Protein AF-A0A1Q9DA00-F1 (afdb_monomer)

Organism: Symbiodinium microadriaticum (NCBI:txid2951)

Foldseek 3Di:
DWAWEWEAEPVGDIDIDIDDQQQFVLVVQVVRCVVRVAFDFFKAFPVRDTDDRRDGNVRSVPHHPTYIYTFFDAWDKDWAAQADLFIKIWIQGNQQAIQIAFFVQLVSDCPVCRVVSHQWDDWDYENRKIWTQHPQQFIQIAHHQQLFSDPPVCRVVRGQWDDWDYYHSKIWTQHPQQFIQIAHHQQQVRDCPVCRVVRGQFDDWDGARFKIWTQHPQQFIQIAHHQQLVRDPPVCRVVRGQFDDWDHANRKIWTQHPQQFIQIAHHQQQPRDPPVCRVVRGQWDDWDGANRKIWTQHPQQAIQIAHHLQQVRDPPVCRVVRGQWDDWDGANRKIWTQHPQQFIQIAHDQLQVRDDPVCRVVRGQWDDWDGANRKIWTQHPQQFIQIAHHVQLPRDDPVCRVVRGQFDDWDHGNRKIWTQHPQQAIQIAHHQQQDRDPPVCRVVRGQFDDWDGHNFKIWTQHPNRQIQIHHHCSHRVPSVVRPPPPVVVVVVVVVVPPDQDFDWDWDWDWDWDWDFDWDFDFDWDWDWDWDKDKDKDKDKDKDWDDDDDDDDDDDDDDDTDIDIDIDMDMDIDIDTDTDTDGDGDGDTDTDTDTDIDIDIDGDRDDDDDDDDDDDPDDDDDDPDPDPDDDDDDDDDDDDDDDDDDDDPPDDPVRVVDDPPDDDDDDQDDKDKDWEDDDDDWTKIWIQGSQQAIQIATDPQLFSDCVVCRVVRGQWDDWDHANRKIWTQHPQQAIQIAHHQQLVRDCPVCRVVRGQWDDWDHANFKIWTQHPQQAIQIAHHVQLPNDPPVCRVVRGQWDDWDHANRKIWTQHPQQAIQIAHHQQQPRDCPVCRVVSGQWDDWDGANRKIWTQHPQQAIQIAHHVQLPSDPPVCRVVRGQWDDWDHANRKIWTQHPQQAIQIAHHQQQDSDPPVCRVVSGQFDDWDGYNFKIWTQHPQQFIQIAHNVVGVRDCPVPRVVRGND

Radius of gyration: 38.15 Å; Cα contacts (8 Å, |Δi|>4): 2409; chains: 1; bounding box: 108×108×105 Å

pLDDT: mean 74.37, std 23.79, range [21.95, 97.62]

Solvent-accessible surface area (backbone atoms only — not comparable to full-atom values): 51800 Å² total; per-residue (Å²): 108,74,34,42,36,38,38,31,35,93,88,72,53,71,48,80,44,81,43,50,40,78,40,39,36,44,57,57,50,54,52,48,27,62,71,68,72,51,54,62,42,33,49,19,44,82,85,67,50,72,62,61,44,84,34,27,31,54,79,68,66,66,53,67,74,40,56,31,38,46,45,67,46,76,68,44,75,45,42,13,34,47,86,36,77,64,26,14,38,40,37,38,40,22,49,14,43,66,52,53,30,26,34,53,78,30,26,7,54,46,77,95,49,50,91,69,44,52,47,39,73,47,74,44,43,12,48,20,10,35,40,33,34,27,74,81,15,34,63,52,52,36,34,27,54,72,19,27,12,52,46,80,93,49,49,88,69,41,56,40,47,69,47,74,44,52,30,41,26,8,32,40,30,32,29,74,82,14,38,68,52,50,35,33,26,50,70,25,26,8,52,47,76,94,49,49,92,70,39,59,38,38,74,46,72,45,62,20,51,19,8,33,39,31,33,26,78,81,14,34,66,52,48,33,34,31,50,65,22,26,10,50,46,75,94,49,49,90,70,44,53,40,42,75,46,73,47,52,18,47,22,7,33,40,32,34,29,78,80,15,34,65,51,51,32,30,27,49,68,20,25,7,51,44,76,94,48,50,90,69,42,52,41,41,76,46,74,47,46,17,44,19,6,33,42,31,36,26,78,80,17,34,64,51,53,31,29,27,51,78,16,26,10,51,45,74,94,51,50,90,70,43,49,45,41,76,46,73,48,47,17,45,19,6,32,40,33,35,26,78,80,14,38,70,53,52,32,33,30,50,71,20,26,9,49,46,78,95,48,50,92,70,46,55,42,43,74,45,73,47,46,16,46,21,6,33,40,33,31,27,76,81,13,39,66,51,49,32,31,29,48,65,24,25,8,52,45,79,93,49,48,86,71,38,60,36,33,76,45,74,47,48,18,34,22,7,34,41,31,37,29,79,81,14,36,66,53,51,34,31,28,49,60,18,24,10,52,48,79,92,51,49,92,70,44,55,43,43,75,47,71,43,55,17,11,12,23,38,37,35,34,29,78,68,69,34,45,51,49,37,28,24,62,62,48,30,75,52,41,72,83,46,50,71,61,65,71,50,51,53,53,56,55,57,69,75,65,74,75,88,76,87,65,82,55,80,56,81,60,83,70,88,81,90,78,90,83,89,85,89,87,90,85,86,79,82,77,78,76,80,68,78,64,74,61,76,65,76,66,83,62,76,71,70,87,81,86,84,86,83,84,87,80,93,82,91,88,93,84,89,78,81,67,78,70,71,74,76,64,77,65,75,67,77,71,83,76,84,75,84,80,87,86,89,85,90,85,90,82,87,82,88,77,84,72,83,62,83,58,78,56,85,69,89,82,88,82,82,80,88,75,86,72,85,80,85,78,88,90,88,86,90,86,87,86,88,86,83,91,86,84,86,91,81,85,92,76,93,76,95,78,86,88,83,90,81,64,96,85,62,52,66,78,78,66,68,71,58,97,84,73,84,85,81,86,84,73,54,80,69,49,76,47,59,43,61,89,85,81,96,67,73,23,36,39,34,40,42,66,82,27,33,67,51,48,42,51,47,59,72,42,29,11,50,46,74,92,48,49,90,70,44,59,46,48,73,48,76,44,51,11,54,22,11,33,41,33,32,29,75,83,15,37,70,52,50,36,33,27,49,63,22,27,11,53,48,76,94,48,50,89,70,45,57,39,46,74,46,73,42,47,16,40,23,7,32,40,32,33,30,75,81,15,35,64,54,51,36,30,28,48,64,24,27,11,51,48,76,95,48,50,89,68,43,50,46,41,75,48,71,44,52,18,48,28,7,34,41,32,36,27,78,81,16,36,66,52,55,34,28,29,48,68,23,26,13,47,47,78,94,48,50,88,67,43,49,45,42,76,47,75,42,49,19,49,20,8,33,42,32,34,26,79,81,14,36,64,51,52,32,29,28,49,63,22,26,9,51,46,76,95,49,49,91,69,44,51,46,41,76,48,70,45,45,14,39,23,6,33,42,33,36,26,78,81,15,37,65,53,54,33,31,26,48,71,16,26,9,49,46,77,93,50,50,89,68,43,49,47,40,75,47,74,49,58,38,71,24,6,33,40,33,36,25,78,82,21,37,62,50,49,32,30,27,57,94,52,59,9,56,47,78,95,51,49,91,75,42,56,75,106

Structure (mmCIF, N/CA/C/O backbone):
data_AF-A0A1Q9DA00-F1
#
_entry.id   AF-A0A1Q9DA00-F1
#
loop_
_atom_site.group_PDB
_atom_site.id
_atom_site.type_symbol
_atom_site.label_atom_id
_atom_site.label_alt_id
_atom_site.label_comp_id
_atom_site.label_asym_id
_atom_site.label_entity_id
_atom_site.label_seq_id
_atom_site.pdbx_PDB_ins_code
_atom_site.Cartn_x
_atom_site.Cartn_y
_atom_site.Cartn_z
_atom_site.occupancy
_atom_site.B_iso_or_equiv
_atom_site.auth_seq_id
_atom_site.auth_comp_id
_atom_site.auth_asym_id
_atom_site.auth_atom_id
_atom_site.pdbx_PDB_model_num
ATOM 1 N N . MET A 1 1 ? -43.938 14.930 37.915 1.00 67.94 1 MET A N 1
ATOM 2 C CA . MET A 1 1 ? -44.088 13.582 38.518 1.00 67.94 1 MET A CA 1
ATOM 3 C C . MET A 1 1 ? -42.746 12.897 38.372 1.00 67.94 1 MET A C 1
ATOM 5 O O . MET A 1 1 ? -42.238 12.894 37.257 1.00 67.94 1 MET A O 1
ATOM 9 N N . SER A 1 2 ? -42.157 12.401 39.458 1.00 76.62 2 SER A N 1
ATOM 10 C CA . SER A 1 2 ? -40.902 11.649 39.406 1.00 76.62 2 SER A CA 1
ATOM 11 C C . SER A 1 2 ? -41.167 10.149 39.266 1.00 76.62 2 SER A C 1
ATOM 13 O O . SER A 1 2 ? -42.196 9.637 39.710 1.00 76.62 2 SER A O 1
ATOM 15 N N . VAL A 1 3 ? -40.255 9.464 38.584 1.00 84.00 3 VAL A N 1
ATOM 16 C CA . VAL A 1 3 ? -40.270 8.024 38.324 1.00 84.00 3 VAL A CA 1
ATOM 17 C C . VAL A 1 3 ? -39.007 7.430 38.945 1.00 84.00 3 VAL A C 1
ATOM 19 O O . VAL A 1 3 ? -37.915 7.961 38.734 1.00 84.00 3 VAL A O 1
ATOM 22 N N . PHE A 1 4 ? -39.146 6.342 39.706 1.00 85.50 4 PHE A N 1
ATOM 23 C CA . PHE A 1 4 ? -38.010 5.587 40.241 1.00 85.50 4 PHE A CA 1
ATOM 24 C C . PHE A 1 4 ? -37.686 4.418 39.320 1.00 85.50 4 PHE A C 1
ATOM 26 O O . PHE A 1 4 ? -38.553 3.585 39.068 1.00 85.50 4 PHE A O 1
ATOM 33 N N . VAL A 1 5 ? -36.453 4.346 38.829 1.00 88.50 5 VAL A N 1
ATOM 34 C CA . VAL A 1 5 ? -36.008 3.292 37.908 1.00 88.50 5 VAL A CA 1
ATOM 35 C C . VAL A 1 5 ? -34.747 2.639 38.463 1.00 88.50 5 VAL A C 1
ATOM 37 O O . VAL A 1 5 ? -33.830 3.340 38.900 1.00 88.50 5 VAL A O 1
ATOM 40 N N . ASP A 1 6 ? -34.694 1.310 38.429 1.00 87.62 6 ASP A N 1
ATOM 41 C CA . ASP A 1 6 ? -33.527 0.537 38.855 1.00 87.62 6 ASP A CA 1
ATOM 42 C C . ASP A 1 6 ? -32.660 0.191 37.645 1.00 87.62 6 ASP A C 1
ATOM 44 O O . ASP A 1 6 ? -33.112 -0.460 36.705 1.00 87.62 6 ASP A O 1
ATOM 48 N N . VAL A 1 7 ? -31.395 0.615 37.651 1.00 87.06 7 VAL A N 1
ATOM 49 C CA . VAL A 1 7 ? -30.445 0.338 36.566 1.00 87.06 7 VAL A CA 1
ATOM 50 C C . VAL A 1 7 ? -29.395 -0.664 37.032 1.00 87.06 7 VAL A C 1
ATOM 52 O O . VAL A 1 7 ? -28.675 -0.414 37.996 1.00 87.06 7 VAL A O 1
ATOM 55 N N . HIS A 1 8 ? -29.280 -1.782 36.320 1.00 88.31 8 HIS A N 1
ATOM 56 C CA . HIS A 1 8 ? -28.369 -2.886 36.616 1.00 88.31 8 HIS 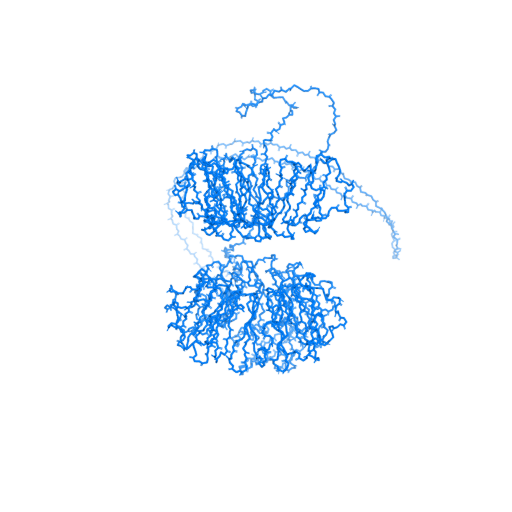A CA 1
ATOM 57 C C . HIS A 1 8 ? -27.268 -3.018 35.563 1.00 88.31 8 HIS A C 1
ATOM 59 O O . HIS A 1 8 ? -27.491 -2.829 34.369 1.00 88.31 8 HIS A O 1
ATOM 65 N N . LEU A 1 9 ? -26.080 -3.418 36.001 1.00 79.94 9 LEU A N 1
ATOM 66 C CA . LEU A 1 9 ? -25.003 -3.907 35.147 1.00 79.94 9 LEU A CA 1
ATOM 67 C C . LEU A 1 9 ? -25.032 -5.432 35.099 1.00 79.94 9 LEU A C 1
ATOM 69 O O . LEU A 1 9 ? -25.368 -6.088 36.083 1.00 79.94 9 LEU A O 1
ATOM 73 N N . LEU A 1 10 ? -24.548 -6.004 33.996 1.00 73.94 10 LEU A N 1
ATOM 74 C CA . LEU A 1 10 ? -24.328 -7.453 33.885 1.00 73.94 10 LEU A CA 1
ATOM 75 C C . LEU A 1 10 ? -23.331 -7.992 34.928 1.00 73.94 10 LEU A C 1
ATOM 77 O O . LEU A 1 10 ? -23.341 -9.177 35.240 1.00 73.94 10 LEU A O 1
ATOM 81 N N . SER A 1 11 ? -22.500 -7.121 35.508 1.00 73.88 11 SER A N 1
ATOM 82 C CA . SER A 1 11 ? -21.606 -7.448 36.625 1.00 73.88 11 SER A CA 1
ATOM 83 C C . SER A 1 11 ? -22.319 -7.604 37.977 1.00 73.88 11 SER A C 1
ATOM 85 O O . SER A 1 11 ? -21.667 -7.930 38.966 1.00 73.88 11 SER A O 1
ATOM 87 N N . GLY A 1 12 ? -23.630 -7.345 38.046 1.00 74.62 12 GLY A N 1
ATOM 88 C CA . GLY A 1 12 ? -24.444 -7.443 39.263 1.00 74.62 12 GLY A CA 1
ATOM 89 C C . GLY A 1 12 ? -24.517 -6.163 40.104 1.00 74.62 12 GLY A C 1
ATOM 90 O O . GLY A 1 12 ? -25.258 -6.125 41.081 1.00 74.62 12 GLY A O 1
ATOM 91 N N . LYS A 1 13 ? -23.791 -5.100 39.736 1.00 83.94 13 LYS A N 1
ATOM 92 C CA . LYS A 1 13 ? -23.931 -3.769 40.357 1.00 83.94 13 LYS A CA 1
ATOM 93 C C . LYS A 1 13 ? -25.241 -3.104 39.919 1.00 83.94 13 LYS A C 1
ATOM 95 O O . LYS A 1 13 ? -25.601 -3.205 38.749 1.00 83.94 13 LYS A O 1
ATOM 100 N N . SER A 1 14 ? -25.908 -2.380 40.815 1.00 86.94 14 SER A N 1
ATOM 101 C CA . SER A 1 14 ? -27.148 -1.659 40.508 1.00 86.94 14 SER A CA 1
ATOM 102 C C . SER A 1 14 ? -27.228 -0.298 41.195 1.00 86.94 14 SER A C 1
ATOM 104 O O . SER A 1 14 ? -26.572 -0.066 42.211 1.00 86.94 14 SER A O 1
ATOM 106 N N . ALA A 1 15 ? -28.025 0.603 40.624 1.00 88.81 15 ALA A N 1
ATOM 107 C CA . ALA A 1 15 ? -28.311 1.922 41.172 1.00 88.81 15 ALA A CA 1
ATOM 108 C C . ALA A 1 15 ? -29.782 2.285 40.932 1.00 88.81 15 ALA A C 1
ATOM 110 O O . ALA A 1 15 ? -30.274 2.168 39.810 1.00 88.81 15 ALA A O 1
ATOM 111 N N . SER A 1 16 ? -30.455 2.755 41.980 1.00 87.62 16 SER A N 1
ATOM 112 C CA . SER A 1 16 ? -31.826 3.267 41.914 1.00 87.62 16 SER A CA 1
ATOM 113 C C . SER A 1 16 ? -31.796 4.773 41.673 1.00 87.62 16 SER A C 1
ATOM 115 O O . SER A 1 16 ? -31.135 5.510 42.411 1.00 87.62 16 SER A O 1
ATOM 117 N N . LEU A 1 17 ? -32.489 5.244 40.637 1.00 88.19 17 LEU A N 1
ATOM 118 C CA . LEU A 1 17 ? -32.444 6.640 40.200 1.00 88.19 17 LEU A CA 1
ATOM 119 C C . LEU A 1 17 ? -33.851 7.234 40.161 1.00 88.19 17 LEU A C 1
ATOM 121 O O . LEU A 1 17 ? -34.757 6.666 39.557 1.00 88.19 17 LEU A O 1
ATOM 125 N N . GLU A 1 18 ? -34.016 8.404 40.774 1.00 87.25 18 GLU A N 1
ATOM 126 C CA . GLU A 1 18 ? -35.239 9.206 40.681 1.00 87.25 18 GLU A CA 1
ATOM 127 C C . GLU A 1 18 ? -35.101 10.238 39.562 1.00 87.25 18 GLU A C 1
ATOM 129 O O . GLU A 1 18 ? -34.208 11.088 39.625 1.00 87.25 18 GLU A O 1
ATOM 134 N N . VAL A 1 19 ? -35.968 10.191 38.550 1.00 84.56 19 VAL A N 1
ATOM 135 C CA . VAL A 1 19 ? -35.917 11.094 37.388 1.00 84.56 19 VAL A CA 1
ATOM 136 C C . VAL A 1 19 ? -37.301 11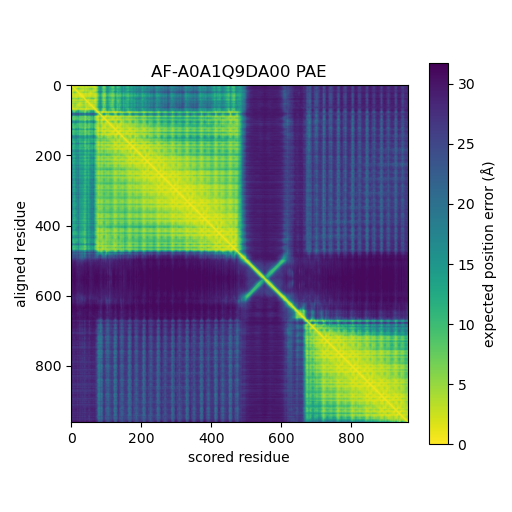.676 37.097 1.00 84.56 19 VAL A C 1
ATOM 138 O O . VAL A 1 19 ? -38.313 11.004 37.275 1.00 84.56 19 VAL A O 1
ATOM 141 N N . GLU A 1 20 ? -37.366 12.938 36.673 1.00 85.75 20 GLU A N 1
ATOM 142 C CA . GLU A 1 20 ? -38.628 13.571 36.276 1.00 85.75 20 GLU A CA 1
ATOM 143 C C . GLU A 1 20 ? -39.178 12.958 34.978 1.00 85.75 20 GLU A C 1
ATOM 145 O O . GLU A 1 20 ? -38.426 12.591 34.076 1.00 85.75 20 GLU A O 1
ATOM 150 N N . ALA A 1 21 ? -40.501 12.818 34.885 1.00 80.12 21 ALA A N 1
ATOM 151 C CA . ALA A 1 21 ? -41.166 12.125 33.778 1.00 80.12 21 ALA A CA 1
ATOM 152 C C . ALA A 1 21 ? -40.979 12.800 32.399 1.00 80.12 21 ALA A C 1
ATOM 154 O O . ALA A 1 21 ? -41.107 12.143 31.361 1.00 80.12 21 ALA A O 1
ATOM 155 N N . ASP A 1 22 ? -40.693 14.098 32.380 1.00 83.31 22 ASP A N 1
ATOM 156 C CA . ASP A 1 22 ? -40.413 14.928 31.205 1.00 83.31 22 ASP A CA 1
ATOM 157 C C . ASP A 1 22 ? -38.915 15.053 30.893 1.00 83.31 22 ASP A C 1
ATOM 159 O O . ASP A 1 22 ? -38.548 15.568 29.837 1.00 83.31 22 ASP A O 1
ATOM 163 N N . ALA A 1 23 ? -38.037 14.534 31.755 1.00 84.44 23 ALA A N 1
ATOM 164 C CA . ALA A 1 23 ? -36.610 14.522 31.479 1.00 84.44 23 ALA A CA 1
ATOM 165 C C . ALA A 1 23 ? -36.286 13.603 30.282 1.00 84.44 23 ALA A C 1
ATOM 167 O O . ALA A 1 23 ? -36.939 12.570 30.088 1.00 84.44 23 ALA A O 1
ATOM 168 N N . PRO A 1 24 ? -35.251 13.926 29.488 1.00 85.06 24 PRO A N 1
ATOM 169 C CA . PRO A 1 24 ? -34.773 13.034 28.442 1.00 85.06 24 PRO A CA 1
ATOM 170 C C . PRO A 1 24 ? -34.149 11.775 29.054 1.00 85.06 24 PRO A C 1
ATOM 172 O O . PRO A 1 24 ? -33.455 11.838 30.075 1.00 85.06 24 PRO A O 1
ATOM 175 N N . VAL A 1 25 ? -34.330 10.632 28.390 1.00 83.31 25 VAL A N 1
ATOM 176 C CA . VAL A 1 25 ? -33.690 9.353 28.744 1.00 83.31 25 VAL A CA 1
ATOM 177 C C . VAL A 1 25 ? -32.166 9.499 28.830 1.00 83.31 25 VAL A C 1
ATOM 179 O O . VAL A 1 25 ? -31.531 8.857 29.666 1.00 83.31 25 VAL A O 1
ATOM 182 N N . GLU A 1 26 ? -31.570 10.388 28.032 1.00 80.50 26 GLU A N 1
ATOM 183 C CA . GLU A 1 26 ? -30.140 10.708 28.090 1.00 80.50 26 GLU A CA 1
ATOM 184 C C . GLU A 1 26 ? -29.690 11.197 29.483 1.00 80.50 26 GLU A C 1
ATOM 186 O O . GLU A 1 26 ? -28.612 10.838 29.954 1.00 80.50 26 GLU A O 1
ATOM 191 N N . SER A 1 27 ? -30.536 11.949 30.198 1.00 82.19 27 SER A N 1
ATOM 192 C CA . SER A 1 27 ? -30.250 12.402 31.569 1.00 82.19 27 SER A CA 1
ATOM 193 C C . SER A 1 27 ? -30.254 11.236 32.565 1.00 82.19 27 SER A C 1
ATOM 195 O O . SER A 1 27 ? -29.352 11.126 33.400 1.00 82.19 27 SER A O 1
ATOM 197 N N . LEU A 1 28 ? -31.213 10.307 32.435 1.00 84.00 28 LEU A N 1
ATOM 198 C CA . LEU A 1 28 ? -31.243 9.060 33.214 1.00 84.00 28 LEU A CA 1
ATOM 199 C C . LEU A 1 28 ? -29.984 8.219 32.953 1.00 84.00 28 LEU A C 1
ATOM 201 O O . LEU A 1 28 ? -29.372 7.721 33.898 1.00 84.00 28 LEU A O 1
ATOM 205 N N . LYS A 1 29 ? -29.566 8.109 31.687 1.00 82.06 29 LYS A N 1
ATOM 206 C CA . LYS A 1 29 ? -28.353 7.392 31.267 1.00 82.06 29 LYS A CA 1
ATOM 207 C C . LYS A 1 29 ? -27.093 7.987 31.897 1.00 82.06 29 LYS A C 1
ATOM 209 O O . LYS A 1 29 ? -26.338 7.259 32.540 1.00 82.06 29 LYS A O 1
ATOM 214 N N . ASN A 1 30 ? -26.917 9.305 31.801 1.00 80.38 30 ASN A N 1
ATOM 215 C CA . ASN A 1 30 ? -25.773 10.005 32.390 1.00 80.38 30 ASN A CA 1
ATOM 216 C C . ASN A 1 30 ? -25.720 9.815 33.912 1.00 80.38 30 ASN A C 1
ATOM 218 O O . ASN A 1 30 ? -24.673 9.469 34.455 1.00 80.38 30 ASN A O 1
ATOM 222 N N . ARG A 1 31 ? -26.864 9.937 34.601 1.00 82.38 31 ARG A N 1
ATOM 223 C CA . ARG A 1 31 ? -26.949 9.699 36.053 1.00 82.38 31 ARG A CA 1
ATOM 224 C C . ARG A 1 31 ? -26.636 8.252 36.428 1.00 82.38 31 ARG A C 1
ATOM 226 O O . ARG A 1 31 ? -25.946 8.033 37.421 1.00 82.38 31 ARG A O 1
ATOM 233 N N . ALA A 1 32 ? -27.082 7.278 35.634 1.00 82.06 32 ALA A N 1
ATOM 234 C CA . ALA A 1 32 ? -26.757 5.870 35.847 1.00 82.06 32 ALA A CA 1
ATOM 235 C C . ALA A 1 32 ? -25.262 5.589 35.690 1.00 82.06 32 ALA A C 1
ATOM 237 O O . ALA A 1 32 ? -24.669 4.930 36.542 1.00 82.06 32 ALA A O 1
ATOM 238 N N . GLN A 1 33 ? -24.639 6.132 34.644 1.00 81.12 33 GLN A N 1
ATOM 239 C CA . GLN A 1 33 ? -23.203 5.988 34.407 1.00 81.12 33 GLN A CA 1
ATOM 240 C C . GLN A 1 33 ? -22.368 6.613 35.531 1.00 81.12 33 GLN A C 1
ATOM 242 O O . GLN A 1 33 ? -21.404 5.999 35.989 1.00 81.12 33 GLN A O 1
ATOM 247 N N . SER A 1 34 ? -22.759 7.795 36.019 1.00 79.12 34 SER A N 1
ATOM 248 C CA . SER A 1 34 ? -22.105 8.435 37.164 1.00 79.12 34 SER A CA 1
ATOM 249 C C . SER A 1 34 ? -22.291 7.633 38.455 1.00 79.12 34 SER A C 1
ATOM 251 O O . SER A 1 34 ? -21.319 7.410 39.173 1.00 79.12 34 SER A O 1
ATOM 253 N N . ALA A 1 35 ? -23.508 7.157 38.739 1.00 77.88 35 ALA A N 1
ATOM 254 C CA . ALA A 1 35 ? -23.811 6.402 39.957 1.00 77.88 35 ALA A CA 1
ATOM 255 C C . ALA A 1 35 ? -23.103 5.039 40.006 1.00 77.88 35 ALA A C 1
ATOM 257 O O . ALA A 1 35 ? -22.681 4.588 41.070 1.00 77.88 35 ALA A O 1
ATOM 258 N N . LEU A 1 36 ? -22.951 4.387 38.853 1.00 77.50 36 LEU A N 1
ATOM 259 C CA . LEU A 1 36 ? -22.309 3.078 38.739 1.00 77.50 36 LEU A CA 1
ATOM 260 C C . LEU A 1 36 ? -20.791 3.170 38.498 1.00 77.50 36 LEU A C 1
ATOM 262 O O . LEU A 1 36 ? -20.110 2.141 38.540 1.00 77.50 36 LEU A O 1
ATOM 266 N N . VAL A 1 37 ? -20.268 4.388 38.293 1.00 70.94 37 VAL A N 1
ATOM 267 C CA . VAL A 1 37 ? -18.872 4.695 37.939 1.00 70.94 37 VAL A CA 1
ATOM 268 C C . VAL A 1 37 ? -18.438 3.895 36.709 1.00 70.94 37 VAL A C 1
ATOM 270 O O . VAL A 1 37 ? -17.517 3.077 36.755 1.00 70.94 37 VAL A O 1
ATOM 273 N N . THR A 1 38 ? -19.157 4.088 35.602 1.00 67.12 38 THR A N 1
ATOM 274 C CA . THR A 1 38 ? -18.926 3.346 34.357 1.00 67.12 38 THR A CA 1
ATOM 275 C C . THR A 1 38 ? -18.827 4.230 33.120 1.00 67.12 38 THR A C 1
ATOM 277 O O . THR A 1 38 ? -19.410 5.310 33.075 1.00 67.12 38 THR A O 1
ATOM 280 N N . GLY A 1 39 ? -18.142 3.730 32.084 1.00 66.88 39 GLY A N 1
ATOM 281 C CA . GLY A 1 39 ? -18.062 4.367 30.765 1.00 66.88 39 GLY A CA 1
ATOM 282 C C . GLY A 1 39 ? -19.402 4.418 30.013 1.00 66.88 39 GLY A C 1
ATOM 283 O O . GLY A 1 39 ? -20.449 4.028 30.538 1.00 66.88 39 GLY A O 1
ATOM 284 N N . ARG A 1 40 ? -19.376 4.919 28.768 1.00 69.62 40 ARG A N 1
ATOM 285 C CA . ARG A 1 40 ? -20.566 5.028 27.899 1.00 69.62 40 ARG A CA 1
ATOM 286 C C . ARG A 1 40 ? -21.205 3.662 27.645 1.00 69.62 40 ARG A C 1
ATOM 288 O O . ARG A 1 40 ? -20.522 2.709 27.284 1.00 69.62 40 ARG A O 1
ATOM 295 N N . GLY A 1 41 ? -22.523 3.587 27.803 1.00 70.12 41 GLY A N 1
ATOM 296 C CA . GLY A 1 41 ? -23.308 2.370 27.606 1.00 70.12 41 GLY A CA 1
ATOM 297 C C . GLY A 1 41 ? -24.730 2.682 27.155 1.00 70.12 41 GLY A C 1
ATOM 298 O O . GLY A 1 41 ? -25.140 3.841 27.126 1.00 70.12 41 GLY A O 1
ATOM 299 N N . ARG A 1 42 ? -25.485 1.647 26.789 1.00 78.94 42 ARG A N 1
ATOM 300 C CA . ARG A 1 42 ? -26.887 1.751 26.360 1.00 78.94 42 ARG A CA 1
ATOM 301 C C . ARG A 1 42 ? -27.807 1.288 27.475 1.00 78.94 42 ARG A C 1
ATOM 303 O O . ARG A 1 42 ? -27.539 0.262 28.093 1.00 78.94 42 ARG A O 1
ATOM 310 N N . LEU A 1 43 ? -28.902 2.006 27.704 1.00 81.94 43 LEU A N 1
ATOM 311 C CA . LEU A 1 43 ? -29.969 1.518 28.573 1.00 81.94 43 LEU A CA 1
ATOM 312 C C . LEU A 1 43 ? -30.897 0.608 27.772 1.00 81.94 43 LEU A C 1
ATOM 314 O O . LEU A 1 43 ? -31.407 1.006 26.725 1.00 81.94 43 LEU A O 1
ATOM 318 N N . LEU A 1 44 ? -31.129 -0.596 28.283 1.00 83.69 44 LEU A N 1
ATOM 319 C CA . LEU A 1 44 ? -32.094 -1.541 27.741 1.00 83.69 44 LEU A CA 1
ATOM 320 C C . LEU A 1 44 ? -33.206 -1.801 28.743 1.00 83.69 44 LEU A C 1
ATOM 322 O O . LEU A 1 44 ? -32.956 -1.917 29.943 1.00 83.69 44 LEU A O 1
ATOM 326 N N . LYS A 1 45 ? -34.426 -1.961 28.238 1.00 83.81 45 LYS A N 1
ATOM 327 C CA . LYS A 1 45 ? -35.529 -2.529 29.018 1.00 83.81 45 LYS A CA 1
ATOM 328 C C . LYS A 1 45 ? -35.291 -4.015 29.285 1.00 83.81 45 LYS A C 1
ATOM 330 O O . LYS A 1 45 ? -34.508 -4.666 28.595 1.00 83.81 45 LYS A O 1
ATOM 335 N N . SER A 1 46 ? -36.058 -4.581 30.211 1.00 77.00 46 SER A N 1
ATOM 336 C CA . SER A 1 46 ? -36.126 -6.031 30.449 1.00 77.00 46 SER A CA 1
ATOM 337 C C . SER A 1 46 ? -36.490 -6.854 29.201 1.00 77.00 46 SER A C 1
ATOM 339 O O . SER A 1 46 ? -36.151 -8.030 29.124 1.00 77.00 46 SER A O 1
ATOM 341 N N . SER A 1 47 ? -37.130 -6.240 28.199 1.00 75.75 47 SER A N 1
ATOM 342 C CA . SER A 1 47 ? -37.413 -6.844 26.890 1.00 75.75 47 SER A CA 1
ATOM 343 C C . SER A 1 47 ? -36.204 -6.915 25.946 1.00 75.75 47 SER A C 1
ATOM 345 O O . SER A 1 47 ? -36.309 -7.528 24.886 1.00 75.75 47 SER A O 1
ATOM 347 N N . GLY A 1 48 ? -35.084 -6.266 26.282 1.00 69.31 48 GLY A N 1
ATOM 348 C CA . GLY A 1 48 ? -33.937 -6.085 25.388 1.00 69.31 48 GLY A CA 1
ATOM 349 C C . GLY A 1 48 ? -34.084 -4.924 24.395 1.00 69.31 48 GLY A C 1
ATOM 350 O O . GLY A 1 48 ? -33.231 -4.749 23.530 1.00 69.31 48 GLY A O 1
ATOM 351 N N . GLU A 1 49 ? -35.142 -4.111 24.500 1.00 78.56 49 GLU A N 1
ATOM 352 C CA . GLU A 1 49 ? -35.306 -2.890 23.698 1.00 78.56 49 GLU A CA 1
ATOM 353 C C . GLU A 1 49 ? -34.326 -1.802 24.176 1.00 78.56 49 GLU A C 1
ATOM 355 O O . GLU A 1 49 ? -34.337 -1.442 25.355 1.00 78.56 49 GLU A O 1
ATOM 360 N N . VAL A 1 50 ? -33.500 -1.263 23.269 1.00 78.44 50 VAL A N 1
ATOM 361 C CA . VAL A 1 50 ? -32.606 -0.124 23.549 1.00 78.44 50 VAL A CA 1
ATOM 362 C C . VAL A 1 50 ? -33.427 1.161 23.638 1.00 78.44 50 VAL A C 1
ATOM 364 O O . VAL A 1 50 ? -34.194 1.480 22.729 1.00 78.44 50 VAL A O 1
ATOM 367 N N . LEU A 1 51 ? -33.251 1.915 24.720 1.00 79.62 51 LEU A N 1
ATOM 368 C CA . LEU A 1 51 ? -33.919 3.196 24.907 1.00 79.62 51 LEU A CA 1
ATOM 369 C C . LEU A 1 51 ? -33.250 4.300 24.080 1.00 79.62 51 LEU A C 1
ATOM 371 O O . LEU A 1 51 ? -32.036 4.484 24.131 1.00 79.62 51 LEU A O 1
ATOM 375 N N . ASP A 1 52 ? -34.064 5.066 23.358 1.00 75.44 52 ASP A N 1
ATOM 376 C CA . ASP A 1 52 ? -33.627 6.247 22.614 1.00 75.44 52 ASP A CA 1
ATOM 377 C C . ASP A 1 52 ? -33.418 7.430 23.570 1.00 75.44 52 ASP A C 1
ATOM 379 O O . ASP A 1 52 ? -34.364 7.875 24.222 1.00 75.44 52 ASP A O 1
ATOM 383 N N . GLY A 1 53 ? -32.185 7.941 23.644 1.00 72.25 53 GLY A N 1
ATOM 384 C CA . GLY A 1 53 ? -31.803 9.045 24.528 1.00 72.25 53 GLY A CA 1
ATOM 385 C C . GLY A 1 53 ? -32.556 10.353 24.261 1.00 72.25 53 GLY A C 1
ATOM 386 O O . GLY A 1 53 ? -32.712 11.155 25.182 1.00 72.25 53 GLY A O 1
ATOM 387 N N . ALA A 1 54 ? -33.060 10.550 23.034 1.00 72.69 54 ALA A N 1
ATOM 388 C CA . ALA A 1 54 ? -33.814 11.745 22.655 1.00 72.69 54 ALA A CA 1
ATOM 389 C C . ALA A 1 54 ? -35.263 11.743 23.171 1.00 72.69 54 ALA A C 1
ATOM 391 O O . ALA A 1 54 ? -35.878 12.805 23.249 1.00 72.69 54 ALA A O 1
ATOM 392 N N . LYS A 1 55 ? -35.811 10.572 23.522 1.00 82.44 55 LYS A N 1
ATOM 393 C CA . LYS A 1 55 ? -37.166 10.464 24.076 1.00 82.44 55 LYS A CA 1
ATOM 394 C C . LYS A 1 55 ? -37.185 10.903 25.533 1.00 82.44 55 LYS A C 1
ATOM 396 O O . LYS A 1 55 ? -36.229 10.684 26.277 1.00 82.44 55 LYS A O 1
ATOM 401 N N . THR A 1 56 ? -38.308 11.459 25.964 1.00 85.88 56 THR A N 1
ATOM 402 C CA . THR A 1 56 ? -38.579 11.663 27.393 1.00 85.88 56 THR A CA 1
ATOM 403 C C . THR A 1 56 ? -38.866 10.332 28.095 1.00 85.88 56 THR A C 1
ATOM 405 O O . THR A 1 56 ? -39.259 9.352 27.455 1.00 85.88 56 THR A O 1
ATOM 408 N N . ILE A 1 57 ? -38.718 10.281 29.424 1.00 84.56 57 ILE A N 1
ATOM 409 C CA . ILE A 1 57 ? -39.081 9.103 30.241 1.00 84.56 57 ILE A CA 1
ATOM 410 C C . ILE A 1 57 ? -40.526 8.648 29.947 1.00 84.56 57 ILE A C 1
ATOM 412 O O . ILE A 1 57 ? -40.793 7.450 29.812 1.00 84.56 57 ILE A O 1
ATOM 416 N N . THR A 1 58 ? -41.442 9.604 29.754 1.00 83.44 58 THR A N 1
ATOM 417 C CA . THR A 1 58 ? -42.847 9.336 29.404 1.00 83.44 58 THR A CA 1
ATOM 418 C C . THR A 1 58 ? -43.003 8.736 28.002 1.00 83.44 58 THR A C 1
ATOM 420 O O . THR A 1 58 ? -43.707 7.739 27.833 1.00 83.44 58 THR A O 1
ATOM 423 N N . GLU A 1 59 ? -42.330 9.286 26.988 1.00 83.94 59 GLU A N 1
ATOM 424 C CA . GLU A 1 59 ? -42.363 8.761 25.609 1.00 83.94 59 GLU A CA 1
ATOM 425 C C . GLU A 1 59 ? -41.705 7.381 25.487 1.00 83.94 59 GLU A C 1
ATOM 427 O O . GLU A 1 59 ? -42.135 6.542 24.689 1.00 83.94 59 GLU A O 1
ATOM 432 N N . ALA A 1 60 ? -40.684 7.125 26.308 1.00 80.50 60 ALA A N 1
ATOM 433 C CA . ALA A 1 60 ? -40.048 5.820 26.451 1.00 80.50 60 ALA A CA 1
ATOM 434 C C . ALA A 1 60 ? -40.937 4.790 27.177 1.00 80.50 60 ALA A C 1
ATOM 436 O O . ALA A 1 60 ? -40.637 3.589 27.133 1.00 80.50 60 ALA A O 1
ATOM 437 N N . LYS A 1 61 ? -42.054 5.242 27.771 1.00 85.50 61 LYS A N 1
ATOM 438 C CA . LYS A 1 61 ? -43.018 4.454 28.555 1.00 85.50 61 LYS A CA 1
ATOM 439 C C . LYS A 1 61 ? -42.381 3.766 29.763 1.00 85.50 61 LYS A C 1
ATOM 441 O O . LYS A 1 61 ? -42.688 2.607 30.029 1.00 85.50 61 LYS A O 1
ATOM 446 N N . LEU A 1 62 ? -41.477 4.463 30.447 1.00 83.44 62 LEU A N 1
ATOM 447 C CA . LEU A 1 62 ? -40.877 3.970 31.683 1.00 83.44 62 LEU A CA 1
ATOM 448 C C . LEU A 1 62 ? -41.807 4.247 32.866 1.00 83.44 62 LEU A C 1
ATOM 450 O O . LEU A 1 62 ? -42.318 5.359 33.020 1.00 83.44 62 LEU A O 1
ATOM 454 N N . LEU A 1 63 ? -42.022 3.231 33.693 1.00 85.25 63 LEU A N 1
ATOM 455 C CA . LEU A 1 63 ? -42.840 3.287 34.899 1.00 85.25 63 LEU A CA 1
ATOM 456 C C . LEU A 1 63 ? -41.973 3.148 36.152 1.00 85.25 63 LEU A C 1
ATOM 458 O O . LEU A 1 63 ? -40.843 2.664 36.119 1.00 85.25 63 LEU A O 1
ATOM 462 N N . SER A 1 64 ? -42.514 3.594 37.286 1.00 83.06 64 SER A N 1
ATOM 463 C CA . SER A 1 64 ? -41.802 3.499 38.558 1.00 83.06 64 SER A CA 1
ATOM 464 C C . SER A 1 64 ? -41.691 2.032 38.972 1.00 83.06 64 SER A C 1
ATOM 466 O O . SER A 1 64 ? -42.709 1.349 39.074 1.00 83.06 64 SER A O 1
ATOM 468 N N . GLY A 1 65 ? -40.472 1.570 39.242 1.00 80.31 65 GLY A N 1
ATOM 469 C CA . GLY A 1 65 ? -40.145 0.169 39.511 1.00 80.31 65 GLY A CA 1
ATOM 470 C C . GLY A 1 65 ? -39.665 -0.614 38.284 1.00 80.31 65 GLY A C 1
ATOM 471 O O . GLY A 1 65 ? -39.398 -1.808 38.408 1.00 80.31 65 GLY A O 1
ATOM 472 N N . ASP A 1 66 ? -39.542 0.026 37.116 1.00 86.19 66 ASP A N 1
ATOM 473 C CA . ASP A 1 66 ? -38.928 -0.612 35.952 1.00 86.19 66 ASP A CA 1
ATOM 474 C C . ASP A 1 66 ? -37.448 -0.918 36.207 1.00 86.19 66 ASP A C 1
ATOM 476 O O . ASP A 1 66 ? -36.705 -0.120 36.785 1.00 86.19 66 ASP A O 1
ATOM 480 N N . VAL A 1 67 ? -37.023 -2.081 35.713 1.00 85.25 67 VAL A N 1
ATOM 481 C CA . VAL A 1 67 ? -35.640 -2.552 35.783 1.00 85.25 67 VAL A CA 1
ATOM 482 C C . VAL A 1 67 ? -35.004 -2.420 34.404 1.00 85.25 67 VAL A C 1
ATOM 484 O O . VAL A 1 67 ? -35.443 -3.049 33.435 1.00 85.25 67 VAL A O 1
ATOM 487 N N . LEU A 1 68 ? -33.956 -1.607 34.320 1.00 88.88 68 LEU A N 1
ATOM 488 C CA . LEU A 1 68 ? -33.158 -1.389 33.121 1.00 88.88 68 LEU A CA 1
ATOM 489 C C . LEU A 1 68 ? -31.797 -2.064 33.246 1.00 88.88 68 LEU A C 1
ATOM 491 O O . LEU A 1 68 ? -31.212 -2.135 34.323 1.00 88.88 68 LEU A O 1
ATOM 495 N N . THR A 1 69 ? -31.257 -2.513 32.120 1.00 84.75 69 THR A N 1
ATOM 496 C CA . THR A 1 69 ? -29.874 -2.989 32.029 1.00 84.75 69 THR A CA 1
ATOM 497 C C . THR A 1 69 ? -29.027 -1.935 31.331 1.00 84.75 69 THR A C 1
ATOM 499 O O . THR A 1 69 ? -29.325 -1.556 30.202 1.00 84.75 69 THR A O 1
ATOM 502 N N . LEU A 1 70 ? -27.962 -1.465 31.977 1.00 81.25 70 LEU A N 1
ATOM 503 C CA . LEU A 1 70 ? -26.928 -0.660 31.336 1.00 81.25 70 LEU A CA 1
ATOM 504 C C . LEU A 1 70 ? -25.918 -1.607 30.678 1.00 81.25 70 LEU A C 1
ATOM 506 O O . LEU A 1 70 ? -25.089 -2.225 31.345 1.00 81.25 70 LEU A O 1
ATOM 510 N N . HIS A 1 71 ? -26.001 -1.746 29.360 1.00 75.88 71 HIS A N 1
ATOM 511 C CA . HIS A 1 71 ? -25.088 -2.578 28.584 1.00 75.88 71 HIS A CA 1
ATOM 512 C C . HIS A 1 71 ? -23.910 -1.754 28.076 1.00 75.88 71 HIS A C 1
ATOM 514 O O . HIS A 1 71 ? -24.093 -0.749 27.388 1.00 75.88 71 HIS A O 1
ATOM 520 N N . GLN A 1 72 ? -22.695 -2.186 28.401 1.00 70.56 72 GLN A N 1
ATOM 521 C CA . GLN A 1 72 ? -21.464 -1.586 27.896 1.00 70.56 72 GLN A CA 1
ATOM 522 C C . GLN A 1 72 ? -20.938 -2.438 26.750 1.00 70.56 72 GLN A C 1
ATOM 524 O O . GLN A 1 72 ? -20.393 -3.518 26.973 1.00 70.56 72 GLN A O 1
ATOM 529 N N . ASN A 1 73 ? -21.096 -1.944 25.524 1.00 66.88 73 ASN A N 1
ATOM 530 C CA . ASN A 1 73 ? -20.342 -2.492 24.406 1.00 66.88 73 ASN A CA 1
ATOM 531 C C . ASN A 1 73 ? -18.892 -2.015 24.501 1.00 66.88 73 ASN A C 1
ATOM 533 O O . ASN A 1 73 ? -18.633 -0.870 24.878 1.00 66.88 73 ASN A O 1
ATOM 537 N N . GLN A 1 74 ? -17.951 -2.881 24.129 1.00 67.06 74 GLN A N 1
ATOM 538 C CA . GLN A 1 74 ? -16.572 -2.452 23.929 1.00 67.06 74 GLN A CA 1
ATOM 539 C C . GLN A 1 74 ? -16.517 -1.403 22.817 1.00 67.06 74 GLN A C 1
ATOM 541 O O . GLN A 1 74 ? -17.212 -1.524 21.805 1.00 67.06 74 GLN A O 1
ATOM 546 N N . VAL A 1 75 ? -15.688 -0.377 23.020 1.00 73.06 75 VAL A N 1
ATOM 547 C CA . VAL A 1 75 ? -15.403 0.614 21.983 1.00 73.06 75 VAL A CA 1
ATOM 548 C C . VAL A 1 75 ? -14.740 -0.114 20.815 1.00 73.06 75 VAL A C 1
ATOM 550 O O . VAL A 1 75 ? -13.748 -0.812 21.010 1.00 73.06 75 VAL A O 1
ATOM 553 N N . GLN A 1 76 ? -15.284 0.021 19.607 1.00 77.00 76 GLN A N 1
ATOM 554 C CA . GLN A 1 76 ? -14.654 -0.533 18.407 1.00 77.00 76 GLN A CA 1
ATOM 555 C C . GLN A 1 76 ? -13.972 0.590 17.641 1.00 77.00 76 GLN A C 1
ATOM 557 O O . GLN A 1 76 ? -14.609 1.585 17.309 1.00 77.00 76 GLN A O 1
ATOM 562 N N . LEU A 1 77 ? -12.695 0.416 17.316 1.00 81.19 77 LEU A N 1
ATOM 563 C CA . LEU A 1 77 ? -11.964 1.326 16.441 1.00 81.19 77 LEU A CA 1
ATOM 564 C C . LEU A 1 77 ? -11.769 0.696 15.067 1.00 81.19 77 LEU A C 1
ATOM 566 O O . LEU A 1 77 ? -11.359 -0.461 14.943 1.00 81.19 77 LEU A O 1
ATOM 570 N N . LYS A 1 78 ? -12.023 1.482 14.025 1.00 85.25 78 LYS A N 1
ATOM 571 C CA . LYS A 1 78 ? -11.695 1.147 12.639 1.00 85.25 78 LYS A CA 1
ATOM 572 C C . LYS A 1 78 ? -10.867 2.263 12.030 1.00 85.25 78 LYS A C 1
ATOM 574 O O . LYS A 1 78 ? -11.081 3.431 12.333 1.00 85.25 78 LYS A O 1
ATOM 579 N N . ALA A 1 79 ? -9.937 1.886 11.166 1.00 81.25 79 ALA A N 1
ATOM 580 C CA . ALA A 1 79 ? -9.091 2.813 10.437 1.00 81.25 79 ALA A CA 1
ATOM 581 C C . ALA A 1 79 ? -9.187 2.544 8.937 1.00 81.25 79 ALA A C 1
ATOM 583 O O . ALA A 1 79 ? -9.359 1.392 8.527 1.00 81.25 79 ALA A O 1
ATOM 584 N N . THR A 1 80 ? -9.050 3.591 8.128 1.00 77.44 80 THR A N 1
ATOM 585 C CA . THR A 1 80 ? -8.892 3.435 6.679 1.00 77.44 80 THR A CA 1
ATOM 586 C C . THR A 1 80 ? -7.537 2.799 6.346 1.00 77.44 80 THR A C 1
ATOM 588 O O . THR A 1 80 ? -6.598 2.823 7.142 1.00 77.44 80 THR A O 1
ATOM 591 N N . TRP A 1 81 ? -7.475 2.164 5.174 1.00 69.69 81 TRP A N 1
ATOM 592 C CA . TRP A 1 81 ? -6.465 1.179 4.758 1.00 69.69 81 TRP A CA 1
ATOM 593 C C . TRP A 1 81 ? -5.024 1.347 5.287 1.00 69.69 81 TRP A C 1
ATOM 595 O O . TRP A 1 81 ? -4.363 2.366 5.099 1.00 69.69 81 TRP A O 1
ATOM 605 N N . GLN A 1 82 ? -4.506 0.244 5.839 1.00 54.28 82 GLN A N 1
ATOM 606 C CA . GLN A 1 82 ? -3.226 0.111 6.549 1.00 54.28 82 GLN A CA 1
ATOM 607 C C . GLN A 1 82 ? -1.954 0.339 5.711 1.00 54.28 82 GLN A C 1
ATOM 609 O O . GLN A 1 82 ? -0.868 0.404 6.270 1.00 54.28 82 GLN A O 1
ATOM 614 N N . ASN A 1 83 ? -2.043 0.463 4.384 1.00 56.25 83 ASN A N 1
ATOM 615 C CA . ASN A 1 83 ? -0.867 0.718 3.537 1.00 56.25 83 ASN A CA 1
ATOM 616 C C . ASN A 1 83 ? -0.788 2.155 3.004 1.00 56.25 83 ASN A C 1
ATOM 618 O O . ASN A 1 83 ? 0.199 2.502 2.349 1.00 56.25 83 ASN A O 1
ATOM 622 N N . SER A 1 84 ? -1.785 3.000 3.279 1.00 59.41 84 SER A N 1
ATOM 623 C CA . SER A 1 84 ? -1.741 4.425 2.940 1.00 59.41 84 SER A CA 1
ATOM 624 C C . SER A 1 84 ? -1.067 5.229 4.055 1.00 59.41 84 SER A C 1
ATOM 626 O O . SER A 1 84 ? -1.253 4.928 5.231 1.00 59.41 84 SER A O 1
ATOM 628 N N . ARG A 1 85 ? -0.308 6.273 3.690 1.00 49.66 85 ARG A N 1
ATOM 629 C CA . ARG A 1 85 ? 0.185 7.282 4.650 1.00 49.66 85 ARG A CA 1
ATOM 630 C C . ARG A 1 85 ? -0.960 8.136 5.214 1.00 49.66 85 ARG A C 1
ATOM 632 O O . ARG A 1 85 ? -0.855 8.648 6.320 1.00 49.66 85 ARG A O 1
ATOM 639 N N . TYR A 1 86 ? -2.066 8.244 4.475 1.00 60.78 86 TYR A N 1
ATOM 640 C CA . TYR A 1 86 ? -3.258 8.983 4.883 1.00 60.78 86 TYR A CA 1
ATOM 641 C C . TYR A 1 86 ? -4.279 8.052 5.531 1.00 60.78 86 TYR A C 1
ATOM 643 O O . TYR A 1 86 ? -4.684 7.049 4.937 1.00 60.78 86 TYR A O 1
ATOM 651 N N . CYS A 1 87 ? -4.714 8.420 6.731 1.00 69.94 87 CYS A N 1
ATOM 652 C CA . CYS A 1 87 ? -5.645 7.658 7.544 1.00 69.94 87 CYS A CA 1
ATOM 653 C C . CYS A 1 87 ? -6.749 8.538 8.137 1.00 69.94 87 CYS A C 1
ATOM 655 O O . CYS A 1 87 ? -6.547 9.708 8.467 1.00 69.94 87 CYS A O 1
ATOM 657 N N . ALA A 1 88 ? -7.915 7.927 8.304 1.00 78.19 88 ALA A N 1
ATOM 658 C CA . ALA A 1 88 ? -8.962 8.377 9.200 1.00 78.19 88 ALA A CA 1
ATOM 659 C C . ALA A 1 88 ? -9.319 7.240 10.156 1.00 78.19 88 ALA A C 1
ATOM 661 O O . ALA A 1 88 ? -9.151 6.059 9.828 1.00 78.19 88 ALA A O 1
ATOM 662 N N . PHE A 1 89 ? -9.826 7.607 11.324 1.00 83.19 89 PHE A N 1
ATOM 663 C CA . PHE A 1 89 ? -10.330 6.683 12.326 1.00 83.19 89 PHE A CA 1
ATOM 664 C C . PHE A 1 89 ? -11.821 6.908 12.547 1.00 83.19 89 PHE A C 1
ATOM 666 O O . PHE A 1 89 ? -12.319 8.028 12.443 1.00 83.19 89 PHE A O 1
ATOM 673 N N . ALA A 1 90 ? -12.514 5.828 12.890 1.00 84.56 90 ALA A N 1
ATOM 674 C CA . ALA A 1 90 ? -13.883 5.841 13.367 1.00 84.56 90 ALA A CA 1
ATOM 675 C C . ALA A 1 90 ? -13.974 4.993 14.641 1.00 84.56 90 ALA A C 1
ATOM 677 O O . ALA A 1 90 ? -13.620 3.810 14.635 1.00 84.56 90 ALA A O 1
ATOM 678 N N . ALA A 1 91 ? -14.450 5.600 15.725 1.00 81.44 91 ALA A N 1
ATOM 679 C CA . ALA A 1 91 ? -14.756 4.939 16.984 1.00 81.44 91 ALA A CA 1
ATOM 680 C C . ALA A 1 91 ? -16.261 4.722 17.109 1.00 81.44 91 ALA A C 1
ATOM 682 O O . ALA A 1 91 ? -17.020 5.687 17.143 1.00 81.44 91 ALA A O 1
ATOM 683 N N . LEU A 1 92 ? -16.680 3.466 17.233 1.00 81.69 92 LEU A N 1
ATOM 684 C CA . LEU A 1 92 ? -17.992 3.103 17.746 1.00 81.69 92 LEU A CA 1
ATOM 685 C C . LEU A 1 92 ? -17.918 3.060 19.268 1.00 81.69 92 LEU A C 1
ATOM 687 O O . LEU A 1 92 ? -17.256 2.189 19.831 1.00 81.69 92 LEU A O 1
ATOM 691 N N . LEU A 1 93 ? -18.597 3.987 19.930 1.00 76.81 93 LEU A N 1
ATOM 692 C CA . LEU A 1 93 ? -18.624 4.072 21.383 1.00 76.81 93 LEU A CA 1
ATOM 693 C C . LEU A 1 93 ? -19.628 3.071 21.977 1.00 76.81 93 LEU A C 1
ATOM 695 O O . LEU A 1 93 ? -20.537 2.583 21.299 1.00 76.81 93 LEU A O 1
ATOM 699 N N . GLY A 1 94 ? -19.482 2.765 23.270 1.00 67.88 94 GLY A N 1
ATOM 700 C CA . GLY A 1 94 ? -20.307 1.764 23.960 1.00 67.88 94 GLY A CA 1
ATOM 701 C C . GLY A 1 94 ? -21.812 2.073 23.971 1.00 67.88 94 GLY A C 1
ATOM 702 O O . GLY A 1 94 ? -22.633 1.162 24.071 1.00 67.88 94 GLY A O 1
ATOM 703 N N . ASP A 1 95 ? -22.190 3.340 23.785 1.00 68.19 95 ASP A N 1
ATOM 704 C CA . ASP A 1 95 ? -23.574 3.802 23.635 1.00 68.19 95 ASP A CA 1
ATOM 705 C C . ASP A 1 95 ? -24.119 3.694 22.195 1.00 68.19 95 ASP A C 1
ATOM 707 O O . ASP A 1 95 ? -25.304 3.914 21.966 1.00 68.19 95 ASP A O 1
ATOM 711 N N . GLY A 1 96 ? -23.291 3.298 21.223 1.00 72.56 96 GLY A N 1
ATOM 712 C CA . GLY A 1 96 ? -23.664 3.201 19.810 1.00 72.56 96 GLY A CA 1
ATOM 713 C C . GLY A 1 96 ? -23.550 4.479 18.997 1.00 72.56 96 GLY A C 1
ATOM 714 O O . GLY A 1 96 ? -23.974 4.475 17.840 1.00 72.56 96 GLY A O 1
ATOM 715 N N . SER A 1 97 ? -22.999 5.544 19.579 1.00 77.44 97 SER A N 1
ATOM 716 C CA . SER A 1 97 ? -22.587 6.731 18.833 1.00 77.44 97 SER A CA 1
ATOM 717 C C . SER A 1 97 ? -21.254 6.498 18.121 1.00 77.44 97 SER A C 1
ATOM 719 O O . SER A 1 97 ? -20.455 5.649 18.527 1.00 77.44 97 SER A O 1
ATOM 721 N N . VAL A 1 98 ? -21.022 7.249 17.044 1.00 82.56 98 VAL A N 1
ATOM 722 C CA . VAL A 1 98 ? -19.780 7.191 16.270 1.00 82.56 98 VAL A CA 1
ATOM 723 C C . VAL A 1 98 ? -19.077 8.534 16.308 1.00 82.56 98 VAL A C 1
ATOM 725 O O . VAL A 1 98 ? -19.711 9.575 16.132 1.00 82.56 98 VAL A O 1
ATOM 728 N N . VAL A 1 99 ? -17.766 8.497 16.524 1.00 79.88 99 VAL A N 1
ATOM 729 C CA . VAL A 1 99 ? -16.881 9.659 16.401 1.00 79.88 99 VAL A CA 1
ATOM 730 C C . VAL A 1 99 ? -15.820 9.341 15.361 1.00 79.88 99 VAL A C 1
ATOM 732 O O . VAL A 1 99 ? -15.236 8.258 15.398 1.00 79.88 99 VAL A O 1
ATOM 735 N N . THR A 1 100 ? -15.570 10.265 14.438 1.00 82.38 100 THR A N 1
ATOM 736 C CA . THR A 1 100 ? -14.521 10.129 13.423 1.00 82.38 100 THR A CA 1
ATOM 737 C C . THR A 1 100 ? -13.532 11.274 13.506 1.00 82.38 100 THR A C 1
ATOM 739 O O . THR A 1 100 ? -13.883 12.367 13.939 1.00 82.38 100 THR A O 1
ATOM 742 N N . TRP A 1 101 ? -12.291 11.011 13.110 1.00 79.38 101 TRP A N 1
ATOM 743 C CA . TRP A 1 101 ? -11.241 12.024 13.017 1.00 79.38 101 TRP A CA 1
ATOM 744 C C . TRP A 1 101 ? -10.161 11.600 12.015 1.00 79.38 101 TRP A C 1
ATOM 746 O O . TRP A 1 101 ? -10.135 10.461 11.539 1.00 79.38 101 TRP A O 1
ATOM 756 N N . GLY A 1 102 ? -9.256 12.523 11.693 1.00 74.69 102 GLY A N 1
ATOM 757 C CA . GLY A 1 102 ? -8.198 12.351 10.695 1.00 74.69 102 GLY A CA 1
ATOM 758 C C . GLY A 1 102 ? -8.488 13.127 9.410 1.00 74.69 102 GLY A C 1
ATOM 759 O O . GLY A 1 102 ? -9.299 14.055 9.403 1.00 74.69 102 GLY A O 1
ATOM 760 N N . LYS A 1 103 ? -7.840 12.764 8.297 1.00 73.12 103 LYS A N 1
ATOM 761 C CA . LYS A 1 103 ? -7.936 13.536 7.044 1.00 73.12 103 LYS A CA 1
ATOM 762 C C . LYS A 1 103 ? -9.381 13.578 6.523 1.00 73.12 103 LYS A C 1
ATOM 764 O O . LYS A 1 103 ? -9.955 12.544 6.175 1.00 73.12 103 LYS A O 1
ATOM 769 N N . ALA A 1 104 ? -9.948 14.781 6.395 1.00 67.88 104 ALA A N 1
ATOM 770 C CA . ALA A 1 104 ? -11.347 14.988 5.993 1.00 67.88 104 ALA A CA 1
ATOM 771 C C . ALA A 1 104 ? -11.705 14.278 4.670 1.00 67.88 104 ALA A C 1
ATOM 773 O O . ALA A 1 104 ? -12.712 13.577 4.583 1.00 67.88 104 ALA A O 1
ATOM 774 N N . GLY A 1 105 ? -10.820 14.351 3.666 1.00 66.69 105 GLY A N 1
ATOM 775 C CA . GLY A 1 105 ? -11.000 13.682 2.368 1.00 66.69 105 GLY A CA 1
ATOM 776 C C . GLY A 1 105 ? -10.972 12.144 2.404 1.00 66.69 105 GLY A C 1
ATOM 777 O O . GLY A 1 105 ? -11.327 11.512 1.412 1.00 66.69 105 GLY A O 1
ATOM 778 N N . TYR A 1 106 ? -10.580 11.546 3.534 1.00 70.50 106 TYR A N 1
ATOM 779 C CA . TYR A 1 106 ? -10.512 10.100 3.772 1.00 70.50 106 TYR A CA 1
ATOM 780 C C . TYR A 1 106 ? -11.536 9.643 4.822 1.00 70.50 106 TYR A C 1
ATOM 782 O O . TYR A 1 106 ? -11.328 8.629 5.476 1.00 70.50 106 TYR A O 1
ATOM 790 N N . ALA A 1 107 ? -12.656 10.365 4.954 1.00 74.31 107 ALA A N 1
ATOM 791 C CA . ALA A 1 107 ? -13.746 10.068 5.891 1.00 74.31 107 ALA A CA 1
ATOM 792 C C . ALA A 1 107 ? -13.472 10.417 7.365 1.00 74.31 107 ALA A C 1
ATOM 794 O O . ALA A 1 107 ? -14.173 9.921 8.248 1.00 74.31 107 ALA A O 1
ATOM 795 N N . GLY A 1 108 ? -12.491 11.290 7.627 1.00 73.69 108 GLY A N 1
ATOM 796 C CA . GLY A 1 108 ? -12.277 11.864 8.960 1.00 73.69 108 GLY A CA 1
ATOM 797 C C . GLY A 1 108 ? -13.417 12.781 9.415 1.00 73.69 108 GLY A C 1
ATOM 798 O O . GLY A 1 108 ? -13.679 12.867 10.609 1.00 73.69 108 GLY A O 1
ATOM 799 N N . ASP A 1 109 ? -14.136 13.402 8.475 1.00 78.56 109 ASP A N 1
ATOM 800 C CA . ASP A 1 109 ? -15.302 14.249 8.747 1.00 78.56 109 ASP A CA 1
ATOM 801 C C . ASP A 1 109 ? -16.615 13.477 8.510 1.00 78.56 109 ASP A C 1
ATOM 803 O O . ASP A 1 109 ? -16.939 13.103 7.377 1.00 78.56 109 ASP A O 1
ATOM 807 N N . SER A 1 110 ? -17.371 13.239 9.588 1.00 80.56 110 SER A N 1
ATOM 808 C CA . SER A 1 110 ? -18.708 12.629 9.575 1.00 80.56 110 SER A CA 1
ATOM 809 C C . SER A 1 110 ? -19.843 13.636 9.792 1.00 80.56 110 SER A C 1
ATOM 811 O O . SER A 1 110 ? -21.000 13.219 9.879 1.00 80.56 110 SER A O 1
ATOM 813 N N . SER A 1 111 ? -19.564 14.944 9.866 1.00 79.94 111 SER A N 1
ATOM 814 C CA . SER A 1 111 ? -20.545 15.981 10.236 1.00 79.94 111 SER A CA 1
ATOM 815 C C . SER A 1 111 ? -21.833 15.918 9.406 1.00 79.94 111 SER A C 1
ATOM 817 O O . SER A 1 111 ? -22.932 15.986 9.954 1.00 79.94 111 SER A O 1
ATOM 819 N N . ALA A 1 112 ? -21.711 15.669 8.099 1.00 79.44 112 ALA A N 1
ATOM 820 C CA . ALA A 1 112 ? -22.836 15.553 7.170 1.00 79.44 112 ALA A CA 1
ATOM 821 C C . ALA A 1 112 ? -23.787 14.372 7.456 1.00 79.44 112 ALA A C 1
ATOM 823 O O . ALA A 1 112 ? -24.935 14.386 7.010 1.00 79.44 112 ALA A O 1
ATOM 824 N N . VAL A 1 113 ? -23.320 13.337 8.161 1.00 82.88 113 VAL A N 1
ATOM 825 C CA . VAL A 1 113 ? -24.095 12.124 8.476 1.00 82.88 113 VAL A CA 1
ATOM 826 C C . VAL A 1 113 ? -24.257 11.892 9.981 1.00 82.88 113 VAL A C 1
ATOM 828 O O . VAL A 1 113 ? -24.882 10.912 10.381 1.00 82.88 113 VAL A O 1
ATOM 831 N N . GLN A 1 114 ? -23.741 12.790 10.826 1.00 81.38 114 GLN A N 1
ATOM 832 C CA . GLN A 1 114 ? -23.648 12.588 12.273 1.00 81.38 114 GLN A CA 1
ATOM 833 C C . GLN A 1 114 ? -25.011 12.334 12.933 1.00 81.38 114 GLN A C 1
ATOM 835 O O . GLN A 1 114 ? -25.126 11.483 13.812 1.00 81.38 114 GLN A O 1
ATOM 840 N N . GLU A 1 115 ? -26.069 13.009 12.476 1.00 79.50 115 GLU A N 1
ATOM 841 C CA . GLU A 1 115 ? -27.426 12.806 13.001 1.00 79.50 115 GLU A CA 1
ATOM 842 C C . GLU A 1 115 ? -28.003 11.414 12.692 1.00 79.50 115 GLU A C 1
ATOM 844 O O . GLU A 1 115 ? -28.896 10.952 13.408 1.00 79.50 115 GLU A O 1
ATOM 849 N N . GLN A 1 116 ? -27.485 10.746 11.654 1.00 83.06 116 GLN A N 1
ATOM 850 C CA . GLN A 1 116 ? -27.894 9.407 11.220 1.00 83.06 116 GLN A CA 1
ATOM 851 C C . GLN A 1 116 ? -27.097 8.298 11.928 1.00 83.06 116 GLN A C 1
ATOM 853 O O . GLN A 1 116 ? -27.573 7.170 12.021 1.00 83.06 116 GLN A O 1
ATOM 858 N N . LEU A 1 117 ? -25.906 8.598 12.461 1.00 82.75 117 LEU A N 1
ATOM 859 C CA . LEU A 1 117 ? -25.017 7.642 13.138 1.00 82.75 117 LEU A CA 1
ATOM 860 C C . LEU A 1 117 ? -25.447 7.368 14.590 1.00 82.75 117 LEU A C 1
ATOM 862 O O . LEU A 1 117 ? -24.681 7.538 15.541 1.00 82.75 117 LEU A O 1
ATOM 866 N N . LYS A 1 118 ? -26.696 6.928 14.760 1.00 78.62 118 LYS A N 1
ATOM 867 C CA . LYS A 1 118 ? -27.290 6.558 16.050 1.00 78.62 118 LYS A CA 1
ATOM 868 C C . LYS A 1 118 ? -27.521 5.052 16.104 1.00 78.62 118 LYS A C 1
ATOM 870 O O . LYS A 1 118 ? -27.931 4.445 15.120 1.00 78.62 118 LYS A O 1
ATOM 875 N N . ASN A 1 119 ? -27.301 4.446 17.271 1.00 79.69 119 ASN A N 1
ATOM 876 C CA . ASN A 1 119 ? -27.469 3.003 17.484 1.00 79.69 119 ASN A CA 1
ATOM 877 C C . ASN A 1 119 ? -26.653 2.133 16.509 1.00 79.69 119 ASN A C 1
ATOM 879 O O . ASN A 1 119 ? -27.104 1.055 16.115 1.00 79.69 119 ASN A O 1
ATOM 883 N N . VAL A 1 120 ? -25.451 2.576 16.134 1.00 84.81 120 VAL A N 1
ATOM 884 C CA . VAL A 1 120 ? -24.547 1.827 15.251 1.00 84.81 120 VAL A CA 1
ATOM 885 C C . VAL A 1 120 ? -24.124 0.519 15.928 1.00 84.81 120 VAL A C 1
ATOM 887 O O . VAL A 1 120 ? -23.885 0.475 17.135 1.00 84.81 120 VAL A O 1
ATOM 890 N N . GLN A 1 121 ? -24.074 -0.573 15.171 1.00 83.56 121 GLN A N 1
ATOM 891 C CA . GLN A 1 121 ? -23.690 -1.907 15.650 1.00 83.56 121 GLN A CA 1
ATOM 892 C C . GLN A 1 121 ? -22.316 -2.331 15.134 1.00 83.56 121 GLN A C 1
ATOM 894 O O . GLN A 1 121 ? -21.573 -3.005 15.841 1.00 83.56 121 GLN A O 1
ATOM 899 N N . GLN A 1 122 ? -21.977 -1.925 13.910 1.00 86.31 122 GLN A N 1
ATOM 900 C CA . GLN A 1 122 ? -20.730 -2.285 13.247 1.00 86.31 122 GLN A CA 1
ATOM 901 C C . GLN A 1 122 ? -20.268 -1.139 12.350 1.00 86.31 122 GLN A C 1
ATOM 903 O O . GLN A 1 122 ? -21.085 -0.498 11.692 1.00 86.31 122 GLN A O 1
ATOM 908 N N . ILE A 1 123 ? -18.954 -0.930 12.280 1.00 88.69 123 ILE A N 1
ATOM 909 C CA . ILE A 1 123 ? -18.310 -0.049 11.302 1.00 88.69 123 ILE A CA 1
ATOM 910 C C . ILE A 1 123 ? -17.353 -0.881 10.451 1.00 88.69 123 ILE A C 1
ATOM 912 O O . ILE A 1 123 ? -16.635 -1.744 10.963 1.00 88.69 123 ILE A O 1
ATOM 916 N N . GLN A 1 124 ? -17.331 -0.612 9.150 1.00 89.44 124 GLN A N 1
ATOM 917 C CA . GLN A 1 124 ? -16.360 -1.157 8.207 1.00 89.44 124 GLN A CA 1
ATOM 918 C C . GLN A 1 124 ? -15.695 -0.035 7.422 1.00 89.44 124 GLN A C 1
ATOM 920 O O . GLN A 1 124 ? -16.306 1.005 7.183 1.00 89.44 124 GLN A O 1
ATOM 925 N N . ALA A 1 125 ? -14.437 -0.247 7.044 1.00 87.62 125 ALA A N 1
ATOM 926 C CA . ALA A 1 125 ? -13.594 0.764 6.419 1.00 87.62 125 ALA A CA 1
ATOM 927 C C . ALA A 1 125 ? -13.048 0.264 5.080 1.00 87.62 125 ALA A C 1
ATOM 929 O O . ALA A 1 125 ? -12.548 -0.856 4.990 1.00 87.62 125 ALA A O 1
ATOM 930 N N . SER A 1 126 ? -13.111 1.114 4.059 1.00 86.56 126 SER A N 1
ATOM 931 C CA . SER A 1 126 ? -12.372 0.949 2.808 1.00 86.56 126 SER A CA 1
ATOM 932 C C . SER A 1 126 ? -11.076 1.778 2.851 1.00 86.56 126 SER A C 1
ATOM 934 O O . SER A 1 126 ? -10.641 2.246 3.908 1.00 86.56 126 SER A O 1
ATOM 936 N N . SER A 1 127 ? -10.417 1.984 1.711 1.00 79.62 127 SER A N 1
ATOM 937 C CA . SER A 1 127 ? -9.217 2.823 1.625 1.00 79.62 127 SER A CA 1
ATOM 938 C C . SER A 1 127 ? -9.454 4.303 1.910 1.00 79.62 127 SER A C 1
ATOM 940 O O . SER A 1 127 ? -8.496 4.998 2.237 1.00 79.62 127 SER A O 1
ATOM 942 N N . GLY A 1 128 ? -10.697 4.784 1.838 1.00 78.00 128 GLY A N 1
ATOM 943 C CA . GLY A 1 128 ? -11.009 6.195 2.083 1.00 78.00 128 GLY A CA 1
ATOM 944 C C . GLY A 1 128 ? -12.472 6.489 2.412 1.00 78.00 128 GLY A C 1
ATOM 945 O O . GLY A 1 128 ? -12.922 7.618 2.212 1.00 78.00 128 GLY A O 1
ATOM 946 N N . ALA A 1 129 ? -13.231 5.485 2.848 1.00 87.94 129 ALA A N 1
ATOM 947 C CA . ALA A 1 129 ? -14.624 5.627 3.252 1.00 87.94 129 ALA A CA 1
ATOM 948 C C . ALA A 1 129 ? -14.971 4.674 4.400 1.00 87.94 129 ALA A C 1
ATOM 950 O O . ALA A 1 129 ? -14.310 3.650 4.592 1.00 87.94 129 ALA A O 1
ATOM 951 N N . PHE A 1 130 ? -16.047 4.989 5.115 1.00 90.44 130 PHE A N 1
ATOM 952 C CA . PHE A 1 130 ? -16.629 4.127 6.138 1.00 90.44 130 PHE A CA 1
ATOM 953 C C . PHE A 1 130 ? -18.084 3.788 5.810 1.00 90.44 130 PHE A C 1
ATOM 955 O O . PHE A 1 130 ? -18.797 4.563 5.168 1.00 90.44 130 PHE A O 1
ATOM 962 N N . ALA A 1 131 ? -18.517 2.628 6.298 1.00 91.12 131 ALA A N 1
ATOM 963 C CA . ALA A 1 131 ? -19.899 2.177 6.297 1.00 91.12 131 ALA A CA 1
ATOM 964 C C . ALA A 1 131 ? -20.283 1.715 7.709 1.00 91.12 131 ALA A C 1
ATOM 966 O O . ALA A 1 131 ? -19.634 0.832 8.273 1.00 91.12 131 ALA A O 1
ATOM 967 N N . ALA A 1 132 ? -21.329 2.310 8.274 1.00 90.50 132 ALA A N 1
ATOM 968 C CA . ALA A 1 132 ? -21.889 1.964 9.573 1.00 90.50 132 ALA A CA 1
ATOM 969 C C . ALA A 1 132 ? -23.207 1.206 9.394 1.00 90.50 132 ALA A C 1
ATOM 971 O O . ALA A 1 132 ? -24.105 1.695 8.713 1.00 90.50 132 ALA A O 1
ATOM 972 N N . VAL A 1 133 ? -23.329 0.037 10.023 1.00 89.44 133 VAL A N 1
ATOM 973 C CA . VAL A 1 133 ? -24.582 -0.730 10.103 1.00 89.44 133 VAL A CA 1
ATOM 974 C C . VAL A 1 133 ? -25.313 -0.314 11.376 1.00 89.44 133 VAL A C 1
ATOM 976 O O . VAL A 1 133 ? -24.761 -0.435 12.473 1.00 89.44 133 VAL A O 1
ATOM 979 N N . LEU A 1 134 ? -26.536 0.193 11.240 1.00 87.50 134 LEU A N 1
ATOM 980 C CA . LEU A 1 134 ? -27.378 0.649 12.345 1.00 87.50 134 LEU A CA 1
ATOM 981 C C . LEU A 1 134 ? -28.141 -0.519 12.993 1.00 87.50 134 LEU A C 1
ATOM 983 O O . LEU A 1 134 ? -28.250 -1.611 12.436 1.00 87.50 134 LEU A O 1
ATOM 987 N N . GLY A 1 135 ? -28.697 -0.296 14.186 1.00 78.38 135 GLY A N 1
ATOM 988 C CA . GLY A 1 135 ? -29.460 -1.305 14.934 1.00 78.38 135 GLY A CA 1
ATOM 989 C C . GLY A 1 135 ? -30.735 -1.799 14.240 1.00 78.38 135 GLY A C 1
ATOM 990 O O . GLY A 1 135 ? -31.176 -2.913 14.511 1.00 78.38 135 GLY A O 1
ATOM 991 N N . ASP A 1 136 ? -31.295 -1.008 13.325 1.00 79.12 136 ASP A N 1
ATOM 992 C CA . ASP A 1 136 ? -32.417 -1.399 12.460 1.00 79.12 136 ASP A CA 1
ATOM 993 C C . ASP A 1 136 ? -31.966 -2.167 11.199 1.00 79.12 136 ASP A C 1
ATOM 995 O O . ASP A 1 136 ? -32.793 -2.590 10.392 1.00 79.12 136 ASP A O 1
ATOM 999 N N . GLY A 1 137 ? -30.655 -2.370 11.032 1.00 80.75 137 GLY A N 1
ATOM 1000 C CA . GLY A 1 137 ? -30.044 -3.030 9.884 1.00 80.75 137 GLY A CA 1
ATOM 1001 C C . GLY A 1 137 ? -29.885 -2.140 8.649 1.00 80.75 137 GLY A C 1
ATOM 1002 O O . GLY A 1 137 ? -29.539 -2.663 7.592 1.00 80.75 137 GLY A O 1
ATOM 1003 N N . SER A 1 138 ? -30.153 -0.835 8.729 1.00 87.19 138 SER A N 1
ATOM 1004 C CA . SER A 1 138 ? -29.817 0.107 7.655 1.00 87.19 138 SER A CA 1
ATOM 1005 C C . SER A 1 138 ? -28.323 0.452 7.650 1.00 87.19 138 SER A C 1
ATOM 1007 O O . SER A 1 138 ? -27.623 0.234 8.641 1.00 87.19 138 SER A O 1
ATOM 1009 N N . VAL A 1 139 ? -27.808 0.963 6.528 1.00 91.06 139 VAL A N 1
ATOM 1010 C CA . VAL A 1 139 ? -26.393 1.347 6.390 1.00 91.06 139 VAL A CA 1
ATOM 1011 C C . VAL A 1 139 ? -26.267 2.841 6.125 1.00 91.06 139 VAL A C 1
ATOM 1013 O O . VAL A 1 139 ? -26.946 3.381 5.255 1.00 91.06 139 VAL A O 1
ATOM 1016 N N . VAL A 1 140 ? -25.345 3.495 6.826 1.00 90.06 140 VAL A N 1
ATOM 1017 C CA . VAL A 1 140 ? -24.937 4.883 6.577 1.00 90.06 140 VAL A CA 1
ATOM 1018 C C . VAL A 1 140 ? -23.481 4.887 6.126 1.00 90.06 140 VAL A C 1
ATOM 1020 O O . VAL A 1 140 ? -22.630 4.276 6.767 1.00 90.06 140 VAL A O 1
ATOM 1023 N N . THR A 1 141 ? -23.174 5.575 5.027 1.00 91.38 141 THR A N 1
ATOM 1024 C CA . THR A 1 141 ? -21.811 5.655 4.474 1.00 91.38 141 THR A CA 1
ATOM 1025 C C . THR A 1 141 ? -21.336 7.095 4.368 1.00 91.38 141 THR A C 1
ATOM 1027 O O . THR A 1 141 ? -22.129 7.973 4.027 1.00 91.38 141 THR A O 1
ATOM 1030 N N . TRP A 1 142 ? -20.043 7.330 4.573 1.00 89.69 142 TRP A N 1
ATOM 1031 C CA . TRP A 1 142 ? -19.418 8.640 4.373 1.00 89.69 142 TRP A CA 1
ATOM 1032 C C . TRP A 1 142 ? -17.953 8.501 3.952 1.00 89.69 142 TRP A C 1
ATOM 1034 O O . TRP A 1 142 ? -17.374 7.412 3.992 1.00 89.69 142 TRP A O 1
ATOM 1044 N N . GLY A 1 143 ? -17.357 9.609 3.511 1.00 83.56 143 GLY A N 1
ATOM 1045 C CA . GLY A 1 143 ? -16.001 9.650 2.971 1.00 83.56 143 GLY A CA 1
ATOM 1046 C C . GLY A 1 143 ? -15.952 9.821 1.462 1.00 83.56 143 GLY A C 1
ATOM 1047 O O . GLY A 1 143 ? -16.895 10.306 0.833 1.00 83.56 143 GLY A O 1
ATOM 1048 N N . LYS A 1 144 ? -14.834 9.413 0.859 1.00 80.19 144 LYS A N 1
ATOM 1049 C CA . LYS A 1 144 ? -14.577 9.622 -0.566 1.00 80.19 144 LYS A CA 1
ATOM 1050 C C . LYS A 1 144 ? -15.586 8.871 -1.433 1.00 80.19 144 LYS A C 1
ATOM 1052 O O . LYS A 1 144 ? -15.665 7.641 -1.393 1.00 80.19 144 LYS A O 1
ATOM 1057 N N . ALA A 1 145 ? -16.291 9.611 -2.290 1.00 74.31 145 ALA A N 1
ATOM 1058 C CA . ALA A 1 145 ? -17.293 9.087 -3.220 1.00 74.31 145 ALA A CA 1
ATOM 1059 C C . ALA A 1 145 ? -16.788 7.869 -4.013 1.00 74.31 145 ALA A C 1
ATOM 1061 O O . ALA A 1 145 ? -17.403 6.804 -3.997 1.00 74.31 145 ALA A O 1
ATOM 1062 N N . GLY A 1 146 ? -15.613 8.011 -4.638 1.00 71.75 146 GLY A N 1
ATOM 1063 C CA . GLY A 1 146 ? -14.989 6.970 -5.453 1.00 71.75 146 GLY A CA 1
ATOM 1064 C C . GLY A 1 146 ? -14.528 5.733 -4.680 1.00 71.75 146 GLY A C 1
ATOM 1065 O O . GLY A 1 146 ? -14.208 4.742 -5.318 1.00 71.75 146 GLY A O 1
ATOM 1066 N N . CYS A 1 147 ? -14.511 5.759 -3.343 1.00 75.50 147 CYS A N 1
ATOM 1067 C CA . CYS A 1 147 ? -14.165 4.605 -2.506 1.00 75.50 147 CYS A CA 1
ATOM 1068 C C . CYS A 1 147 ? -15.341 4.090 -1.674 1.00 75.50 147 CYS A C 1
ATOM 1070 O O . CYS A 1 147 ? -15.132 3.420 -0.665 1.00 75.50 147 CYS A O 1
ATOM 1072 N N . GLY A 1 148 ? -16.570 4.384 -2.117 1.00 74.56 148 GLY A N 1
ATOM 1073 C CA . GLY A 1 148 ? -17.804 3.883 -1.512 1.00 74.56 148 GLY A CA 1
ATOM 1074 C C . GLY A 1 148 ? -18.405 4.789 -0.438 1.00 74.56 148 GLY A C 1
ATOM 1075 O O . GLY A 1 148 ? -19.346 4.375 0.233 1.00 74.56 148 GLY A O 1
ATOM 1076 N N . GLY A 1 149 ? -17.920 6.030 -0.299 1.00 80.00 149 GLY A N 1
ATOM 1077 C CA . GLY A 1 149 ? -18.497 7.025 0.615 1.00 80.00 149 GLY A CA 1
ATOM 1078 C C . GLY A 1 149 ? -19.883 7.537 0.199 1.00 80.00 149 GLY A C 1
ATOM 1079 O O . GLY A 1 149 ? -20.548 8.226 0.971 1.00 80.00 149 GLY A O 1
ATOM 1080 N N . HIS A 1 150 ? -20.347 7.196 -1.008 1.00 82.44 150 HIS A N 1
ATOM 1081 C CA . HIS A 1 150 ? -21.706 7.464 -1.471 1.00 82.44 150 HIS A CA 1
ATOM 1082 C C . HIS A 1 150 ? -22.414 6.164 -1.858 1.00 82.44 150 HIS A C 1
ATOM 1084 O O . HIS A 1 150 ? -22.031 5.501 -2.819 1.00 82.44 150 HIS A O 1
ATOM 1090 N N . SER A 1 151 ? -23.493 5.853 -1.143 1.00 80.38 151 SER A N 1
ATOM 1091 C CA . SER A 1 151 ? -24.351 4.679 -1.353 1.00 80.38 151 SER A CA 1
ATOM 1092 C C . SER A 1 151 ? -25.749 5.036 -1.879 1.00 80.38 151 SER A C 1
ATOM 1094 O O . SER A 1 151 ? -26.597 4.160 -2.005 1.00 80.38 151 SER A O 1
ATOM 1096 N N . ARG A 1 152 ? -26.000 6.300 -2.271 1.00 78.62 152 ARG A N 1
ATOM 1097 C CA . ARG A 1 152 ? -27.326 6.789 -2.719 1.00 78.62 152 ARG A CA 1
ATOM 1098 C C . ARG A 1 152 ? -27.999 5.907 -3.780 1.00 78.62 152 ARG A C 1
ATOM 1100 O O . ARG A 1 152 ? -29.213 5.777 -3.757 1.00 78.62 152 ARG A O 1
ATOM 1107 N N . GLY A 1 153 ? -27.228 5.303 -4.688 1.00 77.06 153 GLY A N 1
ATOM 1108 C CA . GLY A 1 153 ? -27.761 4.425 -5.738 1.00 77.06 153 GLY A CA 1
ATOM 1109 C C . GLY A 1 153 ? -28.278 3.066 -5.247 1.00 77.06 153 GLY A C 1
ATOM 1110 O O . GLY A 1 153 ? -29.047 2.426 -5.954 1.00 77.06 153 GLY A O 1
ATOM 1111 N N . VAL A 1 154 ? -27.877 2.633 -4.049 1.00 81.75 154 VAL A N 1
ATOM 1112 C CA . VAL A 1 154 ? -28.258 1.341 -3.448 1.00 81.75 154 VAL A CA 1
ATOM 1113 C C . VAL A 1 154 ? -28.891 1.489 -2.059 1.00 81.75 154 VAL A C 1
ATOM 1115 O O . VAL A 1 154 ? -29.246 0.492 -1.440 1.00 81.75 154 VAL A O 1
ATOM 1118 N N . GLN A 1 155 ? -29.072 2.719 -1.568 1.00 84.19 155 GLN A N 1
ATOM 1119 C CA . GLN A 1 155 ? -29.535 3.009 -0.206 1.00 84.19 155 GLN A CA 1
ATOM 1120 C C . GLN A 1 155 ? -30.863 2.316 0.134 1.00 84.19 155 GLN A C 1
ATOM 1122 O O . GLN A 1 155 ? -31.029 1.807 1.239 1.00 84.19 155 GLN A O 1
ATOM 1127 N N . ASP A 1 156 ? -31.793 2.245 -0.822 1.00 83.44 156 ASP A N 1
ATOM 1128 C CA . ASP A 1 156 ? -33.092 1.595 -0.625 1.00 83.44 156 ASP A CA 1
ATOM 1129 C C . ASP A 1 156 ? -32.999 0.076 -0.432 1.00 83.44 156 ASP A C 1
ATOM 1131 O O . ASP A 1 156 ? -33.904 -0.511 0.169 1.00 83.44 156 ASP A O 1
ATOM 1135 N N . GLN A 1 157 ? -31.914 -0.534 -0.920 1.00 84.25 157 GLN A N 1
ATOM 1136 C CA . GLN A 1 157 ? -31.628 -1.967 -0.822 1.00 84.25 157 GLN A CA 1
ATOM 1137 C C . GLN A 1 157 ? -30.865 -2.313 0.462 1.00 84.25 157 GLN A C 1
ATOM 1139 O O . GLN A 1 157 ? -30.982 -3.428 0.956 1.00 84.25 157 GLN A O 1
ATOM 1144 N N . LEU A 1 158 ? -30.125 -1.364 1.046 1.00 85.69 158 LEU A N 1
ATOM 1145 C CA . LEU A 1 158 ? -29.344 -1.550 2.275 1.00 85.69 158 LEU A CA 1
ATOM 1146 C C . LEU A 1 158 ? -30.231 -1.495 3.534 1.00 85.69 158 LEU A C 1
ATOM 1148 O O . LEU A 1 158 ? -30.030 -0.659 4.415 1.00 85.69 158 LEU A O 1
ATOM 1152 N N . LYS A 1 159 ? -31.228 -2.385 3.612 1.00 84.94 159 LYS A N 1
ATOM 1153 C CA . LYS A 1 159 ? -32.142 -2.568 4.753 1.00 84.94 159 LYS A CA 1
ATOM 1154 C C . LYS A 1 159 ? -32.058 -4.006 5.255 1.00 84.94 159 LYS A C 1
ATOM 1156 O O . LYS A 1 159 ? -32.234 -4.925 4.468 1.00 84.94 159 LYS A O 1
ATOM 1161 N N . ASN A 1 160 ? -31.886 -4.213 6.559 1.00 86.62 160 ASN A N 1
ATOM 1162 C CA . ASN A 1 160 ? -31.629 -5.533 7.158 1.00 86.62 160 ASN A CA 1
ATOM 1163 C C . ASN A 1 160 ? -30.269 -6.138 6.764 1.00 86.62 160 ASN A C 1
ATOM 1165 O O . ASN A 1 160 ? -30.166 -7.339 6.515 1.00 86.62 160 ASN A O 1
ATOM 1169 N N . VAL A 1 161 ? -29.221 -5.318 6.712 1.00 88.50 161 VAL A N 1
ATOM 1170 C CA . VAL A 1 161 ? -27.842 -5.777 6.519 1.00 88.50 161 VAL A CA 1
ATOM 1171 C C . VAL A 1 161 ? -27.384 -6.602 7.722 1.00 88.50 161 VAL A C 1
ATOM 1173 O O . VAL A 1 161 ? -27.586 -6.211 8.874 1.00 88.50 161 VAL A O 1
ATOM 1176 N N . GLN A 1 162 ? -26.769 -7.750 7.448 1.00 86.56 162 GLN A N 1
ATOM 1177 C CA . GLN A 1 162 ? -26.171 -8.632 8.448 1.00 86.56 162 GLN A CA 1
ATOM 1178 C C . GLN A 1 162 ? -24.670 -8.379 8.592 1.00 86.56 162 GLN A C 1
ATOM 1180 O O . GLN A 1 162 ? -24.175 -8.250 9.708 1.00 86.56 162 GLN A O 1
ATOM 1185 N N . GLN A 1 163 ? -23.949 -8.296 7.473 1.00 86.44 163 GLN A N 1
ATOM 1186 C CA . GLN A 1 163 ? -22.504 -8.088 7.454 1.00 86.44 163 GLN A CA 1
ATOM 1187 C C . GLN A 1 163 ? -22.121 -7.191 6.282 1.00 86.44 163 GLN A C 1
ATOM 1189 O O . GLN A 1 163 ? -22.710 -7.269 5.211 1.00 86.44 163 GLN A O 1
ATOM 1194 N N . VAL A 1 164 ? -21.098 -6.363 6.473 1.00 90.44 164 VAL A N 1
ATOM 1195 C CA . VAL A 1 164 ? -20.442 -5.616 5.397 1.00 90.44 164 VAL A CA 1
ATOM 1196 C C . VAL A 1 164 ? -18.983 -6.046 5.339 1.00 90.44 164 VAL A C 1
ATOM 1198 O O . VAL A 1 164 ? -18.336 -6.159 6.381 1.00 90.44 164 VAL A O 1
ATOM 1201 N N . GLN A 1 165 ? -18.476 -6.262 4.131 1.00 89.06 165 GLN A N 1
ATOM 1202 C CA . GLN A 1 165 ? -17.065 -6.459 3.835 1.00 89.06 165 GLN A CA 1
ATOM 1203 C C . GLN A 1 165 ? -16.577 -5.316 2.942 1.00 89.06 165 GLN A C 1
ATOM 1205 O O . GLN A 1 165 ? -17.314 -4.824 2.086 1.00 89.06 165 GLN A O 1
ATOM 1210 N N . ALA A 1 166 ? -15.338 -4.880 3.148 1.00 86.44 166 ALA A N 1
ATOM 1211 C CA . ALA A 1 166 ? -14.737 -3.781 2.407 1.00 86.44 166 ALA A CA 1
ATOM 1212 C C . ALA A 1 166 ? -13.284 -4.102 2.061 1.00 86.44 166 ALA A C 1
ATOM 1214 O O . ALA A 1 166 ? -12.545 -4.625 2.898 1.00 86.44 166 ALA A O 1
ATOM 1215 N N . PHE A 1 167 ? -12.869 -3.761 0.843 1.00 81.00 167 PHE A N 1
ATOM 1216 C CA . PHE A 1 167 ? -11.461 -3.750 0.460 1.00 81.00 167 PHE A CA 1
ATOM 1217 C C . PHE A 1 167 ? -11.237 -2.783 -0.703 1.00 81.00 167 PHE A C 1
ATOM 1219 O O . PHE A 1 167 ? -12.114 -2.569 -1.543 1.00 81.00 167 PHE A O 1
ATOM 1226 N N . GLY A 1 168 ? -10.061 -2.151 -0.741 1.00 78.88 168 GLY A N 1
ATOM 1227 C CA . GLY A 1 168 ? -9.757 -1.139 -1.749 1.00 78.88 168 GLY A CA 1
ATOM 1228 C C . GLY A 1 168 ? -10.783 -0.002 -1.707 1.00 78.88 168 GLY A C 1
ATOM 1229 O O . GLY A 1 168 ? -10.969 0.613 -0.666 1.00 78.88 168 GLY A O 1
ATOM 1230 N N . CYS A 1 169 ? -11.459 0.261 -2.827 1.00 82.50 169 CYS A N 1
ATOM 1231 C CA . CYS A 1 169 ? -12.448 1.340 -2.977 1.00 82.50 169 CYS A CA 1
ATOM 1232 C C . CYS A 1 169 ? -13.894 0.824 -3.155 1.00 82.50 169 CYS A C 1
ATOM 1234 O O . CYS A 1 169 ? -14.712 1.504 -3.779 1.00 82.50 169 CYS A O 1
ATOM 1236 N N . ALA A 1 170 ? -14.214 -0.371 -2.645 1.00 88.44 170 ALA A N 1
ATOM 1237 C CA . ALA A 1 170 ? -15.537 -0.988 -2.774 1.00 88.44 170 ALA A CA 1
ATOM 1238 C C . ALA A 1 170 ? -16.010 -1.682 -1.485 1.00 88.44 170 ALA A C 1
ATOM 1240 O O . ALA A 1 170 ? -15.210 -2.051 -0.620 1.00 88.44 170 ALA A O 1
ATOM 1241 N N . PHE A 1 171 ? -17.328 -1.861 -1.393 1.00 91.38 171 PHE A N 1
ATOM 1242 C CA . PHE A 1 171 ? -18.024 -2.551 -0.312 1.00 91.38 171 PHE A CA 1
ATOM 1243 C C . PHE A 1 171 ? -18.992 -3.597 -0.871 1.00 91.38 171 PHE A C 1
ATOM 1245 O O . PHE A 1 171 ? -19.582 -3.406 -1.938 1.00 91.38 171 PHE A O 1
ATOM 1252 N N . ALA A 1 172 ? -19.201 -4.658 -0.096 1.00 92.50 172 ALA A N 1
ATOM 1253 C CA . ALA A 1 172 ? -20.213 -5.677 -0.329 1.00 92.50 172 ALA A CA 1
ATOM 1254 C C . ALA A 1 172 ? -20.936 -5.996 0.987 1.00 92.50 172 ALA A C 1
ATOM 1256 O O . ALA A 1 172 ? -20.296 -6.291 1.997 1.00 92.50 172 ALA A O 1
ATOM 1257 N N . ALA A 1 173 ? -22.262 -5.915 0.989 1.00 92.00 173 ALA A N 1
ATOM 1258 C CA . ALA A 1 173 ? -23.114 -6.214 2.131 1.00 92.00 173 ALA A CA 1
ATOM 1259 C C . ALA A 1 173 ? -23.862 -7.530 1.913 1.00 92.00 173 ALA A C 1
ATOM 1261 O O . ALA A 1 173 ? -24.465 -7.713 0.861 1.00 92.00 173 ALA A O 1
ATOM 1262 N N . ILE A 1 174 ? -23.847 -8.405 2.919 1.00 91.38 174 ILE A N 1
ATOM 1263 C CA . ILE A 1 174 ? -24.727 -9.571 3.022 1.00 91.38 174 ILE A CA 1
ATOM 1264 C C . ILE A 1 174 ? -25.974 -9.137 3.789 1.00 91.38 174 ILE A C 1
ATOM 1266 O O . ILE A 1 174 ? -25.888 -8.628 4.915 1.00 91.38 174 ILE A O 1
ATOM 1270 N N . MET A 1 175 ? -27.130 -9.327 3.175 1.00 90.81 175 MET A N 1
ATOM 1271 C CA . MET A 1 175 ? -28.442 -9.050 3.744 1.00 90.81 175 MET A CA 1
ATOM 1272 C C . MET A 1 175 ? -28.914 -10.243 4.589 1.00 90.81 175 MET A C 1
ATOM 1274 O O . MET A 1 175 ? -28.469 -11.368 4.386 1.00 90.81 175 MET A O 1
ATOM 1278 N N . ARG A 1 176 ? -29.847 -10.038 5.528 1.00 86.69 176 ARG A N 1
ATOM 1279 C CA . ARG A 1 176 ? -30.385 -11.130 6.375 1.00 86.69 176 ARG A CA 1
ATOM 1280 C C . ARG A 1 176 ? -31.094 -12.252 5.608 1.00 86.69 176 ARG A C 1
ATOM 1282 O O . ARG A 1 176 ? -31.303 -13.318 6.176 1.00 86.69 176 ARG A O 1
ATOM 1289 N N . ASP A 1 177 ? -31.509 -12.006 4.370 1.00 86.00 177 ASP A N 1
ATOM 1290 C CA . ASP A 1 177 ? -32.081 -13.018 3.474 1.00 86.00 177 ASP A CA 1
ATOM 1291 C C . ASP A 1 177 ? -31.014 -13.751 2.637 1.00 86.00 177 ASP A C 1
ATOM 1293 O O . ASP A 1 177 ? -31.357 -14.568 1.785 1.00 86.00 177 ASP A O 1
ATOM 1297 N N . GLY A 1 178 ? -29.730 -13.457 2.871 1.00 85.94 178 GLY A N 1
ATOM 1298 C CA . GLY A 1 178 ? -28.594 -14.026 2.155 1.00 85.94 178 GLY A CA 1
ATOM 1299 C C . GLY A 1 178 ? -28.291 -13.359 0.810 1.00 85.94 178 GLY A C 1
ATOM 1300 O O . GLY A 1 178 ? -27.353 -13.779 0.136 1.00 85.94 178 GLY A O 1
ATOM 1301 N N . SER A 1 179 ? -29.041 -12.336 0.388 1.00 90.31 179 SER A N 1
ATOM 1302 C CA . SER A 1 179 ? -28.701 -11.576 -0.823 1.00 90.31 179 SER A CA 1
ATOM 1303 C C . SER A 1 179 ? -27.476 -10.677 -0.611 1.00 90.31 179 SER A C 1
ATOM 1305 O O . SER A 1 179 ? -27.129 -10.327 0.520 1.00 90.31 179 SER A O 1
ATOM 1307 N N . VAL A 1 180 ? -26.801 -10.298 -1.703 1.00 93.06 180 VAL A N 1
ATOM 1308 C CA . VAL A 1 180 ? -25.615 -9.424 -1.664 1.00 93.06 180 VAL A CA 1
ATOM 1309 C C . VAL A 1 180 ? -25.882 -8.103 -2.376 1.00 93.06 180 VAL A C 1
ATOM 1311 O O . VAL A 1 180 ? -26.364 -8.089 -3.506 1.00 93.06 180 VAL A O 1
ATOM 1314 N N . VAL A 1 181 ? -25.519 -6.988 -1.740 1.00 91.94 181 VAL A N 1
ATOM 1315 C CA . VAL A 1 181 ? -25.588 -5.637 -2.321 1.00 91.94 181 VAL A CA 1
ATOM 1316 C C . VAL A 1 181 ? -24.195 -5.013 -2.315 1.00 91.94 181 VAL A C 1
ATOM 1318 O O . VAL A 1 181 ? -23.564 -4.914 -1.264 1.00 91.94 181 VAL A O 1
ATOM 1321 N N . THR A 1 182 ? -23.707 -4.558 -3.470 1.00 92.38 182 THR A N 1
ATOM 1322 C CA . THR A 1 182 ? -22.376 -3.940 -3.602 1.00 92.38 182 THR A CA 1
ATOM 1323 C C . THR A 1 182 ? -22.450 -2.469 -3.988 1.00 92.38 182 THR A C 1
ATOM 1325 O O . THR A 1 182 ? -23.389 -2.033 -4.653 1.00 92.38 182 THR A O 1
ATOM 1328 N N . TRP A 1 183 ? -21.440 -1.693 -3.591 1.00 91.88 183 TRP A N 1
ATOM 1329 C CA . TRP A 1 183 ? -21.267 -0.312 -4.049 1.00 91.88 183 TRP A CA 1
ATOM 1330 C C . TRP A 1 183 ? -19.804 0.142 -3.978 1.00 91.88 183 TRP A C 1
ATOM 1332 O O . TRP A 1 183 ? -18.936 -0.525 -3.412 1.00 91.88 183 TRP A O 1
ATOM 1342 N N . GLY A 1 184 ? -19.524 1.311 -4.556 1.00 85.19 184 GLY A N 1
ATOM 1343 C CA . GLY A 1 184 ? -18.182 1.881 -4.667 1.00 85.19 184 GLY A CA 1
ATOM 1344 C C . GLY A 1 184 ? -17.622 1.752 -6.080 1.00 85.19 184 GLY A C 1
ATOM 1345 O O . GLY A 1 184 ? -18.371 1.718 -7.056 1.00 85.19 184 GLY A O 1
ATOM 1346 N N . HIS A 1 185 ? -16.297 1.727 -6.211 1.00 82.31 185 HIS A N 1
ATOM 1347 C CA . HIS A 1 185 ? -15.658 1.705 -7.523 1.00 82.31 185 HIS A CA 1
ATOM 1348 C C . HIS A 1 185 ? -15.903 0.369 -8.239 1.00 82.31 185 HIS A C 1
ATOM 1350 O O . HIS A 1 185 ? -15.496 -0.684 -7.743 1.00 82.31 185 HIS A O 1
ATOM 1356 N N . ALA A 1 186 ? -16.492 0.403 -9.439 1.00 76.06 186 ALA A N 1
ATOM 1357 C CA . ALA A 1 186 ? -16.824 -0.801 -10.210 1.00 76.06 186 ALA A CA 1
ATOM 1358 C C . ALA A 1 186 ? -15.597 -1.700 -10.456 1.00 76.06 186 ALA A C 1
ATOM 1360 O O . ALA A 1 186 ? -15.651 -2.905 -10.240 1.00 76.06 186 ALA A O 1
ATOM 1361 N N . TYR A 1 187 ? -14.452 -1.096 -10.792 1.00 72.44 187 TYR A N 1
ATOM 1362 C CA . TYR A 1 187 ? -13.187 -1.813 -11.006 1.00 72.44 187 TYR A CA 1
ATOM 1363 C C . TYR A 1 187 ? -12.624 -2.506 -9.753 1.00 72.44 187 TYR A C 1
ATOM 1365 O O . TYR A 1 187 ? -11.750 -3.353 -9.870 1.00 72.44 187 TYR A O 1
ATOM 1373 N N . CYS A 1 188 ? -13.101 -2.143 -8.559 1.00 79.06 188 CYS A N 1
ATOM 1374 C CA . CYS A 1 188 ? -12.726 -2.801 -7.310 1.00 79.06 188 CYS A CA 1
ATOM 1375 C C . CYS A 1 188 ? -13.780 -3.822 -6.849 1.00 79.06 188 CYS A C 1
ATOM 1377 O O . CYS A 1 188 ? -13.727 -4.253 -5.705 1.00 79.06 188 CYS A O 1
ATOM 1379 N N . GLY A 1 189 ? -14.758 -4.166 -7.698 1.00 81.38 189 GLY A N 1
ATOM 1380 C CA . GLY A 1 189 ? -15.866 -5.057 -7.348 1.00 81.38 189 GLY A CA 1
ATOM 1381 C C . GLY A 1 189 ? -17.072 -4.356 -6.713 1.00 81.38 189 GLY A C 1
ATOM 1382 O O . GLY A 1 189 ? -17.918 -5.015 -6.118 1.00 81.38 189 GLY A O 1
ATOM 1383 N N . GLY A 1 190 ? -17.184 -3.030 -6.854 1.00 85.31 190 GLY A N 1
ATOM 1384 C CA . GLY A 1 190 ? -18.358 -2.270 -6.403 1.00 85.31 190 GLY A CA 1
ATOM 1385 C C . GLY A 1 190 ? -19.632 -2.512 -7.228 1.00 85.31 190 GLY A C 1
ATOM 1386 O O . GLY A 1 190 ? -20.693 -2.023 -6.850 1.00 85.31 190 GLY A O 1
ATOM 1387 N N . ASP A 1 191 ? -19.542 -3.255 -8.335 1.00 85.44 191 ASP A N 1
ATOM 1388 C CA . ASP A 1 191 ? -20.662 -3.620 -9.209 1.00 85.44 191 ASP A CA 1
ATOM 1389 C C . ASP A 1 191 ? -20.751 -5.148 -9.375 1.00 85.44 191 ASP A C 1
ATOM 1391 O O . ASP A 1 191 ? -19.920 -5.751 -10.056 1.00 85.44 191 ASP A O 1
ATOM 1395 N N . SER A 1 192 ? -21.760 -5.767 -8.752 1.00 88.19 192 SER A N 1
ATOM 1396 C CA . SER A 1 192 ? -22.054 -7.206 -8.826 1.00 88.19 192 SER A CA 1
ATOM 1397 C C . SER A 1 192 ? -23.170 -7.566 -9.811 1.00 88.19 192 SER A C 1
ATOM 1399 O O . SER A 1 192 ? -23.555 -8.732 -9.884 1.00 88.19 192 SER A O 1
ATOM 1401 N N . ARG A 1 193 ? -23.708 -6.614 -10.594 1.00 86.38 193 ARG A N 1
ATOM 1402 C CA . ARG A 1 193 ? -24.925 -6.839 -11.407 1.00 86.38 193 ARG A CA 1
ATOM 1403 C C . ARG A 1 193 ? -24.820 -8.028 -12.363 1.00 86.38 193 ARG A C 1
ATOM 1405 O O . ARG A 1 193 ? -25.813 -8.706 -12.590 1.00 86.38 193 ARG A O 1
ATOM 1412 N N . ALA A 1 194 ? -23.627 -8.296 -12.894 1.00 84.81 194 ALA A N 1
ATOM 1413 C CA . ALA A 1 194 ? -23.384 -9.414 -13.808 1.00 84.81 194 ALA A CA 1
ATOM 1414 C C . ALA A 1 194 ? -23.556 -10.800 -13.157 1.00 84.81 194 ALA A C 1
ATOM 1416 O O . ALA A 1 194 ? -23.813 -11.775 -13.858 1.00 84.81 194 ALA A O 1
ATOM 1417 N N . VAL A 1 195 ? -23.415 -10.889 -11.832 1.00 88.12 195 VAL A N 1
ATOM 1418 C CA . VAL A 1 195 ? -23.503 -12.141 -11.065 1.00 88.12 195 VAL A CA 1
ATOM 1419 C C . VAL A 1 195 ? -24.624 -12.113 -10.024 1.00 88.12 195 VAL A C 1
ATOM 1421 O O . VAL A 1 195 ? -24.724 -13.025 -9.210 1.00 88.12 195 VAL A O 1
ATOM 1424 N N . GLN A 1 196 ? -25.484 -11.090 -10.045 1.00 88.69 196 GLN A N 1
ATOM 1425 C CA . GLN A 1 196 ? -26.496 -10.863 -9.012 1.00 88.69 196 GLN A CA 1
ATOM 1426 C C . GLN A 1 196 ? -27.445 -12.057 -8.840 1.00 88.69 196 GLN A C 1
ATOM 1428 O O . GLN A 1 196 ? -27.745 -12.437 -7.713 1.00 88.69 196 GLN A O 1
ATOM 1433 N N . ASP A 1 197 ? -27.842 -12.697 -9.944 1.00 87.69 197 ASP A N 1
ATOM 1434 C CA . ASP A 1 197 ? -28.727 -13.872 -9.937 1.00 87.69 197 ASP A CA 1
ATOM 1435 C C . ASP A 1 197 ? -28.077 -15.119 -9.307 1.00 87.69 197 ASP A C 1
ATOM 1437 O O . ASP A 1 197 ? -28.770 -16.076 -8.968 1.00 87.69 197 ASP A O 1
ATOM 1441 N N . GLN A 1 198 ? -26.748 -15.122 -9.161 1.00 87.94 198 GLN A N 1
ATOM 1442 C CA . GLN A 1 198 ? -25.978 -16.208 -8.549 1.00 87.94 198 GLN A CA 1
ATOM 1443 C C . GLN A 1 198 ? -25.685 -15.947 -7.064 1.00 87.94 198 GLN A C 1
ATOM 1445 O O . GLN A 1 198 ? -25.363 -16.879 -6.338 1.00 87.94 198 GLN A O 1
ATOM 1450 N N . LEU A 1 199 ? -25.811 -14.702 -6.594 1.00 87.38 199 LEU A N 1
ATOM 1451 C CA . LEU A 1 199 ? -25.541 -14.293 -5.210 1.00 87.38 199 LEU A CA 1
ATOM 1452 C C . LEU A 1 199 ? -26.773 -14.474 -4.306 1.00 87.38 199 LEU A C 1
ATOM 1454 O O . LEU A 1 199 ? -27.171 -13.562 -3.578 1.00 87.38 199 LEU A O 1
ATOM 1458 N N . GLY A 1 200 ? -27.392 -15.653 -4.380 1.00 82.12 200 GLY A N 1
ATOM 1459 C CA . GLY A 1 200 ? -28.447 -16.077 -3.463 1.00 82.12 200 GLY A CA 1
ATOM 1460 C C . GLY A 1 200 ? -27.865 -16.920 -2.331 1.00 82.12 200 GLY A C 1
ATOM 1461 O O . GLY A 1 200 ? -27.098 -17.839 -2.598 1.00 82.12 200 GLY A O 1
ATOM 1462 N N . ASP A 1 201 ? -28.245 -16.627 -1.086 1.00 90.06 201 ASP A N 1
ATOM 1463 C CA . ASP A 1 201 ? -27.786 -17.352 0.112 1.00 90.06 201 ASP A CA 1
ATOM 1464 C C . ASP A 1 201 ? -26.266 -17.252 0.376 1.00 90.06 201 ASP A C 1
ATOM 1466 O O . ASP A 1 201 ? -25.597 -18.226 0.720 1.00 90.06 201 ASP A O 1
ATOM 1470 N N . ALA A 1 202 ? -25.690 -16.059 0.203 1.00 91.94 202 ALA A N 1
ATOM 1471 C CA . ALA A 1 202 ? -24.305 -15.785 0.567 1.00 91.94 202 ALA A CA 1
ATOM 1472 C C . ALA A 1 202 ? -24.118 -15.798 2.092 1.00 91.94 202 ALA A C 1
ATOM 1474 O O . ALA A 1 202 ? -24.806 -15.090 2.825 1.00 91.94 202 ALA A O 1
ATOM 1475 N N . GLN A 1 203 ? -23.135 -16.564 2.563 1.00 90.88 203 GLN A N 1
ATOM 1476 C CA . GLN A 1 203 ? -22.825 -16.731 3.987 1.00 90.88 203 GLN A CA 1
ATOM 1477 C C . GLN A 1 203 ? -21.562 -15.970 4.400 1.00 90.88 203 GLN A C 1
ATOM 1479 O O . GLN A 1 203 ? -21.465 -15.472 5.520 1.00 90.88 203 GLN A O 1
ATOM 1484 N N . GLN A 1 204 ? -20.577 -15.875 3.502 1.00 90.88 204 GLN A N 1
ATOM 1485 C CA . GLN A 1 204 ? -19.317 -15.171 3.746 1.00 90.88 204 GLN A CA 1
ATOM 1486 C C . GLN A 1 204 ? -18.839 -14.474 2.478 1.00 90.88 204 GLN A C 1
ATOM 1488 O O . GLN A 1 204 ? -19.026 -14.988 1.380 1.00 90.88 204 GLN A O 1
ATOM 1493 N N . ILE A 1 205 ? -18.171 -13.330 2.627 1.00 92.50 205 ILE A N 1
ATOM 1494 C CA . ILE A 1 205 ? -17.511 -12.619 1.528 1.00 92.50 205 ILE A CA 1
ATOM 1495 C C . ILE A 1 205 ? -16.052 -12.379 1.906 1.00 92.50 205 ILE A C 1
ATOM 1497 O O . ILE A 1 205 ? -15.762 -11.857 2.982 1.00 92.50 205 ILE A O 1
ATOM 1501 N N . GLN A 1 206 ? -15.147 -12.729 0.997 1.00 91.69 206 GLN A N 1
ATOM 1502 C CA . GLN A 1 206 ? -13.729 -12.385 1.052 1.00 91.69 206 GLN A CA 1
ATOM 1503 C C . GLN A 1 206 ? -13.377 -11.436 -0.091 1.00 91.69 206 GLN A C 1
ATOM 1505 O O . GLN A 1 206 ? -14.038 -11.428 -1.128 1.00 91.69 206 GLN A O 1
ATOM 1510 N N . ALA A 1 207 ? -12.351 -10.612 0.106 1.00 89.12 207 ALA A N 1
ATOM 1511 C CA . ALA A 1 207 ? -12.005 -9.537 -0.815 1.00 89.12 207 ALA A CA 1
ATOM 1512 C C . ALA A 1 207 ? -10.496 -9.489 -1.081 1.00 89.12 207 ALA A C 1
ATOM 1514 O O . ALA A 1 207 ? -9.706 -9.496 -0.139 1.00 89.12 207 ALA A O 1
ATOM 1515 N N . SER A 1 208 ? -10.112 -9.399 -2.354 1.00 87.88 208 SER A N 1
ATOM 1516 C CA . SER A 1 208 ? -8.762 -9.035 -2.799 1.00 87.88 208 SER A CA 1
ATOM 1517 C C . SER A 1 208 ? -8.698 -7.529 -3.096 1.00 87.88 208 SER A C 1
ATOM 1519 O O . SER A 1 208 ? -9.663 -6.798 -2.867 1.00 87.88 208 SER A O 1
ATOM 1521 N N . LEU A 1 209 ? -7.583 -7.024 -3.647 1.00 83.50 209 LEU A N 1
ATOM 1522 C CA . LEU A 1 209 ? -7.442 -5.593 -3.959 1.00 83.50 209 LEU A CA 1
ATOM 1523 C C . LEU A 1 209 ? -8.536 -5.039 -4.870 1.00 83.50 209 LEU A C 1
ATOM 1525 O O . LEU A 1 209 ? -8.881 -3.859 -4.746 1.00 83.50 209 LEU A O 1
ATOM 1529 N N . ARG A 1 210 ? -9.037 -5.857 -5.800 1.00 84.88 210 ARG A N 1
ATOM 1530 C CA . ARG A 1 210 ? -9.980 -5.413 -6.835 1.00 84.88 210 ARG A CA 1
ATOM 1531 C C . ARG A 1 210 ? -11.106 -6.404 -7.140 1.00 84.88 210 ARG A C 1
ATOM 1533 O O . ARG A 1 210 ? -11.836 -6.201 -8.109 1.00 84.88 210 ARG A O 1
ATOM 1540 N N . ALA A 1 211 ? -11.250 -7.457 -6.343 1.00 90.44 211 ALA A N 1
ATOM 1541 C CA . ALA A 1 211 ? -12.266 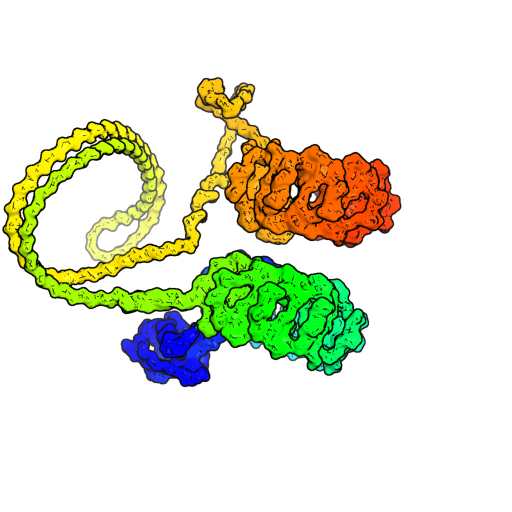-8.478 -6.547 1.00 90.44 211 ALA A CA 1
ATOM 1542 C C . ALA A 1 211 ? -12.829 -8.991 -5.222 1.00 90.44 211 ALA A C 1
ATOM 1544 O O . ALA A 1 211 ? -12.209 -8.853 -4.167 1.00 90.44 211 ALA A O 1
ATOM 1545 N N . PHE A 1 212 ? -13.995 -9.620 -5.300 1.00 94.12 212 PHE A N 1
ATOM 1546 C CA . PHE A 1 212 ? -14.654 -10.288 -4.186 1.00 94.12 212 PHE A CA 1
ATOM 1547 C C . PHE A 1 212 ? -14.992 -11.732 -4.555 1.00 94.12 212 PHE A C 1
ATOM 1549 O O . PHE A 1 212 ? -15.204 -12.056 -5.725 1.00 94.12 212 PHE A O 1
ATOM 1556 N N . ALA A 1 213 ? -15.070 -12.578 -3.531 1.00 94.31 213 ALA A N 1
ATOM 1557 C CA . ALA A 1 213 ? -15.521 -13.957 -3.608 1.00 94.31 213 ALA A CA 1
ATOM 1558 C C . ALA A 1 213 ? -16.521 -14.225 -2.476 1.00 94.31 213 ALA A C 1
ATOM 1560 O O . ALA A 1 213 ? -16.187 -14.059 -1.301 1.00 94.31 213 ALA A O 1
ATOM 1561 N N . ALA A 1 214 ? -17.742 -14.626 -2.824 1.00 94.31 214 ALA A N 1
ATOM 1562 C CA . ALA A 1 214 ? -18.778 -15.027 -1.881 1.00 94.31 214 ALA A CA 1
ATOM 1563 C C . ALA A 1 214 ? -18.841 -16.553 -1.768 1.00 94.31 214 ALA A C 1
ATOM 1565 O O . ALA A 1 214 ? -18.861 -17.232 -2.792 1.00 94.31 214 ALA A O 1
ATOM 1566 N N . ILE A 1 215 ? -18.903 -17.073 -0.542 1.00 93.88 215 ILE A N 1
ATOM 1567 C CA . ILE A 1 215 ? -19.219 -18.477 -0.243 1.00 93.88 215 ILE A CA 1
ATOM 1568 C C . ILE A 1 215 ? -20.723 -18.560 0.024 1.00 93.88 215 ILE A C 1
ATOM 1570 O O . ILE A 1 215 ? -21.228 -17.857 0.906 1.00 93.88 215 ILE A O 1
ATOM 1574 N N . LEU A 1 216 ? -21.430 -19.393 -0.736 1.00 92.94 216 LEU A N 1
ATOM 1575 C CA . LEU A 1 216 ? -22.873 -19.607 -0.602 1.00 92.94 216 LEU A CA 1
ATOM 1576 C C . LEU A 1 216 ? -23.187 -20.717 0.415 1.00 92.94 216 LEU A C 1
ATOM 1578 O O . LEU A 1 216 ? -22.309 -21.496 0.789 1.00 92.94 216 LEU A O 1
ATOM 1582 N N . GLY A 1 217 ? -24.444 -20.814 0.857 1.00 88.12 217 GLY A N 1
ATOM 1583 C CA . GLY A 1 217 ? -24.896 -21.808 1.842 1.00 88.12 217 GLY A CA 1
ATOM 1584 C C . GLY A 1 217 ? -24.727 -23.269 1.409 1.00 88.12 217 GLY A C 1
ATOM 1585 O O . GLY A 1 217 ? -24.613 -24.155 2.256 1.00 88.12 217 GLY A O 1
ATOM 1586 N N . ASP A 1 218 ? -24.628 -23.533 0.104 1.00 87.75 218 ASP A N 1
ATOM 1587 C CA . ASP A 1 218 ? -24.306 -24.855 -0.451 1.00 87.75 218 ASP A CA 1
ATOM 1588 C C . ASP A 1 218 ? -22.789 -25.135 -0.552 1.00 87.75 218 ASP A C 1
ATOM 1590 O O . ASP A 1 218 ? -22.372 -26.201 -1.018 1.00 87.75 218 ASP A O 1
ATOM 1594 N N . GLY A 1 219 ? -21.956 -24.183 -0.121 1.00 87.81 219 GLY A N 1
ATOM 1595 C CA . GLY A 1 219 ? -20.498 -24.238 -0.188 1.00 87.81 219 GLY A CA 1
ATOM 1596 C C . GLY A 1 219 ? -19.917 -23.960 -1.578 1.00 87.81 219 GLY A C 1
ATOM 1597 O O . GLY A 1 219 ? -18.729 -24.214 -1.789 1.00 87.81 219 GLY A O 1
ATOM 1598 N N . SER A 1 220 ? -20.713 -23.499 -2.545 1.00 91.94 220 SER A N 1
ATOM 1599 C CA . SER A 1 220 ? -20.199 -22.994 -3.822 1.00 91.94 220 SER A CA 1
ATOM 1600 C C . SER A 1 220 ? -19.662 -21.565 -3.694 1.00 91.94 220 SER A C 1
ATOM 1602 O O . SER A 1 220 ? -19.915 -20.877 -2.703 1.00 91.94 220 SER A O 1
ATOM 1604 N N . VAL A 1 221 ? -18.875 -21.124 -4.681 1.00 94.94 221 VAL A N 1
ATOM 1605 C CA . VAL A 1 221 ? -18.252 -19.792 -4.683 1.00 94.94 221 VAL A CA 1
ATOM 1606 C C . VAL A 1 221 ? -18.658 -18.998 -5.914 1.00 94.94 221 VAL A C 1
ATOM 1608 O O . VAL A 1 221 ? -18.615 -19.515 -7.029 1.00 94.94 221 VAL A O 1
ATOM 1611 N N . VAL A 1 222 ? -18.998 -17.728 -5.711 1.00 94.31 222 VAL A N 1
ATOM 1612 C CA . VAL A 1 222 ? -19.277 -16.760 -6.780 1.00 94.31 222 VAL A CA 1
ATOM 1613 C C . VAL A 1 222 ? -18.308 -15.593 -6.648 1.00 94.31 222 VAL A C 1
ATOM 1615 O O . VAL A 1 222 ? -18.176 -15.017 -5.569 1.00 94.31 222 VAL A O 1
ATOM 1618 N N . THR A 1 223 ? -17.633 -15.227 -7.737 1.00 94.56 223 THR A N 1
ATOM 1619 C CA . THR A 1 223 ? -16.654 -14.131 -7.756 1.00 94.56 223 THR A CA 1
ATOM 1620 C C . THR A 1 223 ? -17.080 -13.001 -8.680 1.00 94.56 223 THR A C 1
ATOM 1622 O O . THR A 1 223 ? -17.804 -13.217 -9.651 1.00 94.56 223 THR A O 1
ATOM 1625 N N . TRP A 1 224 ? -16.628 -11.784 -8.381 1.00 94.00 224 TRP A N 1
ATOM 1626 C CA . TRP A 1 224 ? -16.810 -10.620 -9.250 1.00 94.00 224 TRP A CA 1
ATOM 1627 C C . TRP A 1 224 ? -15.731 -9.558 -9.007 1.00 94.00 224 TRP A C 1
ATOM 1629 O O . TRP A 1 224 ? -14.986 -9.608 -8.027 1.00 94.00 224 TRP A O 1
ATOM 1639 N N . GLY A 1 225 ? -15.655 -8.574 -9.904 1.00 87.88 225 GLY A N 1
ATOM 1640 C CA . GLY A 1 225 ? -14.638 -7.520 -9.905 1.00 87.88 225 GLY A CA 1
ATOM 1641 C C . GLY A 1 225 ? -13.637 -7.693 -11.044 1.00 87.88 225 GLY A C 1
ATOM 1642 O O . GLY A 1 225 ? -13.978 -8.236 -12.094 1.00 87.88 225 GLY A O 1
ATOM 1643 N N . ASP A 1 226 ? -12.409 -7.203 -10.867 1.00 85.50 226 ASP A N 1
ATOM 1644 C CA . ASP A 1 226 ? -11.379 -7.338 -11.899 1.00 85.50 226 ASP A CA 1
ATOM 1645 C C . ASP A 1 226 ? -10.944 -8.807 -12.048 1.00 85.50 226 ASP A C 1
ATOM 1647 O O . ASP A 1 226 ? -10.487 -9.437 -11.091 1.00 85.50 226 ASP A O 1
ATOM 1651 N N . ALA A 1 227 ? -11.056 -9.341 -13.267 1.00 82.19 227 ALA A N 1
ATOM 1652 C CA . ALA A 1 227 ? -10.723 -10.727 -13.587 1.00 82.19 227 ALA A CA 1
ATOM 1653 C C . ALA A 1 227 ? -9.265 -11.096 -13.251 1.00 82.19 227 ALA A C 1
ATOM 1655 O O . ALA A 1 227 ? -9.015 -12.173 -12.712 1.00 82.19 227 ALA A O 1
ATOM 1656 N N . THR A 1 228 ? -8.309 -10.190 -13.484 1.00 79.69 228 THR A N 1
ATOM 1657 C CA . THR A 1 228 ? -6.885 -10.404 -13.168 1.00 79.69 228 THR A CA 1
ATOM 1658 C C . THR A 1 228 ? -6.625 -10.447 -11.662 1.00 79.69 228 THR A C 1
ATOM 1660 O O . THR A 1 228 ? -5.670 -11.071 -11.234 1.00 79.69 228 THR A O 1
ATOM 1663 N N . PHE A 1 229 ? -7.504 -9.873 -10.834 1.00 85.88 229 PHE A N 1
ATOM 1664 C CA . PHE A 1 229 ? -7.394 -9.896 -9.368 1.00 85.88 229 PHE A CA 1
ATOM 1665 C C . PHE A 1 229 ? -8.240 -11.000 -8.708 1.00 85.88 229 PHE A C 1
ATOM 1667 O O . PHE A 1 229 ? -8.506 -10.941 -7.502 1.00 85.88 229 PHE A O 1
ATOM 1674 N N . GLY A 1 230 ? -8.672 -11.995 -9.492 1.00 87.25 230 GLY A N 1
ATOM 1675 C CA . GLY A 1 230 ? -9.479 -13.124 -9.025 1.00 87.25 230 GLY A CA 1
ATOM 1676 C C . GLY A 1 230 ? -10.991 -12.912 -9.112 1.00 87.25 230 GLY A C 1
ATOM 1677 O O . GLY A 1 230 ? -11.741 -13.687 -8.524 1.00 87.25 230 GLY A O 1
ATOM 1678 N N . GLY A 1 231 ? -11.447 -11.885 -9.839 1.00 89.69 231 GLY A N 1
ATOM 1679 C CA . GLY A 1 231 ? -12.871 -11.638 -10.092 1.00 89.69 231 GLY A CA 1
ATOM 1680 C C . GLY A 1 231 ? -13.525 -12.659 -11.028 1.00 89.69 231 GLY A C 1
ATOM 1681 O O . GLY A 1 231 ? -14.749 -12.752 -11.049 1.00 89.69 231 GLY A O 1
ATOM 1682 N N . ASP A 1 232 ? -12.730 -13.449 -11.755 1.00 89.12 232 ASP A N 1
ATOM 1683 C CA . ASP A 1 232 ? -13.189 -14.543 -12.617 1.00 89.12 232 ASP A CA 1
ATOM 1684 C C . ASP A 1 232 ? -12.663 -15.898 -12.110 1.00 89.12 232 ASP A C 1
ATOM 1686 O O . ASP A 1 232 ? -11.472 -16.200 -12.214 1.00 89.12 232 ASP A O 1
ATOM 1690 N N . SER A 1 233 ? -13.561 -16.719 -11.557 1.00 91.38 233 SER A N 1
ATOM 1691 C CA . SER A 1 233 ? -13.299 -18.099 -11.124 1.00 91.38 233 SER A CA 1
ATOM 1692 C C . SER A 1 233 ? -13.764 -19.157 -12.133 1.00 91.38 233 SER A C 1
ATOM 1694 O O . SER A 1 233 ? -13.722 -20.353 -11.827 1.00 91.38 233 SER A O 1
ATOM 1696 N N . SER A 1 234 ? -14.209 -18.771 -13.336 1.00 89.44 234 SER A N 1
ATOM 1697 C CA . SER A 1 234 ? -14.868 -19.677 -14.293 1.00 89.44 234 SER A CA 1
ATOM 1698 C C . SER A 1 234 ? -14.034 -20.917 -14.645 1.00 89.44 234 SER A C 1
ATOM 1700 O O . SER A 1 234 ? -14.581 -22.019 -14.757 1.00 89.44 234 SER A O 1
ATOM 1702 N N . ALA A 1 235 ? -12.708 -20.769 -14.731 1.00 88.06 235 ALA A N 1
ATOM 1703 C CA . ALA A 1 235 ? -11.768 -21.857 -15.004 1.00 88.06 235 ALA A CA 1
ATOM 1704 C C . ALA A 1 235 ? -11.773 -22.959 -13.925 1.00 88.06 235 ALA A C 1
ATOM 1706 O O . ALA A 1 235 ? -11.580 -24.136 -14.238 1.00 88.06 235 ALA A O 1
ATOM 1707 N N . VAL A 1 236 ? -12.034 -22.597 -12.666 1.00 91.06 236 VAL A N 1
ATOM 1708 C CA . VAL A 1 236 ? -12.010 -23.509 -11.510 1.00 91.06 236 VAL A CA 1
ATOM 1709 C C . VAL A 1 236 ? -13.390 -23.732 -10.888 1.00 91.06 236 VAL A C 1
ATOM 1711 O O . VAL A 1 236 ? -13.519 -24.490 -9.930 1.00 91.06 236 VAL A O 1
ATOM 1714 N N . GLN A 1 237 ? -14.451 -23.159 -11.464 1.00 91.00 237 GLN A N 1
ATOM 1715 C CA . GLN A 1 237 ? -15.807 -23.160 -10.902 1.00 91.00 237 GLN A CA 1
ATOM 1716 C C . GLN A 1 237 ? -16.340 -24.558 -10.551 1.00 91.00 237 GLN A C 1
ATOM 1718 O O . GLN A 1 237 ? -17.069 -24.736 -9.580 1.00 91.00 237 GLN A O 1
ATOM 1723 N N . LYS A 1 238 ? -15.970 -25.586 -11.326 1.00 89.44 238 LYS A N 1
ATOM 1724 C CA . LYS A 1 238 ? -16.385 -26.975 -11.057 1.00 89.44 238 LYS A CA 1
ATOM 1725 C C . LYS A 1 238 ? -15.749 -27.563 -9.793 1.00 89.44 238 LYS A C 1
ATOM 1727 O O . LYS A 1 238 ? -16.320 -28.497 -9.236 1.00 89.44 238 LYS A O 1
ATOM 1732 N N . GLN A 1 239 ? -14.594 -27.041 -9.384 1.00 90.19 239 GLN A N 1
ATOM 1733 C CA . GLN A 1 239 ? -13.815 -27.487 -8.226 1.00 90.19 239 GLN A CA 1
ATOM 1734 C C . GLN A 1 239 ? -14.210 -26.739 -6.942 1.00 90.19 239 GLN A C 1
ATOM 1736 O O . GLN A 1 239 ? -14.042 -27.274 -5.854 1.00 90.19 239 GLN A O 1
ATOM 1741 N N . LEU A 1 240 ? -14.780 -25.535 -7.058 1.00 90.12 240 LEU A N 1
ATOM 1742 C CA . LEU A 1 240 ? -15.230 -24.710 -5.931 1.00 90.12 240 LEU A CA 1
ATOM 1743 C C . LEU A 1 240 ? -16.583 -25.192 -5.381 1.00 90.12 240 LEU A C 1
ATOM 1745 O O . LEU A 1 240 ? -17.605 -24.520 -5.518 1.00 90.12 240 LEU A O 1
ATOM 1749 N N . ARG A 1 241 ? -16.593 -26.392 -4.791 1.00 88.94 241 ARG A N 1
ATOM 1750 C CA . ARG A 1 241 ? -17.760 -26.996 -4.128 1.00 88.94 241 ARG A CA 1
ATOM 1751 C C . ARG A 1 241 ? -17.388 -27.446 -2.723 1.00 88.94 241 ARG A C 1
ATOM 1753 O O . ARG A 1 241 ? -16.355 -28.084 -2.544 1.00 88.94 241 ARG A O 1
ATOM 1760 N N . GLY A 1 242 ? -18.248 -27.163 -1.746 1.00 89.69 242 GLY A N 1
ATOM 1761 C CA . GLY A 1 242 ? -17.959 -27.464 -0.342 1.00 89.69 242 GLY A CA 1
ATOM 1762 C C . GLY A 1 242 ? -16.774 -26.657 0.193 1.00 89.69 242 GLY A C 1
ATOM 1763 O O . GLY A 1 242 ? -15.949 -27.195 0.927 1.00 89.69 242 GLY A O 1
ATOM 1764 N N . VAL A 1 243 ? -16.646 -25.399 -0.232 1.00 93.38 243 VAL A N 1
ATOM 1765 C CA . VAL A 1 243 ? -15.624 -24.466 0.247 1.00 93.38 243 VAL A CA 1
ATOM 1766 C C . VAL A 1 243 ? -15.969 -24.033 1.668 1.00 93.38 243 VAL A C 1
ATOM 1768 O O . VAL A 1 243 ? -17.064 -23.537 1.919 1.00 93.38 243 VAL A O 1
ATOM 1771 N N . ASN A 1 244 ? -15.015 -24.185 2.586 1.00 89.12 244 ASN A N 1
ATOM 1772 C CA . ASN A 1 244 ? -15.179 -23.786 3.985 1.00 89.12 244 ASN A CA 1
ATOM 1773 C C . ASN A 1 244 ? -14.555 -22.420 4.280 1.00 89.12 244 ASN A C 1
ATOM 1775 O O . ASN A 1 244 ? -15.043 -21.683 5.134 1.00 89.12 244 ASN A O 1
ATOM 1779 N N . GLN A 1 245 ? -13.448 -22.099 3.609 1.00 91.75 245 GLN A N 1
ATOM 1780 C CA . GLN A 1 245 ? -12.690 -20.878 3.850 1.00 91.75 245 GLN A CA 1
ATOM 1781 C C . GLN A 1 245 ? -12.017 -20.412 2.564 1.00 91.75 245 GLN A C 1
ATOM 1783 O O . GLN A 1 245 ? -11.527 -21.225 1.784 1.00 91.75 245 GLN A O 1
ATOM 1788 N N . ILE A 1 246 ? -11.944 -19.098 2.372 1.00 94.56 246 ILE A N 1
ATOM 1789 C CA . ILE A 1 246 ? -11.156 -18.468 1.313 1.00 94.56 246 ILE A CA 1
ATOM 1790 C C . ILE A 1 246 ? -10.122 -17.553 1.968 1.00 94.56 246 ILE A C 1
ATOM 1792 O O . ILE A 1 246 ? -10.437 -16.823 2.907 1.00 94.56 246 ILE A O 1
ATOM 1796 N N . GLN A 1 247 ? -8.893 -17.599 1.468 1.00 94.75 247 GLN A N 1
ATOM 1797 C CA . GLN A 1 247 ? -7.830 -16.646 1.771 1.00 94.75 247 GLN A CA 1
ATOM 1798 C C . GLN A 1 247 ? -7.445 -15.894 0.501 1.00 94.75 247 GLN A C 1
ATOM 1800 O O . GLN A 1 247 ? -7.493 -16.454 -0.593 1.00 94.75 247 GLN A O 1
ATOM 1805 N N . SER A 1 248 ? -7.064 -14.628 0.638 1.00 92.94 248 SER A N 1
ATOM 1806 C CA . SER A 1 248 ? -6.722 -13.760 -0.491 1.00 92.94 248 SER A CA 1
ATOM 1807 C C . SER A 1 248 ? -5.322 -13.178 -0.344 1.00 92.94 248 SER A C 1
ATOM 1809 O O . SER A 1 248 ? -4.979 -12.650 0.714 1.00 92.94 248 SER A O 1
ATOM 1811 N N . SER A 1 249 ? -4.552 -13.203 -1.427 1.00 92.62 249 SER A N 1
ATOM 1812 C CA . SER A 1 249 ? -3.390 -12.330 -1.599 1.00 92.62 249 SER A CA 1
ATOM 1813 C C . SER A 1 249 ? -3.848 -10.999 -2.213 1.00 92.62 249 SER A C 1
ATOM 1815 O O . SER A 1 249 ? -5.045 -10.700 -2.294 1.00 92.62 249 SER A O 1
ATOM 1817 N N . ARG A 1 250 ? -2.916 -10.162 -2.687 1.00 88.38 250 ARG A N 1
ATOM 1818 C CA . ARG A 1 250 ? -3.275 -8.891 -3.335 1.00 88.38 250 ARG A CA 1
ATOM 1819 C C . ARG A 1 250 ? -4.130 -9.082 -4.591 1.00 88.38 250 ARG A C 1
ATOM 1821 O O . ARG A 1 250 ? -4.969 -8.221 -4.850 1.00 88.38 250 ARG A O 1
ATOM 1828 N N . ALA A 1 251 ? -3.908 -10.149 -5.359 1.00 88.81 251 ALA A N 1
ATOM 1829 C CA . ALA A 1 251 ? -4.541 -10.365 -6.666 1.00 88.81 251 ALA A CA 1
ATOM 1830 C C . ALA A 1 251 ? -4.967 -11.822 -6.939 1.00 88.81 251 ALA A C 1
ATOM 1832 O O . ALA A 1 251 ? -5.305 -12.158 -8.072 1.00 88.81 251 ALA A O 1
ATOM 1833 N N . ALA A 1 252 ? -4.960 -12.686 -5.925 1.00 94.25 252 ALA A N 1
ATOM 1834 C CA . ALA A 1 252 ? -5.372 -14.077 -6.060 1.00 94.25 252 ALA A CA 1
ATOM 1835 C C . ALA A 1 252 ? -6.138 -14.566 -4.829 1.00 94.25 252 ALA A C 1
ATOM 1837 O O . ALA A 1 252 ? -6.072 -13.962 -3.755 1.00 94.25 252 ALA A O 1
ATOM 1838 N N . PHE A 1 253 ? -6.831 -15.690 -4.991 1.00 96.31 253 PHE A N 1
ATOM 1839 C CA . PHE A 1 253 ? -7.558 -16.379 -3.934 1.00 96.31 253 PHE A CA 1
ATOM 1840 C C . PHE A 1 253 ? -7.135 -17.847 -3.838 1.00 96.31 253 PHE A C 1
ATOM 1842 O O . PHE A 1 253 ? -6.783 -18.478 -4.836 1.00 96.31 253 PHE A O 1
ATOM 1849 N N . ALA A 1 254 ? -7.226 -18.387 -2.625 1.00 96.50 254 ALA A N 1
ATOM 1850 C CA . ALA A 1 254 ? -7.044 -19.793 -2.304 1.00 96.50 254 ALA A CA 1
ATOM 1851 C C . ALA A 1 254 ? -8.204 -20.268 -1.416 1.00 96.50 254 ALA A C 1
ATOM 1853 O O . ALA A 1 254 ? -8.396 -19.762 -0.309 1.00 96.50 254 ALA A O 1
ATOM 1854 N N . ALA A 1 255 ? -8.987 -21.226 -1.904 1.00 96.00 255 ALA A N 1
ATOM 1855 C CA . ALA A 1 255 ? -10.108 -21.831 -1.194 1.00 96.00 255 ALA A CA 1
ATOM 1856 C C . ALA A 1 255 ? -9.695 -23.161 -0.559 1.00 96.00 255 ALA A C 1
ATOM 1858 O O . ALA A 1 255 ? -9.154 -24.020 -1.251 1.00 96.00 255 ALA A O 1
ATOM 1859 N N . ILE A 1 256 ? -9.997 -23.344 0.727 1.00 94.88 256 ILE A N 1
ATOM 1860 C CA . ILE A 1 256 ? -9.886 -24.623 1.438 1.00 94.88 256 ILE A CA 1
ATOM 1861 C C . ILE A 1 256 ? -11.240 -25.334 1.344 1.00 94.88 256 ILE A C 1
ATOM 1863 O O . ILE A 1 256 ? -12.261 -24.813 1.813 1.00 94.88 256 ILE A O 1
ATOM 1867 N N . LEU A 1 257 ? -11.251 -26.515 0.730 1.00 93.94 257 LEU A N 1
ATOM 1868 C CA . LEU A 1 257 ? -12.433 -27.367 0.606 1.00 93.94 257 LEU A CA 1
ATOM 1869 C C . LEU A 1 257 ? -12.670 -28.178 1.889 1.00 93.94 257 LEU A C 1
ATOM 1871 O O . LEU A 1 257 ? -11.774 -28.353 2.714 1.00 93.94 257 LEU A O 1
ATOM 1875 N N . GLY A 1 258 ? -13.879 -28.717 2.052 1.00 88.88 258 GLY A N 1
ATOM 1876 C CA . GLY A 1 258 ? -14.264 -29.519 3.217 1.00 88.88 258 GLY A CA 1
ATOM 1877 C C . GLY A 1 258 ? -13.461 -30.808 3.422 1.00 88.88 258 GLY A C 1
ATOM 1878 O O . GLY A 1 258 ? -13.438 -31.336 4.530 1.00 88.88 258 GLY A O 1
ATOM 1879 N N . ASP A 1 259 ? -12.769 -31.291 2.389 1.00 88.81 259 ASP A N 1
ATOM 1880 C CA . ASP A 1 259 ? -11.837 -32.423 2.465 1.00 88.81 259 ASP A CA 1
ATOM 1881 C C . ASP A 1 259 ? -10.383 -32.005 2.780 1.00 88.81 259 ASP A C 1
ATOM 1883 O O . ASP A 1 259 ? -9.486 -32.850 2.846 1.00 88.81 259 ASP A O 1
ATOM 1887 N N . GLY A 1 260 ? -10.138 -30.706 2.981 1.00 90.38 260 GLY A N 1
ATOM 1888 C CA . GLY A 1 260 ? -8.819 -30.131 3.233 1.00 90.38 260 GLY A CA 1
ATOM 1889 C C . GLY A 1 260 ? -7.945 -29.983 1.985 1.00 90.38 260 GLY A C 1
ATOM 1890 O O . GLY A 1 260 ? -6.742 -29.754 2.122 1.00 90.38 260 GLY A O 1
ATOM 1891 N N . SER A 1 261 ? -8.486 -30.153 0.776 1.00 94.00 261 SER A N 1
ATOM 1892 C CA . SER A 1 261 ? -7.784 -29.779 -0.457 1.00 94.00 261 SER A CA 1
ATOM 1893 C C . SER A 1 261 ? -7.891 -28.277 -0.738 1.00 94.00 261 SER A C 1
ATOM 1895 O O . SER A 1 261 ? -8.749 -27.590 -0.177 1.00 94.00 261 SER A O 1
ATOM 1897 N N . VAL A 1 262 ? -6.995 -27.750 -1.580 1.00 96.38 262 VAL A N 1
ATOM 1898 C CA . VAL A 1 262 ? -6.952 -26.319 -1.922 1.00 96.38 262 VAL A CA 1
ATOM 1899 C C . VAL A 1 262 ? -7.156 -26.104 -3.416 1.00 96.38 262 VAL A C 1
ATOM 1901 O O . VAL A 1 262 ? -6.582 -26.816 -4.239 1.00 96.38 262 VAL A O 1
ATOM 1904 N N . VAL A 1 263 ? -7.960 -25.097 -3.754 1.00 95.81 263 VAL A N 1
ATOM 1905 C CA . VAL A 1 263 ? -8.185 -24.619 -5.125 1.00 95.81 263 VAL A CA 1
ATOM 1906 C C . VAL A 1 263 ? -7.821 -23.140 -5.189 1.00 95.81 263 VAL A C 1
ATOM 1908 O O . VAL A 1 263 ? -8.292 -22.358 -4.365 1.00 95.81 263 VAL A O 1
ATOM 1911 N N . THR A 1 264 ? -7.006 -22.739 -6.164 1.00 96.06 264 THR A N 1
ATOM 1912 C CA . THR A 1 264 ? -6.556 -21.346 -6.327 1.00 96.06 264 THR A CA 1
ATOM 1913 C C . THR A 1 264 ? -7.002 -20.754 -7.657 1.00 96.06 264 THR A C 1
ATOM 1915 O O . THR A 1 264 ? -7.210 -21.483 -8.628 1.00 96.06 264 THR A O 1
ATOM 1918 N N . TRP A 1 265 ? -7.165 -19.432 -7.702 1.00 96.19 265 TRP A N 1
ATOM 1919 C CA . TRP A 1 265 ? -7.424 -18.681 -8.934 1.00 96.19 265 TRP A CA 1
ATOM 1920 C C . TRP A 1 265 ? -7.005 -17.210 -8.794 1.00 96.19 265 TRP A C 1
ATOM 1922 O O . TRP A 1 265 ? -6.704 -16.733 -7.698 1.00 96.19 265 TRP A O 1
ATOM 1932 N N . GLY A 1 266 ? -6.998 -16.482 -9.912 1.00 91.44 266 GLY A N 1
ATOM 1933 C CA . GLY A 1 266 ? -6.520 -15.099 -10.013 1.00 91.44 266 GLY A CA 1
ATOM 1934 C C . GLY A 1 266 ? -5.141 -15.016 -10.662 1.00 91.44 266 GLY A C 1
ATOM 1935 O O . GLY A 1 266 ? -4.751 -15.914 -11.410 1.00 91.44 266 GLY A O 1
ATOM 1936 N N . ASP A 1 267 ? -4.405 -13.936 -10.401 1.00 88.50 267 ASP A N 1
ATOM 1937 C CA . ASP A 1 267 ? -3.101 -13.719 -11.032 1.00 88.50 267 ASP A CA 1
ATOM 1938 C C . ASP A 1 267 ? -2.067 -14.759 -10.568 1.00 88.50 267 ASP A C 1
ATOM 1940 O O . ASP A 1 267 ? -1.789 -14.905 -9.372 1.00 88.50 267 ASP A O 1
ATOM 1944 N N . ALA A 1 268 ? -1.457 -15.464 -11.523 1.00 85.75 268 ALA A N 1
ATOM 1945 C CA . ALA A 1 268 ? -0.459 -16.496 -11.252 1.00 85.75 268 ALA A CA 1
ATOM 1946 C C . ALA A 1 268 ? 0.764 -15.956 -10.485 1.00 85.75 268 ALA A C 1
ATOM 1948 O O . ALA A 1 268 ? 1.272 -16.624 -9.585 1.00 85.75 268 ALA A O 1
ATOM 1949 N N . THR A 1 269 ? 1.195 -14.720 -10.765 1.00 81.81 269 THR A N 1
ATOM 1950 C CA . THR A 1 269 ? 2.339 -14.082 -10.088 1.00 81.81 269 THR A CA 1
ATOM 1951 C C . THR A 1 269 ? 2.050 -13.739 -8.626 1.00 81.81 269 THR A C 1
ATOM 1953 O O . THR A 1 269 ? 2.983 -13.576 -7.841 1.00 81.81 269 THR A O 1
ATOM 1956 N N . PHE A 1 270 ? 0.771 -13.693 -8.240 1.00 87.56 270 PHE A N 1
ATOM 1957 C CA . PHE A 1 270 ? 0.320 -13.453 -6.868 1.00 87.56 270 PHE A CA 1
ATOM 1958 C C . PHE A 1 270 ? -0.225 -14.718 -6.180 1.00 87.56 270 PHE A C 1
ATOM 1960 O O . PHE A 1 270 ? -0.909 -14.613 -5.158 1.00 87.56 270 PHE A O 1
ATOM 1967 N N . GLY A 1 271 ? 0.078 -15.907 -6.719 1.00 90.25 271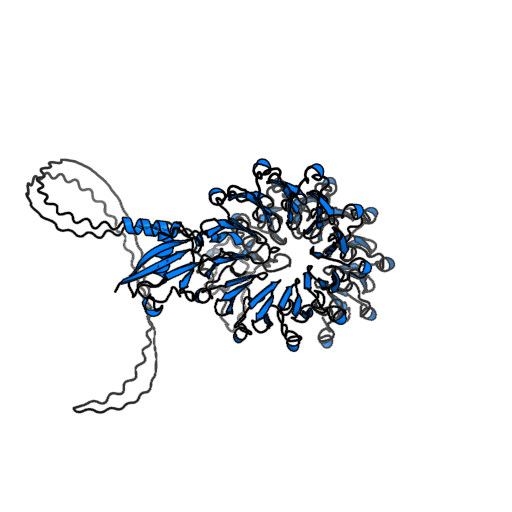 GLY A N 1
ATOM 1968 C CA . GLY A 1 271 ? -0.299 -17.199 -6.135 1.00 90.25 271 GLY A CA 1
ATOM 1969 C C . GLY A 1 271 ? -1.629 -17.776 -6.627 1.00 90.25 271 GLY A C 1
ATOM 1970 O O . GLY A 1 271 ? -2.146 -18.705 -6.009 1.00 90.25 271 GLY A O 1
ATOM 1971 N N . GLY A 1 272 ? -2.184 -17.247 -7.723 1.00 92.00 272 GLY A N 1
ATOM 1972 C CA . GLY A 1 272 ? -3.400 -17.774 -8.353 1.00 92.00 272 GLY A CA 1
ATOM 1973 C C . GLY A 1 272 ? -3.216 -19.142 -9.013 1.00 92.00 272 GLY A C 1
ATOM 1974 O O . GLY A 1 272 ? -4.189 -19.877 -9.164 1.00 92.00 272 GLY A O 1
ATOM 1975 N N . ASP A 1 273 ? -1.976 -19.519 -9.338 1.00 90.94 273 ASP A N 1
ATOM 1976 C CA . ASP A 1 273 ? -1.619 -20.840 -9.859 1.00 90.94 273 ASP A CA 1
ATOM 1977 C C . ASP A 1 273 ? -0.861 -21.653 -8.797 1.00 90.94 273 ASP A C 1
ATOM 1979 O O . ASP A 1 273 ? 0.232 -21.281 -8.367 1.00 90.94 273 ASP A O 1
ATOM 1983 N N . SER A 1 274 ? -1.460 -22.767 -8.373 1.00 92.56 274 SER A N 1
ATOM 1984 C CA . SER A 1 274 ? -0.886 -23.741 -7.435 1.00 92.56 274 SER A CA 1
ATOM 1985 C C . SER A 1 274 ? -0.624 -25.106 -8.080 1.00 92.56 274 SER A C 1
ATOM 1987 O O . SER A 1 274 ? -0.282 -26.065 -7.386 1.00 92.56 274 SER A O 1
ATOM 1989 N N . SER A 1 275 ? -0.728 -25.210 -9.412 1.00 91.12 275 SER A N 1
ATOM 1990 C CA . SER A 1 275 ? -0.612 -26.477 -10.149 1.00 91.12 275 SER A CA 1
ATOM 1991 C C . SER A 1 275 ? 0.680 -27.245 -9.845 1.00 91.12 275 SER A C 1
ATOM 1993 O O . SER A 1 275 ? 0.645 -28.467 -9.703 1.00 91.12 275 SER A O 1
ATOM 1995 N N . ALA A 1 276 ? 1.796 -26.536 -9.648 1.00 89.69 276 ALA A N 1
ATOM 1996 C CA . ALA A 1 276 ? 3.096 -27.117 -9.306 1.00 89.69 276 ALA A CA 1
ATOM 1997 C C . ALA A 1 276 ? 3.125 -27.846 -7.948 1.00 89.69 276 ALA A C 1
ATOM 1999 O O . ALA A 1 276 ? 3.940 -28.747 -7.751 1.00 89.69 276 ALA A O 1
ATOM 2000 N N . VAL A 1 277 ? 2.243 -27.478 -7.013 1.00 92.81 277 VAL A N 1
ATOM 2001 C CA . VAL A 1 277 ? 2.182 -28.048 -5.655 1.00 92.81 277 VAL A CA 1
ATOM 2002 C C . VAL A 1 277 ? 0.839 -28.718 -5.348 1.00 92.81 277 VAL A C 1
ATOM 2004 O O . VAL A 1 277 ? 0.617 -29.159 -4.221 1.00 92.81 277 VAL A O 1
ATOM 2007 N N . GLN A 1 278 ? -0.048 -28.854 -6.339 1.00 92.81 278 GLN A N 1
ATOM 2008 C CA . GLN A 1 278 ? -1.427 -29.321 -6.156 1.00 92.81 278 GLN A CA 1
ATOM 2009 C C . GLN A 1 278 ? -1.523 -30.687 -5.459 1.00 92.81 278 GLN A C 1
ATOM 2011 O O . GLN A 1 278 ? -2.420 -30.916 -4.649 1.00 92.81 278 GLN A O 1
ATOM 2016 N N . GLU A 1 279 ? -0.591 -31.606 -5.733 1.00 90.38 279 GLU A N 1
ATOM 2017 C CA . GLU A 1 279 ? -0.572 -32.928 -5.090 1.00 90.38 279 GLU A CA 1
ATOM 2018 C C . GLU A 1 279 ? -0.256 -32.864 -3.587 1.00 90.38 279 GLU A C 1
ATOM 2020 O O . GLU A 1 279 ? -0.682 -33.742 -2.832 1.00 90.38 279 GLU A O 1
ATOM 2025 N N . GLN A 1 280 ? 0.452 -31.818 -3.151 1.00 91.81 280 GLN A N 1
ATOM 2026 C CA . GLN A 1 280 ? 0.851 -31.590 -1.760 1.00 91.81 280 GLN A CA 1
ATOM 2027 C C . GLN A 1 280 ? -0.227 -30.845 -0.958 1.00 91.81 280 GLN A C 1
ATOM 2029 O O . GLN A 1 280 ? -0.270 -30.957 0.268 1.00 91.81 280 GLN A O 1
ATOM 2034 N N . LEU A 1 281 ? -1.129 -30.121 -1.630 1.00 92.69 281 LEU A N 1
ATOM 2035 C CA . LEU A 1 281 ? -2.215 -29.345 -1.023 1.00 92.69 281 LEU A CA 1
ATOM 2036 C C . LEU A 1 281 ? -3.396 -30.233 -0.599 1.00 92.69 281 LEU A C 1
ATOM 2038 O O . LEU A 1 281 ? -4.519 -30.092 -1.081 1.00 92.69 281 LEU A O 1
ATOM 2042 N N . ARG A 1 282 ? -3.125 -31.176 0.310 1.00 92.56 282 ARG A N 1
ATOM 2043 C CA . ARG A 1 282 ? -4.106 -32.085 0.923 1.00 92.56 282 ARG A CA 1
ATOM 2044 C C . ARG A 1 282 ? -3.985 -32.061 2.441 1.00 92.56 282 ARG A C 1
ATOM 2046 O O . ARG A 1 282 ? -2.871 -32.068 2.974 1.00 92.56 282 ARG A O 1
ATOM 2053 N N . GLY A 1 283 ? -5.131 -32.102 3.121 1.00 92.81 283 GLY A N 1
ATOM 2054 C CA . GLY A 1 283 ? -5.201 -32.000 4.579 1.00 92.81 283 GLY A CA 1
ATOM 2055 C C . GLY A 1 283 ? -4.768 -30.626 5.093 1.00 92.81 283 GLY A C 1
ATOM 2056 O O . GLY A 1 283 ? -4.212 -30.531 6.180 1.00 92.81 283 GLY A O 1
ATOM 2057 N N . VAL A 1 284 ? -4.952 -29.572 4.298 1.00 95.81 284 VAL A N 1
ATOM 2058 C CA . VAL A 1 284 ? -4.629 -28.191 4.663 1.00 95.81 284 VAL A CA 1
ATOM 2059 C C . VAL A 1 284 ? -5.636 -27.693 5.698 1.00 95.81 284 VAL A C 1
ATOM 2061 O O . VAL A 1 284 ? -6.843 -27.833 5.518 1.00 95.81 284 VAL A O 1
ATOM 2064 N N . GLN A 1 285 ? -5.128 -27.117 6.787 1.00 93.19 285 GLN A N 1
ATOM 2065 C CA . GLN A 1 285 ? -5.935 -26.591 7.892 1.00 93.19 285 GLN A CA 1
ATOM 2066 C C . GLN A 1 285 ? -5.989 -25.064 7.899 1.00 93.19 285 GLN A C 1
ATOM 2068 O O . GLN A 1 285 ? -7.010 -24.484 8.255 1.00 93.19 285 GLN A O 1
ATOM 2073 N N . GLN A 1 286 ? -4.898 -24.410 7.500 1.00 93.81 286 GLN A N 1
ATOM 2074 C CA . GLN A 1 286 ? -4.793 -22.956 7.485 1.00 93.81 286 GLN A CA 1
ATOM 2075 C C . GLN A 1 286 ? -3.938 -22.510 6.304 1.00 93.81 286 GLN A C 1
ATOM 2077 O O . GLN A 1 286 ? -2.929 -23.136 5.986 1.00 93.81 286 GLN A O 1
ATOM 2082 N N . ILE A 1 287 ? -4.320 -21.394 5.689 1.00 96.06 287 ILE A N 1
ATOM 2083 C CA . ILE A 1 287 ? -3.517 -20.688 4.691 1.00 96.06 287 ILE A CA 1
ATOM 2084 C C . ILE A 1 287 ? -3.207 -19.292 5.232 1.00 96.06 287 ILE A C 1
ATOM 2086 O O . ILE A 1 287 ? -4.053 -18.655 5.864 1.00 96.06 287 ILE A O 1
ATOM 2090 N N . GLN A 1 288 ? -1.986 -18.823 5.002 1.00 96.31 288 GLN A N 1
ATOM 2091 C CA . GLN A 1 288 ? -1.566 -17.440 5.212 1.00 96.31 288 GLN A CA 1
ATOM 2092 C C . GLN A 1 288 ? -1.036 -16.871 3.902 1.00 96.31 288 GLN A C 1
ATOM 2094 O O . GLN A 1 288 ? -0.382 -17.579 3.140 1.00 96.31 288 GLN A O 1
ATOM 2099 N N . ALA A 1 289 ? -1.330 -15.601 3.640 1.00 94.75 289 ALA A N 1
ATOM 2100 C CA . ALA A 1 289 ? -0.952 -14.924 2.408 1.00 94.75 289 ALA A CA 1
ATOM 2101 C C . ALA A 1 289 ? 0.001 -13.761 2.702 1.00 94.75 289 ALA A C 1
ATOM 2103 O O . ALA A 1 289 ? -0.250 -12.965 3.607 1.00 94.75 289 ALA A O 1
ATOM 2104 N N . SER A 1 290 ? 1.065 -13.647 1.911 1.00 93.88 290 SER A N 1
ATOM 2105 C CA . SER A 1 290 ? 1.783 -12.384 1.730 1.00 93.88 290 SER A CA 1
ATOM 2106 C C . SER A 1 290 ? 1.118 -11.595 0.595 1.00 93.88 290 SER A C 1
ATOM 2108 O O . SER A 1 290 ? 0.048 -11.965 0.099 1.00 93.88 290 SER A O 1
ATOM 2110 N N . VAL A 1 291 ? 1.730 -10.501 0.127 1.00 90.62 291 VAL A N 1
ATOM 2111 C CA . VAL A 1 291 ? 1.158 -9.754 -1.004 1.00 90.62 291 VAL A CA 1
ATOM 2112 C C . VAL A 1 291 ? 1.030 -10.614 -2.260 1.00 90.62 291 VAL A C 1
ATOM 2114 O O . VAL A 1 291 ? 0.045 -10.435 -2.974 1.00 90.62 291 VAL A O 1
ATOM 2117 N N . GLY A 1 292 ? 1.971 -11.527 -2.520 1.00 90.44 292 GLY A N 1
ATOM 2118 C CA . GLY A 1 292 ? 2.039 -12.287 -3.776 1.00 90.44 292 GLY A CA 1
ATOM 2119 C C . GLY A 1 292 ? 2.343 -13.779 -3.646 1.00 90.44 292 GLY A C 1
ATOM 2120 O O . GLY A 1 292 ? 2.681 -14.415 -4.643 1.00 90.44 292 GLY A O 1
ATOM 2121 N N . ALA A 1 293 ? 2.246 -14.340 -2.445 1.00 95.38 293 ALA A N 1
ATOM 2122 C CA . ALA A 1 293 ? 2.445 -15.763 -2.211 1.00 95.38 293 ALA A CA 1
ATOM 2123 C C . ALA A 1 293 ? 1.532 -16.276 -1.095 1.00 95.38 293 ALA A C 1
ATOM 2125 O O . ALA A 1 293 ? 0.976 -15.496 -0.317 1.00 95.38 293 ALA A O 1
ATOM 2126 N N . PHE A 1 294 ? 1.421 -17.597 -1.004 1.00 97.38 294 PHE A N 1
ATOM 2127 C CA . PHE A 1 294 ? 0.681 -18.290 0.041 1.00 97.38 294 PHE A CA 1
ATOM 2128 C C . PHE A 1 294 ? 1.554 -19.347 0.719 1.00 97.38 294 PHE A C 1
ATOM 2130 O O . PHE A 1 294 ? 2.428 -19.952 0.097 1.00 97.38 294 PHE A O 1
ATOM 2137 N N . ALA A 1 295 ? 1.263 -19.592 1.993 1.00 97.38 295 ALA A N 1
ATOM 2138 C CA . ALA A 1 295 ? 1.822 -20.669 2.793 1.00 97.38 295 ALA A CA 1
ATOM 2139 C C . ALA A 1 295 ? 0.685 -21.423 3.496 1.00 97.38 295 ALA A C 1
ATOM 2141 O O . ALA A 1 295 ? -0.113 -20.823 4.221 1.00 97.38 295 ALA A O 1
ATOM 2142 N N . ALA A 1 296 ? 0.599 -22.732 3.276 1.00 96.75 296 ALA A N 1
ATOM 2143 C CA . ALA A 1 296 ? -0.424 -23.608 3.834 1.00 96.75 296 ALA A CA 1
ATOM 2144 C C . ALA A 1 296 ? 0.159 -24.528 4.908 1.00 96.75 296 ALA A C 1
ATOM 2146 O O . ALA A 1 296 ? 1.135 -25.229 4.647 1.00 96.75 296 ALA A O 1
ATOM 2147 N N . ILE A 1 297 ? -0.476 -24.568 6.081 1.00 96.19 297 ILE A N 1
ATOM 2148 C CA . ILE A 1 297 ? -0.186 -25.528 7.151 1.00 96.19 297 ILE A CA 1
ATOM 2149 C C . ILE A 1 297 ? -1.064 -26.762 6.934 1.00 96.19 297 ILE A C 1
ATOM 2151 O O . ILE A 1 297 ? -2.296 -26.666 6.871 1.00 96.19 297 ILE A O 1
ATOM 2155 N N . ARG A 1 298 ? -0.428 -27.926 6.813 1.00 95.19 298 ARG A N 1
ATOM 2156 C CA . ARG A 1 298 ? -1.090 -29.228 6.689 1.00 95.19 298 ARG A CA 1
ATOM 2157 C C . ARG A 1 298 ? -1.362 -29.829 8.067 1.00 95.19 298 ARG A C 1
ATOM 2159 O O . ARG A 1 298 ? -0.730 -29.474 9.055 1.00 95.19 298 ARG A O 1
ATOM 2166 N N . SER A 1 299 ? -2.277 -30.791 8.132 1.00 91.94 299 SER A N 1
ATOM 2167 C CA . SER A 1 299 ? -2.681 -31.472 9.368 1.00 91.94 299 SER A CA 1
ATOM 2168 C C . SER A 1 299 ? -1.561 -32.249 10.061 1.00 91.94 299 SER A C 1
ATOM 2170 O O . SER A 1 299 ? -1.705 -32.618 11.221 1.00 91.94 299 SER A O 1
ATOM 2172 N N . ASP A 1 300 ? -0.472 -32.535 9.348 1.00 90.94 300 ASP A N 1
ATOM 2173 C CA . ASP A 1 300 ? 0.750 -33.146 9.880 1.00 90.94 300 ASP A CA 1
ATOM 2174 C C . ASP A 1 300 ? 1.773 -32.106 10.386 1.00 90.94 300 ASP A C 1
ATOM 2176 O O . ASP A 1 300 ? 2.891 -32.470 10.737 1.00 90.94 300 ASP A O 1
ATOM 2180 N N . GLY A 1 301 ? 1.415 -30.817 10.404 1.00 92.31 301 GLY A N 1
ATOM 2181 C CA . GLY A 1 301 ? 2.284 -29.715 10.820 1.00 92.31 301 GLY A CA 1
ATOM 2182 C C . GLY A 1 301 ? 3.334 -29.304 9.782 1.00 92.31 301 GLY A C 1
ATOM 2183 O O . GLY A 1 301 ? 4.164 -28.444 10.079 1.00 92.31 301 GLY A O 1
ATOM 2184 N N . SER A 1 302 ? 3.336 -29.897 8.581 1.00 95.12 302 SER A N 1
ATOM 2185 C CA . SER A 1 302 ? 4.212 -29.465 7.484 1.00 95.12 302 SER A CA 1
ATOM 2186 C C . SER A 1 302 ? 3.656 -28.244 6.745 1.00 95.12 302 SER A C 1
ATOM 2188 O O . SER A 1 302 ? 2.446 -28.003 6.744 1.00 95.12 302 SER A O 1
ATOM 2190 N N . VAL A 1 303 ? 4.540 -27.480 6.094 1.00 97.12 303 VAL A N 1
ATOM 2191 C CA . VAL A 1 303 ? 4.165 -26.285 5.321 1.00 97.12 303 VAL A CA 1
ATOM 2192 C C . VAL A 1 303 ? 4.425 -26.483 3.832 1.00 97.12 303 VAL A C 1
ATOM 2194 O O . VAL A 1 303 ? 5.483 -26.976 3.437 1.00 97.12 303 VAL A O 1
ATOM 2197 N N . VAL A 1 304 ? 3.466 -26.065 3.007 1.00 96.50 304 VAL A N 1
ATOM 2198 C CA . VAL A 1 304 ? 3.585 -25.996 1.542 1.00 96.50 304 VAL A CA 1
ATOM 2199 C C . VAL A 1 304 ? 3.413 -24.545 1.112 1.00 96.50 304 VAL A C 1
ATOM 2201 O O . VAL A 1 304 ? 2.470 -23.886 1.548 1.00 96.50 304 VAL A O 1
ATOM 2204 N N . THR A 1 305 ? 4.307 -24.039 0.265 1.00 96.75 305 THR A N 1
ATOM 2205 C CA . THR A 1 305 ? 4.273 -22.656 -0.232 1.00 96.75 305 THR A CA 1
ATOM 2206 C C . THR A 1 305 ? 4.133 -22.615 -1.750 1.00 96.75 305 THR A C 1
ATOM 2208 O O . THR A 1 305 ? 4.499 -23.568 -2.439 1.00 96.75 305 THR A O 1
ATOM 2211 N N . TRP A 1 306 ? 3.528 -21.543 -2.266 1.00 96.94 306 TRP A N 1
ATOM 2212 C CA . TRP A 1 306 ? 3.436 -21.274 -3.704 1.00 96.94 306 TRP A CA 1
ATOM 2213 C C . TRP A 1 306 ? 3.212 -19.783 -3.985 1.00 96.94 306 TRP A C 1
ATOM 2215 O O . TRP A 1 306 ? 2.927 -18.988 -3.085 1.00 96.94 306 TRP A O 1
ATOM 2225 N N . GLY A 1 307 ? 3.321 -19.402 -5.258 1.00 92.62 307 GLY A N 1
ATOM 2226 C CA . GLY A 1 307 ? 3.286 -18.017 -5.725 1.00 92.62 307 GLY A CA 1
ATOM 2227 C C . GLY A 1 307 ? 4.683 -17.493 -6.043 1.00 92.62 307 GLY A C 1
ATOM 2228 O O . GLY A 1 307 ? 5.612 -18.267 -6.271 1.00 92.62 307 GLY A O 1
ATOM 2229 N N . SER A 1 308 ? 4.851 -16.172 -6.091 1.00 90.56 308 SER A N 1
ATOM 2230 C CA . SER A 1 308 ? 6.140 -15.594 -6.479 1.00 90.56 308 SER A CA 1
ATOM 2231 C C . SER A 1 308 ? 7.215 -15.826 -5.412 1.00 90.56 308 SER A C 1
ATOM 2233 O O . SER A 1 308 ? 7.036 -15.465 -4.246 1.00 90.56 308 SER A O 1
ATOM 2235 N N . ALA A 1 309 ? 8.389 -16.309 -5.830 1.00 87.31 309 ALA A N 1
ATOM 2236 C CA . ALA A 1 309 ? 9.555 -16.503 -4.961 1.00 87.31 309 ALA A CA 1
ATOM 2237 C C . ALA A 1 309 ? 9.947 -15.213 -4.211 1.00 87.31 309 ALA A C 1
ATOM 2239 O O . ALA A 1 309 ? 10.119 -15.238 -2.995 1.00 87.31 309 ALA A O 1
ATOM 2240 N N . ASN A 1 310 ? 9.928 -14.059 -4.897 1.00 84.12 310 ASN A N 1
ATOM 2241 C CA . ASN A 1 310 ? 10.203 -12.735 -4.307 1.00 84.12 310 ASN A CA 1
ATOM 2242 C C . ASN A 1 310 ? 9.201 -12.297 -3.220 1.00 84.12 310 ASN A C 1
ATOM 2244 O O . ASN A 1 310 ? 9.396 -11.264 -2.591 1.00 84.12 310 ASN A O 1
ATOM 2248 N N . TYR A 1 311 ? 8.106 -13.037 -3.032 1.00 88.62 311 TYR A N 1
ATOM 2249 C CA . TYR A 1 311 ? 7.085 -12.784 -2.015 1.00 88.62 311 TYR A CA 1
ATOM 2250 C C . TYR A 1 311 ? 7.009 -13.912 -0.969 1.00 88.62 311 TYR A C 1
ATOM 2252 O O . TYR A 1 311 ? 6.066 -13.940 -0.176 1.00 88.62 311 TYR A O 1
ATOM 2260 N N . GLY A 1 312 ? 7.979 -14.835 -0.966 1.00 91.00 312 GLY A N 1
ATOM 2261 C CA . GLY A 1 312 ? 8.028 -15.984 -0.059 1.00 91.00 312 GLY A CA 1
ATOM 2262 C C . GLY A 1 312 ? 7.311 -17.236 -0.574 1.00 91.00 312 GLY A C 1
ATOM 2263 O O . GLY A 1 312 ? 7.028 -18.133 0.216 1.00 91.00 312 GLY A O 1
ATOM 2264 N N . GLY A 1 313 ? 7.010 -17.304 -1.877 1.00 92.31 313 GLY A N 1
ATOM 2265 C CA . GLY A 1 313 ? 6.393 -18.474 -2.515 1.00 92.31 313 GLY A CA 1
ATOM 2266 C C . GLY A 1 313 ? 7.330 -19.667 -2.722 1.00 92.31 313 GLY A C 1
ATOM 2267 O O . GLY A 1 313 ? 6.862 -20.722 -3.130 1.00 92.31 313 GLY A O 1
ATOM 2268 N N . ASP A 1 314 ? 8.628 -19.505 -2.444 1.00 91.81 314 ASP A N 1
ATOM 2269 C CA . ASP A 1 314 ? 9.621 -20.580 -2.441 1.00 91.81 314 ASP A CA 1
ATOM 2270 C C . ASP A 1 314 ? 10.201 -20.751 -1.028 1.00 91.81 314 ASP A C 1
ATOM 2272 O O . ASP A 1 314 ? 10.913 -19.880 -0.520 1.00 91.81 314 ASP A O 1
ATOM 2276 N N . SER A 1 315 ? 9.879 -21.879 -0.389 1.00 93.38 315 SER A N 1
ATOM 2277 C CA . SER A 1 315 ? 10.412 -22.291 0.917 1.00 93.38 315 SER A CA 1
ATOM 2278 C C . SER A 1 315 ? 11.441 -23.422 0.831 1.00 93.38 315 SER A C 1
ATOM 2280 O O . SER A 1 315 ? 11.822 -23.974 1.865 1.00 93.38 315 SER A O 1
ATOM 2282 N N . SER A 1 316 ? 11.911 -23.784 -0.369 1.00 92.38 316 SER A N 1
ATOM 2283 C CA . SER A 1 316 ? 12.780 -24.953 -0.589 1.00 92.38 316 SER A CA 1
ATOM 2284 C C . SER A 1 316 ? 14.037 -24.951 0.289 1.00 92.38 316 SER A C 1
ATOM 2286 O O . SER A 1 316 ? 14.395 -25.984 0.854 1.00 92.38 316 SER A O 1
ATOM 2288 N N . ALA A 1 317 ? 14.649 -23.780 0.496 1.00 90.88 317 ALA A N 1
ATOM 2289 C CA . ALA A 1 317 ? 15.846 -23.607 1.322 1.00 90.88 317 ALA A CA 1
ATOM 2290 C C . ALA A 1 317 ? 15.645 -23.945 2.814 1.00 90.88 317 ALA A C 1
ATOM 2292 O O . ALA A 1 317 ? 16.614 -24.252 3.509 1.00 90.88 317 ALA A O 1
ATOM 2293 N N . VAL A 1 318 ? 14.407 -23.888 3.314 1.00 93.56 318 VAL A N 1
ATOM 2294 C CA . VAL A 1 318 ? 14.065 -24.150 4.724 1.00 93.56 318 VAL A CA 1
ATOM 2295 C C . VAL A 1 318 ? 13.064 -25.296 4.890 1.00 93.56 318 VAL A C 1
ATOM 2297 O O . VAL A 1 318 ? 12.610 -25.560 6.001 1.00 93.56 318 VAL A O 1
ATOM 2300 N N . GLN A 1 319 ? 12.738 -26.016 3.812 1.00 93.56 319 GLN A N 1
ATOM 2301 C CA . GLN A 1 319 ? 11.657 -27.005 3.786 1.00 93.56 319 GLN A CA 1
ATOM 2302 C C . GLN A 1 319 ? 11.828 -28.119 4.830 1.00 93.56 319 GLN A C 1
ATOM 2304 O O . GLN A 1 319 ? 10.849 -28.592 5.404 1.00 93.56 319 GLN A O 1
ATOM 2309 N N . GLU A 1 320 ? 13.066 -28.525 5.122 1.00 91.50 320 GLU A N 1
ATOM 2310 C CA . GLU A 1 320 ? 13.348 -29.537 6.148 1.00 91.50 320 GLU A CA 1
ATOM 2311 C C . GLU A 1 320 ? 13.028 -29.063 7.574 1.00 91.50 320 GLU A C 1
ATOM 2313 O O . GLU A 1 320 ? 12.731 -29.892 8.436 1.00 91.50 320 GLU A O 1
ATOM 2318 N N . GLN A 1 321 ? 13.056 -27.747 7.811 1.00 92.50 321 GLN A N 1
ATOM 2319 C CA . GLN A 1 321 ? 12.784 -27.118 9.107 1.00 92.50 321 GLN A CA 1
ATOM 2320 C C . GLN A 1 321 ? 11.291 -26.822 9.316 1.00 92.50 321 GLN A C 1
ATOM 2322 O O . GLN A 1 321 ? 10.851 -26.669 10.454 1.00 92.50 321 GLN A O 1
ATOM 2327 N N . LEU A 1 322 ? 10.495 -26.767 8.242 1.00 94.00 322 LEU A N 1
ATOM 2328 C CA . LEU A 1 322 ? 9.056 -26.478 8.274 1.00 94.00 322 LEU A CA 1
ATOM 2329 C C . LEU A 1 322 ? 8.224 -27.712 8.663 1.00 94.00 322 LEU A C 1
ATOM 2331 O O . LEU A 1 322 ? 7.395 -28.205 7.894 1.00 94.00 322 LEU A O 1
ATOM 2335 N N . ARG A 1 323 ? 8.477 -28.216 9.874 1.00 93.44 323 ARG A N 1
ATOM 2336 C CA . ARG A 1 323 ? 7.774 -29.337 10.515 1.00 93.44 323 ARG A CA 1
ATOM 2337 C C . ARG A 1 323 ? 7.270 -28.916 11.889 1.00 93.44 323 ARG A C 1
ATOM 2339 O O . ARG A 1 323 ? 7.920 -28.111 12.561 1.00 93.44 323 ARG A O 1
ATOM 2346 N N . ASP A 1 324 ? 6.143 -29.493 12.296 1.00 94.62 324 ASP A N 1
ATOM 2347 C CA . ASP A 1 324 ? 5.459 -29.183 13.554 1.00 94.62 324 ASP A CA 1
ATOM 2348 C C . ASP A 1 324 ? 5.098 -27.688 13.681 1.00 94.62 324 ASP A C 1
ATOM 2350 O O . ASP A 1 324 ? 5.144 -27.104 14.764 1.00 94.62 324 ASP A O 1
ATOM 2354 N N . VAL A 1 325 ? 4.775 -27.040 12.556 1.00 96.38 325 VAL A N 1
ATOM 2355 C CA . VAL A 1 325 ? 4.391 -25.624 12.504 1.00 96.38 325 VAL A CA 1
ATOM 2356 C C . VAL A 1 325 ? 2.967 -25.451 13.025 1.00 96.38 325 VAL A C 1
ATOM 2358 O O . VAL A 1 325 ? 2.049 -26.140 12.586 1.00 96.38 325 VAL A O 1
ATOM 2361 N N . GLN A 1 326 ? 2.784 -24.506 13.947 1.00 93.69 326 GLN A N 1
ATOM 2362 C CA . GLN A 1 326 ? 1.488 -24.192 14.557 1.00 93.69 326 GLN A CA 1
ATOM 2363 C C . GLN A 1 326 ? 0.875 -22.905 14.008 1.00 93.69 326 GLN A C 1
ATOM 2365 O O . GLN A 1 326 ? -0.341 -22.808 13.871 1.00 93.69 326 GLN A O 1
ATOM 2370 N N . GLN A 1 327 ? 1.707 -21.914 13.687 1.00 94.50 327 GLN A N 1
ATOM 2371 C CA . GLN A 1 327 ? 1.254 -20.618 13.195 1.00 94.50 327 GLN A CA 1
ATOM 2372 C C . GLN A 1 327 ? 2.242 -20.068 12.173 1.00 94.50 327 GLN A C 1
ATOM 2374 O O . GLN A 1 327 ? 3.453 -20.206 12.324 1.00 94.50 327 GLN A O 1
ATOM 2379 N N . ILE A 1 328 ? 1.715 -19.396 11.153 1.00 96.44 328 ILE A N 1
ATOM 2380 C CA . ILE A 1 328 ? 2.494 -18.609 10.198 1.00 96.44 328 ILE A CA 1
ATOM 2381 C C . ILE A 1 328 ? 2.025 -17.159 10.290 1.00 96.44 328 ILE A C 1
ATOM 2383 O O . ILE A 1 328 ? 0.837 -16.893 10.483 1.00 96.44 328 ILE A O 1
ATOM 2387 N N . GLN A 1 329 ? 2.955 -16.221 10.172 1.00 96.25 329 GLN A N 1
ATOM 2388 C CA . GLN A 1 329 ? 2.692 -14.797 9.989 1.00 96.25 329 GLN A CA 1
ATOM 2389 C C . GLN A 1 329 ? 3.424 -14.311 8.742 1.00 96.25 329 GLN A C 1
ATOM 2391 O O . GLN A 1 329 ? 4.518 -14.786 8.443 1.00 96.25 329 GLN A O 1
ATOM 2396 N N . ALA A 1 330 ? 2.819 -13.376 8.014 1.00 95.06 330 ALA A N 1
ATOM 2397 C CA . ALA A 1 330 ? 3.359 -12.846 6.769 1.00 95.06 330 ALA A CA 1
ATOM 2398 C C . ALA A 1 330 ? 3.627 -11.343 6.888 1.00 95.06 330 ALA A C 1
ATOM 2400 O O . ALA A 1 330 ? 2.783 -10.598 7.386 1.00 95.06 330 ALA A O 1
ATOM 2401 N N . SER A 1 331 ? 4.783 -10.902 6.396 1.00 94.00 331 SER A N 1
ATOM 2402 C CA . SER A 1 331 ? 5.013 -9.506 6.021 1.00 94.00 331 SER A CA 1
ATOM 2403 C C . SER A 1 331 ? 4.599 -9.309 4.556 1.00 94.00 331 SER A C 1
ATOM 2405 O O . SER A 1 331 ? 3.950 -10.165 3.948 1.00 94.00 331 SER A O 1
ATOM 2407 N N . ASN A 1 332 ? 4.971 -8.187 3.933 1.00 90.38 332 ASN A N 1
ATOM 2408 C CA . ASN A 1 332 ? 4.624 -7.956 2.531 1.00 90.38 332 ASN A CA 1
ATOM 2409 C C . ASN A 1 332 ? 5.236 -9.009 1.586 1.00 90.38 332 ASN A C 1
ATOM 2411 O O . ASN A 1 332 ? 4.589 -9.384 0.609 1.00 90.38 332 ASN A O 1
ATOM 2415 N N . ARG A 1 333 ? 6.460 -9.481 1.878 1.00 92.62 333 ARG A N 1
ATOM 2416 C CA . ARG A 1 333 ? 7.252 -10.363 0.996 1.00 92.62 333 ARG A CA 1
ATOM 2417 C C . ARG A 1 333 ? 7.946 -11.540 1.697 1.00 92.62 333 ARG A C 1
ATOM 2419 O O . ARG A 1 333 ? 8.726 -12.248 1.062 1.00 92.62 333 ARG A O 1
ATOM 2426 N N . ALA A 1 334 ? 7.695 -11.744 2.985 1.00 95.56 334 ALA A N 1
ATOM 2427 C CA . ALA A 1 334 ? 8.319 -12.807 3.762 1.00 95.56 334 ALA A CA 1
ATOM 2428 C C . ALA A 1 334 ? 7.323 -13.466 4.718 1.00 95.56 334 ALA A C 1
ATOM 2430 O O . ALA A 1 334 ? 6.253 -12.920 5.001 1.00 95.56 334 ALA A O 1
ATOM 2431 N N . PHE A 1 335 ? 7.705 -14.628 5.236 1.00 97.62 335 PHE A N 1
ATOM 2432 C CA . PHE A 1 335 ? 6.936 -15.387 6.213 1.00 97.62 335 PHE A CA 1
ATOM 2433 C C . PHE A 1 335 ? 7.801 -15.767 7.414 1.00 97.62 335 PHE A C 1
ATOM 2435 O O . PHE A 1 335 ? 9.008 -15.982 7.291 1.00 97.62 335 PHE A O 1
ATOM 2442 N N . ALA A 1 336 ? 7.149 -15.895 8.566 1.00 97.31 336 ALA A N 1
ATOM 2443 C CA . ALA A 1 336 ? 7.711 -16.426 9.796 1.00 97.31 336 ALA A CA 1
ATOM 2444 C C . ALA A 1 336 ? 6.773 -17.496 10.368 1.00 97.31 336 ALA A C 1
ATOM 2446 O O . ALA A 1 336 ? 5.589 -17.235 10.591 1.00 97.31 336 ALA A O 1
ATOM 2447 N N . ALA A 1 337 ? 7.296 -18.698 10.597 1.00 96.81 337 ALA A N 1
ATOM 2448 C CA . ALA A 1 337 ? 6.572 -19.829 11.164 1.00 96.81 337 ALA A CA 1
ATOM 2449 C C . ALA A 1 337 ? 7.007 -20.092 12.608 1.00 96.81 337 ALA A C 1
ATOM 2451 O O . ALA A 1 337 ? 8.204 -20.194 12.876 1.00 96.81 337 ALA A O 1
ATOM 2452 N N . ILE A 1 338 ? 6.036 -20.250 13.510 1.00 95.94 338 ILE A N 1
ATOM 2453 C CA . ILE A 1 338 ? 6.237 -20.701 14.892 1.00 95.94 338 ILE A CA 1
ATOM 2454 C C . ILE A 1 338 ? 6.032 -22.216 14.928 1.00 95.94 338 ILE A C 1
ATOM 2456 O O . ILE A 1 338 ? 4.975 -22.722 14.530 1.00 95.94 338 ILE A O 1
ATOM 2460 N N . ARG A 1 339 ? 7.046 -22.941 15.398 1.00 95.12 339 ARG A N 1
ATOM 2461 C CA . ARG A 1 339 ? 7.007 -24.394 15.597 1.00 95.12 339 ARG A CA 1
ATOM 2462 C C . ARG A 1 339 ? 6.484 -24.738 16.990 1.00 95.12 339 ARG A C 1
ATOM 2464 O O . ARG A 1 339 ? 6.530 -23.916 17.900 1.00 95.12 339 ARG A O 1
ATOM 2471 N N . SER A 1 340 ? 6.030 -25.973 17.182 1.00 91.75 340 SER A N 1
ATOM 2472 C CA . SER A 1 340 ? 5.478 -26.449 18.459 1.00 91.75 340 SER A CA 1
ATOM 2473 C C . SER A 1 340 ? 6.461 -26.426 19.632 1.00 91.75 340 SER A C 1
ATOM 2475 O O . SER A 1 340 ? 6.041 -26.510 20.781 1.00 91.75 340 SER A O 1
ATOM 2477 N N . ASP A 1 341 ? 7.763 -26.359 19.352 1.00 90.25 341 ASP A N 1
ATOM 2478 C CA . ASP A 1 341 ? 8.830 -26.194 20.346 1.00 90.25 341 ASP A CA 1
ATOM 2479 C C . ASP A 1 341 ? 9.121 -24.715 20.683 1.00 90.25 341 ASP A C 1
ATOM 2481 O O . ASP A 1 341 ? 10.049 -24.424 21.437 1.00 90.25 341 ASP A O 1
ATOM 2485 N N . GLY A 1 342 ? 8.348 -23.780 20.119 1.00 90.94 342 GLY A N 1
ATOM 2486 C CA . GLY A 1 342 ? 8.511 -22.338 20.293 1.00 90.94 342 GLY A CA 1
ATOM 2487 C C . GLY A 1 342 ? 9.657 -21.727 19.480 1.00 90.94 342 GLY A C 1
ATOM 2488 O O . GLY A 1 342 ? 9.960 -20.550 19.674 1.00 90.94 342 GLY A O 1
ATOM 2489 N N . SER A 1 343 ? 10.318 -22.491 18.599 1.00 94.19 343 SER A N 1
ATOM 2490 C CA . SER A 1 343 ? 11.323 -21.959 17.667 1.00 94.19 343 SER A CA 1
ATOM 2491 C C . SER A 1 343 ? 10.681 -21.308 16.438 1.00 94.19 343 SER A C 1
ATOM 2493 O O . SER A 1 343 ? 9.536 -21.601 16.083 1.00 94.19 343 SER A O 1
ATOM 2495 N N . VAL A 1 344 ? 11.434 -20.423 15.773 1.00 96.75 344 VAL A N 1
ATOM 2496 C CA . VAL A 1 344 ? 10.969 -19.682 14.591 1.00 96.75 344 VAL A CA 1
ATOM 2497 C C . VAL A 1 344 ? 11.823 -19.993 13.369 1.00 96.75 344 VAL A C 1
ATOM 2499 O O . VAL A 1 344 ? 13.054 -20.009 13.445 1.00 96.75 344 VAL A O 1
ATOM 2502 N N . VAL A 1 345 ? 11.149 -20.206 12.239 1.00 96.12 345 VAL A N 1
ATOM 2503 C CA . VAL A 1 345 ? 11.754 -20.380 10.911 1.00 96.12 345 VAL A CA 1
ATOM 2504 C C . VAL A 1 345 ? 11.203 -19.296 9.988 1.00 96.12 345 VAL A C 1
ATOM 2506 O O . VAL A 1 345 ? 9.986 -19.136 9.896 1.00 96.12 345 VAL A O 1
ATOM 2509 N N . THR A 1 346 ? 12.073 -18.557 9.299 1.00 96.75 346 THR A N 1
ATOM 2510 C CA . THR A 1 346 ? 11.677 -17.505 8.348 1.00 96.75 346 THR A CA 1
ATOM 2511 C C . THR A 1 346 ? 12.144 -17.820 6.933 1.00 96.75 346 THR A C 1
ATOM 2513 O O . THR A 1 346 ? 13.130 -18.532 6.738 1.00 96.75 346 THR A O 1
ATOM 2516 N N . TRP A 1 347 ? 11.422 -17.305 5.938 1.00 97.06 347 TRP A N 1
ATOM 2517 C CA . TRP A 1 347 ? 11.812 -17.368 4.527 1.00 97.06 347 TRP A CA 1
ATOM 2518 C C . TRP A 1 347 ? 11.167 -16.234 3.721 1.00 97.06 347 TRP A C 1
ATOM 2520 O O . TRP A 1 347 ? 10.280 -15.525 4.203 1.00 97.06 347 TRP A O 1
ATOM 2530 N N . GLY A 1 348 ? 11.609 -16.073 2.474 1.00 93.25 348 GLY A N 1
ATOM 2531 C CA . GLY A 1 348 ? 11.226 -14.978 1.582 1.00 93.25 348 GLY A CA 1
ATOM 2532 C C . GLY A 1 348 ? 12.294 -13.889 1.520 1.00 93.25 348 GLY A C 1
ATOM 2533 O O . GLY A 1 348 ? 13.469 -14.149 1.777 1.00 93.25 348 GLY A O 1
ATOM 2534 N N . ASP A 1 349 ? 11.893 -12.674 1.150 1.00 89.81 349 ASP A N 1
ATOM 2535 C CA . ASP A 1 349 ? 12.831 -11.563 0.962 1.00 89.81 349 ASP A CA 1
ATOM 2536 C C . ASP A 1 349 ? 13.475 -11.145 2.298 1.00 89.81 349 ASP A C 1
ATOM 2538 O O . ASP A 1 349 ? 12.785 -10.801 3.265 1.00 89.81 349 ASP A O 1
ATOM 2542 N N . ALA A 1 350 ? 14.809 -11.165 2.355 1.00 87.88 350 ALA A N 1
ATOM 2543 C CA . ALA A 1 350 ? 15.571 -10.848 3.560 1.00 87.88 350 ALA A CA 1
ATOM 2544 C C . ALA A 1 350 ? 15.315 -9.416 4.060 1.00 87.88 350 ALA A C 1
ATOM 2546 O O . ALA A 1 350 ? 15.174 -9.209 5.266 1.00 87.88 350 ALA A O 1
ATOM 2547 N N . SER A 1 351 ? 15.151 -8.448 3.148 1.00 84.62 351 SER A N 1
ATOM 2548 C CA . SER A 1 351 ? 14.854 -7.050 3.500 1.00 84.62 351 SER A CA 1
ATOM 2549 C C . SER A 1 351 ? 13.438 -6.855 4.060 1.00 84.62 351 SER A C 1
ATOM 2551 O O . SER A 1 351 ? 13.130 -5.807 4.617 1.00 84.62 351 SER A O 1
ATOM 2553 N N . PHE A 1 352 ? 12.581 -7.879 3.970 1.00 90.31 352 PHE A N 1
ATOM 2554 C CA . PHE A 1 352 ? 11.222 -7.891 4.516 1.00 90.31 352 PHE A CA 1
ATOM 2555 C C . PHE A 1 352 ? 11.078 -8.820 5.735 1.00 90.31 352 PHE A C 1
ATOM 2557 O O . PHE A 1 352 ? 9.956 -9.162 6.123 1.00 90.31 352 PHE A O 1
ATOM 2564 N N . GLY A 1 353 ? 12.204 -9.235 6.328 1.00 90.69 353 GLY A N 1
ATOM 2565 C CA . GLY A 1 353 ? 12.252 -10.105 7.504 1.00 90.69 353 GLY A CA 1
ATOM 2566 C C . GLY A 1 353 ? 12.303 -11.603 7.192 1.00 90.69 353 GLY A C 1
ATOM 2567 O O . GLY A 1 353 ? 12.068 -12.411 8.089 1.00 90.69 353 GLY A O 1
ATOM 2568 N N . GLY A 1 354 ? 12.611 -11.980 5.945 1.00 92.38 354 GLY A N 1
ATOM 2569 C CA . GLY A 1 354 ? 12.802 -13.376 5.538 1.00 92.38 354 GLY A CA 1
ATOM 2570 C C . GLY A 1 354 ? 14.063 -14.033 6.109 1.00 92.38 354 GLY A C 1
ATOM 2571 O O . GLY A 1 354 ? 14.137 -15.259 6.141 1.00 92.38 354 GLY A O 1
ATOM 2572 N N . ASP A 1 355 ? 15.019 -13.244 6.612 1.00 91.06 355 ASP A N 1
ATOM 2573 C CA . ASP A 1 355 ? 16.213 -13.725 7.316 1.00 91.06 355 ASP A CA 1
ATOM 2574 C C . ASP A 1 355 ? 16.211 -13.250 8.778 1.00 91.06 355 ASP A C 1
ATOM 2576 O O . ASP A 1 355 ? 16.191 -12.050 9.063 1.00 91.06 355 ASP A O 1
ATOM 2580 N N . ASN A 1 356 ? 16.245 -14.204 9.708 1.00 93.31 356 ASN A N 1
ATOM 2581 C CA . ASN A 1 356 ? 16.297 -13.976 11.149 1.00 93.31 356 ASN A CA 1
ATOM 2582 C C . ASN A 1 356 ? 17.588 -14.508 11.807 1.00 93.31 356 ASN A C 1
ATOM 2584 O O . ASN A 1 356 ? 17.685 -14.507 13.037 1.00 93.31 356 ASN A O 1
ATOM 2588 N N . ARG A 1 357 ? 18.607 -14.927 11.036 1.00 91.81 357 ARG A N 1
ATOM 2589 C CA . ARG A 1 357 ? 19.838 -15.563 11.565 1.00 91.81 357 ARG A CA 1
ATOM 2590 C C . ARG A 1 357 ? 20.534 -14.746 12.653 1.00 91.81 357 ARG A C 1
ATOM 2592 O O . ARG A 1 357 ? 21.052 -15.319 13.606 1.00 91.81 357 ARG A O 1
ATOM 2599 N N . ALA A 1 358 ? 20.511 -13.417 12.543 1.00 89.56 358 ALA A N 1
ATOM 2600 C CA . ALA A 1 358 ? 21.116 -12.509 13.520 1.00 89.56 358 ALA A CA 1
ATOM 2601 C C . ALA A 1 358 ? 20.469 -12.576 14.918 1.00 89.56 358 ALA A C 1
ATOM 2603 O O . ALA A 1 358 ? 21.100 -12.203 15.908 1.00 89.56 358 ALA A O 1
ATOM 2604 N N . VAL A 1 359 ? 19.218 -13.038 15.007 1.00 92.44 359 VAL A N 1
ATOM 2605 C CA . VAL A 1 359 ? 18.447 -13.130 16.256 1.00 92.44 359 VAL A CA 1
ATOM 2606 C C . VAL A 1 359 ? 17.950 -14.549 16.554 1.00 92.44 359 VAL A C 1
ATOM 2608 O O . VAL A 1 359 ? 17.269 -14.742 17.557 1.00 92.44 359 VAL A O 1
ATOM 2611 N N . GLN A 1 360 ? 18.317 -15.548 15.741 1.00 92.44 360 GLN A N 1
ATOM 2612 C CA . GLN A 1 360 ? 17.852 -16.938 15.864 1.00 92.44 360 GLN A CA 1
ATOM 2613 C C . GLN A 1 360 ? 18.043 -17.497 17.280 1.00 92.44 360 GLN A C 1
ATOM 2615 O O . GLN A 1 360 ? 17.141 -18.124 17.828 1.00 92.44 360 GLN A O 1
ATOM 2620 N N . ASP A 1 361 ? 19.189 -17.218 17.908 1.00 90.81 361 ASP A N 1
ATOM 2621 C CA . ASP A 1 361 ? 19.498 -17.699 19.259 1.00 90.81 361 ASP A CA 1
ATOM 2622 C C . ASP A 1 361 ? 18.588 -17.113 20.348 1.00 90.81 361 ASP A C 1
ATOM 2624 O O . ASP A 1 361 ? 18.467 -17.712 21.420 1.00 90.81 361 ASP A O 1
ATOM 2628 N N . GLN A 1 362 ? 17.957 -15.966 20.078 1.00 92.00 362 GLN A N 1
ATOM 2629 C CA . GLN A 1 362 ? 17.044 -15.269 20.987 1.00 92.00 362 GLN A CA 1
ATOM 2630 C C . GLN A 1 362 ? 15.585 -15.720 20.808 1.00 92.00 362 GLN A C 1
ATOM 2632 O O . GLN A 1 362 ? 14.797 -15.582 21.737 1.00 92.00 362 GLN A O 1
ATOM 2637 N N . LEU A 1 363 ? 15.214 -16.275 19.649 1.00 92.00 363 LEU A N 1
ATOM 2638 C CA . LEU A 1 363 ? 13.845 -16.697 19.322 1.00 92.00 363 LEU A CA 1
ATOM 2639 C C . LEU A 1 363 ? 13.533 -18.089 19.895 1.00 92.00 363 LEU A C 1
ATOM 2641 O O . LEU A 1 363 ? 13.419 -19.077 19.167 1.00 92.00 363 LEU A O 1
ATOM 2645 N N . ARG A 1 364 ? 13.420 -18.159 21.225 1.00 90.38 364 ARG A N 1
ATOM 2646 C CA . ARG A 1 364 ? 13.084 -19.375 21.980 1.00 90.38 364 ARG A CA 1
ATOM 2647 C C . ARG A 1 364 ? 11.801 -19.150 22.764 1.00 90.38 364 ARG A C 1
ATOM 2649 O O . ARG A 1 364 ? 11.655 -18.093 23.367 1.00 90.38 364 ARG A O 1
ATOM 2656 N N . ASP A 1 365 ? 10.928 -20.154 22.801 1.00 92.88 365 ASP A N 1
ATOM 2657 C CA . ASP A 1 365 ? 9.632 -20.057 23.487 1.00 92.88 365 ASP A CA 1
ATOM 2658 C C . ASP A 1 365 ? 8.780 -18.883 22.956 1.00 92.88 365 ASP A C 1
ATOM 2660 O O . ASP A 1 365 ? 8.204 -18.103 23.711 1.00 92.88 365 ASP A O 1
ATOM 2664 N N . VAL A 1 366 ? 8.758 -18.706 21.629 1.00 95.31 366 VAL A N 1
ATOM 2665 C CA . VAL A 1 366 ? 7.977 -17.655 20.963 1.00 95.31 366 VAL A CA 1
ATOM 2666 C C . VAL A 1 366 ? 6.490 -17.996 21.033 1.00 95.31 366 VAL A C 1
ATOM 2668 O O . VAL A 1 366 ? 6.070 -19.056 20.577 1.00 95.31 366 VAL A O 1
ATOM 2671 N N . GLN A 1 367 ? 5.695 -17.067 21.562 1.00 92.50 367 GLN A N 1
ATOM 2672 C CA . GLN A 1 367 ? 4.251 -17.228 21.765 1.00 92.50 367 GLN A CA 1
ATOM 2673 C C . GLN A 1 367 ? 3.425 -16.533 20.678 1.00 92.50 367 GLN A C 1
ATOM 2675 O O . GLN A 1 367 ? 2.373 -17.022 20.275 1.00 92.50 367 GLN A O 1
ATOM 2680 N N . GLN A 1 368 ? 3.894 -15.384 20.187 1.00 93.00 368 GLN A N 1
ATOM 2681 C CA . GLN A 1 368 ? 3.205 -14.612 19.156 1.00 93.00 368 GLN A CA 1
ATOM 2682 C C . GLN A 1 368 ? 4.217 -13.888 18.274 1.00 93.00 368 GLN A C 1
ATOM 2684 O O . GLN A 1 368 ? 5.204 -13.351 18.769 1.00 93.00 368 GLN A O 1
ATOM 2689 N N . ILE A 1 369 ? 3.930 -13.812 16.976 1.00 95.44 369 ILE A N 1
ATOM 2690 C CA . ILE A 1 369 ? 4.633 -12.948 16.024 1.00 95.44 369 ILE A CA 1
ATOM 2691 C C . ILE A 1 369 ? 3.638 -11.928 15.473 1.00 95.44 369 ILE A C 1
ATOM 2693 O O . ILE A 1 369 ? 2.473 -12.250 15.238 1.00 95.44 369 ILE A O 1
ATOM 2697 N N . GLN A 1 370 ? 4.089 -10.695 15.273 1.00 95.06 370 GLN A N 1
ATOM 2698 C CA . GLN A 1 370 ? 3.386 -9.654 14.526 1.00 95.06 370 GLN A CA 1
ATOM 2699 C C . GLN A 1 370 ? 4.302 -9.105 13.437 1.00 95.06 370 GLN A C 1
ATOM 2701 O O . GLN A 1 370 ? 5.513 -9.018 13.634 1.00 95.06 370 GLN A O 1
ATOM 2706 N N . ALA A 1 371 ? 3.727 -8.733 12.295 1.00 93.75 371 ALA A N 1
ATOM 2707 C CA . ALA A 1 371 ? 4.466 -8.236 11.140 1.00 93.75 371 ALA A CA 1
ATOM 2708 C C . ALA A 1 371 ? 4.078 -6.788 10.816 1.00 93.75 371 ALA A C 1
ATOM 2710 O O . ALA A 1 371 ? 2.896 -6.439 10.844 1.00 93.75 371 ALA A O 1
ATOM 2711 N N . SER A 1 372 ? 5.064 -5.956 10.490 1.00 92.00 372 SER A N 1
ATOM 2712 C CA . SER A 1 372 ? 4.868 -4.704 9.751 1.00 92.00 372 SER A CA 1
ATOM 2713 C C . SER A 1 372 ? 5.055 -4.972 8.249 1.00 92.00 372 SER A C 1
ATOM 2715 O O . SER A 1 372 ? 5.134 -6.125 7.815 1.00 92.00 372 SER A O 1
ATOM 2717 N N . LEU A 1 373 ? 5.148 -3.928 7.416 1.00 88.56 373 LEU A N 1
ATOM 2718 C CA . LEU A 1 373 ? 5.377 -4.109 5.978 1.00 88.56 373 LEU A CA 1
ATOM 2719 C C . LEU A 1 373 ? 6.677 -4.884 5.694 1.00 88.56 373 LEU A C 1
ATOM 2721 O O . LEU A 1 373 ? 6.683 -5.711 4.782 1.00 88.56 373 LEU A O 1
ATOM 2725 N N . ARG A 1 374 ? 7.755 -4.622 6.452 1.00 90.88 374 ARG A N 1
ATOM 2726 C CA . ARG A 1 374 ? 9.108 -5.159 6.194 1.00 90.88 374 ARG A CA 1
ATOM 2727 C C . ARG A 1 374 ? 9.817 -5.773 7.410 1.00 90.88 374 ARG A C 1
ATOM 2729 O O . ARG A 1 374 ? 10.988 -6.133 7.312 1.00 90.88 374 ARG A O 1
ATOM 2736 N N . ALA A 1 375 ? 9.151 -5.874 8.555 1.00 94.50 375 ALA A N 1
ATOM 2737 C CA . ALA A 1 375 ? 9.766 -6.376 9.778 1.00 94.50 375 ALA A CA 1
ATOM 2738 C C . ALA A 1 375 ? 8.810 -7.257 10.583 1.00 94.50 375 ALA A C 1
ATOM 2740 O O . ALA A 1 375 ? 7.596 -7.242 10.371 1.00 94.50 375 ALA A O 1
ATOM 2741 N N . PHE A 1 376 ? 9.371 -7.993 11.537 1.00 96.88 376 PHE A N 1
ATOM 2742 C CA . PHE A 1 376 ? 8.633 -8.818 12.482 1.00 96.88 376 PHE A CA 1
ATOM 2743 C C . PHE A 1 376 ? 9.031 -8.493 13.922 1.00 96.88 376 PHE A C 1
ATOM 2745 O O . PHE A 1 376 ? 10.170 -8.119 14.208 1.00 96.88 376 PHE A O 1
ATOM 2752 N N . ALA A 1 377 ? 8.080 -8.692 14.830 1.00 96.50 377 ALA A N 1
ATOM 2753 C CA . ALA A 1 377 ? 8.266 -8.624 16.268 1.00 96.50 377 ALA A CA 1
ATOM 2754 C C . ALA A 1 377 ? 7.658 -9.868 16.926 1.00 96.50 377 ALA A C 1
ATOM 2756 O O . ALA A 1 377 ? 6.484 -10.174 16.711 1.00 96.50 377 ALA A O 1
ATOM 2757 N N . ALA A 1 378 ? 8.452 -10.575 17.725 1.00 96.12 378 ALA A N 1
ATOM 2758 C CA . ALA A 1 378 ? 8.052 -11.767 18.461 1.00 96.12 378 ALA A CA 1
ATOM 2759 C C . ALA A 1 378 ? 7.963 -11.482 19.964 1.00 96.12 378 ALA A C 1
ATOM 2761 O O . ALA A 1 378 ? 8.871 -10.866 20.520 1.00 96.12 378 ALA A O 1
ATOM 2762 N N . ILE A 1 379 ? 6.900 -11.968 20.610 1.00 94.94 379 ILE A N 1
ATOM 2763 C CA . ILE A 1 379 ? 6.757 -12.021 22.072 1.00 94.94 379 ILE A CA 1
ATOM 2764 C C . ILE A 1 379 ? 7.194 -13.412 22.539 1.00 94.94 379 ILE A C 1
ATOM 2766 O O . ILE A 1 379 ? 6.667 -14.418 22.053 1.00 94.94 379 ILE A O 1
ATOM 2770 N N . LEU A 1 380 ? 8.147 -13.467 23.468 1.00 94.06 380 LEU A N 1
ATOM 2771 C CA . LEU A 1 380 ? 8.625 -14.704 24.093 1.00 94.06 380 LEU A CA 1
ATOM 2772 C C . LEU A 1 380 ? 7.785 -15.056 25.333 1.00 94.06 380 LEU A C 1
ATOM 2774 O O . LEU A 1 380 ? 7.095 -14.200 25.887 1.00 94.06 380 LEU A O 1
ATOM 2778 N N . GLY A 1 381 ? 7.862 -16.301 25.808 1.00 89.31 381 GLY A N 1
ATOM 2779 C CA . GLY A 1 381 ? 7.112 -16.784 26.975 1.00 89.31 381 GLY A CA 1
ATOM 2780 C C . GLY A 1 381 ? 7.433 -16.064 28.291 1.00 89.31 381 GLY A C 1
ATOM 2781 O O . GLY A 1 381 ? 6.613 -16.054 29.208 1.00 89.31 381 GLY A O 1
ATOM 2782 N N . ASP A 1 382 ? 8.583 -15.389 28.376 1.00 88.25 382 ASP A N 1
ATOM 2783 C CA . ASP A 1 382 ? 8.950 -14.517 29.499 1.00 88.25 382 ASP A CA 1
ATOM 2784 C C . ASP A 1 382 ? 8.419 -13.071 29.367 1.00 88.25 382 ASP A C 1
ATOM 2786 O O . ASP A 1 382 ? 8.677 -12.224 30.228 1.00 88.25 382 ASP A O 1
ATOM 2790 N N . GLY A 1 383 ? 7.680 -12.782 28.292 1.00 87.69 383 GLY A N 1
ATOM 2791 C CA . GLY A 1 383 ? 7.129 -11.469 27.969 1.00 87.69 383 GLY A CA 1
ATOM 2792 C C . GLY A 1 383 ? 8.145 -10.481 27.392 1.00 87.69 383 GLY A C 1
ATOM 2793 O O . GLY A 1 383 ? 7.845 -9.288 27.332 1.00 87.69 383 GLY A O 1
ATOM 2794 N N . SER A 1 384 ? 9.351 -10.915 27.016 1.00 92.12 384 SER A N 1
ATOM 2795 C CA . SER A 1 384 ? 10.304 -10.079 26.278 1.00 92.12 384 SER A CA 1
ATOM 2796 C C . SER A 1 384 ? 9.999 -10.052 24.776 1.00 92.12 384 SER A C 1
ATOM 2798 O O . SER A 1 384 ? 9.286 -10.909 24.251 1.00 92.12 384 SER A O 1
ATOM 2800 N N . VAL A 1 385 ? 10.523 -9.036 24.079 1.00 95.44 385 VAL A N 1
ATOM 2801 C CA . VAL A 1 385 ? 10.268 -8.812 22.650 1.00 95.44 385 VAL A CA 1
ATOM 2802 C C . VAL A 1 385 ? 11.563 -8.836 21.847 1.00 95.44 385 VAL A C 1
ATOM 2804 O O . VAL A 1 385 ? 12.502 -8.090 22.146 1.00 95.44 385 VAL A O 1
ATOM 2807 N N . VAL A 1 386 ? 11.580 -9.642 20.786 1.00 95.19 386 VAL A N 1
ATOM 2808 C CA . VAL A 1 386 ? 12.681 -9.739 19.815 1.00 95.19 386 VAL A CA 1
ATOM 2809 C C . VAL A 1 386 ? 12.173 -9.316 18.441 1.00 95.19 386 VAL A C 1
ATOM 2811 O O . VAL A 1 386 ? 11.123 -9.779 18.002 1.00 95.19 386 VAL A O 1
ATOM 2814 N N . THR A 1 387 ? 12.909 -8.447 17.751 1.00 96.19 387 THR A N 1
ATOM 2815 C CA . THR A 1 387 ? 12.543 -7.941 16.418 1.00 96.19 387 THR A CA 1
ATOM 2816 C C . THR A 1 387 ? 13.615 -8.256 15.384 1.00 96.19 387 THR A C 1
ATOM 2818 O O . THR A 1 387 ? 14.786 -8.423 15.730 1.00 96.19 387 THR A O 1
ATOM 2821 N N . TRP A 1 388 ? 13.212 -8.354 14.118 1.00 96.69 388 TRP A N 1
ATOM 2822 C CA . TRP A 1 388 ? 14.120 -8.490 12.975 1.00 96.69 388 TRP A CA 1
ATOM 2823 C C . TRP A 1 388 ? 13.473 -7.979 11.680 1.00 96.69 388 TRP A C 1
ATOM 2825 O O . TRP A 1 388 ? 12.271 -7.709 11.633 1.00 96.69 388 TRP A O 1
ATOM 2835 N N . GLY A 1 389 ? 14.276 -7.859 10.621 1.00 92.31 389 GLY A N 1
ATOM 2836 C CA . GLY A 1 389 ? 13.898 -7.247 9.345 1.00 92.31 389 GLY A CA 1
ATOM 2837 C C . GLY A 1 389 ? 14.421 -5.817 9.222 1.00 92.31 389 GLY A C 1
ATOM 2838 O O . GLY A 1 389 ? 15.398 -5.452 9.877 1.00 92.31 389 GLY A O 1
ATOM 2839 N N . ASP A 1 390 ? 13.782 -5.012 8.376 1.00 88.56 390 ASP A N 1
ATOM 2840 C CA . ASP A 1 390 ? 14.205 -3.632 8.120 1.00 88.56 390 ASP A CA 1
ATOM 2841 C C . ASP A 1 390 ? 14.084 -2.763 9.386 1.00 88.56 390 ASP A C 1
ATOM 2843 O O . ASP A 1 390 ? 13.009 -2.645 9.987 1.00 88.56 390 ASP A O 1
ATOM 2847 N N . ALA A 1 391 ? 15.194 -2.141 9.792 1.00 86.94 391 ALA A N 1
ATOM 2848 C CA . ALA A 1 391 ? 15.270 -1.336 11.008 1.00 86.94 391 ALA A CA 1
ATOM 2849 C C . ALA A 1 391 ? 14.303 -0.138 10.984 1.00 86.94 391 ALA A C 1
ATOM 2851 O O . ALA A 1 391 ? 13.666 0.152 12.000 1.00 86.94 391 ALA A O 1
ATOM 2852 N N . THR A 1 392 ? 14.125 0.507 9.825 1.00 82.44 392 THR A N 1
ATOM 2853 C CA . THR A 1 392 ? 13.230 1.668 9.672 1.00 82.44 392 THR A CA 1
ATOM 2854 C C . THR A 1 392 ? 11.755 1.279 9.799 1.00 82.44 392 THR A C 1
ATOM 2856 O O . THR A 1 392 ? 10.938 2.089 10.231 1.00 82.44 392 THR A O 1
ATOM 2859 N N . PHE A 1 393 ? 11.419 0.011 9.531 1.00 86.75 393 PHE A N 1
ATOM 2860 C CA . PHE A 1 393 ? 10.069 -0.554 9.665 1.00 86.75 393 PHE A CA 1
ATOM 2861 C C . PHE A 1 393 ? 9.825 -1.250 11.015 1.00 86.75 393 PHE A C 1
ATOM 2863 O O . PHE A 1 393 ? 8.858 -2.008 11.158 1.00 86.75 393 PHE A O 1
ATOM 2870 N N . GLY A 1 394 ? 10.689 -0.997 12.004 1.00 88.25 394 GLY A N 1
ATOM 2871 C CA . GLY A 1 394 ? 10.576 -1.534 13.361 1.00 88.25 394 GLY A CA 1
ATOM 2872 C C . GLY A 1 394 ? 11.314 -2.855 13.596 1.00 88.25 394 GLY A C 1
ATOM 2873 O O . GLY A 1 394 ? 11.081 -3.497 14.621 1.00 88.25 394 GLY A O 1
ATOM 2874 N N . GLY A 1 395 ? 12.199 -3.256 12.677 1.00 90.75 395 GLY A N 1
ATOM 2875 C CA . GLY A 1 395 ? 13.052 -4.440 12.813 1.00 90.75 395 GLY A CA 1
ATOM 2876 C C . GLY A 1 395 ? 14.135 -4.317 13.890 1.00 90.75 395 GLY A C 1
ATOM 2877 O O . GLY A 1 395 ? 14.646 -5.339 14.344 1.00 90.75 395 GLY A O 1
ATOM 2878 N N . ASP A 1 396 ? 14.440 -3.104 14.363 1.00 89.19 396 ASP A N 1
ATOM 2879 C CA . ASP A 1 396 ? 15.346 -2.861 15.492 1.00 89.19 396 ASP A CA 1
ATOM 2880 C C . ASP A 1 396 ? 14.602 -2.226 16.678 1.00 89.19 396 ASP A C 1
ATOM 2882 O O . ASP A 1 396 ? 14.051 -1.128 16.577 1.00 89.19 396 ASP A O 1
ATOM 2886 N N . ASN A 1 397 ? 14.609 -2.915 17.824 1.00 91.56 397 ASN A N 1
ATOM 2887 C CA . ASN A 1 397 ? 14.029 -2.446 19.080 1.00 91.56 397 ASN A CA 1
ATOM 2888 C C . ASN A 1 397 ? 15.069 -2.178 20.186 1.00 91.56 397 ASN A C 1
ATOM 2890 O O . ASN A 1 397 ? 14.678 -1.923 21.329 1.00 91.56 397 ASN A O 1
ATOM 2894 N N . ARG A 1 398 ? 16.382 -2.205 19.899 1.00 89.44 398 ARG A N 1
ATOM 2895 C CA . ARG A 1 398 ? 17.457 -2.104 20.916 1.00 89.44 398 ARG A CA 1
ATOM 2896 C C . ARG A 1 398 ? 17.325 -0.885 21.830 1.00 89.44 398 ARG A C 1
ATOM 2898 O O . ARG A 1 398 ? 17.606 -0.979 23.025 1.00 89.44 398 ARG A O 1
ATOM 2905 N N . ALA A 1 399 ? 16.859 0.243 21.291 1.00 87.00 399 ALA A N 1
ATOM 2906 C CA . ALA A 1 399 ? 16.651 1.478 22.049 1.00 87.00 399 ALA A CA 1
ATOM 2907 C C . ALA A 1 399 ? 15.583 1.341 23.153 1.00 87.00 399 ALA A C 1
ATOM 2909 O O . ALA A 1 399 ? 15.706 1.954 24.214 1.00 87.00 399 ALA A O 1
ATOM 2910 N N . VAL A 1 400 ? 14.560 0.510 22.929 1.00 89.44 400 VAL A N 1
ATOM 2911 C CA . VA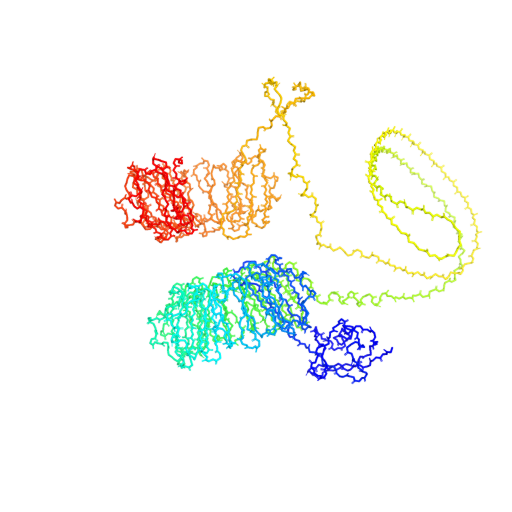L A 1 400 ? 13.412 0.329 23.835 1.00 89.44 400 VAL A CA 1
ATOM 2912 C C . VAL A 1 400 ? 13.366 -1.055 24.488 1.00 89.44 400 VAL A C 1
ATOM 2914 O O . VAL A 1 400 ? 12.525 -1.299 25.348 1.00 89.44 400 VAL A O 1
ATOM 2917 N N . GLN A 1 401 ? 14.300 -1.954 24.162 1.00 89.06 401 GLN A N 1
ATOM 2918 C CA . GLN A 1 401 ? 14.306 -3.355 24.602 1.00 89.06 401 GLN A CA 1
ATOM 2919 C C . GLN A 1 401 ? 14.178 -3.523 26.126 1.00 89.06 401 GLN A C 1
ATOM 2921 O O . GLN A 1 401 ? 13.495 -4.423 26.606 1.00 89.06 401 GLN A O 1
ATOM 2926 N N . LYS A 1 402 ? 14.795 -2.633 26.918 1.00 87.12 402 LYS A N 1
ATOM 2927 C CA . LYS A 1 402 ? 14.696 -2.670 28.391 1.00 87.12 402 LYS A CA 1
ATOM 2928 C C . LYS A 1 402 ? 13.294 -2.345 28.917 1.00 87.12 402 LYS A C 1
ATOM 2930 O O . LYS A 1 402 ? 12.976 -2.767 30.026 1.00 87.12 402 LYS A O 1
ATOM 2935 N N . GLN A 1 403 ? 12.509 -1.591 28.151 1.00 88.00 403 GLN A N 1
ATOM 2936 C CA . GLN A 1 403 ? 11.149 -1.169 28.489 1.00 88.00 403 GLN A CA 1
ATOM 2937 C C . GLN A 1 403 ? 10.113 -2.228 28.083 1.00 88.00 403 GLN A C 1
ATOM 2939 O O . GLN A 1 403 ? 9.065 -2.313 28.703 1.00 88.00 403 GLN A O 1
ATOM 2944 N N . LEU A 1 404 ? 10.424 -3.088 27.106 1.00 88.06 404 LEU A N 1
ATOM 2945 C CA . LEU A 1 404 ? 9.538 -4.138 26.579 1.00 88.06 404 LEU A CA 1
ATOM 2946 C C . LEU A 1 404 ? 9.474 -5.406 27.453 1.00 88.06 404 LEU A C 1
ATOM 2948 O O . LEU A 1 404 ? 9.346 -6.513 26.938 1.00 88.06 404 LEU A O 1
ATOM 2952 N N . ARG A 1 405 ? 9.599 -5.272 28.778 1.00 85.81 405 ARG A N 1
ATOM 2953 C CA . ARG A 1 405 ? 9.478 -6.411 29.702 1.00 85.81 405 ARG A CA 1
ATOM 2954 C C . ARG A 1 405 ? 8.017 -6.606 30.093 1.00 85.81 405 ARG A C 1
ATOM 2956 O O . ARG A 1 405 ? 7.395 -5.674 30.592 1.00 85.81 405 ARG A O 1
ATOM 2963 N N . GLY A 1 406 ? 7.500 -7.821 29.917 1.00 87.00 406 GLY A N 1
ATOM 2964 C CA . GLY A 1 406 ? 6.099 -8.134 30.203 1.00 87.00 406 GLY A CA 1
ATOM 2965 C C . GLY A 1 406 ? 5.147 -7.626 29.120 1.00 87.00 406 GLY A C 1
ATOM 2966 O O . GLY A 1 406 ? 4.041 -7.193 29.433 1.00 87.00 406 GLY A O 1
ATOM 2967 N N . ALA A 1 407 ? 5.586 -7.617 27.859 1.00 90.06 407 ALA A N 1
ATOM 2968 C CA . ALA A 1 407 ? 4.718 -7.348 26.723 1.00 90.06 407 ALA A CA 1
ATOM 2969 C C . ALA A 1 407 ? 3.716 -8.496 26.553 1.00 90.06 407 ALA A C 1
ATOM 2971 O O . ALA A 1 407 ? 4.109 -9.654 26.431 1.00 90.06 407 ALA A O 1
ATOM 2972 N N . ASN A 1 408 ? 2.426 -8.163 26.517 1.00 88.69 408 ASN A N 1
ATOM 2973 C CA . ASN A 1 408 ? 1.348 -9.143 26.360 1.00 88.69 408 ASN A CA 1
ATOM 2974 C C . ASN A 1 408 ? 0.733 -9.117 24.957 1.00 88.69 408 ASN A C 1
ATOM 2976 O O . ASN A 1 408 ? 0.172 -10.111 24.512 1.00 88.69 408 ASN A O 1
ATOM 2980 N N . GLN A 1 409 ? 0.806 -7.976 24.269 1.00 90.25 409 GLN A N 1
ATOM 2981 C CA . GLN A 1 409 ? 0.257 -7.805 22.929 1.00 90.25 409 GLN A CA 1
ATOM 2982 C C . GLN A 1 409 ? 1.111 -6.811 22.150 1.00 90.25 409 GLN A C 1
ATOM 2984 O O . GLN A 1 409 ? 1.528 -5.791 22.692 1.00 90.25 409 GLN A O 1
ATOM 2989 N N . ILE A 1 410 ? 1.326 -7.080 20.865 1.00 92.88 410 ILE A N 1
ATOM 2990 C CA . ILE A 1 410 ? 1.932 -6.141 19.918 1.00 92.88 410 ILE A CA 1
ATOM 2991 C C . ILE A 1 410 ? 0.901 -5.825 18.835 1.00 92.88 410 ILE A C 1
ATOM 2993 O O . ILE A 1 410 ? 0.119 -6.690 18.439 1.00 92.88 410 ILE A O 1
ATOM 2997 N N . GLN A 1 411 ? 0.879 -4.579 18.381 1.00 91.69 411 GLN A N 1
ATOM 2998 C CA . GLN A 1 411 ? 0.162 -4.132 17.190 1.00 91.69 411 GLN A CA 1
ATOM 2999 C C . GLN A 1 411 ? 1.150 -3.464 16.238 1.00 91.69 411 GLN A C 1
ATOM 3001 O O . GLN A 1 411 ? 2.109 -2.835 16.687 1.00 91.69 411 GLN A O 1
ATOM 3006 N N . SER A 1 412 ? 0.918 -3.594 14.936 1.00 90.25 412 SER A N 1
ATOM 3007 C CA . SER A 1 412 ? 1.773 -3.026 13.896 1.00 90.25 412 SER A CA 1
ATOM 3008 C C . SER A 1 412 ? 1.009 -2.042 13.017 1.00 90.25 412 SER A C 1
ATOM 3010 O O . SER A 1 412 ? -0.136 -2.280 12.634 1.00 90.25 412 SER A O 1
ATOM 3012 N N . SER A 1 413 ? 1.656 -0.926 12.694 1.00 87.75 413 SER A N 1
ATOM 3013 C CA . SER A 1 413 ? 1.289 -0.073 11.564 1.00 87.75 413 SER A CA 1
ATOM 3014 C C . SER A 1 413 ? 2.118 -0.479 10.340 1.00 87.75 413 SER A C 1
ATOM 3016 O O . SER A 1 413 ? 2.793 -1.515 10.342 1.00 87.75 413 SER A O 1
ATOM 3018 N N . ARG A 1 414 ? 2.118 0.337 9.278 1.00 84.06 414 ARG A N 1
ATOM 3019 C CA . ARG A 1 414 ? 2.930 0.068 8.082 1.00 84.06 414 ARG A CA 1
ATOM 3020 C C . ARG A 1 414 ? 4.417 -0.106 8.414 1.00 84.06 414 ARG A C 1
ATOM 3022 O O . ARG A 1 414 ? 5.050 -0.988 7.840 1.00 84.06 414 ARG A O 1
ATOM 3029 N N . ALA A 1 415 ? 4.970 0.721 9.301 1.00 86.00 415 ALA A N 1
ATOM 3030 C CA . ALA A 1 415 ? 6.413 0.785 9.571 1.00 86.00 415 ALA A CA 1
ATOM 3031 C C . ALA A 1 415 ? 6.774 0.955 11.059 1.00 86.00 415 ALA A C 1
ATOM 3033 O O . ALA A 1 415 ? 7.902 1.320 11.384 1.00 86.00 415 ALA A O 1
ATOM 3034 N N . ALA A 1 416 ? 5.833 0.722 11.972 1.00 91.19 416 ALA A N 1
ATOM 3035 C CA . ALA A 1 416 ? 6.078 0.820 13.405 1.00 91.19 416 ALA A CA 1
ATOM 3036 C C . ALA A 1 416 ? 5.310 -0.246 14.187 1.00 91.19 416 ALA A C 1
ATOM 3038 O O . ALA A 1 416 ? 4.366 -0.858 13.680 1.00 91.19 416 ALA A O 1
ATOM 3039 N N . PHE A 1 417 ? 5.704 -0.431 15.443 1.00 94.38 417 PHE A N 1
ATOM 3040 C CA . PHE A 1 417 ? 5.056 -1.327 16.391 1.00 94.38 417 PHE A CA 1
ATOM 3041 C C . PHE A 1 417 ? 4.711 -0.594 17.687 1.00 94.38 417 PHE A C 1
ATOM 3043 O O . PHE A 1 417 ? 5.413 0.326 18.110 1.00 94.38 417 PHE A O 1
ATOM 3050 N N . ALA A 1 418 ? 3.642 -1.052 18.334 1.00 94.19 418 ALA A N 1
ATOM 3051 C CA . ALA A 1 418 ? 3.230 -0.638 19.665 1.00 94.19 418 ALA A CA 1
ATOM 3052 C C . ALA A 1 418 ? 2.936 -1.880 20.516 1.00 94.19 418 ALA A C 1
ATOM 3054 O O . ALA A 1 418 ? 2.089 -2.699 20.153 1.00 94.19 41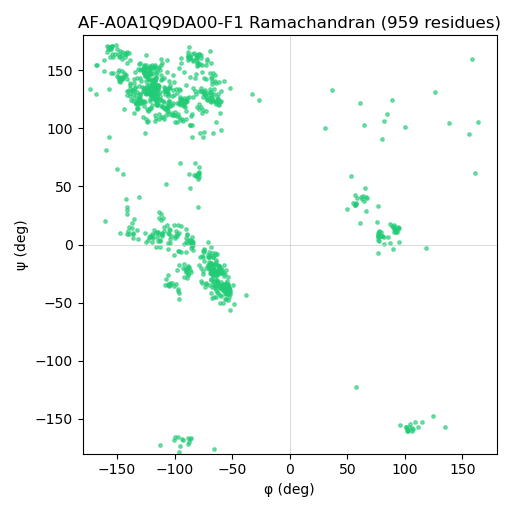8 ALA A O 1
ATOM 3055 N N . ALA A 1 419 ? 3.635 -2.026 21.639 1.00 94.12 419 ALA A N 1
ATOM 3056 C CA . ALA A 1 419 ? 3.435 -3.108 22.595 1.00 94.12 419 ALA A CA 1
ATOM 3057 C C . ALA A 1 419 ? 2.625 -2.626 23.801 1.00 94.12 419 ALA A C 1
ATOM 3059 O O . ALA A 1 419 ? 2.950 -1.591 24.380 1.00 94.12 419 ALA A O 1
ATOM 3060 N N . ILE A 1 420 ? 1.612 -3.399 24.198 1.00 92.38 420 ILE A N 1
ATOM 3061 C CA . ILE A 1 420 ? 0.882 -3.230 25.458 1.00 92.38 420 ILE A CA 1
ATOM 3062 C C . ILE A 1 420 ? 1.546 -4.129 26.504 1.00 92.38 420 ILE A C 1
ATOM 3064 O O . ILE A 1 420 ? 1.625 -5.351 26.326 1.00 92.38 420 ILE A O 1
ATOM 3068 N N . LEU A 1 421 ? 2.025 -3.526 27.588 1.00 91.94 421 LEU A N 1
ATOM 3069 C CA . LEU A 1 421 ? 2.640 -4.239 28.704 1.00 91.94 421 LEU A CA 1
ATOM 3070 C C . LEU A 1 421 ? 1.583 -4.737 29.700 1.00 91.94 421 LEU A C 1
ATOM 3072 O O . LEU A 1 421 ? 0.442 -4.274 29.724 1.00 91.94 421 LEU A O 1
ATOM 3076 N N . SER A 1 422 ? 1.966 -5.672 30.568 1.00 87.25 422 SER A N 1
ATOM 3077 C CA . SER A 1 422 ? 1.085 -6.273 31.576 1.00 87.25 422 SER A CA 1
ATOM 3078 C C . SER A 1 422 ? 0.495 -5.275 32.580 1.00 87.25 422 SER A C 1
ATOM 3080 O O . SER A 1 422 ? -0.555 -5.537 33.166 1.00 87.25 422 SER A O 1
ATOM 3082 N N . ASP A 1 423 ? 1.152 -4.130 32.779 1.00 85.75 423 ASP A N 1
ATOM 3083 C CA . ASP A 1 423 ? 0.667 -3.028 33.619 1.00 85.75 423 ASP A CA 1
ATOM 3084 C C . ASP A 1 423 ? -0.287 -2.068 32.874 1.00 85.75 423 ASP A C 1
ATOM 3086 O O . ASP A 1 423 ? -0.816 -1.126 33.466 1.00 85.75 423 ASP A O 1
ATOM 3090 N N . GLY A 1 424 ? -0.540 -2.316 31.585 1.00 85.00 424 GLY A N 1
ATOM 3091 C CA . GLY A 1 424 ? -1.369 -1.487 30.715 1.00 85.00 424 GLY A CA 1
ATOM 3092 C C . GLY A 1 424 ? -0.667 -0.240 30.174 1.00 85.00 424 GLY A C 1
ATOM 3093 O O . GLY A 1 424 ? -1.350 0.629 29.631 1.00 85.00 424 GLY A O 1
ATOM 3094 N N . SER A 1 425 ? 0.650 -0.103 30.337 1.00 90.19 425 SER A N 1
ATOM 3095 C CA . SER A 1 425 ? 1.437 0.920 29.641 1.00 90.19 425 SER A CA 1
ATOM 3096 C C . SER A 1 425 ? 1.762 0.499 28.203 1.00 90.19 425 SER A C 1
ATOM 3098 O O . SER A 1 425 ? 1.630 -0.673 27.836 1.00 90.19 425 SER A O 1
ATOM 3100 N N . VAL A 1 426 ? 2.155 1.467 27.370 1.00 93.00 426 VAL A N 1
ATOM 3101 C CA . VAL A 1 426 ? 2.479 1.243 25.955 1.00 93.00 426 VAL A CA 1
ATOM 3102 C C . VAL A 1 426 ? 3.903 1.677 25.649 1.00 93.00 426 VAL A C 1
ATOM 3104 O O . VAL A 1 426 ? 4.335 2.748 26.073 1.00 93.00 426 VAL A O 1
ATOM 3107 N N . VAL A 1 427 ? 4.616 0.862 24.874 1.00 92.94 427 VAL A N 1
ATOM 3108 C CA . VAL A 1 427 ? 5.951 1.173 24.347 1.00 92.94 427 VAL A CA 1
ATOM 3109 C C . VAL A 1 427 ? 5.922 1.044 22.829 1.00 92.94 427 VAL A C 1
ATOM 3111 O O . VAL A 1 427 ? 5.454 0.031 22.309 1.00 92.94 427 VAL A O 1
ATOM 3114 N N . THR A 1 428 ? 6.425 2.050 22.114 1.00 93.81 428 THR A N 1
ATOM 3115 C CA . THR A 1 428 ? 6.439 2.086 20.643 1.00 93.81 428 THR A CA 1
ATOM 3116 C C . THR A 1 428 ? 7.853 2.168 20.082 1.00 93.81 428 THR A C 1
ATOM 3118 O O . THR A 1 428 ? 8.769 2.642 20.755 1.00 93.81 428 THR A O 1
ATOM 3121 N N . TRP A 1 429 ? 8.037 1.684 18.853 1.00 94.31 429 TRP A N 1
ATOM 3122 C CA . TRP A 1 429 ? 9.287 1.809 18.096 1.00 94.31 429 TRP A CA 1
ATOM 3123 C C . TRP A 1 429 ? 9.046 1.657 16.585 1.00 94.31 429 TRP A C 1
ATOM 3125 O O . TRP A 1 429 ? 7.967 1.245 16.155 1.00 94.31 429 TRP A O 1
ATOM 3135 N N . GLY A 1 430 ? 10.057 1.981 15.775 1.00 89.31 430 GLY A N 1
ATOM 3136 C CA . GLY A 1 430 ? 9.981 2.032 14.309 1.00 89.31 430 GLY A CA 1
ATOM 3137 C C . GLY A 1 430 ? 9.857 3.463 13.784 1.00 89.31 430 GLY A C 1
ATOM 3138 O O . GLY A 1 430 ? 10.224 4.412 14.480 1.00 89.31 430 GLY A O 1
ATOM 3139 N N . HIS A 1 431 ? 9.349 3.631 12.561 1.00 84.12 431 HIS A N 1
ATOM 3140 C CA . HIS A 1 431 ? 9.281 4.941 11.909 1.00 84.12 431 HIS A CA 1
ATOM 3141 C C . HIS A 1 431 ? 8.384 5.928 12.675 1.00 84.12 431 HIS A C 1
ATOM 3143 O O . HIS A 1 431 ? 7.218 5.628 12.957 1.00 84.12 431 HIS A O 1
ATOM 3149 N N . ALA A 1 432 ? 8.892 7.133 12.957 1.00 80.12 432 ALA A N 1
ATOM 3150 C CA . ALA A 1 432 ? 8.186 8.150 13.743 1.00 80.12 432 ALA A CA 1
ATOM 3151 C C . ALA A 1 432 ? 6.825 8.521 13.123 1.00 80.12 432 ALA A C 1
ATOM 3153 O O . ALA A 1 432 ? 5.796 8.393 13.789 1.00 80.12 432 ALA A O 1
ATOM 3154 N N . ASP A 1 433 ? 6.795 8.827 11.820 1.00 75.38 433 ASP A N 1
ATOM 3155 C CA . ASP A 1 433 ? 5.556 9.174 11.096 1.00 75.38 433 ASP A CA 1
ATOM 3156 C C . ASP A 1 433 ? 4.557 8.022 10.944 1.00 75.38 433 ASP A C 1
ATOM 3158 O O . ASP A 1 433 ? 3.448 8.237 10.470 1.00 75.38 433 ASP A O 1
ATOM 3162 N N . CYS A 1 434 ? 4.929 6.796 11.327 1.00 77.81 434 CYS A N 1
ATOM 3163 C CA . CYS A 1 434 ? 4.016 5.653 11.369 1.00 77.81 434 CYS A CA 1
ATOM 3164 C C . CYS A 1 434 ? 3.574 5.306 12.800 1.00 77.81 434 CYS A C 1
ATOM 3166 O O . CYS A 1 434 ? 3.007 4.234 13.024 1.00 77.81 434 CYS A O 1
ATOM 3168 N N . GLY A 1 435 ? 3.838 6.191 13.768 1.00 81.75 435 GLY A N 1
ATOM 3169 C CA . GLY A 1 435 ? 3.496 6.001 15.177 1.00 81.75 435 GLY A CA 1
ATOM 3170 C C . GLY A 1 435 ? 4.577 5.310 16.011 1.00 81.75 435 GLY A C 1
ATOM 3171 O O . GLY A 1 435 ? 4.286 4.869 17.123 1.00 81.75 435 GLY A O 1
ATOM 3172 N N . GLY A 1 436 ? 5.811 5.221 15.503 1.00 85.94 436 GLY A N 1
ATOM 3173 C CA . GLY A 1 436 ? 6.959 4.700 16.252 1.00 85.94 436 GLY A CA 1
ATOM 3174 C C . GLY A 1 436 ? 7.386 5.589 17.424 1.00 85.94 436 GLY A C 1
ATOM 3175 O O . GLY A 1 436 ? 8.003 5.092 18.364 1.00 85.94 436 GLY A O 1
ATOM 3176 N N . ASP A 1 437 ? 7.004 6.871 17.415 1.00 83.88 437 ASP A N 1
ATOM 3177 C CA . ASP A 1 437 ? 7.255 7.825 18.500 1.00 83.88 437 ASP A CA 1
ATOM 3178 C C . ASP A 1 437 ? 5.952 8.233 19.210 1.00 83.88 437 ASP A C 1
ATOM 3180 O O . ASP A 1 437 ? 5.122 8.957 18.658 1.00 83.88 437 ASP A O 1
ATOM 3184 N N . SER A 1 438 ? 5.780 7.780 20.455 1.00 85.69 438 SER A N 1
ATOM 3185 C CA . SER A 1 438 ? 4.646 8.117 21.323 1.00 85.69 438 SER A CA 1
ATOM 3186 C C . SER A 1 438 ? 4.980 9.146 22.411 1.00 85.69 438 SER A C 1
ATOM 3188 O O . SER A 1 438 ? 4.131 9.412 23.265 1.00 85.69 438 SER A O 1
ATOM 3190 N N . ARG A 1 439 ? 6.180 9.755 22.415 1.00 82.69 439 ARG A N 1
ATOM 3191 C CA . ARG A 1 439 ? 6.663 10.602 23.533 1.00 82.69 439 ARG A CA 1
ATOM 3192 C C . ARG A 1 439 ? 5.701 11.727 23.916 1.00 82.69 439 ARG A C 1
ATOM 3194 O O . ARG A 1 439 ? 5.558 12.025 25.096 1.00 82.69 439 ARG A O 1
ATOM 3201 N N . VAL A 1 440 ? 5.017 12.315 22.934 1.00 77.75 440 VAL A N 1
ATOM 3202 C CA . VAL A 1 440 ? 4.059 13.420 23.133 1.00 77.75 440 VAL A CA 1
ATOM 3203 C C . VAL A 1 440 ? 2.821 12.990 23.930 1.00 77.75 440 VAL A C 1
ATOM 3205 O O . VAL A 1 440 ? 2.250 13.795 24.662 1.00 77.75 440 VAL A O 1
ATOM 3208 N N . VAL A 1 441 ? 2.402 11.728 23.806 1.00 82.56 441 VAL A N 1
ATOM 3209 C CA . VAL A 1 441 ? 1.184 11.196 24.442 1.00 82.56 441 VAL A CA 1
ATOM 3210 C C . VAL A 1 441 ? 1.480 10.167 25.534 1.00 82.56 441 VAL A C 1
ATOM 3212 O O . VAL A 1 441 ? 0.553 9.607 26.114 1.00 82.56 441 VAL A O 1
ATOM 3215 N N . GLN A 1 442 ? 2.755 9.925 25.851 1.00 83.81 442 GLN A N 1
ATOM 3216 C CA . GLN A 1 442 ? 3.183 8.839 26.735 1.00 83.81 442 GLN A CA 1
ATOM 3217 C C . GLN A 1 442 ? 2.529 8.897 28.123 1.00 83.81 442 GLN A C 1
ATOM 3219 O O . GLN A 1 442 ? 2.158 7.865 28.680 1.00 83.81 442 GLN A O 1
ATOM 3224 N N . ASP A 1 443 ? 2.315 10.099 28.664 1.00 81.75 443 ASP A N 1
ATOM 3225 C CA . ASP A 1 443 ? 1.665 10.285 29.966 1.00 81.75 443 ASP A CA 1
ATOM 3226 C C . ASP A 1 443 ? 0.191 9.856 29.991 1.00 81.75 443 ASP A C 1
ATOM 3228 O O . ASP A 1 443 ? -0.329 9.545 31.070 1.00 81.75 443 ASP A O 1
ATOM 3232 N N . GLN A 1 444 ? -0.453 9.817 28.820 1.00 82.38 444 GLN A N 1
ATOM 3233 C CA . GLN A 1 444 ? -1.851 9.427 28.623 1.00 82.38 444 GLN A CA 1
ATOM 3234 C C . GLN A 1 444 ? -2.006 7.923 28.342 1.00 82.38 444 GLN A C 1
ATOM 3236 O O . GLN A 1 444 ? -3.077 7.367 28.569 1.00 82.38 444 GLN A O 1
ATOM 3241 N N . LEU A 1 445 ? -0.952 7.236 27.885 1.00 84.94 445 LEU A N 1
ATOM 3242 C CA . LEU A 1 445 ? -0.972 5.808 27.534 1.00 84.94 445 LEU A CA 1
ATOM 3243 C C . LEU A 1 445 ? -0.823 4.901 28.769 1.00 84.94 445 LEU A C 1
ATOM 3245 O O . LEU A 1 445 ? 0.121 4.116 28.882 1.00 84.94 445 LEU A O 1
ATOM 3249 N N . LYS A 1 446 ? -1.762 5.016 29.715 1.00 84.50 446 LYS A N 1
ATOM 3250 C CA . LYS A 1 446 ? -1.798 4.243 30.970 1.00 84.50 446 LYS A CA 1
ATOM 3251 C C . LYS A 1 446 ? -3.119 3.502 31.106 1.00 84.50 446 LYS A C 1
ATOM 3253 O O . LYS A 1 446 ? -4.171 4.114 31.001 1.00 84.50 446 LYS A O 1
ATOM 3258 N N . ASN A 1 447 ? -3.087 2.220 31.461 1.00 84.25 447 ASN A N 1
ATOM 3259 C CA . ASN A 1 447 ? -4.277 1.359 31.483 1.00 84.25 447 ASN A CA 1
ATOM 3260 C C . ASN A 1 447 ? -4.908 1.177 30.090 1.00 84.25 447 ASN A C 1
ATOM 3262 O O . ASN A 1 447 ? -6.133 1.165 29.951 1.00 84.25 447 ASN A O 1
ATOM 3266 N N . VAL A 1 448 ? -4.081 1.043 29.057 1.00 85.88 448 VAL A N 1
ATOM 3267 C CA . VAL A 1 448 ? -4.524 0.705 27.703 1.00 85.88 448 VAL A CA 1
ATOM 3268 C C . VAL A 1 448 ? -5.033 -0.737 27.681 1.00 85.88 448 VAL A C 1
ATOM 3270 O O . VAL A 1 448 ? -4.394 -1.643 28.215 1.00 85.88 448 VAL A O 1
ATOM 3273 N N . GLN A 1 449 ? -6.214 -0.943 27.097 1.00 83.25 449 GLN A N 1
ATOM 3274 C CA . GLN A 1 449 ? -6.817 -2.264 26.896 1.00 83.25 449 GLN A CA 1
ATOM 3275 C C . GLN A 1 449 ? -6.559 -2.809 25.494 1.00 83.25 449 GLN A C 1
ATOM 3277 O O . GLN A 1 449 ? -6.358 -4.007 25.333 1.00 83.25 449 GLN A O 1
ATOM 3282 N N . GLN A 1 450 ? -6.596 -1.940 24.485 1.00 84.31 450 GLN A N 1
ATOM 3283 C CA . GLN A 1 450 ? -6.468 -2.322 23.084 1.00 84.31 450 GLN A CA 1
ATOM 3284 C C . GLN A 1 450 ? -5.804 -1.193 22.300 1.00 84.31 450 GLN A C 1
ATOM 3286 O O . GLN A 1 450 ? -6.008 -0.019 22.600 1.00 84.31 450 GLN A O 1
ATOM 3291 N N . ILE A 1 451 ? -5.045 -1.548 21.268 1.00 87.19 451 ILE A N 1
ATOM 3292 C CA . ILE A 1 451 ? -4.529 -0.610 20.272 1.00 87.19 451 ILE A CA 1
ATOM 3293 C C . ILE A 1 451 ? -5.089 -1.019 18.911 1.00 87.19 451 ILE A C 1
ATOM 3295 O O . ILE A 1 451 ? -5.124 -2.203 18.584 1.00 87.19 451 ILE A O 1
ATOM 3299 N N . GLN A 1 452 ? -5.520 -0.039 18.125 1.00 84.25 452 GLN A N 1
ATOM 3300 C CA . GLN A 1 452 ? -5.863 -0.201 16.721 1.00 84.25 452 GLN A CA 1
ATOM 3301 C C . GLN A 1 452 ? -4.855 0.567 15.870 1.00 84.25 452 GLN A C 1
ATOM 3303 O O . GLN A 1 452 ? -4.580 1.740 16.123 1.00 84.25 452 GLN A O 1
ATOM 3308 N N . ALA A 1 453 ? -4.322 -0.089 14.845 1.00 82.06 453 ALA A N 1
ATOM 3309 C CA . ALA A 1 453 ? -3.380 0.517 13.917 1.00 82.06 453 ALA A CA 1
ATOM 3310 C C . ALA A 1 453 ? -4.049 0.924 12.596 1.00 82.06 453 ALA A C 1
ATOM 3312 O O . ALA A 1 453 ? -4.953 0.254 12.086 1.00 82.06 453 ALA A O 1
ATOM 3313 N N . SER A 1 454 ? -3.555 2.021 12.037 1.00 80.12 454 SER A N 1
ATOM 3314 C CA . SER A 1 454 ? -3.745 2.450 10.651 1.00 80.12 454 SER A CA 1
ATOM 3315 C C . SER A 1 454 ? -2.404 2.374 9.911 1.00 80.12 454 SER A C 1
ATOM 3317 O O . SER A 1 454 ? -1.417 1.888 10.465 1.00 80.12 454 SER A O 1
ATOM 3319 N N . GLY A 1 455 ? -2.331 2.865 8.670 1.00 70.62 455 GLY A N 1
ATOM 3320 C CA . GLY A 1 455 ? -1.059 2.873 7.948 1.00 70.62 455 GLY A CA 1
ATOM 3321 C C . GLY A 1 455 ? -0.008 3.815 8.533 1.00 70.62 455 GLY A C 1
ATOM 3322 O O . GLY A 1 455 ? 1.159 3.438 8.578 1.00 70.62 455 GLY A O 1
ATOM 3323 N N . GLY A 1 456 ? -0.411 4.986 9.036 1.00 74.88 456 GLY A N 1
ATOM 3324 C CA . GLY A 1 456 ? 0.503 6.008 9.571 1.00 74.88 456 GLY A CA 1
ATOM 3325 C C . GLY A 1 456 ? 0.350 6.315 11.067 1.00 74.88 456 GLY A C 1
ATOM 3326 O O . GLY A 1 456 ? 1.065 7.155 11.600 1.00 74.88 456 GLY A O 1
ATOM 3327 N N . ALA A 1 457 ? -0.597 5.696 11.767 1.00 82.75 457 ALA A N 1
ATOM 3328 C CA . ALA A 1 457 ? -0.927 6.078 13.141 1.00 82.75 457 ALA A CA 1
ATOM 3329 C C . ALA A 1 457 ? -1.523 4.931 13.958 1.00 82.75 457 ALA A C 1
ATOM 3331 O O . ALA A 1 457 ? -2.073 3.977 13.398 1.00 82.75 457 ALA A O 1
ATOM 3332 N N . PHE A 1 458 ? -1.492 5.081 15.279 1.00 86.81 458 PHE A N 1
ATOM 3333 C CA . PHE A 1 458 ? -2.142 4.200 16.243 1.00 86.81 458 PHE A CA 1
ATOM 3334 C C . PHE A 1 458 ? -3.215 4.945 17.038 1.00 86.81 458 PHE A C 1
ATOM 3336 O O . PHE A 1 458 ? -3.138 6.157 17.242 1.00 86.81 458 PHE A O 1
ATOM 3343 N N . ALA A 1 459 ? -4.195 4.188 17.523 1.00 85.62 459 ALA A N 1
ATOM 3344 C CA . ALA A 1 459 ? -5.228 4.640 18.439 1.00 85.62 459 ALA A CA 1
ATOM 3345 C C . ALA A 1 459 ? -5.376 3.628 19.586 1.00 85.62 459 ALA A C 1
ATOM 3347 O O . ALA A 1 459 ? -5.709 2.467 19.354 1.00 85.62 459 ALA A O 1
ATOM 3348 N N . ALA A 1 460 ? -5.112 4.054 20.819 1.00 85.25 460 ALA A N 1
ATOM 3349 C CA . ALA A 1 460 ? -5.243 3.252 22.030 1.00 85.25 460 ALA A CA 1
ATOM 3350 C C . ALA A 1 460 ? -6.593 3.504 22.708 1.00 85.25 460 ALA A C 1
ATOM 3352 O O . ALA A 1 460 ? -6.977 4.654 22.898 1.00 85.25 460 ALA A O 1
ATOM 3353 N N . ILE A 1 461 ? -7.272 2.430 23.110 1.00 81.94 461 ILE A N 1
ATOM 3354 C CA . ILE A 1 461 ? -8.479 2.453 23.942 1.00 81.94 461 ILE A CA 1
ATOM 3355 C C . ILE A 1 461 ? -8.059 2.198 25.387 1.00 81.94 461 ILE A C 1
ATOM 3357 O O . ILE A 1 461 ? -7.464 1.161 25.701 1.00 81.94 461 ILE A O 1
ATOM 3361 N N . LEU A 1 462 ? -8.372 3.141 26.264 1.00 82.00 462 LEU A N 1
ATOM 3362 C CA . LEU A 1 462 ? -8.084 3.081 27.694 1.00 82.00 462 LEU A CA 1
ATOM 3363 C C . LEU A 1 462 ? -9.212 2.355 28.446 1.00 82.00 462 LEU A C 1
ATOM 3365 O O . LEU A 1 462 ? -10.334 2.239 27.954 1.00 82.00 462 LEU A O 1
ATOM 3369 N N . ARG A 1 463 ? -8.937 1.862 29.663 1.00 71.75 463 ARG A N 1
ATOM 3370 C CA . ARG A 1 463 ? -9.927 1.147 30.506 1.00 71.75 463 ARG A CA 1
ATOM 3371 C C . ARG A 1 463 ? -11.207 1.935 30.795 1.00 71.75 463 ARG A C 1
ATOM 3373 O O . ARG A 1 463 ? -12.230 1.326 31.095 1.00 71.75 463 ARG A O 1
ATOM 3380 N N . ASP A 1 464 ? -11.145 3.259 30.752 1.00 64.94 464 ASP A N 1
ATOM 3381 C CA . ASP A 1 464 ? -12.292 4.148 30.953 1.00 64.94 464 ASP A CA 1
ATOM 3382 C C . ASP A 1 464 ? -13.104 4.399 29.666 1.00 64.94 464 ASP A C 1
ATOM 3384 O O . ASP A 1 464 ? -14.146 5.056 29.710 1.00 64.94 464 ASP A O 1
ATOM 3388 N N . GLY A 1 465 ? -12.658 3.848 28.532 1.00 66.25 465 GLY A N 1
ATOM 3389 C CA . GLY A 1 465 ? -13.265 4.008 27.214 1.00 66.25 465 GLY A CA 1
ATOM 3390 C C . GLY A 1 465 ? -12.782 5.234 26.435 1.00 66.25 465 GLY A C 1
ATOM 3391 O O . GLY A 1 465 ? -13.269 5.453 25.325 1.00 66.25 465 GLY A O 1
ATOM 3392 N N . SER A 1 466 ? -11.851 6.028 26.975 1.00 71.50 466 SER A N 1
ATOM 3393 C CA . SER A 1 466 ? -11.234 7.131 26.232 1.00 71.50 466 SER A CA 1
ATOM 3394 C C . SER A 1 466 ? -10.252 6.619 25.172 1.00 71.50 466 SER A C 1
ATOM 3396 O O . SER A 1 466 ? -9.721 5.507 25.269 1.00 71.50 466 SER A O 1
ATOM 3398 N N . VAL A 1 467 ? -10.045 7.422 24.124 1.00 77.19 467 VAL A N 1
ATOM 3399 C CA . VAL A 1 467 ? -9.182 7.076 22.989 1.00 77.19 467 VAL A CA 1
ATOM 3400 C C . VAL A 1 467 ? -8.052 8.089 22.865 1.00 77.19 467 VAL A C 1
ATOM 3402 O O . VAL A 1 467 ? -8.297 9.292 22.825 1.00 77.19 467 VAL A O 1
ATOM 3405 N N . VAL A 1 468 ? -6.819 7.596 22.768 1.00 81.19 468 VAL A N 1
ATOM 3406 C CA . VAL A 1 468 ? -5.610 8.406 22.556 1.00 81.19 468 VAL A CA 1
ATOM 3407 C C . VAL A 1 468 ? -4.973 7.988 21.241 1.00 81.19 468 VAL A C 1
ATOM 3409 O O . VAL A 1 468 ? -4.748 6.799 21.028 1.00 81.19 468 VAL A O 1
ATOM 3412 N N . THR A 1 469 ? -4.658 8.935 20.356 1.00 82.00 469 THR A N 1
ATOM 3413 C CA . THR A 1 469 ? -4.022 8.628 19.062 1.00 82.00 469 THR A CA 1
ATOM 3414 C C . THR A 1 469 ? -2.688 9.331 18.882 1.00 82.00 469 THR A C 1
ATOM 3416 O O . THR A 1 469 ? -2.525 10.458 19.344 1.00 82.00 469 THR A O 1
ATOM 3419 N N . TRP A 1 470 ? -1.770 8.706 18.149 1.00 84.81 470 TRP A N 1
ATOM 3420 C CA . TRP A 1 470 ? -0.466 9.274 17.792 1.00 84.81 470 TRP A CA 1
ATOM 3421 C C . TRP A 1 470 ? 0.041 8.704 16.460 1.00 84.81 470 TRP A C 1
ATOM 3423 O O . TRP A 1 470 ? -0.456 7.681 15.985 1.00 84.81 470 TRP A O 1
ATOM 3433 N N . GLY A 1 471 ? 1.029 9.364 15.854 1.00 79.44 471 GLY A N 1
ATOM 3434 C CA . GLY A 1 471 ? 1.571 9.044 14.529 1.00 79.44 471 GLY A CA 1
ATOM 3435 C C . GLY A 1 471 ? 1.516 10.253 13.601 1.00 79.44 471 GLY A C 1
ATOM 3436 O O . GLY A 1 471 ? 1.653 11.380 14.072 1.00 79.44 471 GLY A O 1
ATOM 3437 N N . HIS A 1 472 ? 1.317 10.024 12.300 1.00 75.06 472 HIS A N 1
ATOM 3438 C CA . HIS A 1 472 ? 1.275 11.090 11.295 1.00 75.06 472 HIS A CA 1
ATOM 3439 C C . HIS A 1 472 ? 0.296 12.218 11.672 1.00 75.06 472 HIS A C 1
ATOM 3441 O O . HIS A 1 472 ? -0.855 11.950 12.032 1.00 75.06 472 HIS A O 1
ATOM 3447 N N . ALA A 1 473 ? 0.729 13.475 11.509 1.00 66.44 473 ALA A N 1
ATOM 3448 C CA . ALA A 1 473 ? -0.012 14.669 11.932 1.00 66.44 473 ALA A CA 1
ATOM 3449 C C . ALA A 1 473 ? -1.456 14.706 11.394 1.00 66.44 473 ALA A C 1
ATOM 3451 O O . ALA A 1 473 ? -2.394 14.915 12.163 1.00 66.44 473 ALA A O 1
ATOM 3452 N N . ASP A 1 474 ? -1.649 14.396 10.106 1.00 65.00 474 ASP A N 1
ATOM 3453 C CA . ASP A 1 474 ? -2.977 14.323 9.467 1.00 65.00 474 ASP A CA 1
ATOM 3454 C C . ASP A 1 474 ? -3.937 13.302 10.105 1.00 65.00 474 ASP A C 1
ATOM 3456 O O . ASP A 1 474 ? -5.153 13.433 9.967 1.00 65.00 474 ASP A O 1
ATOM 3460 N N . CYS A 1 475 ? -3.416 12.268 10.772 1.00 62.94 475 CYS A N 1
ATOM 3461 C CA . CYS A 1 475 ? -4.217 11.214 11.397 1.00 62.94 475 CYS A CA 1
ATOM 3462 C C . CYS A 1 475 ? -4.425 11.440 12.903 1.00 62.94 475 CYS A C 1
ATOM 3464 O O . CYS A 1 475 ? -5.374 10.896 13.469 1.00 62.94 475 CYS A O 1
ATOM 3466 N N . SER A 1 476 ? -3.562 12.230 13.554 1.00 58.62 476 SER A N 1
ATOM 3467 C CA . SER A 1 476 ? -3.593 12.487 15.002 1.00 58.62 476 SER A CA 1
ATOM 3468 C C . SER A 1 476 ? -4.223 13.827 15.401 1.00 58.62 476 SER A C 1
ATOM 3470 O O . SER A 1 476 ? -4.427 14.054 16.595 1.00 58.62 476 SER A O 1
ATOM 3472 N N . ALA A 1 477 ? -4.506 14.711 14.435 1.00 48.59 477 ALA A N 1
ATOM 3473 C CA . ALA A 1 477 ? -4.822 16.125 14.664 1.00 48.59 477 ALA A CA 1
ATOM 3474 C C . ALA A 1 477 ? -6.012 16.420 15.604 1.00 48.59 477 ALA A C 1
ATOM 3476 O O . ALA A 1 477 ? -6.075 17.532 16.119 1.00 48.59 477 ALA A O 1
ATOM 3477 N N . ASP A 1 478 ? -6.913 15.463 15.878 1.00 48.44 478 ASP A N 1
ATOM 3478 C CA . ASP A 1 478 ? -8.170 15.747 16.598 1.00 48.44 478 ASP A CA 1
ATOM 3479 C C . ASP A 1 478 ? -8.556 14.747 17.713 1.00 48.44 478 ASP A C 1
ATOM 3481 O O . ASP A 1 478 ? -9.709 14.653 18.130 1.00 48.44 478 ASP A O 1
ATOM 3485 N N . SER A 1 479 ? -7.604 13.987 18.269 1.00 47.59 479 SER A N 1
ATOM 3486 C CA . SER A 1 479 ? -7.931 13.041 19.366 1.00 47.59 479 SER A CA 1
ATOM 3487 C C . SER A 1 479 ? -8.425 13.693 20.664 1.00 47.59 479 SER A C 1
ATOM 3489 O O . SER A 1 479 ? -9.001 13.012 21.514 1.00 47.59 479 SER A O 1
ATOM 3491 N N . ARG A 1 480 ? -8.272 15.017 20.814 1.00 46.59 480 ARG A N 1
ATOM 3492 C CA . ARG A 1 480 ? -8.788 15.776 21.967 1.00 46.59 480 ARG A CA 1
ATOM 3493 C C . ARG A 1 480 ? -10.318 15.745 22.058 1.00 46.59 480 ARG A C 1
ATOM 3495 O O . ARG A 1 480 ? -10.845 15.813 23.162 1.00 46.59 480 ARG A O 1
ATOM 3502 N N . ALA A 1 481 ? -11.028 15.560 20.942 1.00 40.25 481 ALA A N 1
ATOM 3503 C CA . ALA A 1 481 ? -12.490 15.471 20.924 1.00 40.25 481 ALA A CA 1
ATOM 3504 C C . ALA A 1 481 ? -13.057 14.212 21.627 1.00 40.25 481 ALA A C 1
ATOM 3506 O O . ALA A 1 481 ? -14.242 14.177 21.958 1.00 40.25 481 ALA A O 1
ATOM 3507 N N . VAL A 1 482 ? -12.232 13.182 21.881 1.00 48.91 482 VAL A N 1
ATOM 3508 C CA . VAL A 1 482 ? -12.649 11.899 22.496 1.00 48.91 482 VAL A CA 1
ATOM 3509 C C . VAL A 1 482 ? -12.239 11.792 23.979 1.00 48.91 482 VAL A C 1
ATOM 3511 O O . VAL A 1 482 ? -12.531 10.795 24.642 1.00 48.91 482 VAL A O 1
ATOM 3514 N N . GLN A 1 483 ? -11.597 12.817 24.551 1.00 47.91 483 GLN A N 1
ATOM 3515 C CA . GLN A 1 483 ? -11.229 12.837 25.972 1.00 47.91 483 GLN A CA 1
ATOM 3516 C C . GLN A 1 483 ? -12.453 13.167 26.845 1.00 47.91 483 GLN A C 1
ATOM 3518 O O . GLN A 1 483 ? -12.821 14.318 27.057 1.00 47.91 483 GLN A O 1
ATOM 3523 N N . VAL A 1 484 ? -13.107 12.121 27.361 1.00 45.72 484 VAL A N 1
ATOM 3524 C CA . VAL A 1 484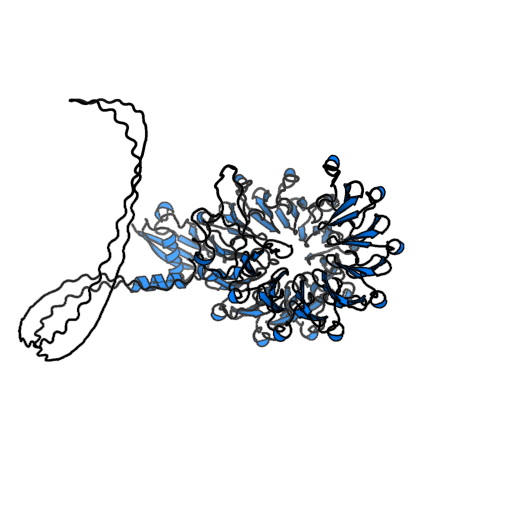 ? -14.385 12.202 28.099 1.00 45.72 484 VAL A CA 1
ATOM 3525 C C . VAL A 1 484 ? -14.261 12.853 29.492 1.00 45.72 484 VAL A C 1
ATOM 3527 O O . VAL A 1 484 ? -15.277 13.183 30.099 1.00 45.72 484 VAL A O 1
ATOM 3530 N N . GLN A 1 485 ? -13.056 13.087 30.022 1.00 37.84 485 GLN A N 1
ATOM 3531 C CA . GLN A 1 485 ? -12.904 13.603 31.391 1.00 37.84 485 GLN A CA 1
ATOM 3532 C C . GLN A 1 485 ? -12.884 15.130 31.521 1.00 37.84 485 GLN A C 1
ATOM 3534 O O . GLN A 1 485 ? -13.364 15.635 32.539 1.00 37.84 485 GLN A O 1
ATOM 3539 N N . ASP A 1 486 ? -12.423 15.871 30.513 1.00 40.16 486 ASP A N 1
ATOM 3540 C CA . ASP A 1 486 ? -12.308 17.329 30.653 1.00 40.16 486 ASP A CA 1
ATOM 3541 C C . ASP A 1 486 ? -13.671 18.030 30.530 1.00 40.16 486 ASP A C 1
ATOM 3543 O O . ASP A 1 486 ? -13.951 18.957 31.283 1.00 40.16 486 ASP A O 1
ATOM 3547 N N . GLN A 1 487 ? -14.607 17.493 29.737 1.00 37.00 487 GLN A N 1
ATOM 3548 C CA . GLN A 1 487 ? -15.964 18.058 29.649 1.00 37.00 487 GLN A CA 1
ATOM 3549 C C . GLN A 1 487 ? -16.842 17.801 30.887 1.00 37.00 487 GLN A C 1
ATOM 3551 O O . GLN A 1 487 ? -17.821 18.512 31.098 1.00 37.00 487 GLN A O 1
ATOM 3556 N N . LEU A 1 488 ? -16.518 16.807 31.724 1.00 32.97 488 LEU A N 1
ATOM 3557 C CA . LEU A 1 488 ? -17.253 16.539 32.971 1.00 32.97 488 LEU A CA 1
ATOM 3558 C C . LEU A 1 488 ? -16.649 17.262 34.181 1.00 32.97 488 LEU A C 1
ATOM 3560 O O . LEU A 1 488 ? -17.395 17.614 35.097 1.00 32.97 488 LEU A O 1
ATOM 3564 N N . ARG A 1 489 ? -15.334 17.535 34.181 1.00 33.81 489 ARG A N 1
ATOM 3565 C CA . ARG A 1 489 ? -14.710 18.387 35.207 1.00 33.81 489 ARG A CA 1
ATOM 3566 C C . ARG A 1 489 ? -15.255 19.807 35.158 1.00 33.81 489 ARG A C 1
ATOM 3568 O O . ARG A 1 489 ? -15.583 20.339 36.215 1.00 33.81 489 ARG A O 1
ATOM 3575 N N . ASP A 1 490 ? -15.456 20.352 33.962 1.00 36.88 490 ASP A N 1
ATOM 3576 C CA . ASP A 1 490 ? -16.034 21.687 33.798 1.00 36.88 490 ASP A CA 1
ATOM 3577 C C . ASP A 1 490 ? -17.487 21.745 34.300 1.00 36.88 490 ASP A C 1
ATOM 3579 O O . ASP A 1 490 ? -17.885 22.712 34.944 1.00 36.88 490 ASP A O 1
ATOM 3583 N N . VAL A 1 491 ? -18.274 20.676 34.131 1.00 32.44 491 VAL A N 1
ATOM 3584 C CA . VAL A 1 491 ? -19.664 20.620 34.627 1.00 32.44 491 VAL A CA 1
ATOM 3585 C C . VAL A 1 491 ? -19.737 20.464 36.154 1.00 32.44 491 VAL A C 1
ATOM 3587 O O . VAL A 1 491 ? -20.590 21.092 36.784 1.00 32.44 491 VAL A O 1
ATOM 3590 N N . GLN A 1 492 ? -18.831 19.697 36.777 1.00 30.19 492 GLN A N 1
ATOM 3591 C CA . GLN A 1 492 ? -18.742 19.619 38.246 1.00 30.19 492 GLN A CA 1
ATOM 3592 C C . GLN A 1 492 ? -18.204 20.919 38.867 1.00 30.19 492 GLN A C 1
ATOM 3594 O O . GLN A 1 492 ? -18.693 21.330 39.918 1.00 30.19 492 GLN A O 1
ATOM 3599 N N . GLN A 1 493 ? -17.278 21.619 38.199 1.00 33.50 493 GLN A N 1
ATOM 3600 C CA . GLN A 1 493 ? -16.836 22.949 38.633 1.00 33.50 493 GLN A CA 1
ATOM 3601 C C . GLN A 1 493 ? -17.934 24.014 38.487 1.00 33.50 493 GLN A C 1
ATOM 3603 O O . GLN A 1 493 ? -17.989 24.932 39.300 1.00 33.50 493 GLN A O 1
ATOM 3608 N N . ILE A 1 494 ? -18.840 23.886 37.511 1.00 38.69 494 ILE A N 1
ATOM 3609 C CA . ILE A 1 494 ? -19.979 24.806 37.344 1.00 38.69 494 ILE A CA 1
ATOM 3610 C C . ILE A 1 494 ? -21.051 24.596 38.430 1.00 38.69 494 ILE A C 1
ATOM 3612 O O . ILE A 1 494 ? -21.666 25.570 38.867 1.00 38.69 494 ILE A O 1
ATOM 3616 N N . GLN A 1 495 ? -21.261 23.367 38.922 1.00 30.80 495 GLN A N 1
ATOM 3617 C CA . GLN A 1 495 ? -22.256 23.106 39.976 1.00 30.80 495 GLN A CA 1
ATOM 3618 C C . GLN A 1 495 ? -21.816 23.550 41.384 1.00 30.80 495 GLN A C 1
ATOM 3620 O O . GLN A 1 495 ? -22.679 23.923 42.178 1.00 30.80 495 GLN A O 1
ATOM 3625 N N . ASP A 1 496 ? -20.512 23.627 41.666 1.00 34.00 496 ASP A N 1
ATOM 3626 C CA . ASP A 1 496 ? -19.983 24.105 42.959 1.00 34.00 496 ASP A CA 1
ATOM 3627 C C . ASP A 1 496 ? -19.680 25.622 43.000 1.00 34.00 496 ASP A C 1
ATOM 3629 O O . ASP A 1 496 ? -19.241 26.142 44.028 1.00 34.00 496 ASP A O 1
ATOM 3633 N N . GLN A 1 497 ? -19.926 26.365 41.912 1.00 32.62 497 GLN A N 1
ATOM 3634 C CA . GLN A 1 497 ? -19.673 27.817 41.832 1.00 32.62 497 GLN A CA 1
ATOM 3635 C C . GLN A 1 497 ? -20.942 28.688 41.877 1.00 32.62 497 GLN A C 1
ATOM 3637 O O . GLN A 1 497 ? -20.844 29.915 41.861 1.00 32.62 497 GLN A O 1
ATOM 3642 N N . VAL A 1 498 ? -22.138 28.102 42.016 1.00 32.97 498 VAL A N 1
ATOM 3643 C CA . VAL A 1 498 ? -23.382 28.866 42.244 1.00 32.97 498 VAL A CA 1
ATOM 3644 C C . VAL A 1 498 ? -23.697 28.934 43.742 1.00 32.97 498 VAL A C 1
ATOM 3646 O O . VAL A 1 498 ? -24.654 28.344 44.239 1.00 32.97 498 VAL A O 1
ATOM 3649 N N . ALA A 1 499 ? -22.884 29.686 44.485 1.00 30.03 499 ALA A N 1
ATOM 3650 C CA . ALA A 1 499 ? -23.196 30.057 45.863 1.00 30.03 499 ALA A CA 1
ATOM 3651 C C . ALA A 1 499 ? -24.053 31.337 45.879 1.00 30.03 499 ALA A C 1
ATOM 3653 O O . ALA A 1 499 ? -23.545 32.446 45.719 1.00 30.03 499 ALA A O 1
ATOM 3654 N N . VAL A 1 500 ? -25.366 31.205 46.097 1.00 30.67 500 VAL A N 1
ATOM 3655 C CA . VAL A 1 500 ? -26.247 32.353 46.378 1.00 30.67 500 VAL A CA 1
ATOM 3656 C C . VAL A 1 500 ? -26.002 32.810 47.819 1.00 30.67 500 VAL A C 1
ATOM 3658 O O . VAL A 1 500 ? -26.602 32.297 48.763 1.00 30.67 500 VAL A O 1
ATOM 3661 N N . ALA A 1 501 ? -25.095 33.768 48.003 1.00 28.94 501 ALA A N 1
ATOM 3662 C CA . ALA A 1 501 ? -24.836 34.386 49.299 1.00 28.94 501 ALA A CA 1
ATOM 3663 C C . ALA A 1 501 ? -25.740 35.616 49.498 1.00 28.94 501 ALA A C 1
ATOM 3665 O O . ALA A 1 501 ? -25.532 36.665 48.892 1.00 28.94 501 ALA A O 1
ATOM 3666 N N . VAL A 1 502 ? -26.744 35.503 50.373 1.00 28.72 502 VAL A N 1
ATOM 3667 C CA . VAL A 1 502 ? -27.538 36.650 50.841 1.00 28.72 502 VAL A CA 1
ATOM 3668 C C . VAL A 1 502 ? -26.821 37.271 52.039 1.00 28.72 502 VAL A C 1
ATOM 3670 O O . VAL A 1 502 ? -26.874 36.737 53.145 1.00 28.72 502 VAL A O 1
ATOM 3673 N N . ALA A 1 503 ? -26.139 38.397 51.824 1.00 29.14 503 ALA A N 1
ATOM 3674 C CA . ALA A 1 503 ? -25.482 39.155 52.886 1.00 29.14 503 ALA A CA 1
ATOM 3675 C C . ALA A 1 503 ? -26.268 40.438 53.196 1.00 29.14 503 ALA A C 1
ATOM 3677 O O . ALA A 1 503 ? -26.404 41.320 52.349 1.00 29.14 503 ALA A O 1
ATOM 3678 N N . VAL A 1 504 ? -26.769 40.551 54.429 1.00 28.20 504 VAL A N 1
ATOM 3679 C CA . VAL A 1 504 ? -27.343 41.789 54.977 1.00 28.20 504 VAL A CA 1
ATOM 3680 C C . VAL A 1 504 ? -26.258 42.468 55.805 1.00 28.20 504 VAL A C 1
ATOM 3682 O O . VAL A 1 504 ? -25.881 41.965 56.863 1.00 28.20 504 VAL A O 1
ATOM 3685 N N . ALA A 1 505 ? -25.743 43.600 55.324 1.00 30.22 505 ALA A N 1
ATOM 3686 C CA . ALA A 1 505 ? -24.720 44.374 56.020 1.00 30.22 505 ALA A CA 1
ATOM 3687 C C . ALA A 1 505 ? -25.255 45.763 56.399 1.00 30.22 505 ALA A C 1
ATOM 3689 O O . ALA A 1 505 ? -25.705 46.531 55.549 1.00 30.22 505 ALA A O 1
ATOM 3690 N N . VAL A 1 506 ? -25.184 46.079 57.694 1.00 29.91 506 VAL A N 1
ATOM 3691 C CA . VAL A 1 506 ? -25.440 47.411 58.256 1.00 29.91 506 VAL A CA 1
ATOM 3692 C C . VAL A 1 506 ? -24.082 48.036 58.554 1.00 29.91 506 VAL A C 1
ATOM 3694 O O . VAL A 1 506 ? -23.373 47.562 59.441 1.00 29.91 506 VAL A O 1
ATOM 3697 N N . ALA A 1 507 ? -23.705 49.078 57.814 1.00 31.22 507 ALA A N 1
ATOM 3698 C CA . ALA A 1 507 ? -22.437 49.773 58.010 1.00 31.22 507 ALA A CA 1
ATOM 3699 C C . ALA A 1 507 ? -22.675 51.229 58.433 1.00 31.22 507 ALA A C 1
ATOM 3701 O O . ALA A 1 507 ? -23.350 51.994 57.744 1.00 31.22 507 ALA A O 1
ATOM 3702 N N . VAL A 1 508 ? -22.097 51.603 59.577 1.00 29.45 508 VAL A N 1
ATOM 3703 C CA . VAL A 1 508 ? -22.004 52.982 60.073 1.00 29.45 508 VAL A CA 1
ATOM 3704 C C . VAL A 1 508 ? -20.548 53.405 59.914 1.00 29.45 508 VAL A C 1
ATOM 3706 O O . VAL A 1 508 ? -19.679 52.871 60.599 1.00 29.45 508 VAL A O 1
ATOM 3709 N N . ALA A 1 509 ? -20.271 54.335 59.002 1.00 31.22 509 ALA A N 1
ATOM 3710 C CA . ALA A 1 509 ? -18.923 54.846 58.770 1.00 31.22 509 ALA A CA 1
ATOM 3711 C C . ALA A 1 509 ? -18.839 56.328 59.157 1.00 31.22 509 ALA A C 1
ATOM 3713 O O . ALA A 1 509 ? -19.563 57.166 58.622 1.00 31.22 509 ALA A O 1
ATOM 3714 N N . VAL A 1 510 ? -17.933 56.640 60.087 1.00 29.47 510 VAL A N 1
ATOM 3715 C CA . VAL A 1 510 ? -17.496 58.001 60.419 1.00 29.47 510 VAL A CA 1
ATOM 3716 C C . VAL A 1 510 ? -16.064 58.129 59.916 1.00 29.47 510 VAL A C 1
ATOM 3718 O O . VAL A 1 510 ? -15.163 57.497 60.462 1.00 29.47 510 VAL A O 1
ATOM 3721 N N . ALA A 1 511 ? -15.851 58.916 58.863 1.00 29.58 511 ALA A N 1
ATOM 3722 C CA . ALA A 1 511 ? -14.525 59.173 58.313 1.00 29.58 511 ALA A CA 1
ATOM 3723 C C . ALA A 1 511 ? -14.170 60.656 58.477 1.00 29.58 511 ALA A C 1
ATOM 3725 O O . ALA A 1 511 ? -14.858 61.532 57.958 1.00 29.58 511 ALA A O 1
ATOM 3726 N N . VAL A 1 512 ? -13.081 60.922 59.203 1.00 28.77 512 VAL A N 1
ATOM 3727 C CA . VAL A 1 512 ? -12.415 62.227 59.282 1.00 28.77 512 VAL A CA 1
ATOM 3728 C C . VAL A 1 512 ? -11.020 62.028 58.704 1.00 28.77 512 VAL A C 1
ATOM 3730 O O . VAL A 1 512 ? -10.178 61.392 59.332 1.00 28.77 512 VAL A O 1
ATOM 3733 N N . ALA A 1 513 ? -10.785 62.528 57.494 1.00 30.17 513 ALA A N 1
ATOM 3734 C CA . ALA A 1 513 ? -9.488 62.455 56.834 1.00 30.17 513 ALA A CA 1
ATOM 3735 C C . ALA A 1 513 ? -9.061 63.857 56.390 1.00 30.17 513 ALA A C 1
ATOM 3737 O O . ALA A 1 513 ? -9.745 64.513 55.607 1.00 30.17 513 ALA A O 1
ATOM 3738 N N . VAL A 1 514 ? -7.925 64.308 56.924 1.00 28.22 514 VAL A N 1
ATOM 3739 C CA . VAL A 1 514 ? -7.226 65.535 56.532 1.00 28.22 514 VAL A CA 1
ATOM 3740 C C . VAL A 1 514 ? -6.018 65.096 55.714 1.00 28.22 514 VAL A C 1
ATOM 3742 O O . VAL A 1 514 ? -5.109 64.472 56.256 1.00 28.22 514 VAL A O 1
ATOM 3745 N N . ALA A 1 515 ? -6.011 65.388 54.416 1.00 28.44 515 ALA A N 1
ATOM 3746 C CA . ALA A 1 515 ? -4.890 65.092 53.531 1.00 28.44 515 ALA A CA 1
ATOM 3747 C C . ALA A 1 515 ? -4.457 66.369 52.803 1.00 28.44 515 ALA A C 1
ATOM 3749 O O . ALA A 1 515 ? -5.254 67.010 52.123 1.00 28.44 515 ALA A O 1
ATOM 3750 N N . VAL A 1 516 ? -3.183 66.729 52.967 1.00 26.70 516 VAL A N 1
ATOM 3751 C CA . VAL A 1 516 ? -2.498 67.791 52.223 1.00 26.70 516 VAL A CA 1
ATOM 3752 C C . VAL A 1 516 ? -1.437 67.103 51.374 1.00 26.70 516 VAL A C 1
ATOM 3754 O O . VAL A 1 516 ? -0.490 66.541 51.917 1.00 26.70 516 VAL A O 1
ATOM 3757 N N . ALA A 1 517 ? -1.596 67.119 50.053 1.00 30.06 517 ALA A N 1
ATOM 3758 C CA . ALA A 1 517 ? -0.598 66.607 49.121 1.00 30.06 517 ALA A CA 1
ATOM 3759 C C . ALA A 1 517 ? -0.527 67.520 47.893 1.00 30.06 517 ALA A C 1
ATOM 3761 O O . ALA A 1 517 ? -1.546 67.860 47.297 1.00 30.06 517 ALA A O 1
ATOM 3762 N N . VAL A 1 518 ? 0.691 67.937 47.549 1.00 28.81 518 VAL A N 1
ATOM 3763 C CA . VAL A 1 518 ? 1.012 68.797 46.404 1.00 28.81 518 VAL A CA 1
ATOM 3764 C C . VAL A 1 518 ? 1.640 67.913 45.330 1.00 28.81 518 VAL A C 1
ATOM 3766 O O . VAL A 1 518 ? 2.646 67.262 45.596 1.00 28.81 518 VAL A O 1
ATOM 3769 N N . ALA A 1 519 ? 1.073 67.897 44.124 1.00 28.42 519 ALA A N 1
ATOM 3770 C CA . ALA A 1 519 ? 1.654 67.220 42.966 1.00 28.42 519 ALA A CA 1
ATOM 3771 C C . ALA A 1 519 ? 1.534 68.115 41.724 1.00 28.42 519 ALA A C 1
ATOM 3773 O O . ALA A 1 519 ? 0.477 68.686 41.464 1.00 28.42 519 ALA A O 1
ATOM 3774 N N . VAL A 1 520 ? 2.630 68.246 40.973 1.00 29.27 520 VAL A N 1
ATOM 3775 C CA . VAL A 1 520 ? 2.716 68.993 39.709 1.00 29.27 520 VAL A CA 1
ATOM 3776 C C . VAL A 1 520 ? 2.944 67.981 38.589 1.00 29.27 520 VAL A C 1
ATOM 3778 O O . VAL A 1 520 ? 3.895 67.206 38.659 1.00 29.27 520 VAL A O 1
ATOM 3781 N N . ALA A 1 521 ? 2.097 67.994 37.559 1.00 29.83 521 ALA A N 1
ATOM 3782 C CA . ALA A 1 521 ? 2.268 67.189 36.352 1.00 29.83 521 ALA A CA 1
ATOM 3783 C C . ALA A 1 521 ? 2.008 68.048 35.104 1.00 29.83 521 ALA A C 1
ATOM 3785 O O . ALA A 1 521 ? 1.047 68.814 35.063 1.00 29.83 521 ALA A O 1
ATOM 3786 N N . VAL A 1 522 ? 2.877 67.922 34.097 1.00 30.16 522 VAL A N 1
ATOM 3787 C CA . VAL A 1 522 ? 2.776 68.588 32.788 1.00 30.16 522 VAL A CA 1
ATOM 3788 C C . VAL A 1 522 ? 2.587 67.505 31.728 1.00 30.16 522 VAL A C 1
ATOM 3790 O O . VAL A 1 522 ? 3.395 66.581 31.658 1.00 30.16 522 VAL A O 1
ATOM 3793 N N . ALA A 1 523 ? 1.546 67.618 30.903 1.00 31.19 523 ALA A N 1
ATOM 3794 C CA . ALA A 1 523 ? 1.300 66.732 29.765 1.00 31.19 523 ALA A CA 1
ATOM 3795 C C . ALA A 1 523 ? 0.924 67.556 28.522 1.00 31.19 523 ALA A C 1
ATOM 3797 O O . ALA A 1 523 ? 0.120 68.483 28.607 1.00 31.19 523 ALA A O 1
ATOM 3798 N N . VAL A 1 524 ? 1.517 67.214 27.373 1.00 30.69 524 VAL A N 1
ATOM 3799 C CA . VAL A 1 524 ? 1.258 67.816 26.055 1.00 30.69 524 VAL A CA 1
ATOM 3800 C C . VAL A 1 524 ? 0.715 66.721 25.140 1.00 30.69 524 VAL A C 1
ATOM 3802 O O . VAL A 1 524 ? 1.354 65.682 24.992 1.00 30.69 524 VAL A O 1
ATOM 3805 N N . ALA A 1 525 ? -0.445 66.953 24.522 1.00 31.80 525 ALA A N 1
ATOM 3806 C CA . ALA A 1 525 ? -1.051 66.055 23.541 1.00 31.80 525 ALA A CA 1
ATOM 3807 C C . ALA A 1 525 ? -1.514 66.856 22.314 1.00 31.80 525 ALA A C 1
ATOM 3809 O O . ALA A 1 525 ? -2.188 67.876 22.458 1.00 31.80 525 ALA A O 1
ATOM 3810 N N . VAL A 1 526 ? -1.160 66.391 21.111 1.00 31.14 526 VAL A N 1
ATOM 3811 C CA . VAL A 1 526 ? -1.675 66.901 19.829 1.00 31.14 526 VAL A CA 1
ATOM 3812 C C . VAL A 1 526 ? -2.230 65.716 19.044 1.00 31.14 526 VAL A C 1
ATOM 3814 O O . VAL A 1 526 ? -1.515 64.746 18.804 1.00 31.14 526 VAL A O 1
ATOM 3817 N N . ALA A 1 527 ? -3.503 65.804 18.656 1.00 31.52 527 ALA A N 1
ATOM 3818 C CA . ALA A 1 527 ? -4.213 64.825 17.840 1.00 31.52 527 ALA A CA 1
ATOM 3819 C C . ALA A 1 527 ? -4.834 65.531 16.623 1.00 31.52 527 ALA A C 1
ATOM 3821 O O . ALA A 1 527 ? -5.445 66.588 16.773 1.00 31.52 527 ALA A O 1
ATOM 3822 N N . VAL A 1 528 ? -4.690 64.946 15.429 1.00 29.73 528 VAL A N 1
ATOM 3823 C CA . VAL A 1 528 ? -5.393 65.370 14.205 1.00 29.73 528 VAL A CA 1
ATOM 3824 C C . VAL A 1 528 ? -6.061 64.140 13.596 1.00 29.73 528 VAL A C 1
ATOM 3826 O O . VAL A 1 528 ? -5.394 63.147 13.317 1.00 29.73 528 VAL A O 1
ATOM 3829 N N . ALA A 1 529 ? -7.380 64.215 13.410 1.00 33.12 529 ALA A N 1
ATOM 3830 C CA . ALA A 1 529 ? -8.216 63.190 12.793 1.00 33.12 529 ALA A CA 1
ATOM 3831 C C . ALA A 1 529 ? -8.804 63.726 11.477 1.00 33.12 529 ALA A C 1
ATOM 3833 O O . ALA A 1 529 ? -9.257 64.870 11.426 1.00 33.12 529 ALA A O 1
ATOM 3834 N N . VAL A 1 530 ? -8.819 62.899 10.426 1.00 29.94 530 VAL A N 1
ATOM 3835 C CA . VAL A 1 530 ? -9.497 63.180 9.149 1.00 29.94 530 VAL A CA 1
ATOM 3836 C C . VAL A 1 530 ? -10.515 62.071 8.902 1.00 29.94 530 VAL A C 1
ATOM 3838 O O . VAL A 1 530 ? -10.153 60.898 8.880 1.00 29.94 530 VAL A O 1
ATOM 3841 N N . ALA A 1 531 ? -11.783 62.443 8.724 1.00 32.53 531 ALA A N 1
ATOM 3842 C CA . ALA A 1 531 ? -12.877 61.537 8.386 1.00 32.53 531 ALA A CA 1
ATOM 3843 C C . ALA A 1 531 ? -13.489 61.943 7.036 1.00 32.53 531 ALA A C 1
ATOM 3845 O O . ALA A 1 531 ? -13.778 63.120 6.817 1.00 32.53 531 ALA A O 1
ATOM 3846 N N . VAL A 1 532 ? -13.700 60.968 6.146 1.00 30.05 532 VAL A N 1
ATOM 3847 C CA . VAL A 1 532 ? -14.457 61.124 4.893 1.00 30.05 532 VAL A CA 1
ATOM 3848 C C . VAL A 1 532 ? -15.526 60.038 4.853 1.00 30.05 532 VAL A C 1
ATOM 3850 O O . VAL A 1 532 ? -15.206 58.856 4.946 1.00 30.05 532 VAL A O 1
ATOM 3853 N N . ALA A 1 533 ? -16.790 60.442 4.733 1.00 32.47 533 ALA A N 1
ATOM 3854 C CA . ALA A 1 533 ? -17.939 59.548 4.614 1.00 32.47 533 ALA A CA 1
ATOM 3855 C C . ALA A 1 533 ? -18.599 59.721 3.237 1.00 32.47 533 ALA A C 1
ATOM 3857 O O . ALA A 1 533 ? -18.836 60.849 2.801 1.00 32.47 533 ALA A O 1
ATOM 3858 N N . VAL A 1 534 ? -18.912 58.603 2.573 1.00 30.02 534 VAL A N 1
ATOM 3859 C CA . VAL A 1 534 ? -19.717 58.545 1.341 1.00 30.02 534 VAL A CA 1
ATOM 3860 C C . VAL A 1 534 ? -20.817 57.510 1.544 1.00 30.02 534 VAL A C 1
ATOM 3862 O O . VAL A 1 534 ? -20.524 56.354 1.832 1.00 30.02 534 VAL A O 1
ATOM 3865 N N . ALA A 1 535 ? -22.076 57.926 1.405 1.00 32.59 535 ALA A N 1
ATOM 3866 C CA . ALA A 1 535 ? -23.248 57.059 1.508 1.00 32.59 535 ALA A CA 1
ATOM 3867 C C . ALA A 1 535 ? -23.984 56.998 0.160 1.00 32.59 535 ALA A C 1
ATOM 3869 O O . ALA A 1 535 ? -24.215 58.035 -0.466 1.00 32.59 535 ALA A O 1
ATOM 3870 N N . VAL A 1 536 ? -24.374 55.789 -0.262 1.00 29.72 536 VAL A N 1
ATOM 3871 C CA . VAL A 1 536 ? -25.244 55.538 -1.425 1.00 29.72 536 VAL A CA 1
ATOM 3872 C C . VAL A 1 536 ? -26.340 54.563 -1.012 1.00 29.72 536 VAL A C 1
ATOM 3874 O O . VAL A 1 536 ? -26.044 53.452 -0.579 1.00 29.72 536 VAL A O 1
ATOM 3877 N N . ALA A 1 537 ? -27.599 54.980 -1.144 1.00 31.94 537 ALA A N 1
ATOM 3878 C CA . ALA A 1 537 ? -28.779 54.170 -0.851 1.00 31.94 537 ALA A CA 1
ATOM 3879 C C . ALA A 1 537 ? -29.571 53.893 -2.140 1.00 31.94 537 ALA A C 1
ATOM 3881 O O . ALA A 1 537 ? -29.777 54.799 -2.948 1.00 31.94 537 ALA A O 1
ATOM 3882 N N . VAL A 1 538 ? -30.032 52.649 -2.316 1.00 29.88 538 VAL A N 1
ATOM 3883 C CA . VAL A 1 538 ? -30.894 52.204 -3.427 1.00 29.88 538 VAL A CA 1
ATOM 3884 C C . VAL A 1 538 ? -32.046 51.390 -2.834 1.00 29.88 538 VAL A C 1
ATOM 3886 O O . VAL A 1 538 ? -31.808 50.359 -2.212 1.00 29.88 538 VAL A O 1
ATOM 3889 N N . ALA A 1 539 ? -33.287 51.868 -2.980 1.00 30.53 539 ALA A N 1
ATOM 3890 C CA . ALA A 1 539 ? -34.485 51.295 -2.355 1.00 30.53 539 ALA A CA 1
ATOM 3891 C C . ALA A 1 539 ? -35.526 50.846 -3.398 1.00 30.53 539 ALA A C 1
ATOM 3893 O O . ALA A 1 539 ? -36.064 51.694 -4.102 1.00 30.53 539 ALA A O 1
ATOM 3894 N N . VAL A 1 540 ? -35.849 49.542 -3.466 1.00 27.73 540 VAL A N 1
ATOM 3895 C CA . VAL A 1 540 ? -36.911 48.975 -4.331 1.00 27.73 540 VAL A CA 1
ATOM 3896 C C . VAL A 1 540 ? -38.212 48.787 -3.568 1.00 27.73 540 VAL A C 1
ATOM 3898 O O . VAL A 1 540 ? -38.303 47.925 -2.703 1.00 27.73 540 VAL A O 1
ATOM 3901 N N . ALA A 1 541 ? -39.230 49.577 -3.926 1.00 29.92 541 ALA A N 1
ATOM 3902 C CA . ALA A 1 541 ? -40.597 49.453 -3.432 1.00 29.92 541 ALA A CA 1
ATOM 3903 C C . ALA A 1 541 ? -41.515 48.872 -4.521 1.00 29.92 541 ALA A C 1
ATOM 3905 O O . ALA A 1 541 ? -41.519 49.338 -5.660 1.00 29.92 541 ALA A O 1
ATOM 3906 N N . VAL A 1 542 ? -42.317 47.871 -4.151 1.00 27.03 542 VAL A N 1
ATOM 3907 C CA . VAL A 1 542 ? -43.382 47.295 -4.981 1.00 27.03 542 VAL A CA 1
ATOM 3908 C C . VAL A 1 542 ? -44.685 47.415 -4.203 1.00 27.03 542 VAL A C 1
ATOM 3910 O O . VAL A 1 542 ? -44.823 46.812 -3.142 1.00 27.03 542 VAL A O 1
ATOM 3913 N N . ALA A 1 543 ? -45.631 48.207 -4.706 1.00 28.27 543 ALA A N 1
ATOM 3914 C CA . ALA A 1 543 ? -46.932 48.420 -4.079 1.00 28.27 543 ALA A CA 1
ATOM 3915 C C . ALA A 1 543 ? -48.054 48.095 -5.070 1.00 28.27 543 ALA A C 1
ATOM 3917 O O . ALA A 1 543 ? -48.066 48.606 -6.187 1.00 28.27 543 ALA A O 1
ATOM 3918 N N . VAL A 1 544 ? -49.018 47.276 -4.641 1.00 26.42 544 VAL A N 1
ATOM 3919 C CA . VAL A 1 544 ? -50.311 47.122 -5.317 1.00 26.42 544 VAL A CA 1
ATOM 3920 C C . VAL A 1 544 ? -51.406 47.456 -4.330 1.00 26.42 544 VAL A C 1
ATOM 3922 O O . VAL A 1 544 ? -51.586 46.763 -3.332 1.00 26.42 544 VAL A O 1
ATOM 3925 N N . ALA A 1 545 ? -52.133 48.525 -4.629 1.00 27.58 545 ALA A N 1
ATOM 3926 C CA . ALA A 1 545 ? -53.291 48.970 -3.882 1.00 27.58 545 ALA A CA 1
ATOM 3927 C C . ALA A 1 545 ? -54.542 48.788 -4.749 1.00 27.58 545 ALA A C 1
ATOM 3929 O O . ALA A 1 545 ? -54.621 49.345 -5.841 1.00 27.58 545 ALA A O 1
ATOM 3930 N N . VAL A 1 546 ? -55.538 48.057 -4.244 1.00 25.53 546 VAL A N 1
ATOM 3931 C CA . VAL A 1 546 ? -56.932 48.224 -4.673 1.00 25.53 546 VAL A CA 1
ATOM 3932 C C . VAL A 1 546 ? -57.758 48.428 -3.415 1.00 25.53 546 VAL A C 1
ATOM 3934 O O . VAL A 1 546 ? -57.915 47.527 -2.594 1.00 25.53 546 VAL A O 1
ATOM 3937 N N . ALA A 1 547 ? -58.236 49.657 -3.259 1.00 25.75 547 ALA A N 1
ATOM 3938 C CA . ALA A 1 547 ? -59.099 50.092 -2.180 1.00 25.75 547 ALA A CA 1
ATOM 3939 C C . ALA A 1 547 ? -60.474 50.419 -2.763 1.00 25.75 547 ALA A C 1
ATOM 3941 O O . ALA A 1 547 ? -60.564 51.238 -3.674 1.00 25.75 547 ALA A O 1
ATOM 3942 N N . VAL A 1 548 ? -61.539 49.847 -2.198 1.00 23.08 548 VAL A N 1
ATOM 3943 C CA . VAL A 1 548 ? -62.850 50.505 -2.188 1.00 23.08 548 VAL A CA 1
ATOM 3944 C C . VAL A 1 548 ? -63.441 50.367 -0.790 1.00 23.08 548 VAL A C 1
ATOM 3946 O O . VAL A 1 548 ? -63.742 49.275 -0.317 1.00 23.08 548 VAL A O 1
ATOM 3949 N N . ALA A 1 549 ? -63.558 51.515 -0.131 1.00 24.33 549 ALA A N 1
ATOM 3950 C CA . ALA A 1 549 ? -64.344 51.746 1.074 1.00 24.33 549 ALA A CA 1
ATOM 3951 C C . ALA A 1 549 ? -65.734 52.280 0.627 1.00 24.33 549 ALA A C 1
ATOM 3953 O O . ALA A 1 549 ? -65.841 52.817 -0.472 1.00 24.33 549 ALA A O 1
ATOM 3954 N N . VAL A 1 550 ? -66.851 52.185 1.357 1.00 26.89 550 VAL A N 1
ATOM 3955 C CA . VAL A 1 550 ? -67.080 52.539 2.768 1.00 26.89 550 VAL A CA 1
ATOM 3956 C C . VAL A 1 550 ? -68.448 51.981 3.247 1.00 26.89 550 VAL A C 1
ATOM 3958 O O . VAL A 1 550 ? -69.388 51.899 2.465 1.00 26.89 550 VAL A O 1
ATOM 3961 N N . ALA A 1 551 ? -68.538 51.754 4.568 1.00 23.92 551 ALA A N 1
ATOM 3962 C CA . ALA A 1 551 ? -69.713 51.687 5.463 1.00 23.92 551 ALA A CA 1
ATOM 3963 C C . ALA A 1 551 ? -70.560 50.395 5.566 1.00 23.92 551 ALA A C 1
ATOM 3965 O O . ALA A 1 551 ? -71.443 50.130 4.766 1.00 23.92 551 ALA A O 1
ATOM 3966 N N . VAL A 1 552 ? -70.348 49.736 6.718 1.00 25.27 552 VAL A N 1
ATOM 3967 C CA . VAL A 1 552 ? -71.238 48.898 7.553 1.00 25.27 552 VAL A CA 1
ATOM 3968 C C . VAL A 1 552 ? -71.841 47.617 6.946 1.00 25.27 552 VAL A C 1
ATOM 3970 O O . VAL A 1 552 ? -72.647 47.643 6.029 1.00 25.27 552 VAL A O 1
ATOM 3973 N N . ALA A 1 553 ? -71.520 46.518 7.646 1.00 22.84 553 ALA A N 1
ATOM 3974 C CA . ALA A 1 553 ? -71.967 45.125 7.527 1.00 22.84 553 ALA A CA 1
ATOM 3975 C C . ALA A 1 553 ? -71.295 44.270 6.428 1.00 22.84 553 ALA A C 1
ATOM 3977 O O . ALA A 1 553 ? -71.751 44.182 5.300 1.00 22.84 553 ALA A O 1
ATOM 3978 N N . VAL A 1 554 ? -70.204 43.605 6.841 1.00 26.11 554 VAL A N 1
ATOM 3979 C CA . VAL A 1 554 ? -69.764 42.237 6.482 1.00 26.11 554 VAL A CA 1
ATOM 3980 C C . VAL A 1 554 ? -70.138 41.726 5.075 1.00 26.11 554 VAL A C 1
ATOM 3982 O O . VAL A 1 554 ? -71.229 41.198 4.902 1.00 26.11 554 VAL A O 1
ATOM 3985 N N . ALA A 1 555 ? -69.186 41.774 4.125 1.00 22.28 555 ALA A N 1
ATOM 3986 C CA . ALA A 1 555 ? -68.722 40.640 3.287 1.00 22.28 555 ALA A CA 1
ATOM 3987 C C . ALA A 1 555 ? -67.918 41.083 2.027 1.00 22.28 555 ALA A C 1
ATOM 3989 O O . ALA A 1 555 ? -68.478 41.584 1.064 1.00 22.28 555 ALA A O 1
ATOM 3990 N N . VAL A 1 556 ? -66.589 40.890 2.093 1.00 23.55 556 VAL A N 1
ATOM 3991 C CA . VAL A 1 556 ? -65.609 40.258 1.157 1.00 23.55 556 VAL A CA 1
ATOM 3992 C C . VAL A 1 556 ? -65.700 40.376 -0.392 1.00 23.55 556 VAL A C 1
ATOM 3994 O O . VAL A 1 556 ? -66.705 39.997 -0.979 1.00 23.55 556 VAL A O 1
ATOM 3997 N N . ALA A 1 557 ? -64.536 40.700 -1.015 1.00 21.95 557 ALA A N 1
ATOM 3998 C CA . ALA A 1 557 ? -63.808 40.042 -2.156 1.00 21.95 557 ALA A CA 1
ATOM 3999 C C . ALA A 1 557 ? -63.235 41.076 -3.184 1.00 21.95 557 ALA A C 1
ATOM 4001 O O . ALA A 1 557 ? -64.030 41.764 -3.808 1.00 21.95 557 ALA A O 1
ATOM 4002 N N . VAL A 1 558 ? -61.929 41.427 -3.278 1.00 24.77 558 VAL A N 1
ATOM 4003 C CA . VAL A 1 558 ? -60.669 40.790 -3.810 1.00 24.77 558 VAL A CA 1
ATOM 4004 C C . VAL A 1 558 ? -60.349 41.040 -5.313 1.00 24.77 558 VAL A C 1
ATOM 4006 O O . VAL A 1 558 ? -61.149 40.662 -6.158 1.00 24.77 558 VAL A O 1
ATOM 4009 N N . ALA A 1 559 ? -59.138 41.577 -5.625 1.00 23.00 559 ALA A N 1
ATOM 4010 C CA . ALA A 1 559 ? -58.089 41.070 -6.572 1.00 23.00 559 ALA A CA 1
ATOM 4011 C C . ALA A 1 559 ? -57.080 42.163 -7.080 1.00 23.00 559 ALA A C 1
ATOM 4013 O O . ALA A 1 559 ? -57.372 43.349 -6.997 1.00 23.00 559 ALA A O 1
ATOM 4014 N N . VAL A 1 560 ? -55.889 41.760 -7.583 1.00 25.69 560 VAL A N 1
ATOM 4015 C CA . VAL A 1 560 ? -54.536 42.420 -7.551 1.00 25.69 560 VAL A CA 1
ATOM 4016 C C . VAL A 1 560 ? -53.836 42.508 -8.942 1.00 25.69 560 VAL A C 1
ATOM 4018 O O . VAL A 1 560 ? -54.095 41.623 -9.750 1.00 25.69 560 VAL A O 1
ATOM 4021 N N . ALA A 1 561 ? -52.884 43.451 -9.192 1.00 23.58 561 ALA A N 1
ATOM 4022 C CA . ALA A 1 561 ? -51.680 43.291 -10.080 1.00 23.58 561 ALA A CA 1
ATOM 4023 C C . ALA A 1 561 ? -50.579 44.415 -9.961 1.00 23.58 561 ALA A C 1
ATOM 4025 O O . ALA A 1 561 ? -50.905 45.538 -9.597 1.00 23.58 561 ALA A O 1
ATOM 4026 N N . VAL A 1 562 ? -49.297 44.107 -10.290 1.00 27.34 562 VAL A N 1
ATOM 4027 C CA . VAL A 1 562 ? -47.972 44.664 -9.822 1.00 27.34 562 VAL A CA 1
ATOM 4028 C C . VAL A 1 562 ? -47.129 45.470 -10.856 1.00 27.34 562 VAL A C 1
ATOM 4030 O O . VAL A 1 562 ? -47.198 45.138 -12.033 1.00 27.34 562 VAL A O 1
ATOM 4033 N N . ALA A 1 563 ? -46.242 46.410 -10.425 1.00 25.53 563 ALA A N 1
ATOM 4034 C CA . ALA A 1 563 ? -44.986 46.825 -11.130 1.00 25.53 563 ALA A CA 1
ATOM 4035 C C . ALA A 1 563 ? -43.932 47.572 -10.236 1.00 25.53 563 ALA A C 1
ATOM 4037 O O . ALA A 1 563 ? -44.298 48.121 -9.199 1.00 25.53 563 ALA A O 1
ATOM 4038 N N . VAL A 1 564 ? -42.636 47.598 -10.638 1.00 26.38 564 VAL A N 1
ATOM 4039 C CA . VAL A 1 564 ? -41.408 47.957 -9.851 1.00 26.38 564 VAL A CA 1
ATOM 4040 C C . VAL A 1 564 ? -40.489 48.984 -10.566 1.00 26.38 564 VAL A C 1
ATOM 4042 O O . VAL A 1 564 ? -40.300 48.838 -11.771 1.00 26.38 564 VAL A O 1
ATOM 4045 N N . ALA A 1 565 ? -39.843 49.938 -9.854 1.00 26.94 565 ALA A N 1
ATOM 4046 C CA . ALA A 1 565 ? -38.691 50.745 -10.346 1.00 26.94 565 ALA A CA 1
ATOM 4047 C C . ALA A 1 565 ? -37.852 51.420 -9.217 1.00 26.94 565 ALA A C 1
ATOM 4049 O O . ALA A 1 565 ? -38.434 51.805 -8.204 1.00 26.94 565 ALA A O 1
ATOM 4050 N N . VAL A 1 566 ? -36.522 51.623 -9.396 1.00 29.14 566 VAL A N 1
ATOM 4051 C CA . VAL A 1 566 ? -35.609 52.336 -8.443 1.00 29.14 566 VAL A CA 1
ATOM 4052 C C . VAL A 1 566 ? -34.494 53.144 -9.104 1.00 29.14 566 VAL A C 1
ATOM 4054 O O . VAL A 1 566 ? -33.889 52.677 -10.064 1.00 29.14 566 VAL A O 1
ATOM 4057 N N . ALA A 1 567 ? -34.172 54.303 -8.511 1.00 28.08 567 ALA A N 1
ATOM 4058 C CA . ALA A 1 567 ? -33.050 55.189 -8.845 1.00 28.08 567 ALA A CA 1
ATOM 4059 C C . ALA A 1 567 ? -32.131 55.498 -7.628 1.00 28.08 567 ALA A C 1
ATOM 4061 O O . ALA A 1 567 ? -32.533 55.300 -6.481 1.00 28.08 567 ALA A O 1
ATOM 4062 N N . VAL A 1 568 ? -30.906 55.991 -7.899 1.00 30.02 568 VAL A N 1
ATOM 4063 C CA . VAL A 1 568 ? -29.736 56.139 -6.988 1.00 30.02 568 VAL A CA 1
ATOM 4064 C C . VAL A 1 568 ? -29.238 57.599 -6.904 1.00 30.02 568 VAL A C 1
ATOM 4066 O O . VAL A 1 568 ? -29.269 58.291 -7.920 1.00 30.02 568 VAL A O 1
ATOM 4069 N N . ALA A 1 569 ? -28.701 58.050 -5.752 1.00 29.95 569 ALA A N 1
ATOM 4070 C CA . ALA A 1 569 ? -27.925 59.305 -5.612 1.00 29.95 569 ALA A CA 1
ATOM 4071 C C . ALA A 1 569 ? -26.825 59.245 -4.509 1.00 29.95 569 ALA A C 1
ATOM 4073 O O . ALA A 1 569 ? -26.999 58.537 -3.518 1.00 29.95 569 ALA A O 1
ATOM 4074 N N . VAL A 1 570 ? -25.714 59.997 -4.679 1.00 29.84 570 VAL A N 1
ATOM 4075 C CA . VAL A 1 570 ? -24.474 60.006 -3.842 1.00 29.84 570 VAL A CA 1
ATOM 4076 C C . VAL A 1 570 ? -23.983 61.439 -3.546 1.00 29.84 570 VAL A C 1
ATOM 4078 O O . VAL A 1 570 ? -24.014 62.272 -4.449 1.00 29.84 570 VAL A O 1
ATOM 4081 N N . ALA A 1 571 ? -23.460 61.721 -2.337 1.00 30.72 571 ALA A N 1
ATOM 4082 C CA . ALA A 1 571 ? -22.762 62.979 -1.985 1.00 30.72 571 ALA A CA 1
ATOM 4083 C C . ALA A 1 571 ? -21.603 62.776 -0.966 1.00 30.72 571 ALA A C 1
ATOM 4085 O O . ALA A 1 571 ? -21.686 61.882 -0.124 1.00 30.72 571 ALA A O 1
ATOM 4086 N N . VAL A 1 572 ? -20.542 63.611 -1.034 1.00 30.64 572 VAL A N 1
ATOM 4087 C CA . VAL A 1 572 ? -19.289 63.549 -0.225 1.00 30.64 572 VAL A CA 1
ATOM 4088 C C . VAL A 1 572 ? -18.876 64.941 0.292 1.00 30.64 572 VAL A C 1
ATOM 4090 O O . VAL A 1 572 ? -18.927 65.900 -0.476 1.00 30.64 572 VAL A O 1
ATOM 4093 N N . ALA A 1 573 ? -18.407 65.057 1.546 1.00 31.33 573 ALA A N 1
ATOM 4094 C CA . ALA A 1 573 ? -17.794 66.275 2.111 1.00 31.33 573 ALA A CA 1
ATOM 4095 C C . ALA A 1 573 ? -16.602 65.958 3.053 1.00 31.33 573 ALA A C 1
ATOM 4097 O O . ALA A 1 573 ? -16.633 64.951 3.759 1.00 31.33 573 ALA A O 1
ATOM 4098 N N . VAL A 1 574 ? -15.567 66.820 3.072 1.00 30.84 574 VAL A N 1
ATOM 4099 C CA . VAL A 1 574 ? -14.308 66.684 3.853 1.00 30.84 574 VAL A CA 1
ATOM 4100 C C . VAL A 1 574 ? -13.995 67.988 4.608 1.00 30.84 574 VAL A C 1
ATOM 4102 O O . VAL A 1 574 ? -14.081 69.061 4.013 1.00 30.84 574 VAL A O 1
ATOM 4105 N N . ALA A 1 575 ? -13.587 67.913 5.884 1.00 31.09 575 ALA A N 1
ATOM 4106 C CA . ALA A 1 575 ? -13.098 69.055 6.674 1.00 31.09 575 ALA A CA 1
ATOM 4107 C C . ALA A 1 575 ? -11.908 68.665 7.581 1.00 31.09 575 ALA A C 1
ATOM 4109 O O . ALA A 1 575 ? -11.898 67.574 8.147 1.00 31.09 575 ALA A O 1
ATOM 4110 N N . VAL A 1 576 ? -10.919 69.563 7.731 1.00 30.09 576 VAL A N 1
ATOM 4111 C CA . VAL A 1 576 ? -9.698 69.398 8.554 1.00 30.09 576 VAL A CA 1
ATOM 4112 C C . VAL A 1 576 ? -9.566 70.584 9.520 1.00 30.09 576 VAL A C 1
ATOM 4114 O O . VAL A 1 576 ? -9.669 71.730 9.087 1.00 30.09 576 VAL A O 1
ATOM 4117 N N . ALA A 1 577 ? -9.305 70.330 10.809 1.00 31.22 577 ALA A N 1
ATOM 4118 C CA . ALA A 1 577 ? -9.014 71.358 11.816 1.00 31.22 577 ALA A CA 1
ATOM 4119 C C . ALA A 1 577 ? -7.872 70.916 12.756 1.00 31.22 577 ALA A C 1
ATOM 4121 O O . ALA A 1 577 ? -7.841 69.768 13.195 1.00 31.22 577 ALA A O 1
ATOM 4122 N N . VAL A 1 578 ? -6.943 71.832 13.070 1.00 29.58 578 VAL A N 1
ATOM 4123 C CA . VAL A 1 578 ? -5.788 71.629 13.971 1.00 29.58 578 VAL A CA 1
ATOM 4124 C C . VAL A 1 578 ? -5.876 72.633 15.124 1.00 29.58 578 VAL A C 1
ATOM 4126 O O . VAL A 1 578 ? -6.009 73.830 14.875 1.00 29.58 578 VAL A O 1
ATOM 4129 N N . ALA A 1 579 ? -5.774 72.170 16.374 1.00 31.83 579 ALA A N 1
ATOM 4130 C CA . ALA A 1 579 ? -5.718 73.024 17.565 1.00 31.83 579 ALA A CA 1
ATOM 4131 C C . ALA A 1 579 ? -4.674 72.501 18.572 1.00 31.83 579 ALA A C 1
ATOM 4133 O O . ALA A 1 579 ? -4.629 71.308 18.861 1.00 31.83 579 ALA A O 1
ATOM 4134 N N . VAL A 1 580 ? -3.846 73.405 19.111 1.00 29.70 580 VAL A N 1
ATOM 4135 C CA . VAL A 1 580 ? -2.829 73.143 20.149 1.00 29.70 580 VAL A CA 1
ATOM 4136 C C . VAL A 1 580 ? -3.164 74.001 21.369 1.00 29.70 580 VAL A C 1
ATOM 4138 O O . VAL A 1 580 ? -3.294 75.217 21.238 1.00 29.70 580 VAL A O 1
ATOM 4141 N N . ALA A 1 581 ? -3.290 73.391 22.550 1.00 32.12 581 ALA A N 1
ATOM 4142 C CA . ALA A 1 581 ? -3.519 74.099 23.810 1.00 32.12 581 ALA A CA 1
ATOM 4143 C C . ALA A 1 581 ? -2.636 73.522 24.930 1.00 32.12 581 ALA A C 1
ATOM 4145 O O . ALA A 1 581 ? -2.611 72.313 25.148 1.00 32.12 581 ALA A O 1
ATOM 4146 N N . VAL A 1 582 ? -1.917 74.399 25.640 1.00 29.28 582 VAL A N 1
ATOM 4147 C CA . VAL A 1 582 ? -1.090 74.088 26.819 1.00 29.28 582 VAL A CA 1
ATOM 4148 C C . VAL A 1 582 ? -1.708 74.801 28.018 1.00 29.28 582 VAL A C 1
ATOM 4150 O O . VAL A 1 582 ? -1.856 76.021 27.991 1.00 29.28 582 VAL A O 1
ATOM 4153 N N . ALA A 1 583 ? -2.064 74.057 29.066 1.00 32.50 583 ALA A N 1
ATOM 4154 C CA . ALA A 1 583 ? -2.613 74.610 30.302 1.00 32.50 583 ALA A CA 1
ATOM 4155 C C . ALA A 1 583 ? -1.856 74.056 31.518 1.00 32.50 583 ALA A C 1
ATOM 4157 O O . ALA A 1 583 ? -1.755 72.845 31.700 1.00 32.50 583 ALA A O 1
ATOM 4158 N N . VAL A 1 584 ? -1.327 74.961 32.348 1.00 28.45 584 VAL A N 1
ATOM 4159 C CA . VAL A 1 584 ? -0.690 74.669 33.641 1.00 28.45 584 VAL A CA 1
ATOM 4160 C C . VAL A 1 584 ? -1.606 75.217 34.728 1.00 28.45 584 VAL A C 1
ATOM 4162 O O . VAL A 1 584 ? -1.867 76.419 34.760 1.00 28.45 584 VAL A O 1
ATOM 4165 N N . ALA A 1 585 ? -2.098 74.351 35.611 1.00 32.28 585 ALA A N 1
ATOM 4166 C CA . ALA A 1 585 ? -2.935 74.743 36.739 1.00 32.28 585 ALA A CA 1
ATOM 4167 C C . ALA A 1 585 ? -2.397 74.118 38.033 1.00 32.28 585 ALA A C 1
ATOM 4169 O O . ALA A 1 585 ? -2.272 72.901 38.143 1.00 32.28 585 ALA A O 1
ATOM 4170 N N . VAL A 1 586 ? -2.076 74.974 39.006 1.00 27.44 586 VAL A N 1
ATOM 4171 C CA . VAL A 1 586 ? -1.696 74.608 40.376 1.00 27.44 586 VAL A CA 1
ATOM 4172 C C . VAL A 1 586 ? -2.844 75.038 41.280 1.00 27.44 586 VAL A C 1
ATOM 4174 O O . VAL A 1 586 ? -3.159 76.225 41.345 1.00 27.44 586 VAL A O 1
ATOM 4177 N N . ALA A 1 587 ? -3.475 74.089 41.968 1.00 31.61 587 ALA A N 1
ATOM 4178 C CA . ALA A 1 587 ? -4.551 74.369 42.910 1.00 31.61 587 ALA A CA 1
ATOM 4179 C C . ALA A 1 587 ? -4.324 73.598 44.216 1.00 31.61 587 ALA A C 1
ATOM 4181 O O . ALA A 1 587 ? -4.215 72.375 44.222 1.00 31.61 587 ALA A O 1
ATOM 4182 N N . VAL A 1 588 ? -4.248 74.347 45.317 1.00 27.77 588 VAL A N 1
ATOM 4183 C CA . VAL A 1 588 ? -4.170 73.853 46.696 1.00 27.77 588 VAL A CA 1
ATOM 4184 C C . VAL A 1 588 ? -5.512 74.168 47.348 1.00 27.77 588 VAL A C 1
ATOM 4186 O O . VAL A 1 588 ? -5.876 75.338 47.454 1.00 27.77 588 VAL A O 1
ATOM 4189 N N . ALA A 1 589 ? -6.254 73.148 47.771 1.00 31.44 589 ALA A N 1
ATOM 4190 C CA . ALA A 1 589 ? -7.523 73.324 48.471 1.00 31.44 589 ALA A CA 1
ATOM 4191 C C . ALA A 1 589 ? -7.601 72.365 49.664 1.00 31.44 589 ALA A C 1
ATOM 4193 O O . ALA A 1 589 ? -7.467 71.154 49.511 1.00 31.44 589 ALA A O 1
ATOM 4194 N N . VAL A 1 590 ? -7.810 72.933 50.855 1.00 26.41 590 VAL A N 1
ATOM 4195 C CA . VAL A 1 590 ? -8.033 72.221 52.118 1.00 26.41 590 VAL A CA 1
ATOM 4196 C C . VAL A 1 590 ? -9.478 72.478 52.529 1.00 26.41 590 VAL A C 1
ATOM 4198 O O . VAL A 1 590 ? -9.855 73.627 52.749 1.00 26.41 590 VAL A O 1
ATOM 4201 N N . ALA A 1 591 ? -10.287 71.427 52.635 1.00 27.91 591 ALA A N 1
ATOM 4202 C CA . ALA A 1 591 ? -11.650 71.514 53.146 1.00 27.91 591 ALA A CA 1
ATOM 4203 C C . ALA A 1 591 ? -11.941 70.313 54.055 1.00 27.91 591 ALA A C 1
ATOM 4205 O O . ALA A 1 591 ? -11.684 69.169 53.690 1.00 27.91 591 ALA A O 1
ATOM 4206 N N . VAL A 1 592 ? -12.466 70.596 55.250 1.00 26.84 592 VAL A N 1
ATOM 4207 C CA . VAL A 1 592 ? -12.882 69.615 56.261 1.00 26.84 592 VAL A CA 1
ATOM 4208 C C . VAL A 1 592 ? -14.408 69.577 56.268 1.00 26.84 592 VAL A C 1
ATOM 4210 O O . VAL A 1 592 ? -15.039 70.603 56.510 1.00 26.84 592 VAL A O 1
ATOM 4213 N N . ALA A 1 593 ? -15.005 68.411 56.022 1.00 30.19 593 ALA A N 1
ATOM 4214 C CA . ALA A 1 593 ? -16.447 68.200 56.133 1.00 30.19 593 ALA A CA 1
ATOM 4215 C C . ALA A 1 593 ? -16.730 66.840 56.787 1.00 30.19 593 ALA A C 1
ATOM 4217 O O . ALA A 1 593 ? -16.201 65.818 56.360 1.00 30.19 593 ALA A O 1
ATOM 4218 N N . VAL A 1 594 ? -17.555 66.848 57.839 1.00 28.09 594 VAL A N 1
ATOM 4219 C CA . VAL A 1 594 ? -17.997 65.666 58.593 1.00 28.09 594 VAL A CA 1
ATOM 4220 C C . VAL A 1 594 ? -19.455 65.401 58.228 1.00 28.09 594 VAL A C 1
ATOM 4222 O O . VAL A 1 594 ? -20.307 66.252 58.472 1.00 28.09 594 VAL A O 1
ATOM 4225 N N . ALA A 1 595 ? -19.750 64.235 57.656 1.00 29.33 595 ALA A N 1
ATOM 4226 C CA . ALA A 1 595 ? -21.112 63.799 57.359 1.00 29.33 595 ALA A CA 1
ATOM 4227 C C . ALA A 1 595 ? -21.306 62.349 57.824 1.00 29.33 595 ALA A C 1
ATOM 4229 O O . ALA A 1 595 ? -20.498 61.478 57.511 1.00 29.33 595 ALA A O 1
ATOM 4230 N N . VAL A 1 596 ? -22.371 62.109 58.594 1.00 29.33 596 VAL A N 1
ATOM 4231 C CA . VAL A 1 596 ? -22.774 60.790 59.103 1.00 29.33 596 VAL A CA 1
ATOM 4232 C C . VAL A 1 596 ? -23.983 60.329 58.294 1.00 29.33 596 VAL A C 1
ATOM 4234 O O . VAL A 1 596 ? -25.009 61.007 58.294 1.00 29.33 596 VAL A O 1
ATOM 4237 N N . ALA A 1 597 ? -23.875 59.185 57.618 1.00 29.34 597 ALA A N 1
ATOM 4238 C CA . ALA A 1 597 ? -24.972 58.567 56.876 1.00 29.34 597 ALA A CA 1
ATOM 4239 C C . ALA A 1 597 ? -25.097 57.086 57.267 1.00 29.34 597 ALA A C 1
ATOM 4241 O O . ALA A 1 597 ? -24.108 56.355 57.270 1.00 29.34 597 ALA A O 1
ATOM 4242 N N . VAL A 1 598 ? -26.315 56.659 57.615 1.00 28.44 598 VAL A N 1
ATOM 4243 C CA . VAL A 1 598 ? -26.667 55.264 57.925 1.00 28.44 598 VAL A CA 1
ATOM 4244 C C . VAL A 1 598 ? -27.474 54.724 56.750 1.00 28.44 598 VAL A C 1
ATOM 4246 O O . VAL A 1 598 ? -28.551 55.241 56.461 1.00 28.44 598 VAL A O 1
ATOM 4249 N N . ALA A 1 599 ? -26.956 53.702 56.070 1.00 28.92 599 ALA A N 1
ATOM 4250 C CA . ALA A 1 599 ? -27.620 53.050 54.946 1.00 28.92 599 ALA A CA 1
ATOM 4251 C C . ALA A 1 599 ? -27.619 51.529 55.150 1.00 28.92 599 ALA A C 1
ATOM 4253 O O . ALA A 1 599 ? -26.581 50.932 55.434 1.00 28.92 599 ALA A O 1
ATOM 4254 N N . VAL A 1 600 ? -28.794 50.910 55.015 1.00 28.02 600 VAL A N 1
ATOM 4255 C CA . VAL A 1 600 ? -28.973 49.451 55.008 1.00 28.02 600 VAL A CA 1
ATOM 4256 C C . VAL A 1 600 ? -29.205 49.033 53.561 1.00 28.02 600 VAL A C 1
ATOM 4258 O O . VAL A 1 600 ? -30.159 49.493 52.936 1.00 28.02 600 VAL A O 1
ATOM 4261 N N . ALA A 1 601 ? -28.316 48.194 53.028 1.00 26.94 601 ALA A N 1
ATOM 4262 C CA . ALA A 1 601 ? -28.366 47.710 51.653 1.00 26.94 601 ALA A CA 1
ATOM 4263 C C . ALA A 1 601 ? -28.853 46.254 51.599 1.00 26.94 601 ALA A C 1
ATOM 4265 O O . ALA A 1 601 ? -28.374 45.404 52.349 1.00 26.94 601 ALA A O 1
ATOM 4266 N N . VAL A 1 602 ? -29.769 45.966 50.670 1.00 27.16 602 VAL A N 1
ATOM 4267 C CA . VAL A 1 602 ? -30.056 44.609 50.183 1.00 27.16 602 VAL A CA 1
ATOM 4268 C C . VAL A 1 602 ? -29.626 44.588 48.721 1.00 27.16 602 VAL A C 1
ATOM 4270 O O . VAL A 1 602 ? -30.251 45.239 47.887 1.00 27.16 602 VAL A O 1
ATOM 4273 N N . ALA A 1 603 ? -28.530 43.894 48.423 1.00 26.66 603 ALA A N 1
ATOM 4274 C CA . ALA A 1 603 ? -27.998 43.764 47.073 1.00 26.66 603 ALA A CA 1
ATOM 4275 C C . ALA A 1 603 ? -27.975 42.285 46.675 1.00 26.66 603 ALA A C 1
ATOM 4277 O O . ALA A 1 603 ? -27.329 41.469 47.328 1.00 26.66 603 ALA A O 1
ATOM 4278 N N . VAL A 1 604 ? -28.689 41.957 45.598 1.00 26.34 604 VAL A N 1
ATOM 4279 C CA . VAL A 1 604 ? -28.574 40.681 44.885 1.00 26.34 604 VAL A CA 1
ATOM 4280 C C . VAL A 1 604 ? -27.598 40.925 43.740 1.00 26.34 604 VAL A C 1
ATOM 4282 O O . VAL A 1 604 ? -27.929 41.635 42.793 1.00 26.34 604 VAL A O 1
ATOM 4285 N N . ALA A 1 605 ? -26.383 40.394 43.852 1.00 25.75 605 ALA A N 1
ATOM 4286 C CA . ALA A 1 605 ? -25.375 40.474 42.802 1.00 25.75 605 ALA A CA 1
ATOM 4287 C C . ALA A 1 605 ? -25.245 39.108 42.118 1.00 25.75 605 ALA A C 1
ATOM 4289 O O . ALA A 1 605 ? -24.822 38.137 42.740 1.00 25.75 605 ALA A O 1
ATOM 4290 N N . VAL A 1 606 ? -25.611 39.047 40.836 1.00 25.31 606 VAL A N 1
ATOM 4291 C CA . VAL A 1 606 ? -25.241 37.954 39.928 1.00 25.31 606 VAL A CA 1
ATOM 4292 C C . VAL A 1 606 ? -23.956 38.394 39.236 1.00 25.31 606 VAL A C 1
ATOM 4294 O O . VAL A 1 606 ? -23.983 39.299 38.404 1.00 25.31 606 VAL A O 1
ATOM 4297 N N . ALA A 1 607 ? -22.825 37.807 39.619 1.00 25.64 607 ALA A N 1
ATOM 4298 C CA . ALA A 1 607 ? -21.554 38.017 38.939 1.00 25.64 607 ALA A CA 1
ATOM 4299 C C . ALA A 1 607 ? -21.339 36.875 37.937 1.00 25.64 607 ALA A C 1
ATOM 4301 O O . ALA A 1 607 ? -21.109 35.737 38.334 1.00 25.64 607 ALA A O 1
ATOM 4302 N N . VAL A 1 608 ? -21.428 37.183 36.641 1.00 24.33 608 VAL A N 1
ATOM 4303 C CA . VAL A 1 608 ? -20.886 36.332 35.574 1.00 24.33 608 VAL A CA 1
ATOM 4304 C C . VAL A 1 608 ? -19.457 36.804 35.342 1.00 24.33 608 VAL A C 1
ATOM 4306 O O . VAL A 1 608 ? -19.245 37.949 34.946 1.00 24.33 608 VAL A O 1
ATOM 4309 N N . GLN A 1 609 ? -18.476 35.953 35.627 1.00 24.09 609 GLN A N 1
ATOM 4310 C CA . GLN A 1 609 ? -17.087 36.216 35.277 1.00 24.09 609 GLN A CA 1
ATOM 4311 C C . GLN A 1 609 ? -16.785 35.472 33.969 1.00 24.09 609 GLN A C 1
ATOM 4313 O O . GLN A 1 609 ? -16.661 34.249 33.963 1.00 24.09 609 GLN A O 1
ATOM 4318 N N . GLU A 1 610 ? -16.699 36.202 32.850 1.00 25.66 610 GLU A N 1
ATOM 4319 C CA . GLU A 1 610 ? -16.108 35.679 31.613 1.00 25.66 610 GLU A CA 1
ATOM 4320 C C . GLU A 1 610 ? -14.627 35.401 31.877 1.00 25.66 610 GLU A C 1
ATOM 4322 O O . GLU A 1 610 ? -13.808 36.316 31.982 1.00 25.66 610 GLU A O 1
ATOM 4327 N N . THR A 1 611 ? -14.284 34.124 32.006 1.00 22.89 611 THR A N 1
ATOM 4328 C CA . THR A 1 611 ? -12.891 33.692 31.943 1.00 22.89 611 THR A CA 1
ATOM 4329 C C . THR A 1 611 ? -12.622 33.290 30.500 1.00 22.89 611 THR A C 1
ATOM 4331 O O . THR A 1 611 ? -13.128 32.276 30.025 1.00 22.89 611 THR A O 1
ATOM 4334 N N . TYR A 1 612 ? -11.852 34.117 29.791 1.00 26.20 612 TYR A N 1
ATOM 4335 C CA . TYR A 1 612 ? -11.318 33.802 28.470 1.00 26.20 612 TYR A CA 1
ATOM 4336 C C . TYR A 1 612 ? -10.315 32.653 28.610 1.00 26.20 612 TYR A C 1
ATOM 4338 O O . TYR A 1 612 ? -9.145 32.868 28.922 1.00 26.20 612 TYR A O 1
ATOM 4346 N N . ALA A 1 613 ? -10.777 31.426 28.380 1.00 24.17 613 ALA A N 1
ATOM 4347 C CA . ALA A 1 613 ? -9.905 30.330 27.996 1.00 24.17 613 ALA A CA 1
ATOM 4348 C C . ALA A 1 613 ? -9.593 30.492 26.502 1.00 24.17 613 ALA A C 1
ATOM 4350 O O . ALA A 1 613 ? -10.482 30.478 25.650 1.00 24.17 613 ALA A O 1
ATOM 4351 N N . THR A 1 614 ? -8.319 30.705 26.192 1.00 28.22 614 THR A N 1
ATOM 4352 C CA . THR A 1 614 ? -7.771 30.745 24.839 1.00 28.22 614 THR A CA 1
ATOM 4353 C C . THR A 1 614 ? -8.014 29.414 24.128 1.00 28.22 614 THR A C 1
ATOM 4355 O O . THR A 1 614 ? -7.254 28.462 24.296 1.00 28.22 614 THR A O 1
ATOM 4358 N N . PHE A 1 615 ? -9.052 29.360 23.293 1.00 25.98 615 PHE A N 1
ATOM 4359 C CA . PHE A 1 615 ? -9.208 28.325 22.275 1.00 25.98 615 PHE A CA 1
ATOM 4360 C C . PHE A 1 615 ? -8.238 28.616 21.126 1.00 25.98 615 PHE A C 1
ATOM 4362 O O . PHE A 1 615 ? -8.491 29.442 20.251 1.00 25.98 615 PHE A O 1
ATOM 4369 N N . GLY A 1 616 ? -7.083 27.954 21.158 1.00 29.11 616 GLY A N 1
ATOM 4370 C CA . GLY A 1 616 ? -6.198 27.858 20.005 1.00 29.11 616 GLY A CA 1
ATOM 4371 C C . GLY A 1 616 ? -6.752 26.843 19.008 1.00 29.11 616 GLY A C 1
ATOM 4372 O O . GLY A 1 616 ? -6.774 25.653 19.308 1.00 29.11 616 GLY A O 1
ATOM 4373 N N . GLY A 1 617 ? -7.174 27.311 17.830 1.00 26.42 617 GLY A N 1
ATOM 4374 C CA . GLY A 1 617 ? -7.531 26.454 16.697 1.00 26.42 617 GLY A CA 1
ATOM 4375 C C . GLY A 1 617 ? -8.501 27.098 15.701 1.00 26.42 617 GLY A C 1
ATOM 4376 O O . GLY A 1 617 ? -9.703 26.997 15.874 1.00 26.42 617 GLY A O 1
ATOM 4377 N N . GLN A 1 618 ? -7.940 27.695 14.642 1.00 28.38 618 GLN A N 1
ATOM 4378 C CA . GLN A 1 618 ? -8.560 28.091 13.362 1.00 28.38 618 GLN A CA 1
ATOM 4379 C C . GLN A 1 618 ? -9.655 29.177 13.336 1.00 28.38 618 GLN A C 1
ATOM 4381 O O . GLN A 1 618 ? -10.830 28.879 13.466 1.00 28.38 618 GLN A O 1
ATOM 4386 N N . GLN A 1 619 ? -9.280 30.398 12.923 1.00 28.36 619 GLN A N 1
ATOM 4387 C CA . GLN A 1 619 ? -10.002 31.165 11.888 1.00 28.36 619 GLN A CA 1
ATOM 4388 C C . GLN A 1 619 ? -9.066 32.200 11.237 1.00 28.36 619 GLN A C 1
ATOM 4390 O O . GLN A 1 619 ? -8.962 33.328 11.705 1.00 28.36 619 GLN A O 1
ATOM 4395 N N . GLN A 1 620 ? -8.406 31.841 10.134 1.00 30.17 620 GLN A N 1
ATOM 4396 C CA . GLN A 1 620 ? -7.845 32.821 9.192 1.00 30.17 620 GLN A CA 1
ATOM 4397 C C . GLN A 1 620 ? -7.831 32.267 7.761 1.00 30.17 620 GLN A C 1
ATOM 4399 O O . GLN A 1 620 ? -6.758 32.093 7.222 1.00 30.17 620 GLN A O 1
ATOM 4404 N N . TRP A 1 621 ? -8.982 32.004 7.127 1.00 24.58 621 TRP A N 1
ATOM 4405 C CA . TRP A 1 621 ? -9.060 31.869 5.654 1.00 24.58 621 TRP A CA 1
ATOM 4406 C C . TRP A 1 621 ? -10.497 32.078 5.133 1.00 24.58 621 TRP A C 1
ATOM 4408 O O . TRP A 1 621 ? -11.185 31.105 4.858 1.00 24.58 621 TRP A O 1
ATOM 4418 N N . VAL A 1 622 ? -10.955 33.330 4.958 1.00 25.34 622 VAL A N 1
ATOM 4419 C CA . VAL A 1 622 ? -12.036 33.679 3.988 1.00 25.34 622 VAL A CA 1
ATOM 4420 C C . VAL A 1 622 ? -11.776 35.031 3.277 1.00 25.34 622 VAL A C 1
ATOM 4422 O O . VAL A 1 622 ? -12.700 35.686 2.822 1.00 25.34 622 VAL A O 1
ATOM 4425 N N . GLN A 1 623 ? -10.533 35.506 3.113 1.00 28.95 623 GLN A N 1
ATOM 4426 C CA . GLN A 1 623 ? -10.286 36.766 2.367 1.00 28.95 623 GLN A CA 1
ATOM 4427 C C . GLN A 1 623 ? -9.193 36.705 1.291 1.00 28.95 623 GLN A C 1
ATOM 4429 O O . GLN A 1 623 ? -8.445 37.657 1.107 1.00 28.95 623 GLN A O 1
ATOM 4434 N N . ALA A 1 624 ? -9.126 35.625 0.511 1.00 27.59 624 ALA A N 1
ATOM 4435 C CA . ALA A 1 624 ? -8.203 35.577 -0.632 1.00 27.59 624 ALA A CA 1
ATOM 4436 C C . ALA A 1 624 ? -8.761 34.880 -1.886 1.00 27.59 624 ALA A C 1
ATOM 4438 O O . ALA A 1 624 ? -7.995 34.307 -2.652 1.00 27.59 624 ALA A O 1
ATOM 4439 N N . LEU A 1 625 ? -10.082 34.907 -2.119 1.00 26.73 625 LEU A N 1
ATOM 4440 C CA . LEU A 1 625 ? -10.670 34.210 -3.277 1.00 26.73 625 LEU A CA 1
ATOM 4441 C C . LEU A 1 625 ? -11.843 34.937 -3.960 1.00 26.73 625 LEU A C 1
ATOM 4443 O O . LEU A 1 625 ? -12.807 34.311 -4.382 1.00 26.73 625 LEU A O 1
ATOM 4447 N N . ALA A 1 626 ? -11.763 36.266 -4.088 1.00 25.42 626 ALA A N 1
ATOM 4448 C CA . ALA A 1 626 ? -12.744 37.049 -4.855 1.00 25.42 626 ALA A CA 1
ATOM 4449 C C . ALA A 1 626 ? -12.122 38.202 -5.667 1.00 25.42 626 ALA A C 1
ATOM 4451 O O . ALA A 1 626 ? -12.741 39.246 -5.845 1.00 25.42 626 ALA A O 1
ATOM 4452 N N . ALA A 1 627 ? -10.892 38.036 -6.155 1.00 26.55 627 ALA A N 1
ATOM 4453 C CA . ALA A 1 627 ? -10.268 39.023 -7.034 1.00 26.55 627 ALA A CA 1
ATOM 4454 C C . ALA A 1 627 ? -9.392 38.350 -8.092 1.00 26.55 627 ALA A C 1
ATOM 4456 O O . ALA A 1 627 ? -8.192 38.575 -8.128 1.00 26.55 627 ALA A O 1
ATOM 4457 N N . MET A 1 628 ? -9.982 37.500 -8.934 1.00 26.14 628 MET A N 1
ATOM 4458 C CA . MET A 1 628 ? -9.482 37.261 -10.290 1.00 26.14 628 MET A CA 1
ATOM 4459 C C . MET A 1 628 ? -10.526 36.478 -11.089 1.00 26.14 628 MET A C 1
ATOM 4461 O O . MET A 1 628 ? -10.963 35.417 -10.658 1.00 26.14 628 MET A O 1
ATOM 4465 N N . VAL A 1 629 ? -10.828 37.013 -12.275 1.00 26.94 629 VAL A N 1
ATOM 4466 C CA . VAL A 1 629 ? -11.668 36.494 -13.370 1.00 26.94 629 VAL A CA 1
ATOM 4467 C C . VAL A 1 629 ? -13.099 37.059 -13.449 1.00 26.94 629 VAL A C 1
ATOM 4469 O O . VAL A 1 629 ? -13.996 36.645 -12.725 1.00 26.94 629 VAL A O 1
ATOM 4472 N N . ASP A 1 630 ? -13.226 37.999 -14.399 1.00 23.05 630 ASP A N 1
ATOM 4473 C CA . ASP A 1 630 ? -14.345 38.365 -15.299 1.00 23.05 630 ASP A CA 1
ATOM 4474 C C . ASP A 1 630 ? -14.697 39.857 -15.192 1.00 23.05 630 ASP A C 1
ATOM 4476 O O . ASP A 1 630 ? -14.867 40.380 -14.100 1.00 23.05 630 ASP A O 1
ATOM 4480 N N . GLN A 1 631 ? -14.845 40.663 -16.242 1.00 25.72 631 GLN A N 1
ATOM 4481 C CA . GLN A 1 631 ? -14.833 40.541 -17.703 1.00 25.72 631 GLN A CA 1
ATOM 4482 C C . GLN A 1 631 ? -14.929 42.002 -18.180 1.00 25.72 631 GLN A C 1
ATOM 4484 O O . GLN A 1 631 ? -15.839 42.673 -17.711 1.00 25.72 631 GLN A O 1
ATOM 4489 N N . GLU A 1 632 ? -14.142 42.494 -19.140 1.00 25.95 632 GLU A N 1
ATOM 4490 C CA . GLU A 1 632 ? -14.627 43.599 -19.987 1.00 25.95 632 GLU A CA 1
ATOM 4491 C C . GLU A 1 632 ? -14.112 43.446 -21.420 1.00 25.95 632 GLU A C 1
ATOM 4493 O O . GLU A 1 632 ? -12.916 43.465 -21.707 1.00 25.95 632 GLU A O 1
ATOM 4498 N N . ALA A 1 633 ? -15.068 43.271 -22.329 1.00 26.38 633 ALA A N 1
ATOM 4499 C CA . ALA A 1 633 ? -14.894 43.391 -23.761 1.00 26.38 633 ALA A CA 1
ATOM 4500 C C . ALA A 1 633 ? -14.962 44.871 -24.155 1.00 26.38 633 ALA A C 1
ATOM 4502 O O . ALA A 1 633 ? -15.948 45.527 -23.827 1.00 26.38 633 ALA A O 1
ATOM 4503 N N . ILE A 1 634 ? -13.992 45.387 -24.921 1.00 26.42 634 ILE A N 1
ATOM 4504 C CA . ILE A 1 634 ? -14.144 46.673 -25.623 1.00 26.42 634 ILE A CA 1
ATOM 4505 C C . ILE A 1 634 ? -13.596 46.585 -27.055 1.00 26.42 634 ILE A C 1
ATOM 4507 O O . ILE A 1 634 ? -12.515 46.066 -27.324 1.00 26.42 634 ILE A O 1
ATOM 4511 N N . SER A 1 635 ? -14.413 47.100 -27.974 1.00 23.91 635 SER A N 1
ATOM 4512 C CA . SER A 1 635 ? -14.260 47.184 -29.427 1.00 23.91 635 SER A CA 1
ATOM 4513 C C . SER A 1 635 ? -13.109 48.080 -29.902 1.00 23.91 635 SER A C 1
ATOM 4515 O O . SER A 1 635 ? -12.871 49.149 -29.344 1.00 23.91 635 SER A O 1
ATOM 4517 N N . PHE A 1 636 ? -12.484 47.697 -31.019 1.00 26.55 636 PHE A N 1
ATOM 4518 C CA . PHE A 1 636 ? -11.389 48.419 -31.674 1.00 26.55 636 PHE A CA 1
ATOM 4519 C C . PHE A 1 636 ? -11.843 49.646 -32.483 1.00 26.55 636 PHE A C 1
ATOM 4521 O O . PHE A 1 636 ? -12.742 49.562 -33.318 1.00 26.55 636 PHE A O 1
ATOM 4528 N N . GLY A 1 637 ? -11.121 50.759 -32.310 1.00 22.66 637 GLY A N 1
ATOM 4529 C CA . GLY A 1 637 ? -11.173 51.951 -33.156 1.00 22.66 637 GLY A CA 1
ATOM 4530 C C . GLY A 1 637 ? -9.764 52.500 -33.407 1.00 22.66 637 GLY A C 1
ATOM 4531 O O . GLY A 1 637 ? -9.003 52.754 -32.480 1.00 22.66 637 GLY A O 1
ATOM 4532 N N . SER A 1 638 ? -9.415 52.646 -34.682 1.00 31.78 638 SER A N 1
ATOM 4533 C CA . SER A 1 638 ? -8.092 52.950 -35.239 1.00 31.78 638 SER A CA 1
ATOM 4534 C C . SER A 1 638 ? -7.487 54.301 -34.824 1.00 31.78 638 SER A C 1
ATOM 4536 O O . SER A 1 638 ? -8.068 55.341 -35.139 1.00 31.78 638 SER A O 1
ATOM 4538 N N . LYS A 1 639 ? -6.264 54.292 -34.271 1.00 26.86 639 LYS A N 1
ATOM 4539 C CA . LYS A 1 639 ? -5.256 55.372 -34.368 1.00 26.86 639 LYS A CA 1
ATOM 4540 C C . LYS A 1 639 ? -3.854 54.788 -34.121 1.00 26.86 639 LYS A C 1
ATOM 4542 O O . LYS A 1 639 ? -3.680 53.987 -33.212 1.00 26.86 639 LYS A O 1
ATOM 4547 N N . LEU A 1 640 ? -2.882 55.144 -34.968 1.00 28.59 640 LEU A N 1
ATOM 4548 C CA . LEU A 1 640 ? -1.475 54.750 -34.821 1.00 28.59 640 LEU A CA 1
ATOM 4549 C C . LEU A 1 640 ? -0.868 55.397 -33.564 1.00 28.59 640 LEU A C 1
ATOM 4551 O O . LEU A 1 640 ? -0.933 56.619 -33.431 1.00 28.59 640 LEU A O 1
ATOM 4555 N N . TRP A 1 641 ? -0.223 54.598 -32.710 1.00 29.16 641 TRP A N 1
ATOM 4556 C CA . TRP A 1 641 ? 0.510 55.061 -31.526 1.00 29.16 641 TRP A CA 1
ATOM 4557 C C . TRP A 1 641 ? 2.023 54.914 -31.719 1.00 29.16 641 TRP A C 1
ATOM 4559 O O . TRP A 1 641 ? 2.496 53.970 -32.354 1.00 29.16 641 TRP A O 1
ATOM 4569 N N . ARG A 1 642 ? 2.783 55.876 -31.189 1.00 30.73 642 ARG A N 1
ATOM 4570 C CA . ARG A 1 642 ? 4.252 55.889 -31.181 1.00 30.73 642 ARG A CA 1
ATOM 4571 C C . ARG A 1 642 ? 4.743 55.060 -29.985 1.00 30.73 642 ARG A C 1
ATOM 4573 O O . ARG A 1 642 ? 4.204 55.219 -28.898 1.00 30.73 642 ARG A O 1
ATOM 4580 N N . VAL A 1 643 ? 5.739 54.194 -30.188 1.00 32.56 643 VAL A N 1
ATOM 4581 C CA . VAL A 1 643 ? 6.293 53.303 -29.149 1.00 32.56 643 VAL A CA 1
ATOM 4582 C C . VAL A 1 643 ? 7.604 53.884 -28.615 1.00 32.56 643 VAL A C 1
ATOM 4584 O O . VAL A 1 643 ? 8.540 54.075 -29.391 1.00 32.56 643 VAL A O 1
ATOM 4587 N N . GLU A 1 644 ? 7.677 54.135 -27.308 1.00 38.75 644 GLU A N 1
ATOM 4588 C CA . GLU A 1 644 ? 8.907 54.462 -26.571 1.00 38.75 644 GLU A CA 1
ATOM 4589 C C . GLU A 1 644 ? 9.074 53.480 -25.397 1.00 38.75 644 GLU A C 1
ATOM 4591 O O . GLU A 1 644 ? 8.093 53.078 -24.772 1.00 38.75 644 GLU A O 1
ATOM 4596 N N . VAL A 1 645 ? 10.312 53.050 -25.134 1.00 37.91 645 VAL A N 1
ATOM 4597 C CA . VAL A 1 645 ? 10.654 52.090 -24.070 1.00 37.91 645 VAL A CA 1
ATOM 4598 C C . VAL A 1 645 ? 11.063 52.867 -22.820 1.00 37.91 645 VAL A C 1
ATOM 4600 O O . VAL A 1 645 ? 11.978 53.686 -22.888 1.00 37.91 645 VAL A O 1
ATOM 4603 N N . LEU A 1 646 ? 10.391 52.606 -21.697 1.00 39.34 646 LEU A N 1
ATOM 4604 C CA . LEU A 1 646 ? 10.639 53.259 -20.407 1.00 39.34 646 LEU A CA 1
ATOM 4605 C C . LEU A 1 646 ? 11.481 52.365 -19.490 1.00 39.34 646 LEU A C 1
ATOM 4607 O O . LEU A 1 646 ? 11.267 51.155 -19.432 1.00 39.34 646 LEU A O 1
ATOM 4611 N N . ASP A 1 647 ? 12.421 52.976 -18.769 1.00 41.56 647 ASP A N 1
ATOM 4612 C CA . ASP A 1 647 ? 13.272 52.310 -17.779 1.00 41.56 647 ASP A CA 1
ATOM 4613 C C . ASP A 1 647 ? 12.607 52.349 -16.389 1.00 41.56 647 ASP A C 1
ATOM 4615 O O . ASP A 1 647 ? 12.071 53.377 -15.968 1.00 41.56 647 ASP A O 1
ATOM 4619 N N . CYS A 1 648 ? 12.654 51.233 -15.661 1.00 38.03 648 CYS A N 1
ATOM 4620 C CA . CYS A 1 648 ? 11.989 51.012 -14.371 1.00 38.03 648 CYS A CA 1
ATOM 4621 C C . CYS A 1 648 ? 12.489 51.903 -13.216 1.00 38.03 648 CYS A C 1
ATOM 4623 O O . CYS A 1 648 ? 11.878 51.909 -12.149 1.00 38.03 648 CYS A O 1
ATOM 4625 N N . ALA A 1 649 ? 13.562 52.672 -13.419 1.00 38.16 649 ALA A N 1
ATOM 4626 C CA . ALA A 1 649 ? 14.089 53.626 -12.440 1.00 38.16 649 ALA A CA 1
ATOM 4627 C C . ALA A 1 649 ? 13.636 55.089 -12.659 1.00 38.16 649 ALA A C 1
ATOM 4629 O O . ALA A 1 649 ? 13.959 55.944 -11.834 1.00 38.16 649 ALA A O 1
ATOM 4630 N N . GLN A 1 650 ? 12.915 55.408 -13.744 1.00 41.75 650 GLN A N 1
ATOM 4631 C CA . GLN A 1 650 ? 12.478 56.783 -14.035 1.00 41.75 650 GLN A CA 1
ATOM 4632 C C . GLN A 1 650 ? 11.200 57.179 -13.284 1.00 41.75 650 GLN A C 1
ATOM 4634 O O . GLN A 1 650 ? 10.267 56.389 -13.133 1.00 41.75 650 GLN A O 1
ATOM 4639 N N . SER A 1 651 ? 11.120 58.442 -12.854 1.00 39.75 651 SER A N 1
ATOM 4640 C CA . SER A 1 651 ? 9.887 58.996 -12.282 1.00 39.75 651 SER A CA 1
ATOM 4641 C C . SER A 1 651 ? 8.841 59.314 -13.364 1.00 39.75 651 SER A C 1
ATOM 4643 O O . SER A 1 651 ? 9.178 59.619 -14.508 1.00 39.75 651 SER A O 1
ATOM 4645 N N . ILE A 1 652 ? 7.551 59.315 -13.000 1.00 44.75 652 ILE A N 1
ATOM 4646 C CA . ILE A 1 652 ? 6.425 59.610 -13.919 1.00 44.75 652 ILE A CA 1
ATOM 4647 C C . ILE A 1 652 ? 6.613 60.962 -14.635 1.00 44.75 652 ILE A C 1
ATOM 4649 O O . ILE A 1 652 ? 6.273 61.113 -15.809 1.00 44.75 652 ILE A O 1
ATOM 4653 N N . THR A 1 653 ? 7.201 61.939 -13.944 1.00 44.88 653 THR A N 1
ATOM 4654 C CA . THR A 1 653 ? 7.469 63.283 -14.469 1.00 44.88 653 THR A CA 1
ATOM 4655 C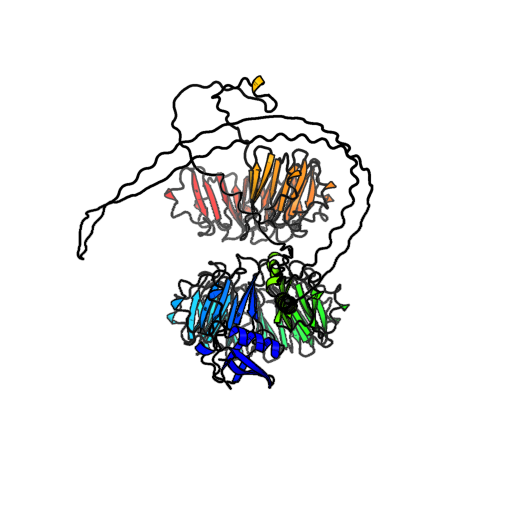 C . THR A 1 653 ? 8.609 63.296 -15.494 1.00 44.88 653 THR A C 1
ATOM 4657 O O . THR A 1 653 ? 8.560 64.063 -16.455 1.00 44.88 653 THR A O 1
ATOM 4660 N N . GLU A 1 654 ? 9.622 62.441 -15.321 1.00 45.81 654 GLU A N 1
ATOM 4661 C CA . GLU A 1 654 ? 10.742 62.275 -16.263 1.00 45.81 654 GLU A CA 1
ATOM 4662 C C . GLU A 1 654 ? 10.333 61.472 -17.502 1.00 45.81 654 GLU A C 1
ATOM 4664 O O . GLU A 1 654 ? 10.772 61.791 -18.607 1.00 45.81 654 GLU A O 1
ATOM 4669 N N . ALA A 1 655 ? 9.424 60.510 -17.328 1.00 49.97 655 ALA A N 1
ATOM 4670 C CA . ALA A 1 655 ? 8.819 59.711 -18.393 1.00 49.97 655 ALA A CA 1
ATOM 4671 C C . ALA A 1 655 ? 7.829 60.498 -19.280 1.00 49.97 655 ALA A C 1
ATOM 4673 O O . ALA A 1 655 ? 7.383 59.982 -20.301 1.00 49.97 655 ALA A O 1
ATOM 4674 N N . LYS A 1 656 ? 7.477 61.743 -18.906 1.00 44.75 656 LYS A N 1
ATOM 4675 C CA . LYS A 1 656 ? 6.541 62.638 -19.625 1.00 44.75 656 LYS A CA 1
ATOM 4676 C C . LYS A 1 656 ? 5.192 61.993 -19.996 1.00 44.75 656 LYS A C 1
ATOM 4678 O O . LYS A 1 656 ? 4.579 62.389 -20.987 1.00 44.75 656 LYS A O 1
ATOM 4683 N N . LEU A 1 657 ? 4.721 61.039 -19.194 1.00 47.72 657 LEU A N 1
ATOM 4684 C CA . LEU A 1 657 ? 3.454 60.344 -19.425 1.00 47.72 657 LEU A CA 1
ATOM 4685 C C . LEU A 1 657 ? 2.266 61.292 -19.207 1.00 47.72 657 LEU A C 1
ATOM 4687 O O . LEU A 1 657 ? 2.215 62.030 -18.218 1.00 47.72 657 LEU A O 1
ATOM 4691 N N . MET A 1 658 ? 1.308 61.277 -20.131 1.00 42.72 658 MET A N 1
ATOM 4692 C CA . MET A 1 658 ? 0.080 62.068 -20.065 1.00 42.72 658 MET A CA 1
ATOM 4693 C C . MET A 1 658 ? -1.133 61.191 -19.731 1.00 42.72 658 MET A C 1
ATOM 4695 O O . MET A 1 658 ? -1.143 59.975 -19.909 1.00 42.72 658 MET A O 1
ATOM 4699 N N . SER A 1 659 ? -2.193 61.825 -19.224 1.00 30.95 659 SER A N 1
ATOM 4700 C CA . SER A 1 659 ? -3.463 61.143 -18.955 1.00 30.95 659 SER A CA 1
ATOM 4701 C C . SER A 1 659 ? -4.034 60.563 -20.256 1.00 30.95 659 SER A C 1
ATOM 4703 O O . SER A 1 659 ? -4.399 61.321 -21.156 1.00 30.95 659 SER A O 1
ATOM 4705 N N . GLY A 1 660 ? -4.090 59.230 -20.351 1.00 36.47 660 GLY A N 1
ATOM 4706 C CA . GLY A 1 660 ? -4.553 58.493 -21.534 1.00 36.47 660 GLY A CA 1
ATOM 4707 C C . GLY A 1 660 ? -3.515 57.569 -22.184 1.00 36.47 660 GLY A C 1
ATOM 4708 O O . GLY A 1 660 ? -3.873 56.859 -23.123 1.00 36.47 660 GLY A O 1
ATOM 4709 N N . ASP A 1 661 ? -2.271 57.541 -21.697 1.00 38.69 661 ASP A N 1
ATOM 4710 C CA . ASP A 1 661 ? -1.237 56.633 -22.208 1.00 38.69 661 ASP A CA 1
ATOM 4711 C C . ASP A 1 661 ? -1.486 55.176 -21.763 1.00 38.69 661 ASP A C 1
ATOM 4713 O O . ASP A 1 661 ? -1.759 54.902 -20.593 1.00 38.69 661 ASP A O 1
ATOM 4717 N N . VAL A 1 662 ? -1.392 54.223 -22.701 1.00 37.69 662 VAL A N 1
ATOM 4718 C CA . VAL A 1 662 ? -1.613 52.785 -22.451 1.00 37.69 662 VAL A CA 1
ATOM 4719 C C . VAL A 1 662 ? -0.269 52.069 -22.321 1.00 37.69 662 VAL A C 1
ATOM 4721 O O . VAL A 1 662 ? 0.466 51.917 -23.296 1.00 37.69 662 VAL A O 1
ATOM 4724 N N . LEU A 1 663 ? 0.037 51.600 -21.111 1.00 37.59 663 LEU A N 1
ATOM 4725 C CA . LEU A 1 663 ? 1.238 50.825 -20.802 1.00 37.59 663 LEU A CA 1
ATOM 4726 C C . LEU A 1 663 ? 0.948 49.331 -20.996 1.00 37.59 663 LEU A C 1
ATOM 4728 O O . LEU A 1 663 ? 0.002 48.802 -20.418 1.00 37.59 663 LEU A O 1
ATOM 4732 N N . THR A 1 664 ? 1.759 48.638 -21.798 1.00 34.94 664 THR A N 1
ATOM 4733 C CA . THR A 1 664 ? 1.655 47.177 -21.962 1.00 34.94 664 THR A CA 1
ATOM 4734 C C . THR A 1 664 ? 2.810 46.504 -21.228 1.00 34.94 664 THR A C 1
ATOM 4736 O O . THR A 1 664 ? 3.971 46.738 -21.559 1.00 34.94 664 THR A O 1
ATOM 4739 N N . LEU A 1 665 ? 2.495 45.675 -20.229 1.00 34.44 665 LEU A N 1
ATOM 4740 C CA . LEU A 1 665 ? 3.484 44.926 -19.455 1.00 34.44 665 LEU A CA 1
ATOM 4741 C C . LEU A 1 665 ? 4.001 43.747 -20.294 1.00 34.44 665 LEU A C 1
ATOM 4743 O O . LEU A 1 665 ? 3.242 42.844 -20.643 1.00 34.44 665 LEU A O 1
ATOM 4747 N N . HIS A 1 666 ? 5.288 43.746 -20.633 1.00 31.94 666 HIS A N 1
ATOM 4748 C CA . HIS A 1 666 ? 5.910 42.622 -21.329 1.00 31.94 666 HIS A CA 1
ATOM 4749 C C . HIS A 1 666 ? 6.344 41.576 -20.291 1.00 31.94 666 HIS A C 1
ATOM 4751 O O . HIS A 1 666 ? 7.425 41.677 -19.717 1.00 31.94 666 HIS A O 1
ATOM 4757 N N . VAL A 1 667 ? 5.482 40.596 -20.001 1.00 34.16 667 VAL A N 1
ATOM 4758 C CA . VAL A 1 667 ? 5.808 39.494 -19.079 1.00 34.16 667 VAL A CA 1
ATOM 4759 C C . VAL A 1 667 ? 6.794 38.553 -19.770 1.00 34.16 667 VAL A C 1
ATOM 4761 O O . VAL A 1 667 ? 6.455 37.914 -20.768 1.00 34.16 667 VAL A O 1
ATOM 4764 N N . LYS A 1 668 ? 8.025 38.461 -19.254 1.00 34.88 668 LYS A N 1
ATOM 4765 C CA . LYS A 1 668 ? 8.946 37.376 -19.617 1.00 34.88 668 LYS A CA 1
ATOM 4766 C C . LYS A 1 668 ? 8.390 36.054 -19.066 1.00 34.88 668 LYS A C 1
ATOM 4768 O O . LYS A 1 668 ? 7.844 36.026 -17.973 1.00 34.88 668 LYS A O 1
ATOM 4773 N N . GLN A 1 669 ? 8.475 35.003 -19.881 1.00 43.72 669 GLN A N 1
ATOM 4774 C CA . GLN A 1 669 ? 7.921 33.652 -19.699 1.00 43.72 669 GLN A CA 1
ATOM 4775 C C . GLN A 1 669 ? 7.706 33.189 -18.241 1.00 43.72 669 GLN A C 1
ATOM 4777 O O . GLN A 1 669 ? 8.656 33.088 -17.474 1.00 43.72 669 GLN A O 1
ATOM 4782 N N . VAL A 1 670 ? 6.473 32.790 -17.910 1.00 48.31 670 VAL A N 1
ATOM 4783 C CA . VAL A 1 670 ? 6.129 32.112 -16.645 1.00 48.31 670 VAL A CA 1
ATOM 4784 C C . VAL A 1 670 ? 6.526 30.633 -16.738 1.00 48.31 670 VAL A C 1
ATOM 4786 O O . VAL A 1 670 ? 6.034 29.921 -17.616 1.00 48.31 670 VAL A O 1
ATOM 4789 N N . GLN A 1 671 ? 7.396 30.152 -15.844 1.00 50.03 671 GLN A N 1
ATOM 4790 C CA . GLN A 1 671 ? 7.713 28.720 -15.711 1.00 50.03 671 GLN A CA 1
ATOM 4791 C C . GLN A 1 671 ? 6.772 28.087 -14.684 1.00 50.03 671 GLN A C 1
ATOM 4793 O O . GLN A 1 671 ? 6.800 28.472 -13.519 1.00 50.03 671 GLN A O 1
ATOM 4798 N N . LEU A 1 672 ? 5.957 27.111 -15.097 1.00 50.53 672 LEU A N 1
ATOM 4799 C CA . LEU A 1 672 ? 5.052 26.370 -14.212 1.00 50.53 672 LEU A CA 1
ATOM 4800 C C . LEU A 1 672 ? 5.550 24.927 -14.055 1.00 50.53 672 LEU A C 1
ATOM 4802 O O . LEU A 1 672 ? 5.736 24.219 -15.047 1.00 50.53 672 LEU A O 1
ATOM 4806 N N . LYS A 1 673 ? 5.781 24.489 -12.815 1.00 60.00 673 LYS A N 1
ATOM 4807 C CA . LYS A 1 673 ? 6.234 23.129 -12.480 1.00 60.00 673 LYS A CA 1
ATOM 4808 C C . LYS A 1 673 ? 5.257 22.486 -11.502 1.00 60.00 673 LYS A C 1
ATOM 4810 O O . LYS A 1 673 ? 4.708 23.167 -10.641 1.00 60.00 673 LYS A O 1
ATOM 4815 N N . ALA A 1 674 ? 5.056 21.181 -11.647 1.00 53.78 674 ALA A N 1
ATOM 4816 C CA . ALA A 1 674 ? 4.249 20.367 -10.747 1.00 53.78 674 ALA A CA 1
ATOM 4817 C C . ALA A 1 674 ? 5.014 19.097 -10.363 1.00 53.78 674 ALA A C 1
ATOM 4819 O O . ALA A 1 674 ? 5.836 18.619 -11.150 1.00 53.78 674 ALA A O 1
ATOM 4820 N N . THR A 1 675 ? 4.746 18.559 -9.175 1.00 51.97 675 THR A N 1
ATOM 4821 C CA . THR A 1 675 ? 5.343 17.300 -8.702 1.00 51.97 675 THR A CA 1
ATOM 4822 C C . THR A 1 675 ? 5.047 16.138 -9.666 1.00 51.97 675 THR A C 1
ATOM 4824 O O . THR A 1 675 ? 3.967 16.060 -10.263 1.00 51.97 675 THR A O 1
ATOM 4827 N N . LYS A 1 676 ? 6.038 15.256 -9.888 1.00 51.69 676 LYS A N 1
ATOM 4828 C CA . LYS A 1 676 ? 5.929 14.131 -10.840 1.00 51.69 676 LYS A CA 1
ATOM 4829 C C . LYS A 1 676 ? 4.938 13.062 -10.318 1.00 51.69 676 LYS A C 1
ATOM 4831 O O . LYS A 1 676 ? 4.722 12.894 -9.127 1.00 51.69 676 LYS A O 1
ATOM 4836 N N . GLN A 1 677 ? 4.248 12.410 -11.252 1.00 44.19 677 GLN A N 1
ATOM 4837 C CA . GLN A 1 677 ? 2.930 11.770 -11.110 1.00 44.19 677 GLN A CA 1
ATOM 4838 C C . GLN A 1 677 ? 2.854 10.529 -10.186 1.00 44.19 677 GLN A C 1
ATOM 4840 O O . GLN A 1 677 ? 3.675 9.623 -10.295 1.00 44.19 677 GLN A O 1
ATOM 4845 N N . GLY A 1 678 ? 1.762 10.408 -9.406 1.00 37.22 678 GLY A N 1
ATOM 4846 C CA . GLY A 1 678 ? 1.362 9.149 -8.750 1.00 37.22 678 GLY A CA 1
ATOM 4847 C C . GLY A 1 678 ? 0.394 9.263 -7.557 1.00 37.22 678 GLY A C 1
ATOM 4848 O O . GLY A 1 678 ? 0.733 8.805 -6.477 1.00 37.22 678 GLY A O 1
ATOM 4849 N N . ALA A 1 679 ? -0.818 9.792 -7.774 1.00 30.11 679 ALA A N 1
ATOM 4850 C CA . ALA A 1 679 ? -1.953 9.914 -6.832 1.00 30.11 679 ALA A CA 1
ATOM 4851 C C . ALA A 1 679 ? -1.979 11.132 -5.865 1.00 30.11 679 ALA A C 1
ATOM 4853 O O . ALA A 1 679 ? -1.248 11.227 -4.891 1.00 30.11 679 ALA A O 1
ATOM 4854 N N . GLU A 1 680 ? -2.967 12.001 -6.112 1.00 40.19 680 GLU A N 1
ATOM 4855 C CA . GLU A 1 680 ? -3.754 12.790 -5.139 1.00 40.19 680 GLU A CA 1
ATOM 4856 C C . GLU A 1 680 ? -3.187 14.047 -4.455 1.00 40.19 680 GLU A C 1
ATOM 4858 O O . GLU A 1 680 ? -3.997 14.785 -3.899 1.00 40.19 680 GLU A O 1
ATOM 4863 N N . CYS A 1 681 ? -1.906 14.400 -4.595 1.00 44.66 681 CYS A N 1
ATOM 4864 C CA . CYS A 1 681 ? -1.406 15.723 -4.177 1.00 44.66 681 CYS A CA 1
ATOM 4865 C C . CYS A 1 681 ? -0.683 16.428 -5.334 1.00 44.66 681 CYS A C 1
ATOM 4867 O O . CYS A 1 681 ? 0.494 16.190 -5.583 1.00 44.66 681 CYS A O 1
ATOM 4869 N N . ALA A 1 682 ? -1.397 17.293 -6.061 1.00 48.75 682 ALA A N 1
ATOM 4870 C CA . ALA A 1 682 ? -0.777 18.176 -7.045 1.00 48.75 682 ALA A CA 1
ATOM 4871 C C . ALA A 1 682 ? -0.282 19.442 -6.331 1.00 48.75 682 ALA A C 1
ATOM 4873 O O . ALA A 1 682 ? -1.090 20.239 -5.850 1.00 48.75 682 ALA A O 1
ATOM 4874 N N . VAL A 1 683 ? 1.038 19.598 -6.240 1.00 53.19 683 VAL A N 1
ATOM 4875 C CA . VAL A 1 683 ? 1.678 20.838 -5.792 1.00 53.19 683 VAL A CA 1
ATOM 4876 C C . VAL A 1 683 ? 2.243 21.548 -7.007 1.00 53.19 683 VAL A C 1
ATOM 4878 O O . VAL A 1 683 ? 2.865 20.912 -7.858 1.00 53.19 683 VAL A O 1
ATOM 4881 N N . PHE A 1 684 ? 2.019 22.853 -7.087 1.00 52.28 684 PHE A N 1
ATOM 4882 C CA . PHE A 1 684 ? 2.425 23.686 -8.206 1.00 52.28 684 PHE A CA 1
ATOM 4883 C C . PHE A 1 684 ? 3.352 24.801 -7.729 1.00 52.28 684 PHE A C 1
ATOM 4885 O O . PHE A 1 684 ? 3.135 25.391 -6.670 1.00 52.28 684 PHE A O 1
ATOM 4892 N N . SER A 1 685 ? 4.351 25.120 -8.545 1.00 55.00 685 SER A N 1
ATOM 4893 C CA . SER A 1 685 ? 5.189 26.307 -8.392 1.00 55.00 685 SER A CA 1
ATOM 4894 C C . SER A 1 685 ? 5.222 27.089 -9.703 1.00 55.00 685 SER A C 1
ATOM 4896 O O . SER A 1 685 ? 5.479 26.503 -10.759 1.00 55.00 685 SER A O 1
ATOM 4898 N N . ALA A 1 686 ? 5.004 28.399 -9.635 1.00 52.81 686 ALA A N 1
ATOM 4899 C CA . ALA A 1 686 ? 5.151 29.324 -10.747 1.00 52.81 686 ALA A CA 1
ATOM 4900 C C . ALA A 1 686 ? 6.287 30.311 -10.472 1.00 52.81 686 ALA A C 1
ATOM 4902 O O . ALA A 1 686 ? 6.289 30.974 -9.435 1.00 52.81 686 ALA A O 1
ATOM 4903 N N . LEU A 1 687 ? 7.212 30.428 -11.423 1.00 58.09 687 LEU A N 1
ATOM 4904 C CA . LEU A 1 687 ? 8.134 31.555 -11.509 1.00 58.09 687 LEU A CA 1
ATOM 4905 C C . LEU A 1 687 ? 7.405 32.723 -12.176 1.00 58.09 687 LEU A C 1
ATOM 4907 O O . LEU A 1 687 ? 6.949 32.603 -13.318 1.00 58.09 687 LEU A O 1
ATOM 4911 N N . LEU A 1 688 ? 7.258 33.822 -11.449 1.00 60.09 688 LEU A N 1
ATOM 4912 C CA . LEU A 1 688 ? 6.611 35.043 -11.907 1.00 60.09 688 LEU A CA 1
ATOM 4913 C C . LEU A 1 688 ? 7.614 35.914 -12.683 1.00 60.09 688 LEU A C 1
ATOM 4915 O O . LEU A 1 688 ? 8.824 35.761 -12.555 1.00 60.09 688 LEU A O 1
ATOM 4919 N N . GLY A 1 689 ? 7.113 36.827 -13.520 1.00 47.25 689 GLY A N 1
ATOM 4920 C CA . GLY A 1 689 ? 7.952 37.667 -14.393 1.00 47.25 689 GLY A CA 1
ATOM 4921 C C . GLY A 1 689 ? 8.817 38.711 -13.669 1.00 47.25 689 GLY A C 1
ATOM 4922 O O . GLY A 1 689 ? 9.547 39.444 -14.332 1.00 47.25 689 GLY A O 1
ATOM 4923 N N . ASP A 1 690 ? 8.705 38.797 -12.344 1.00 58.06 690 ASP A N 1
ATOM 4924 C CA . ASP A 1 690 ? 9.551 39.573 -11.431 1.00 58.06 690 ASP A CA 1
ATOM 4925 C C . ASP A 1 690 ? 10.603 38.696 -10.717 1.00 58.06 690 ASP A C 1
ATOM 4927 O O . ASP A 1 690 ? 11.157 39.100 -9.698 1.00 58.06 690 ASP A O 1
ATOM 4931 N N . ASP A 1 691 ? 10.848 37.490 -11.239 1.00 60.62 691 ASP A N 1
ATOM 4932 C CA . ASP A 1 691 ? 11.771 36.475 -10.721 1.00 60.62 691 ASP A CA 1
ATOM 4933 C C . ASP A 1 691 ? 11.430 35.968 -9.296 1.00 60.62 691 ASP A C 1
ATOM 4935 O O . ASP A 1 691 ? 12.274 35.369 -8.618 1.00 60.62 691 ASP A O 1
ATOM 4939 N N . SER A 1 692 ? 10.184 36.175 -8.840 1.00 63.88 692 SER A N 1
ATOM 4940 C CA . SER A 1 692 ? 9.641 35.628 -7.587 1.00 63.88 692 SER A CA 1
ATOM 4941 C C . SER A 1 692 ? 8.887 34.307 -7.799 1.00 63.88 692 SER A C 1
ATOM 4943 O O . SER A 1 692 ? 8.464 33.981 -8.909 1.00 63.88 692 SER A O 1
ATOM 4945 N N . VAL A 1 693 ? 8.705 33.516 -6.733 1.00 66.56 693 VAL A N 1
ATOM 4946 C CA . VAL A 1 693 ? 8.057 32.193 -6.814 1.00 66.56 693 VAL A CA 1
ATOM 4947 C C . VAL A 1 693 ? 6.751 32.151 -6.029 1.00 66.56 693 VAL A C 1
ATOM 4949 O O . VAL A 1 693 ? 6.727 32.357 -4.813 1.00 66.56 693 VAL A O 1
ATOM 4952 N N . ALA A 1 694 ? 5.668 31.792 -6.715 1.00 60.75 694 ALA A N 1
ATOM 4953 C CA . ALA A 1 694 ? 4.391 31.447 -6.101 1.00 60.75 694 ALA A CA 1
ATOM 4954 C C . ALA A 1 694 ? 4.237 29.924 -6.040 1.00 60.75 694 ALA A C 1
ATOM 4956 O O . ALA A 1 694 ? 4.383 29.248 -7.056 1.00 60.75 694 ALA A O 1
ATOM 4957 N N . THR A 1 695 ? 3.913 29.379 -4.869 1.00 62.66 695 THR A N 1
ATOM 4958 C CA . THR A 1 695 ? 3.592 27.955 -4.691 1.00 62.66 695 THR A CA 1
ATOM 4959 C C . THR A 1 695 ? 2.172 27.794 -4.162 1.00 62.66 695 THR A C 1
ATOM 4961 O O . THR A 1 695 ? 1.663 28.670 -3.459 1.00 62.66 695 THR A O 1
ATOM 4964 N N . TRP A 1 696 ? 1.500 26.715 -4.558 1.00 50.41 696 TRP A N 1
ATOM 4965 C CA . TRP A 1 696 ? 0.189 26.344 -4.027 1.00 50.41 696 TRP A CA 1
ATOM 4966 C C . TRP A 1 696 ? -0.025 24.832 -4.134 1.00 50.41 696 TRP A C 1
ATOM 4968 O O . TRP A 1 696 ? 0.462 24.181 -5.060 1.00 50.41 696 TRP A O 1
ATOM 4978 N N . GLY A 1 697 ? -0.764 24.258 -3.185 1.00 53.94 697 GLY A N 1
ATOM 4979 C CA . GLY A 1 697 ? -1.011 22.817 -3.103 1.00 53.94 697 GLY A CA 1
ATOM 4980 C C . GLY A 1 697 ? -0.834 22.291 -1.681 1.00 53.94 697 GLY A C 1
ATOM 4981 O O . GLY A 1 697 ? -0.955 23.044 -0.721 1.00 53.94 697 GLY A O 1
ATOM 4982 N N . ASP A 1 698 ? -0.566 20.992 -1.548 1.00 54.25 698 ASP A N 1
ATOM 4983 C CA . ASP A 1 698 ? -0.333 20.341 -0.254 1.00 54.25 698 ASP A CA 1
ATOM 4984 C C . ASP A 1 698 ? 0.888 20.938 0.473 1.00 54.25 698 ASP A C 1
ATOM 4986 O O . ASP A 1 698 ? 2.005 20.951 -0.051 1.00 54.25 698 ASP A O 1
ATOM 4990 N N . PHE A 1 699 ? 0.663 21.428 1.695 1.00 56.97 699 PHE A N 1
ATOM 4991 C CA . PHE A 1 699 ? 1.666 22.135 2.489 1.00 56.97 699 PHE A CA 1
ATOM 4992 C C . PHE A 1 699 ? 2.877 21.260 2.856 1.00 56.97 699 PHE A C 1
ATOM 4994 O O . PHE A 1 699 ? 3.989 21.776 2.932 1.00 56.97 699 PHE A O 1
ATOM 5001 N N . GLY A 1 700 ? 2.697 19.943 3.026 1.00 53.97 700 GLY A N 1
ATOM 5002 C CA . GLY A 1 700 ? 3.777 19.017 3.397 1.00 53.97 700 GLY A CA 1
ATOM 5003 C C . GLY A 1 700 ? 4.700 18.621 2.238 1.00 53.97 700 GLY A C 1
ATOM 5004 O O . GLY A 1 700 ? 5.815 18.165 2.474 1.00 53.97 700 GLY A O 1
ATOM 5005 N N . TYR A 1 701 ? 4.260 18.831 0.993 1.00 57.12 701 TYR A N 1
ATOM 5006 C CA . TYR A 1 701 ? 4.977 18.454 -0.237 1.00 57.12 701 TYR A CA 1
ATOM 5007 C C . TYR A 1 701 ? 5.511 19.683 -1.003 1.00 57.12 701 TYR A C 1
ATOM 5009 O O . TYR A 1 701 ? 5.733 19.630 -2.212 1.00 57.12 701 TYR A O 1
ATOM 5017 N N . GLY A 1 702 ? 5.690 20.814 -0.308 1.00 58.03 702 GLY A N 1
ATOM 5018 C CA . GLY A 1 702 ? 6.253 22.051 -0.869 1.00 58.03 702 GLY A CA 1
ATOM 5019 C C . GLY A 1 702 ? 5.230 23.059 -1.406 1.00 58.03 702 GLY A C 1
ATOM 5020 O O . GLY A 1 702 ? 5.623 24.022 -2.065 1.00 58.03 702 GLY A O 1
ATOM 5021 N N . GLY A 1 703 ? 3.933 22.858 -1.127 1.00 58.38 703 GLY A N 1
ATOM 5022 C CA . GLY A 1 703 ? 2.859 23.800 -1.471 1.00 58.38 703 GLY A CA 1
ATOM 5023 C C . GLY A 1 703 ? 2.796 25.031 -0.572 1.00 58.38 703 GLY A C 1
ATOM 5024 O O . GLY A 1 703 ? 2.091 25.981 -0.904 1.00 58.38 703 GLY A O 1
ATOM 5025 N N . ASP A 1 704 ? 3.549 25.022 0.532 1.00 67.44 704 ASP A N 1
ATOM 5026 C CA . ASP A 1 704 ? 3.878 26.209 1.312 1.00 67.44 704 ASP A CA 1
ATOM 5027 C C . ASP A 1 704 ? 5.363 26.563 1.144 1.00 67.44 704 ASP A C 1
ATOM 5029 O O . ASP A 1 704 ? 6.240 25.885 1.681 1.00 67.44 704 ASP A O 1
ATOM 5033 N N . SER A 1 705 ? 5.656 27.645 0.422 1.00 66.19 705 SER A N 1
ATOM 5034 C CA . SER A 1 705 ? 7.001 28.233 0.363 1.00 66.19 705 SER A CA 1
ATOM 5035 C C . SER A 1 705 ? 7.197 29.396 1.341 1.00 66.19 705 SER A C 1
ATOM 5037 O O . SER A 1 705 ? 8.212 30.084 1.260 1.00 66.19 705 SER A O 1
ATOM 5039 N N . SER A 1 706 ? 6.265 29.651 2.273 1.00 68.88 706 SER A N 1
ATOM 5040 C CA . SER A 1 706 ? 6.331 30.789 3.206 1.00 68.88 706 SER A CA 1
ATOM 5041 C C . SER A 1 706 ? 7.626 30.824 4.020 1.00 68.88 706 SER A C 1
ATOM 5043 O O . SER A 1 706 ? 8.200 31.895 4.201 1.00 68.88 706 SER A O 1
ATOM 5045 N N . VAL A 1 707 ? 8.132 29.652 4.415 1.00 69.94 707 VAL A N 1
ATOM 5046 C CA . VAL A 1 707 ? 9.373 29.478 5.189 1.00 69.94 707 VAL A CA 1
ATOM 5047 C C . VAL A 1 707 ? 10.612 29.967 4.429 1.00 69.94 707 VAL A C 1
ATOM 5049 O O . VAL A 1 707 ? 11.566 30.443 5.040 1.00 69.94 707 VAL A O 1
ATOM 5052 N N . VAL A 1 708 ? 10.592 29.883 3.096 1.00 73.44 708 VAL A N 1
ATOM 5053 C CA . VAL A 1 708 ? 11.713 30.259 2.218 1.00 73.44 708 VAL A CA 1
ATOM 5054 C C . VAL A 1 708 ? 11.386 31.450 1.314 1.00 73.44 708 VAL A C 1
ATOM 5056 O O . VAL A 1 708 ? 12.191 31.822 0.465 1.00 73.44 708 VAL A O 1
ATOM 5059 N N . ARG A 1 709 ? 10.224 32.092 1.498 1.00 73.38 709 ARG A N 1
ATOM 5060 C CA . ARG A 1 709 ? 9.718 33.160 0.619 1.00 73.38 709 ARG A CA 1
ATOM 5061 C C . ARG A 1 709 ? 10.705 34.315 0.478 1.00 73.38 709 ARG A C 1
ATOM 5063 O O . ARG A 1 709 ? 10.888 34.828 -0.620 1.00 73.38 709 ARG A O 1
ATOM 5070 N N . ASP A 1 710 ? 11.355 34.707 1.569 1.00 73.94 710 ASP A N 1
ATOM 5071 C CA . ASP A 1 710 ? 12.330 35.802 1.551 1.00 73.94 710 ASP A CA 1
ATOM 5072 C C . ASP A 1 710 ? 13.635 35.441 0.827 1.00 73.94 710 ASP A C 1
ATOM 5074 O O . ASP A 1 710 ? 14.367 36.343 0.422 1.00 73.94 710 ASP A O 1
ATOM 5078 N N . GLN A 1 711 ? 13.898 34.145 0.628 1.00 76.38 711 GLN A N 1
ATOM 5079 C CA . GLN A 1 711 ? 15.072 33.615 -0.070 1.00 76.38 711 GLN A CA 1
ATOM 5080 C C . GLN A 1 711 ? 14.806 33.380 -1.570 1.00 76.38 711 GLN A C 1
ATOM 5082 O O . GLN A 1 711 ? 15.747 33.338 -2.351 1.00 76.38 711 GLN A O 1
ATOM 5087 N N . LEU A 1 712 ? 13.541 33.272 -1.996 1.00 75.44 712 LEU A N 1
ATOM 5088 C CA . LEU A 1 712 ? 13.134 33.024 -3.388 1.00 75.44 712 LEU A CA 1
ATOM 5089 C C . LEU A 1 712 ? 12.988 34.327 -4.199 1.00 75.44 712 LEU A C 1
ATOM 5091 O O . LEU A 1 712 ? 11.905 34.646 -4.695 1.00 75.44 712 LEU A O 1
ATOM 5095 N N . ARG A 1 713 ? 14.082 35.087 -4.318 1.00 72.12 713 ARG A N 1
ATOM 5096 C CA . ARG A 1 713 ? 14.180 36.303 -5.149 1.00 72.12 713 ARG A CA 1
ATOM 5097 C C . ARG A 1 713 ? 15.270 36.130 -6.201 1.00 72.12 713 ARG A C 1
ATOM 5099 O O . ARG A 1 713 ? 16.349 35.683 -5.846 1.00 72.12 713 ARG A O 1
ATOM 5106 N N . ASP A 1 714 ? 15.020 36.510 -7.451 1.00 76.19 714 ASP A N 1
ATOM 5107 C CA . ASP A 1 714 ? 15.956 36.305 -8.570 1.00 76.19 714 ASP A CA 1
ATOM 5108 C C . ASP A 1 714 ? 16.156 34.814 -8.932 1.00 76.19 714 ASP A C 1
ATOM 5110 O O . ASP A 1 714 ? 17.274 34.362 -9.200 1.00 76.19 714 ASP A O 1
ATOM 5114 N N . VAL A 1 715 ? 15.079 34.019 -8.919 1.00 80.31 715 VAL A N 1
ATOM 5115 C CA . VAL A 1 715 ? 15.122 32.588 -9.282 1.00 80.31 715 VAL A CA 1
ATOM 5116 C C . VAL A 1 715 ? 15.270 32.414 -10.797 1.00 80.31 715 VAL A C 1
ATOM 5118 O O . VAL A 1 715 ? 14.489 32.957 -11.571 1.00 80.31 715 VAL A O 1
ATOM 5121 N N . GLN A 1 716 ? 16.235 31.602 -11.236 1.00 79.81 716 GLN A N 1
ATOM 5122 C CA . GLN A 1 716 ? 16.455 31.295 -12.656 1.00 79.81 716 GLN A CA 1
ATOM 5123 C C . GLN A 1 716 ? 15.787 29.995 -13.107 1.00 79.81 716 GLN A C 1
ATOM 5125 O O . GLN A 1 716 ? 15.232 29.927 -14.204 1.00 79.81 716 GLN A O 1
ATOM 5130 N N . HIS A 1 717 ? 15.860 28.944 -12.288 1.00 78.50 717 HIS A N 1
ATOM 5131 C CA . HIS A 1 717 ? 15.353 27.623 -12.652 1.00 78.50 717 HIS A CA 1
ATOM 5132 C C . HIS A 1 717 ? 14.797 26.893 -11.430 1.00 78.50 717 HIS A C 1
ATOM 5134 O O . HIS A 1 717 ? 15.388 26.943 -10.357 1.00 78.50 717 HIS A O 1
ATOM 5140 N N . ILE A 1 718 ? 13.692 26.161 -11.602 1.00 83.44 718 ILE A N 1
ATOM 5141 C CA . ILE A 1 718 ? 13.091 25.325 -10.554 1.00 83.44 718 ILE A CA 1
ATOM 5142 C C . ILE A 1 718 ? 13.046 23.871 -11.022 1.00 83.44 718 ILE A C 1
ATOM 5144 O O . ILE A 1 718 ? 12.548 23.569 -12.113 1.00 83.44 718 ILE A O 1
ATOM 5148 N N . GLN A 1 719 ? 13.558 22.973 -10.185 1.00 84.44 719 GLN A N 1
ATOM 5149 C CA . GLN A 1 719 ? 13.428 21.526 -10.327 1.00 84.44 719 GLN A CA 1
ATOM 5150 C C . GLN A 1 719 ? 12.542 20.941 -9.238 1.00 84.44 719 GLN A C 1
ATOM 5152 O O . GLN A 1 719 ? 12.378 21.526 -8.168 1.00 84.44 719 GLN A O 1
ATOM 5157 N N . VAL A 1 720 ? 11.964 19.779 -9.537 1.00 80.75 720 VAL A N 1
ATOM 5158 C CA . VAL A 1 720 ? 10.926 19.167 -8.711 1.00 80.75 720 VAL A CA 1
ATOM 5159 C C . VAL A 1 720 ? 11.105 17.651 -8.621 1.00 80.75 720 VAL A C 1
ATOM 5161 O O . VAL A 1 720 ? 11.300 16.981 -9.643 1.00 80.75 720 VAL A O 1
ATOM 5164 N N . SER A 1 721 ? 11.028 17.137 -7.395 1.00 82.19 721 SER A N 1
ATOM 5165 C CA . SER A 1 721 ? 10.909 15.712 -7.070 1.00 82.19 721 SER A CA 1
ATOM 5166 C C . SER A 1 721 ? 9.438 15.377 -6.747 1.00 82.19 721 SER A C 1
ATOM 5168 O O . SER A 1 721 ? 8.538 16.175 -7.016 1.00 82.19 721 SER A O 1
ATOM 5170 N N . ASN A 1 722 ? 9.122 14.202 -6.201 1.00 72.81 722 ASN A N 1
ATOM 5171 C CA . ASN A 1 722 ? 7.736 13.857 -5.852 1.00 72.81 722 ASN A CA 1
ATOM 5172 C C . ASN A 1 722 ? 7.191 14.665 -4.663 1.00 72.81 722 ASN A C 1
ATOM 5174 O O . ASN A 1 722 ? 5.973 14.763 -4.513 1.00 72.81 722 ASN A O 1
ATOM 5178 N N . GLY A 1 723 ? 8.061 15.252 -3.837 1.00 69.12 723 GLY A N 1
ATOM 5179 C CA . GLY A 1 723 ? 7.641 15.977 -2.635 1.00 69.12 723 GLY A CA 1
ATOM 5180 C C . GLY A 1 723 ? 8.495 17.167 -2.228 1.00 69.12 723 GLY A C 1
ATOM 5181 O O . GLY A 1 723 ? 8.293 17.700 -1.138 1.00 69.12 723 GLY A O 1
ATOM 5182 N N . ALA A 1 724 ? 9.432 17.592 -3.073 1.00 82.00 724 ALA A N 1
ATOM 5183 C CA . ALA A 1 724 ? 10.268 18.751 -2.806 1.00 82.00 724 ALA A CA 1
ATOM 5184 C C . ALA A 1 724 ? 10.611 19.535 -4.075 1.00 82.00 724 ALA A C 1
ATOM 5186 O O . ALA A 1 724 ? 10.501 19.044 -5.204 1.00 82.00 724 ALA A O 1
ATOM 5187 N N . PHE A 1 725 ? 11.063 20.765 -3.857 1.00 85.38 725 PHE A N 1
ATOM 5188 C CA . PHE A 1 725 ? 11.500 21.699 -4.881 1.00 85.38 725 PHE A CA 1
ATOM 5189 C C . PHE A 1 725 ? 12.921 22.175 -4.589 1.00 85.38 725 PHE A C 1
ATOM 5191 O O . PHE A 1 725 ? 13.310 22.338 -3.431 1.00 85.38 725 PHE A O 1
ATOM 5198 N N . ALA A 1 726 ? 13.666 22.445 -5.658 1.00 89.06 726 ALA A N 1
ATOM 5199 C CA . ALA A 1 726 ? 14.975 23.081 -5.613 1.00 89.06 726 ALA A CA 1
ATOM 5200 C C . ALA A 1 726 ? 15.023 24.218 -6.642 1.00 89.06 726 ALA A C 1
ATOM 5202 O O . ALA A 1 726 ? 14.797 23.992 -7.835 1.00 89.06 726 ALA A O 1
ATOM 5203 N N . ALA A 1 727 ? 15.304 25.435 -6.184 1.00 87.38 727 ALA A N 1
ATOM 5204 C CA . ALA A 1 727 ? 15.445 26.625 -7.014 1.00 87.38 727 ALA A CA 1
ATOM 5205 C C . ALA A 1 727 ? 16.919 27.023 -7.135 1.00 87.38 727 ALA A C 1
ATOM 5207 O O . ALA A 1 727 ? 17.603 27.142 -6.122 1.00 87.38 727 ALA A O 1
ATOM 5208 N N . ILE A 1 728 ? 17.379 27.249 -8.367 1.00 87.75 728 ILE A N 1
ATOM 5209 C CA . ILE A 1 728 ? 18.675 27.867 -8.668 1.00 87.75 728 ILE A CA 1
ATOM 5210 C C . ILE A 1 728 ? 18.460 29.376 -8.735 1.00 87.75 728 ILE A C 1
ATOM 5212 O O . ILE A 1 728 ? 17.635 29.860 -9.519 1.00 87.75 728 ILE A O 1
ATOM 5216 N N . MET A 1 729 ? 19.202 30.107 -7.917 1.00 86.38 729 MET A N 1
ATOM 5217 C CA . MET A 1 729 ? 19.175 31.561 -7.838 1.00 86.38 729 MET A CA 1
ATOM 5218 C C . MET A 1 729 ? 20.143 32.175 -8.857 1.00 86.38 729 MET A C 1
ATOM 5220 O O . MET A 1 729 ? 21.080 31.526 -9.322 1.00 86.38 729 MET A O 1
ATOM 5224 N N . ARG A 1 730 ? 19.961 33.453 -9.198 1.00 82.06 730 ARG A N 1
ATOM 5225 C CA . ARG A 1 730 ? 20.811 34.167 -10.168 1.00 82.06 730 ARG A CA 1
ATOM 5226 C C . ARG A 1 730 ? 22.286 34.266 -9.777 1.00 82.06 730 ARG A C 1
ATOM 5228 O O . ARG A 1 730 ? 23.129 34.430 -10.656 1.00 82.06 730 ARG A O 1
ATOM 5235 N N . ASP A 1 731 ? 22.593 34.189 -8.490 1.00 81.25 731 ASP A N 1
ATOM 5236 C CA . ASP A 1 731 ? 23.960 34.154 -7.965 1.00 81.25 731 ASP A CA 1
ATOM 5237 C C . ASP A 1 731 ? 24.574 32.739 -7.951 1.00 81.25 731 ASP A C 1
ATOM 5239 O O . ASP A 1 731 ? 25.702 32.564 -7.492 1.00 81.25 731 ASP A O 1
ATOM 5243 N N . GLY A 1 732 ? 23.844 31.735 -8.452 1.00 81.94 732 GLY A N 1
ATOM 5244 C CA . GLY A 1 732 ? 24.258 30.334 -8.475 1.00 81.94 732 GLY A CA 1
ATOM 5245 C C . GLY A 1 732 ? 24.059 29.598 -7.147 1.00 81.94 732 GLY A C 1
ATOM 5246 O O . GLY A 1 732 ? 24.523 28.464 -7.019 1.00 81.94 732 GLY A O 1
ATOM 5247 N N . SER A 1 733 ? 23.410 30.206 -6.148 1.00 87.88 733 SER A N 1
ATOM 5248 C CA . SER A 1 733 ? 23.001 29.511 -4.922 1.00 87.88 733 SER A CA 1
ATOM 5249 C C . SER A 1 733 ? 21.735 28.673 -5.135 1.00 87.88 733 SER A C 1
ATOM 5251 O O . SER A 1 733 ? 21.021 28.833 -6.128 1.00 87.88 733 SER A O 1
ATOM 5253 N N . VAL A 1 734 ? 21.457 27.753 -4.204 1.00 90.50 734 VAL A N 1
ATOM 5254 C CA . VAL A 1 734 ? 20.278 26.877 -4.257 1.00 90.50 734 VAL A CA 1
ATOM 5255 C C . VAL A 1 734 ? 19.429 27.023 -3.006 1.00 90.50 734 VAL A C 1
ATOM 5257 O O . VAL A 1 734 ? 19.941 26.967 -1.886 1.00 90.50 734 VAL A O 1
ATOM 5260 N N . VAL A 1 735 ? 18.120 27.158 -3.208 1.00 89.25 735 VAL A N 1
ATOM 5261 C CA . VAL A 1 735 ? 17.107 27.155 -2.146 1.00 89.25 735 VAL A CA 1
ATOM 5262 C C . VAL A 1 735 ? 16.209 25.937 -2.331 1.00 89.25 735 VAL A C 1
ATOM 5264 O O . VAL A 1 735 ? 15.643 25.739 -3.406 1.00 89.25 735 VAL A O 1
ATOM 5267 N N . THR A 1 736 ? 16.067 25.119 -1.288 1.00 90.12 736 THR A N 1
ATOM 5268 C CA . THR A 1 736 ? 15.210 23.924 -1.285 1.00 90.12 736 THR A CA 1
ATOM 5269 C C . THR A 1 736 ? 14.063 24.064 -0.289 1.00 90.12 736 THR A C 1
ATOM 5271 O O . THR A 1 736 ? 14.182 24.768 0.715 1.00 90.12 736 THR A O 1
ATOM 5274 N N . TRP A 1 737 ? 12.920 23.448 -0.596 1.00 86.69 737 TRP A N 1
ATOM 5275 C CA . TRP A 1 737 ? 11.777 23.361 0.318 1.00 86.69 737 TRP A CA 1
ATOM 5276 C C . TRP A 1 737 ? 10.879 22.163 -0.020 1.00 86.69 737 TRP A C 1
ATOM 5278 O O . TRP A 1 737 ? 10.915 21.631 -1.130 1.00 86.69 737 TRP A O 1
ATOM 5288 N N . GLY A 1 738 ? 10.052 21.744 0.939 1.00 77.38 738 GLY A N 1
ATOM 5289 C CA . GLY A 1 738 ? 9.202 20.552 0.847 1.00 77.38 738 GLY A CA 1
ATOM 5290 C C . GLY A 1 738 ? 9.660 19.444 1.796 1.00 77.38 738 GLY A C 1
ATOM 5291 O O . GLY A 1 738 ? 10.312 19.721 2.803 1.00 77.38 738 GLY A O 1
ATOM 5292 N N . GLN A 1 739 ? 9.307 18.192 1.501 1.00 76.00 739 GLN A N 1
ATOM 5293 C CA . GLN A 1 739 ? 9.634 17.057 2.365 1.00 76.00 739 GLN A CA 1
ATOM 5294 C C . GLN A 1 739 ? 11.152 16.813 2.388 1.00 76.00 739 GLN A C 1
ATOM 5296 O O . GLN A 1 739 ? 11.775 16.664 1.335 1.00 76.00 739 GLN A O 1
ATOM 5301 N N . ALA A 1 740 ? 11.737 16.724 3.587 1.00 77.56 740 ALA A N 1
ATOM 5302 C CA . ALA A 1 740 ? 13.178 16.535 3.775 1.00 77.56 740 ALA A CA 1
ATOM 5303 C C . ALA A 1 740 ? 13.702 15.282 3.050 1.00 77.56 740 ALA A C 1
ATOM 5305 O O . ALA A 1 740 ? 14.650 15.388 2.273 1.00 77.56 740 ALA A O 1
ATOM 5306 N N . ASP A 1 741 ? 13.016 14.142 3.197 1.00 71.75 741 ASP A N 1
ATOM 5307 C CA . ASP A 1 741 ? 13.403 12.871 2.561 1.00 71.75 741 ASP A CA 1
ATOM 5308 C C . ASP A 1 741 ? 13.343 12.921 1.029 1.00 71.75 741 ASP A C 1
ATOM 5310 O O . ASP A 1 741 ? 14.033 12.165 0.362 1.00 71.75 741 ASP A O 1
ATOM 5314 N N . CYS A 1 742 ? 12.549 13.830 0.452 1.00 74.00 742 CYS A N 1
ATOM 5315 C CA . CYS A 1 742 ? 12.467 14.034 -0.997 1.00 74.00 742 CYS A CA 1
ATOM 5316 C C . CYS A 1 742 ? 13.486 15.064 -1.521 1.00 74.00 742 CYS A C 1
ATOM 5318 O O . CYS A 1 742 ? 13.375 15.491 -2.675 1.00 74.00 742 CYS A O 1
ATOM 5320 N N . GLY A 1 743 ? 14.424 15.508 -0.675 1.00 80.44 743 GLY A N 1
ATOM 5321 C CA . GLY A 1 743 ? 15.431 16.521 -0.992 1.00 80.44 743 GLY A CA 1
ATOM 5322 C C . GLY A 1 743 ? 15.014 17.966 -0.690 1.00 80.44 743 GLY A C 1
ATOM 5323 O O . GLY A 1 743 ? 15.646 18.897 -1.189 1.00 80.44 743 GLY A O 1
ATOM 5324 N N . GLY A 1 744 ? 13.966 18.164 0.120 1.00 83.88 744 GLY A N 1
ATOM 5325 C CA . GLY A 1 744 ? 13.502 19.483 0.573 1.00 83.88 744 GLY A CA 1
ATOM 5326 C C . GLY A 1 744 ? 14.375 20.131 1.652 1.00 83.88 744 GLY A C 1
ATOM 5327 O O . GLY A 1 744 ? 14.120 21.274 2.021 1.00 83.88 744 GLY A O 1
ATOM 5328 N N . ASP A 1 745 ? 15.389 19.416 2.149 1.00 85.25 745 ASP A N 1
ATOM 5329 C CA . ASP A 1 745 ? 16.402 19.924 3.075 1.00 85.25 745 ASP A CA 1
ATOM 5330 C C . ASP A 1 745 ? 17.811 19.708 2.502 1.00 85.25 745 ASP A C 1
ATOM 5332 O O . ASP A 1 745 ? 18.333 18.594 2.496 1.00 85.25 745 ASP A O 1
ATOM 5336 N N . SER A 1 746 ? 18.440 20.787 2.031 1.00 87.44 746 SER A N 1
ATOM 5337 C CA . SER A 1 746 ? 19.819 20.784 1.525 1.00 87.44 746 SER A CA 1
ATOM 5338 C C . SER A 1 746 ? 20.856 21.258 2.549 1.00 87.44 746 SER A C 1
ATOM 5340 O O . SER A 1 746 ? 22.020 21.436 2.189 1.00 87.44 746 SER A O 1
ATOM 5342 N N . ARG A 1 747 ? 20.501 21.462 3.831 1.00 86.00 747 ARG A N 1
ATOM 5343 C CA . ARG A 1 747 ? 21.405 22.084 4.828 1.00 86.00 747 ARG A CA 1
ATOM 5344 C C . ARG A 1 747 ? 22.743 21.361 4.984 1.00 86.00 747 ARG A C 1
ATOM 5346 O O . ARG A 1 747 ? 23.759 22.023 5.175 1.00 86.00 747 ARG A O 1
ATOM 5353 N N . ALA A 1 748 ? 22.752 20.033 4.871 1.00 83.75 748 ALA A N 1
ATOM 5354 C CA . ALA A 1 748 ? 23.966 19.220 4.975 1.00 83.75 748 ALA A CA 1
ATOM 5355 C C . ALA A 1 748 ? 24.979 19.491 3.845 1.00 83.75 748 ALA A C 1
ATOM 5357 O O . ALA A 1 748 ? 26.183 19.356 4.052 1.00 83.75 748 ALA A O 1
ATOM 5358 N N . VAL A 1 749 ? 24.495 19.903 2.669 1.00 87.50 749 VAL A N 1
ATOM 5359 C CA . VAL A 1 749 ? 25.310 20.156 1.470 1.00 87.50 749 VAL A CA 1
ATOM 5360 C C . VAL A 1 749 ? 25.310 21.628 1.047 1.00 87.50 749 VAL A C 1
ATOM 5362 O O . VAL A 1 749 ? 25.941 21.987 0.057 1.00 87.50 749 VAL A O 1
ATOM 5365 N N . GLN A 1 750 ? 24.658 22.511 1.809 1.00 87.69 750 GLN A N 1
ATOM 5366 C CA . GLN A 1 750 ? 24.447 23.916 1.444 1.00 87.69 750 GLN A CA 1
ATOM 5367 C C . GLN A 1 750 ? 25.756 24.676 1.199 1.00 87.69 750 GLN A C 1
ATOM 5369 O O . GLN A 1 750 ? 25.820 25.542 0.331 1.00 87.69 750 GLN A O 1
ATOM 5374 N N . GLU A 1 751 ? 26.822 24.353 1.938 1.00 85.25 751 GLU A N 1
ATOM 5375 C CA . GLU A 1 751 ? 28.131 24.981 1.734 1.00 85.25 751 GLU A CA 1
ATOM 5376 C C . GLU A 1 751 ? 28.789 24.584 0.406 1.00 85.25 751 GLU A C 1
ATOM 5378 O O . GLU A 1 751 ? 29.612 25.350 -0.098 1.00 85.25 751 GLU A O 1
ATOM 5383 N N . GLN A 1 752 ? 28.415 23.428 -0.150 1.00 87.38 752 GLN A N 1
ATOM 5384 C CA . GLN A 1 752 ? 28.922 22.886 -1.413 1.00 87.38 752 GLN A CA 1
ATOM 5385 C C . GLN A 1 752 ? 28.113 23.386 -2.620 1.00 87.38 752 GLN A C 1
ATOM 5387 O O . GLN A 1 752 ? 28.661 23.498 -3.710 1.00 87.38 752 GLN A O 1
ATOM 5392 N N . LEU A 1 753 ? 26.838 23.752 -2.432 1.00 87.69 753 LEU A N 1
ATOM 5393 C CA . LEU A 1 753 ? 25.938 24.266 -3.476 1.00 87.69 753 LEU A CA 1
ATOM 5394 C C . LEU A 1 753 ? 26.202 25.751 -3.806 1.00 87.69 753 LEU A C 1
ATOM 5396 O O . LEU A 1 753 ? 25.345 26.615 -3.606 1.00 87.69 753 LEU A O 1
ATOM 5400 N N . ARG A 1 754 ? 27.408 26.052 -4.298 1.00 84.62 754 ARG A N 1
ATOM 5401 C CA . ARG A 1 754 ? 27.829 27.388 -4.758 1.00 84.62 754 ARG A CA 1
ATOM 5402 C C . ARG A 1 754 ? 28.176 27.358 -6.242 1.00 84.62 754 ARG A C 1
ATOM 5404 O O . ARG A 1 754 ? 29.008 26.550 -6.625 1.00 84.62 754 ARG A O 1
ATOM 5411 N N . ASP A 1 755 ? 27.620 28.271 -7.036 1.00 88.56 755 ASP A N 1
ATOM 5412 C CA . ASP A 1 755 ? 27.801 28.292 -8.501 1.00 88.56 755 ASP A CA 1
ATOM 5413 C C . ASP A 1 755 ? 27.184 27.055 -9.186 1.00 88.56 755 ASP A C 1
ATOM 5415 O O . ASP A 1 755 ? 27.818 26.352 -9.970 1.00 88.56 755 ASP A O 1
ATOM 5419 N N . VAL A 1 756 ? 25.932 26.743 -8.837 1.00 91.81 756 VAL A N 1
ATOM 5420 C CA . VAL A 1 756 ? 25.162 25.650 -9.446 1.00 91.81 756 VAL A CA 1
ATOM 5421 C C . VAL A 1 756 ? 24.677 26.054 -10.836 1.00 91.81 756 VAL A C 1
ATOM 5423 O O . VAL A 1 756 ? 23.999 27.066 -10.996 1.00 91.81 756 VAL A O 1
ATOM 5426 N N . GLN A 1 757 ? 24.977 25.223 -11.833 1.00 90.00 757 GLN A N 1
ATOM 5427 C CA . GLN A 1 757 ? 24.619 25.455 -13.236 1.00 90.00 757 GLN A CA 1
ATOM 5428 C C . GLN A 1 757 ? 23.342 24.710 -13.639 1.00 90.00 757 GLN A C 1
ATOM 5430 O O . GLN A 1 757 ? 22.496 25.238 -14.360 1.00 90.00 757 GLN A O 1
ATOM 5435 N N . GLN A 1 758 ? 23.179 23.474 -13.162 1.00 90.56 758 GLN A N 1
ATOM 5436 C CA . GLN A 1 758 ? 22.020 22.641 -13.471 1.00 90.56 758 GLN A CA 1
ATOM 5437 C C . GLN A 1 758 ? 21.679 21.754 -12.279 1.00 90.56 758 GLN A C 1
ATOM 5439 O O . GLN A 1 758 ? 22.564 21.220 -11.623 1.00 90.56 758 GLN A O 1
ATOM 5444 N N . ILE A 1 759 ? 20.386 21.548 -12.039 1.00 93.38 759 ILE A N 1
ATOM 5445 C CA . ILE A 1 759 ? 19.882 20.538 -11.108 1.00 93.38 759 ILE A CA 1
ATOM 5446 C C . ILE A 1 759 ? 19.069 19.525 -11.910 1.00 93.38 759 ILE A C 1
ATOM 5448 O O . ILE A 1 759 ? 18.317 19.904 -12.814 1.00 93.38 759 ILE A O 1
ATOM 5452 N N . GLN A 1 760 ? 19.195 18.251 -11.555 1.00 93.25 760 GLN A N 1
ATOM 5453 C CA . GLN A 1 760 ? 18.342 17.171 -12.025 1.00 93.25 760 GLN A CA 1
ATOM 5454 C C . GLN A 1 760 ? 17.703 16.459 -10.828 1.00 93.25 760 GLN A C 1
ATOM 5456 O O . GLN A 1 760 ? 18.340 16.288 -9.793 1.00 93.25 760 GLN A O 1
ATOM 5461 N N . ALA A 1 761 ? 16.441 16.052 -10.971 1.00 89.88 761 ALA A N 1
ATOM 5462 C CA . ALA A 1 761 ? 15.667 15.419 -9.905 1.00 89.88 761 ALA A CA 1
ATOM 5463 C C . ALA A 1 761 ? 15.229 13.996 -10.281 1.00 89.88 761 ALA A C 1
ATOM 5465 O O . ALA A 1 761 ? 14.653 13.788 -11.363 1.00 89.88 761 ALA A O 1
ATOM 5466 N N . SER A 1 762 ? 15.458 13.059 -9.361 1.00 88.06 762 SER A N 1
ATOM 5467 C CA . SER A 1 762 ? 14.786 11.758 -9.309 1.00 88.06 762 SER A CA 1
ATOM 5468 C C . SER A 1 762 ? 13.457 11.903 -8.541 1.00 88.06 762 SER A C 1
ATOM 5470 O O . SER A 1 762 ? 12.966 13.019 -8.336 1.00 88.06 762 SER A O 1
ATOM 5472 N N . ASN A 1 763 ? 12.818 10.802 -8.147 1.00 83.00 763 ASN A N 1
ATOM 5473 C CA . ASN A 1 763 ? 11.579 10.846 -7.370 1.00 83.00 763 ASN A CA 1
ATOM 5474 C C . ASN A 1 763 ? 11.781 11.454 -5.979 1.00 83.00 763 ASN A C 1
ATOM 5476 O O . ASN A 1 763 ? 10.892 12.154 -5.505 1.00 83.00 763 ASN A O 1
ATOM 5480 N N . GLU A 1 764 ? 12.910 11.184 -5.324 1.00 83.50 764 GLU A N 1
ATOM 5481 C CA . GLU A 1 764 ? 13.136 11.568 -3.920 1.00 83.50 764 GLU A CA 1
ATOM 5482 C C . GLU A 1 764 ? 14.542 12.153 -3.674 1.00 83.50 764 GLU A C 1
ATOM 5484 O O . GLU A 1 764 ? 14.920 12.393 -2.532 1.00 83.50 764 GLU A O 1
ATOM 5489 N N . ALA A 1 765 ? 15.321 12.424 -4.726 1.00 90.00 765 ALA A N 1
ATOM 5490 C CA . ALA A 1 765 ? 16.648 13.025 -4.608 1.00 90.00 765 ALA A CA 1
ATOM 5491 C C . ALA A 1 765 ? 16.952 14.032 -5.727 1.00 90.00 765 ALA A C 1
ATOM 5493 O O . ALA A 1 765 ? 16.300 14.061 -6.777 1.00 90.00 765 ALA A O 1
ATOM 5494 N N . PHE A 1 766 ? 17.983 14.844 -5.501 1.00 94.38 766 PHE A N 1
ATOM 5495 C CA . PHE A 1 766 ? 18.513 15.817 -6.450 1.00 94.38 766 PHE A CA 1
ATOM 5496 C C . PHE A 1 766 ? 20.015 15.626 -6.657 1.00 94.38 766 PHE A C 1
ATOM 5498 O O . PHE A 1 766 ? 20.743 15.237 -5.745 1.00 94.38 766 PHE A O 1
ATOM 5505 N N . ALA A 1 767 ? 20.471 15.969 -7.860 1.00 95.50 767 ALA A N 1
ATOM 5506 C CA . ALA A 1 767 ? 21.876 16.067 -8.224 1.00 95.50 767 ALA A CA 1
ATOM 5507 C C . ALA A 1 767 ? 22.130 17.408 -8.926 1.00 95.50 767 ALA A C 1
ATOM 5509 O O . ALA A 1 767 ? 21.450 17.739 -9.902 1.00 95.50 767 ALA A O 1
ATOM 5510 N N . ALA A 1 768 ? 23.091 18.182 -8.427 1.00 94.88 768 ALA A N 1
ATOM 5511 C CA . ALA A 1 768 ? 23.488 19.479 -8.962 1.00 94.88 768 ALA A CA 1
ATOM 5512 C C . ALA A 1 768 ? 24.851 19.393 -9.653 1.00 94.88 768 ALA A C 1
ATOM 5514 O O . ALA A 1 768 ? 25.791 18.855 -9.074 1.00 94.88 768 ALA A O 1
ATOM 5515 N N . ILE A 1 769 ? 24.957 19.954 -10.859 1.00 94.19 769 ILE A N 1
ATOM 5516 C CA . ILE A 1 769 ? 26.224 20.192 -11.557 1.00 94.19 769 ILE A CA 1
ATOM 5517 C C . ILE A 1 769 ? 26.722 21.585 -11.168 1.00 94.19 769 ILE A C 1
ATOM 5519 O O . ILE A 1 769 ? 26.011 22.580 -11.352 1.00 94.19 769 ILE A O 1
ATOM 5523 N N . MET A 1 770 ? 27.942 21.644 -10.650 1.00 93.19 770 MET A N 1
ATOM 5524 C CA . MET A 1 770 ? 28.615 22.872 -10.234 1.00 93.19 770 MET A CA 1
ATOM 5525 C C . MET A 1 770 ? 29.362 23.521 -11.411 1.00 93.19 770 MET A C 1
ATOM 5527 O O . MET A 1 770 ? 29.666 22.860 -12.405 1.00 93.19 770 MET A O 1
ATOM 5531 N N . GLY A 1 771 ? 29.705 24.807 -11.302 1.00 88.06 771 GLY A N 1
ATOM 5532 C CA . GLY A 1 771 ? 30.436 25.555 -12.336 1.00 88.06 771 GLY A CA 1
ATOM 5533 C C . GLY A 1 771 ? 31.823 24.995 -12.675 1.00 88.06 771 GLY A C 1
ATOM 5534 O O . GLY A 1 771 ? 32.324 25.213 -13.777 1.00 88.06 771 GLY A O 1
ATOM 5535 N N . ASP A 1 772 ? 32.423 24.219 -11.770 1.00 88.00 772 ASP A N 1
ATOM 5536 C CA . ASP A 1 772 ? 33.682 23.497 -11.990 1.00 88.00 772 ASP A CA 1
ATOM 5537 C C . ASP A 1 772 ? 33.500 22.088 -12.595 1.00 88.00 772 ASP A C 1
ATOM 5539 O O . ASP A 1 772 ? 34.480 21.373 -12.803 1.00 88.00 772 ASP A O 1
ATOM 5543 N N . GLY A 1 773 ? 32.259 21.681 -12.884 1.00 88.69 773 GLY A N 1
ATOM 5544 C CA . GLY A 1 773 ? 31.918 20.363 -13.421 1.00 88.69 773 GLY A CA 1
ATOM 5545 C C . GLY A 1 773 ? 31.860 19.239 -12.380 1.00 88.69 773 GLY A C 1
ATOM 5546 O O . GLY A 1 773 ? 31.727 18.074 -12.767 1.00 88.69 773 GLY A O 1
ATOM 5547 N N . SER A 1 774 ? 31.974 19.539 -11.082 1.00 93.44 774 SER A N 1
ATOM 5548 C CA . SER A 1 774 ? 31.700 18.572 -10.011 1.00 93.44 774 SER A CA 1
ATOM 5549 C C . SER A 1 774 ? 30.196 18.371 -9.790 1.00 93.44 774 SER A C 1
ATOM 5551 O O . SER A 1 774 ? 29.376 19.173 -10.246 1.00 93.44 774 SER A O 1
ATOM 5553 N N . VAL A 1 775 ? 29.821 17.283 -9.106 1.00 95.88 775 VAL A N 1
ATOM 5554 C CA . VAL A 1 775 ? 28.419 16.980 -8.772 1.00 95.88 775 VAL A CA 1
ATOM 5555 C C . VAL A 1 775 ? 28.220 16.883 -7.264 1.00 95.88 775 VAL A C 1
ATOM 5557 O O . VAL A 1 775 ? 28.998 16.233 -6.563 1.00 95.88 775 VAL A O 1
ATOM 5560 N N . VAL A 1 776 ? 27.142 17.503 -6.784 1.00 94.88 776 VAL A N 1
ATOM 5561 C CA . VAL A 1 776 ? 26.675 17.432 -5.393 1.00 94.88 776 VAL A CA 1
ATOM 5562 C C . VAL A 1 776 ? 25.269 16.837 -5.375 1.00 94.88 776 VAL A C 1
ATOM 5564 O O . VAL A 1 776 ? 24.396 17.305 -6.107 1.00 94.88 776 VAL A O 1
ATOM 5567 N N . THR A 1 777 ? 25.031 15.822 -4.544 1.00 94.62 777 THR A N 1
ATOM 5568 C CA . THR A 1 777 ? 23.727 15.150 -4.415 1.00 94.62 777 THR A CA 1
ATOM 5569 C C . THR A 1 777 ? 23.145 15.297 -3.012 1.00 94.62 777 THR A C 1
ATOM 5571 O O . THR A 1 777 ? 23.880 15.493 -2.045 1.00 94.62 777 THR A O 1
ATOM 5574 N N . TRP A 1 778 ? 21.816 15.250 -2.902 1.00 94.25 778 TRP A N 1
ATOM 5575 C CA . TRP A 1 778 ? 21.094 15.223 -1.624 1.00 94.25 778 TRP A CA 1
ATOM 5576 C C . TRP A 1 778 ? 19.673 14.662 -1.793 1.00 94.25 778 TRP A C 1
ATOM 5578 O O . TRP A 1 778 ? 19.155 14.573 -2.908 1.00 94.25 778 TRP A O 1
ATOM 5588 N N . GLY A 1 779 ? 19.024 14.311 -0.681 1.00 87.69 779 GLY A N 1
ATOM 5589 C CA . GLY A 1 779 ? 17.722 13.631 -0.645 1.00 87.69 779 GLY A CA 1
ATOM 5590 C C . GLY A 1 779 ? 17.869 12.169 -0.232 1.00 87.69 779 GLY A C 1
ATOM 5591 O O . GLY A 1 779 ? 18.865 11.821 0.394 1.00 87.69 779 GLY A O 1
ATOM 5592 N N . HIS A 1 780 ? 16.894 11.319 -0.559 1.00 84.44 780 HIS A N 1
ATOM 5593 C CA . HIS A 1 780 ? 16.910 9.916 -0.137 1.00 84.44 780 HIS A CA 1
ATOM 5594 C C . HIS A 1 780 ? 18.101 9.147 -0.734 1.00 84.44 780 HIS A C 1
ATOM 5596 O O . HIS A 1 780 ? 18.247 9.082 -1.960 1.00 84.44 780 HIS A O 1
ATOM 5602 N N . ASP A 1 781 ? 18.886 8.487 0.122 1.00 84.00 781 ASP A N 1
ATOM 5603 C CA . ASP A 1 781 ? 20.117 7.766 -0.239 1.00 84.00 781 ASP A CA 1
ATOM 5604 C C . ASP A 1 781 ? 19.892 6.783 -1.403 1.00 84.00 781 ASP A C 1
ATOM 5606 O O . ASP A 1 781 ? 20.484 6.940 -2.473 1.00 84.00 781 ASP A O 1
ATOM 5610 N N . ASP A 1 782 ? 18.935 5.854 -1.258 1.00 78.19 782 ASP A N 1
ATOM 5611 C CA . ASP A 1 782 ? 18.614 4.854 -2.294 1.00 78.19 782 ASP A CA 1
ATOM 5612 C C . ASP A 1 782 ? 18.115 5.453 -3.622 1.00 78.19 782 ASP A C 1
ATOM 5614 O O . ASP A 1 782 ? 18.228 4.814 -4.664 1.00 78.19 782 ASP A O 1
ATOM 5618 N N . CYS A 1 783 ? 17.573 6.676 -3.624 1.00 80.81 783 CYS A N 1
ATOM 5619 C CA . CYS A 1 783 ? 17.093 7.337 -4.844 1.00 80.81 783 CYS A CA 1
ATOM 5620 C C . CYS A 1 783 ? 18.182 8.172 -5.539 1.00 80.81 783 CYS A C 1
ATOM 5622 O O . CYS A 1 783 ? 17.867 8.977 -6.426 1.00 80.81 783 CYS A O 1
ATOM 5624 N N . GLY A 1 784 ? 19.444 7.989 -5.134 1.00 84.19 784 GLY A N 1
ATOM 5625 C CA . GLY A 1 784 ? 20.613 8.692 -5.657 1.00 84.19 784 GLY A CA 1
ATOM 5626 C C . GLY A 1 784 ? 21.010 9.940 -4.866 1.00 84.19 784 GLY A C 1
ATOM 5627 O O . GLY A 1 784 ? 21.777 10.752 -5.387 1.00 84.19 784 GLY A O 1
ATOM 5628 N N . GLY A 1 785 ? 20.490 10.100 -3.641 1.00 87.81 785 GLY A N 1
ATOM 5629 C CA . GLY A 1 785 ? 20.896 11.154 -2.707 1.00 87.81 785 GLY A CA 1
ATOM 5630 C C . GLY A 1 785 ? 22.322 10.969 -2.183 1.00 87.81 785 GLY A C 1
ATOM 5631 O O . GLY A 1 785 ? 23.013 11.965 -1.970 1.00 87.81 785 GLY A O 1
ATOM 5632 N N . ASP A 1 786 ? 22.793 9.721 -2.079 1.00 88.19 786 ASP A N 1
ATOM 5633 C CA . ASP A 1 786 ? 24.176 9.380 -1.733 1.00 88.19 786 ASP A CA 1
ATOM 5634 C C . ASP A 1 786 ? 24.987 9.002 -2.986 1.00 88.19 786 ASP A C 1
ATOM 5636 O O . ASP A 1 786 ? 24.765 7.964 -3.615 1.00 88.19 786 ASP A O 1
ATOM 5640 N N . SER A 1 787 ? 25.951 9.851 -3.350 1.00 90.00 787 SER A N 1
ATOM 5641 C CA . SER A 1 787 ? 26.927 9.612 -4.420 1.00 90.00 787 SER A CA 1
ATOM 5642 C C . SER A 1 787 ? 28.325 9.263 -3.899 1.00 90.00 787 SER A C 1
ATOM 5644 O O . SER A 1 787 ? 29.269 9.195 -4.691 1.00 90.00 787 SER A O 1
ATOM 5646 N N . SER A 1 788 ? 28.500 9.032 -2.592 1.00 88.69 788 SER A N 1
ATOM 5647 C CA . SER A 1 788 ? 29.815 8.868 -1.952 1.00 88.69 788 SER A CA 1
ATOM 5648 C C . SER A 1 788 ? 30.680 7.781 -2.599 1.00 88.69 788 SER A C 1
ATOM 5650 O O . SER A 1 788 ? 31.881 7.982 -2.788 1.00 88.69 788 SER A O 1
ATOM 5652 N N . ALA A 1 789 ? 30.068 6.672 -3.029 1.00 86.56 789 ALA A N 1
ATOM 5653 C CA . ALA A 1 789 ? 30.744 5.562 -3.702 1.00 86.56 789 ALA A CA 1
ATOM 5654 C C . ALA A 1 789 ? 31.368 5.938 -5.060 1.00 86.56 789 ALA A C 1
ATOM 5656 O O . ALA A 1 789 ? 32.335 5.309 -5.494 1.00 86.56 789 ALA A O 1
ATOM 5657 N N . VAL A 1 790 ? 30.832 6.961 -5.732 1.00 91.00 790 VAL A N 1
ATOM 5658 C CA . VAL A 1 790 ? 31.277 7.412 -7.062 1.00 91.00 790 VAL A CA 1
ATOM 5659 C C . VAL A 1 790 ? 31.783 8.857 -7.063 1.00 91.00 790 VAL A C 1
ATOM 5661 O O . VAL A 1 790 ? 32.135 9.379 -8.119 1.00 91.00 790 VAL A O 1
ATOM 5664 N N . GLN A 1 791 ? 31.882 9.503 -5.898 1.00 91.50 791 GLN A N 1
ATOM 5665 C CA . GLN A 1 791 ? 32.166 10.937 -5.781 1.00 91.50 791 GLN A CA 1
ATOM 5666 C C . GLN A 1 791 ? 33.490 11.351 -6.437 1.00 91.50 791 GLN A C 1
ATOM 5668 O O . GLN A 1 791 ? 33.587 12.422 -7.031 1.00 91.50 791 GLN A O 1
ATOM 5673 N N . GLU A 1 792 ? 34.516 10.496 -6.385 1.00 88.81 792 GLU A N 1
ATOM 5674 C CA . GLU A 1 792 ? 35.799 10.772 -7.045 1.00 88.81 792 GLU A CA 1
ATOM 5675 C C . GLU A 1 792 ? 35.701 10.775 -8.579 1.00 88.81 792 GLU A C 1
ATOM 5677 O O . GLU A 1 792 ? 36.507 11.435 -9.238 1.00 88.81 792 GLU A O 1
ATOM 5682 N N . GLN A 1 793 ? 34.712 10.070 -9.138 1.00 90.62 793 GLN A N 1
ATOM 5683 C CA . GLN A 1 793 ? 34.466 9.948 -10.577 1.00 90.62 793 GLN A CA 1
ATOM 5684 C C . GLN A 1 793 ? 33.565 11.070 -11.117 1.00 90.62 793 GLN A C 1
ATOM 5686 O O . GLN A 1 793 ? 33.587 11.345 -12.316 1.00 90.62 793 GLN A O 1
ATOM 5691 N N . LEU A 1 794 ? 32.800 11.746 -10.253 1.00 92.00 794 LEU A N 1
ATOM 5692 C CA . LEU A 1 794 ? 31.888 12.838 -10.607 1.00 92.00 794 LEU A CA 1
ATOM 5693 C C . LEU A 1 794 ? 32.627 14.174 -10.798 1.00 92.00 794 LEU A C 1
ATOM 5695 O O . LEU A 1 794 ? 32.392 15.156 -10.092 1.00 92.00 794 LEU A O 1
ATOM 5699 N N . ARG A 1 795 ? 33.547 14.189 -11.766 1.00 91.69 795 ARG A N 1
ATOM 5700 C CA . ARG A 1 795 ? 34.324 15.359 -12.198 1.00 91.69 795 ARG A CA 1
ATOM 5701 C C . ARG A 1 795 ? 34.188 15.556 -13.699 1.00 91.69 795 ARG A C 1
ATOM 5703 O O . ARG A 1 795 ? 34.096 14.576 -14.447 1.00 91.69 795 ARG A O 1
ATOM 5710 N N . ASP A 1 796 ? 34.226 16.815 -14.122 1.00 93.00 796 ASP A N 1
ATOM 5711 C CA . ASP A 1 796 ? 34.055 17.228 -15.516 1.00 93.00 796 ASP A CA 1
ATOM 5712 C C . ASP A 1 796 ? 32.717 16.749 -16.118 1.00 93.00 796 ASP A C 1
ATOM 5714 O O . ASP A 1 796 ? 32.649 16.378 -17.294 1.00 93.00 796 ASP A O 1
ATOM 5718 N N . VAL A 1 797 ? 31.659 16.706 -15.301 1.00 95.44 797 VAL A N 1
ATOM 5719 C CA . VAL A 1 797 ? 30.308 16.294 -15.702 1.00 95.44 797 VAL A CA 1
ATOM 5720 C C . VAL A 1 797 ? 29.643 17.404 -16.513 1.00 95.44 797 VAL A C 1
ATOM 5722 O O . VAL A 1 797 ? 29.638 18.564 -16.112 1.00 95.44 797 VAL A O 1
ATOM 5725 N N . GLN A 1 798 ? 29.062 17.038 -17.656 1.00 92.69 798 GLN A N 1
ATOM 5726 C CA . GLN A 1 798 ? 28.364 17.968 -18.548 1.00 92.69 798 GLN A CA 1
ATOM 5727 C C . GLN A 1 798 ? 26.845 17.842 -18.462 1.00 92.69 798 GLN A C 1
ATOM 5729 O O . GLN A 1 798 ? 26.139 18.836 -18.610 1.00 92.69 798 GLN A O 1
ATOM 5734 N N . GLN A 1 799 ? 26.331 16.626 -18.265 1.00 92.75 799 GLN A N 1
ATOM 5735 C CA . GLN A 1 799 ? 24.894 16.349 -18.245 1.00 92.75 799 GLN A CA 1
ATOM 5736 C C . GLN A 1 799 ? 24.574 15.256 -17.232 1.00 92.75 799 GLN A C 1
ATOM 5738 O O . GLN A 1 799 ? 25.334 14.300 -17.090 1.00 92.75 799 GLN A O 1
ATOM 5743 N N . ILE A 1 800 ? 23.425 15.375 -16.566 1.00 94.75 800 ILE A N 1
ATOM 5744 C CA . ILE A 1 800 ? 22.875 14.345 -15.682 1.00 94.75 800 ILE A CA 1
ATOM 5745 C C . ILE A 1 800 ? 21.477 13.979 -16.172 1.00 94.75 800 ILE A C 1
ATOM 5747 O O . ILE A 1 800 ? 20.622 14.845 -16.365 1.00 94.75 800 ILE A O 1
ATOM 5751 N N . HIS A 1 801 ? 21.236 12.681 -16.314 1.00 93.69 801 HIS A N 1
ATOM 5752 C CA . HIS A 1 801 ? 19.928 12.105 -16.587 1.00 93.69 801 HIS A CA 1
ATOM 5753 C C . HIS A 1 801 ? 19.457 11.311 -15.373 1.00 93.69 801 HIS A C 1
ATOM 5755 O O . HIS A 1 801 ? 20.249 10.636 -14.722 1.00 93.69 801 HIS A O 1
ATOM 5761 N N . ALA A 1 802 ? 18.163 11.390 -15.072 1.00 91.12 802 ALA A N 1
ATOM 5762 C CA . ALA A 1 802 ? 17.566 10.702 -13.934 1.00 91.12 802 ALA A CA 1
ATOM 5763 C C . ALA A 1 802 ? 16.491 9.722 -14.402 1.00 91.12 802 ALA A C 1
ATOM 5765 O O . ALA A 1 802 ? 15.617 10.094 -15.191 1.00 91.12 802 ALA A O 1
ATOM 5766 N N . SER A 1 803 ? 16.539 8.506 -13.869 1.00 89.19 803 SER A N 1
ATOM 5767 C CA . SER A 1 803 ? 15.367 7.646 -13.736 1.00 89.19 803 SER A CA 1
ATOM 5768 C C . SER A 1 803 ? 14.682 7.968 -12.391 1.00 89.19 803 SER A C 1
ATOM 5770 O O . SER A 1 803 ? 15.234 8.714 -11.576 1.00 89.19 803 SER A O 1
ATOM 5772 N N . PRO A 1 804 ? 13.470 7.457 -12.128 1.00 84.75 804 PRO A N 1
ATOM 5773 C CA . PRO A 1 804 ? 12.812 7.533 -10.828 1.00 84.75 804 PRO A CA 1
ATOM 5774 C C . PRO A 1 804 ? 13.716 7.381 -9.596 1.00 84.75 804 PRO A C 1
ATOM 5776 O O . PRO A 1 804 ? 13.560 8.167 -8.669 1.00 84.75 804 PRO A O 1
ATOM 5779 N N . ASN A 1 805 ? 14.667 6.440 -9.578 1.00 85.62 805 ASN A N 1
ATOM 5780 C CA . ASN A 1 805 ? 15.475 6.147 -8.382 1.00 85.62 805 ASN A CA 1
ATOM 5781 C C . ASN A 1 805 ? 16.993 6.054 -8.658 1.00 85.62 805 ASN A C 1
ATOM 5783 O O . ASN A 1 805 ? 17.738 5.567 -7.810 1.00 85.62 805 ASN A O 1
ATOM 5787 N N . ALA A 1 806 ? 17.470 6.485 -9.828 1.00 92.06 806 ALA A N 1
ATOM 5788 C CA . ALA A 1 806 ? 18.892 6.453 -10.170 1.00 92.06 806 ALA A CA 1
ATOM 5789 C C . ALA A 1 806 ? 19.294 7.618 -11.083 1.00 92.06 806 ALA A C 1
ATOM 5791 O O . ALA A 1 806 ? 18.453 8.238 -11.742 1.00 92.06 806 ALA A O 1
ATOM 5792 N N . PHE A 1 807 ? 20.597 7.885 -11.155 1.00 95.69 807 PHE A N 1
ATOM 5793 C CA . PHE A 1 807 ? 21.186 8.912 -12.008 1.00 95.69 807 PHE A CA 1
ATOM 5794 C C . PHE A 1 807 ? 22.286 8.337 -12.902 1.00 95.69 807 PHE A C 1
ATOM 5796 O O . PHE A 1 807 ? 22.984 7.392 -12.537 1.00 95.69 807 PHE A O 1
ATOM 5803 N N . ALA A 1 808 ? 22.460 8.960 -14.066 1.00 96.12 808 ALA A N 1
ATOM 5804 C CA . ALA A 1 808 ? 23.557 8.721 -14.992 1.00 96.12 808 ALA A CA 1
ATOM 5805 C C . ALA A 1 808 ? 24.142 10.065 -15.453 1.00 96.12 808 ALA A C 1
ATOM 5807 O O . ALA A 1 808 ? 23.426 10.902 -16.008 1.00 96.12 808 ALA A O 1
ATOM 5808 N N . ALA A 1 809 ? 25.435 10.273 -15.223 1.00 95.81 809 ALA A N 1
ATOM 5809 C CA . ALA A 1 809 ? 26.174 11.477 -15.578 1.00 95.81 809 ALA A CA 1
ATOM 5810 C C . ALA A 1 809 ? 27.088 11.230 -16.782 1.00 95.81 809 ALA A C 1
ATOM 5812 O O . ALA A 1 809 ? 27.877 10.287 -16.770 1.00 95.81 809 ALA A O 1
ATOM 5813 N N . ILE A 1 810 ? 27.014 12.102 -17.789 1.00 95.31 810 ILE A N 1
ATOM 5814 C CA . ILE A 1 810 ? 27.922 12.121 -18.942 1.00 95.31 810 ILE A CA 1
ATOM 5815 C C . ILE A 1 810 ? 29.065 13.090 -18.634 1.00 95.31 810 ILE A C 1
ATOM 5817 O O . ILE A 1 810 ? 28.834 14.273 -18.361 1.00 95.31 810 ILE A O 1
ATOM 5821 N N . ARG A 1 811 ? 30.300 12.590 -18.677 1.00 94.81 811 ARG A N 1
ATOM 5822 C CA . ARG A 1 811 ? 31.526 13.379 -18.500 1.00 94.81 811 ARG A CA 1
ATOM 5823 C C . ARG A 1 811 ? 31.989 13.983 -19.824 1.00 94.81 811 ARG A C 1
ATOM 5825 O O . ARG A 1 811 ? 31.627 13.515 -20.900 1.00 94.81 811 ARG A O 1
ATOM 5832 N N . SER A 1 812 ? 32.828 15.011 -19.747 1.00 91.25 812 SER A N 1
ATOM 5833 C CA . SER A 1 812 ? 33.375 15.715 -20.917 1.00 91.25 812 SER A CA 1
ATOM 5834 C C . SER A 1 812 ? 34.205 14.840 -21.864 1.00 91.25 812 SER A C 1
ATOM 5836 O O . SER A 1 812 ? 34.338 15.168 -23.041 1.00 91.25 812 SER A O 1
ATOM 5838 N N . ASP A 1 813 ? 34.729 13.716 -21.370 1.00 90.06 813 ASP A N 1
ATOM 5839 C CA . ASP A 1 813 ? 35.433 12.693 -22.150 1.00 90.06 813 ASP A CA 1
ATOM 5840 C C . ASP A 1 813 ? 34.488 11.655 -22.793 1.00 90.06 813 ASP A C 1
ATOM 5842 O O . ASP A 1 813 ? 34.950 10.701 -23.416 1.00 90.06 813 ASP A O 1
ATOM 5846 N N . GLY A 1 814 ? 33.169 11.819 -22.640 1.00 90.50 814 GLY A N 1
ATOM 5847 C CA . GLY A 1 814 ? 32.150 10.904 -23.152 1.00 90.50 814 GLY A CA 1
ATOM 5848 C C . GLY A 1 814 ? 31.970 9.624 -22.329 1.00 90.50 814 GLY A C 1
ATOM 5849 O O . GLY A 1 814 ? 31.241 8.732 -22.767 1.00 90.50 814 GLY A O 1
ATOM 5850 N N . SER A 1 815 ? 32.623 9.491 -21.167 1.00 94.62 815 SER A N 1
ATOM 5851 C CA . SER A 1 815 ? 32.367 8.388 -20.230 1.00 94.62 815 SER A CA 1
ATOM 5852 C C . SER A 1 815 ? 31.117 8.635 -19.380 1.00 94.62 815 SER A C 1
ATOM 5854 O O . SER A 1 815 ? 30.727 9.783 -19.149 1.00 94.62 815 SER A O 1
ATOM 5856 N N . VAL A 1 816 ? 30.487 7.554 -18.906 1.00 96.38 816 VAL A N 1
ATOM 5857 C CA . VAL A 1 816 ? 29.285 7.623 -18.060 1.00 96.38 816 VAL A CA 1
ATOM 5858 C C . VAL A 1 816 ? 29.565 7.085 -16.660 1.00 96.38 816 VAL A C 1
ATOM 5860 O O . VAL A 1 816 ? 30.162 6.018 -16.498 1.00 96.38 816 VAL A O 1
ATOM 5863 N N . VAL A 1 817 ? 29.094 7.821 -15.655 1.00 95.62 817 VAL A N 1
ATOM 5864 C CA . VAL A 1 817 ? 29.092 7.419 -14.241 1.00 95.62 817 VAL A CA 1
ATOM 5865 C C . VAL A 1 817 ? 27.643 7.301 -13.785 1.00 95.62 817 VAL A C 1
ATOM 5867 O O . VAL A 1 817 ? 26.859 8.218 -14.017 1.00 95.62 817 VAL A O 1
ATOM 5870 N N . VAL A 1 818 ? 27.273 6.194 -13.144 1.00 95.12 818 VAL A N 1
ATOM 5871 C CA . VAL A 1 818 ? 25.908 5.958 -12.645 1.00 95.12 818 VAL A CA 1
ATOM 5872 C C . VAL A 1 818 ? 25.910 5.709 -11.142 1.00 95.12 818 VAL A C 1
ATOM 5874 O O . VAL A 1 818 ? 26.909 5.241 -10.597 1.00 95.12 818 VAL A O 1
ATOM 5877 N N . TRP A 1 819 ? 24.806 6.043 -10.478 1.00 95.25 819 TRP A N 1
ATOM 5878 C CA . TRP A 1 819 ? 24.587 5.759 -9.057 1.00 95.25 819 TRP A CA 1
ATOM 5879 C C . TRP A 1 819 ? 23.091 5.772 -8.713 1.00 95.25 819 TRP A C 1
ATOM 5881 O O . TRP A 1 819 ? 22.251 6.174 -9.523 1.00 95.25 819 TRP A O 1
ATOM 5891 N N . GLY A 1 820 ? 22.755 5.337 -7.499 1.00 89.50 820 GLY A N 1
ATOM 5892 C CA . GLY A 1 820 ? 21.382 5.146 -7.025 1.00 89.50 820 GLY A CA 1
ATOM 5893 C C . GLY A 1 820 ? 20.980 3.672 -7.026 1.00 89.50 820 GLY A C 1
ATOM 5894 O O . GLY A 1 820 ? 21.835 2.785 -7.014 1.00 89.50 820 GLY A O 1
ATOM 5895 N N . TYR A 1 821 ? 19.678 3.390 -7.026 1.00 85.94 821 TYR A N 1
ATOM 5896 C CA . TYR A 1 821 ? 19.199 2.020 -6.851 1.00 85.94 821 TYR A CA 1
ATOM 5897 C C . TYR A 1 821 ? 19.513 1.138 -8.071 1.00 85.94 821 TYR A C 1
ATOM 5899 O O . TYR A 1 821 ? 19.140 1.460 -9.203 1.00 85.94 821 TYR A O 1
ATOM 5907 N N . ALA A 1 822 ? 20.181 0.003 -7.839 1.00 82.44 822 ALA A N 1
ATOM 5908 C CA . ALA A 1 822 ? 20.710 -0.868 -8.893 1.00 82.44 822 ALA A CA 1
ATOM 5909 C C . ALA A 1 822 ? 19.634 -1.311 -9.903 1.00 82.44 822 ALA A C 1
ATOM 5911 O O . ALA A 1 822 ? 19.814 -1.143 -11.111 1.00 82.44 822 ALA A O 1
ATOM 5912 N N . ASP A 1 823 ? 18.471 -1.753 -9.411 1.00 78.81 823 ASP A N 1
ATOM 5913 C CA . ASP A 1 823 ? 17.346 -2.223 -10.236 1.00 78.81 823 ASP A CA 1
ATOM 5914 C C . ASP A 1 823 ? 16.739 -1.129 -11.137 1.00 78.81 823 ASP A C 1
ATOM 5916 O O . ASP A 1 823 ? 15.996 -1.431 -12.068 1.00 78.81 823 ASP A O 1
ATOM 5920 N N . TYR A 1 824 ? 17.051 0.145 -10.879 1.00 84.56 824 TYR A N 1
ATOM 5921 C CA . TYR A 1 824 ? 16.547 1.304 -11.624 1.00 84.56 824 TYR A CA 1
ATOM 5922 C C . TYR A 1 824 ? 17.605 1.902 -12.562 1.00 84.56 824 TYR A C 1
ATOM 5924 O O . TYR A 1 824 ? 17.430 3.011 -13.079 1.00 84.56 824 TYR A O 1
ATOM 5932 N N . GLY A 1 825 ? 18.700 1.165 -12.779 1.00 85.94 825 GLY A N 1
ATOM 5933 C CA . GLY A 1 825 ? 19.829 1.573 -13.611 1.00 85.94 825 GLY A CA 1
ATOM 5934 C C . GLY A 1 825 ? 20.969 2.250 -12.847 1.00 85.94 825 GLY A C 1
ATOM 5935 O O . GLY A 1 825 ? 21.846 2.830 -13.486 1.00 85.94 825 GLY A O 1
ATOM 5936 N N . GLY A 1 826 ? 20.969 2.169 -11.510 1.00 89.50 826 GLY A N 1
ATOM 5937 C CA . GLY A 1 826 ? 22.052 2.660 -10.649 1.00 89.50 826 GLY A CA 1
ATOM 5938 C C . GLY A 1 826 ? 23.314 1.787 -10.647 1.00 89.50 826 GLY A C 1
ATOM 5939 O O . GLY A 1 826 ? 24.304 2.170 -10.035 1.00 89.50 826 GLY A O 1
ATOM 5940 N N . ASP A 1 827 ? 23.297 0.643 -11.341 1.00 88.94 827 ASP A N 1
ATOM 5941 C CA . ASP A 1 827 ? 24.462 -0.217 -11.574 1.00 88.94 827 ASP A CA 1
ATOM 5942 C C . ASP A 1 827 ? 24.673 -0.438 -13.083 1.00 88.94 827 ASP A C 1
ATOM 5944 O O . ASP A 1 827 ? 23.829 -1.011 -13.776 1.00 88.94 827 ASP A O 1
ATOM 5948 N N . SER A 1 828 ? 25.813 0.030 -13.597 1.00 90.88 828 SER A N 1
ATOM 5949 C CA . SER A 1 828 ? 26.258 -0.155 -14.985 1.00 90.88 828 SER A CA 1
ATOM 5950 C C . SER A 1 828 ? 27.463 -1.087 -15.104 1.00 90.88 828 SER A C 1
ATOM 5952 O O . SER A 1 828 ? 28.038 -1.191 -16.188 1.00 90.88 828 SER A O 1
ATOM 5954 N N . SER A 1 829 ? 27.867 -1.779 -14.033 1.00 89.19 829 SER A N 1
ATOM 5955 C CA . SER A 1 829 ? 29.091 -2.594 -13.994 1.00 89.19 829 SER A CA 1
ATOM 5956 C C . SER A 1 829 ? 29.187 -3.604 -15.145 1.00 89.19 829 SER A C 1
ATOM 5958 O O . SER A 1 829 ? 30.257 -3.766 -15.732 1.00 89.19 829 SER A O 1
ATOM 5960 N N . ALA A 1 830 ? 28.062 -4.204 -15.545 1.00 87.75 830 ALA A N 1
ATOM 5961 C CA . ALA A 1 830 ? 27.978 -5.148 -16.662 1.00 87.75 830 ALA A CA 1
ATOM 5962 C C . ALA A 1 830 ? 28.286 -4.532 -18.044 1.00 87.75 830 ALA A C 1
ATOM 5964 O O . ALA A 1 830 ? 28.699 -5.246 -18.959 1.00 87.75 830 ALA A O 1
ATOM 5965 N N . VAL A 1 831 ? 28.088 -3.221 -18.209 1.00 91.25 831 VAL A N 1
ATOM 5966 C CA . VAL A 1 831 ? 28.267 -2.500 -19.483 1.00 91.25 831 VAL A CA 1
ATOM 5967 C C . VAL A 1 831 ? 29.282 -1.357 -19.390 1.00 91.25 831 VAL A C 1
ATOM 5969 O O . VAL A 1 831 ? 29.463 -0.624 -20.359 1.00 91.25 831 VAL A O 1
ATOM 5972 N N . GLN A 1 832 ? 29.985 -1.210 -18.262 1.00 92.25 832 GLN A N 1
ATOM 5973 C CA . GLN A 1 832 ? 30.834 -0.049 -17.976 1.00 92.25 832 GLN A CA 1
ATOM 5974 C C . GLN A 1 832 ? 31.934 0.167 -19.022 1.00 92.25 832 GLN A C 1
ATOM 5976 O O . GLN A 1 832 ? 32.257 1.302 -19.367 1.00 92.25 832 GLN A O 1
ATOM 5981 N N . GLU A 1 833 ? 32.494 -0.909 -19.580 1.00 89.38 833 GLU A N 1
ATOM 5982 C CA . GLU A 1 833 ? 33.505 -0.810 -20.641 1.00 89.38 833 GLU A CA 1
ATOM 5983 C C . GLU A 1 833 ? 32.944 -0.273 -21.967 1.00 89.38 833 GLU A C 1
ATOM 5985 O O . GLU A 1 833 ? 33.697 0.294 -22.762 1.00 89.38 833 GLU A O 1
ATOM 5990 N N . GLN A 1 834 ? 31.636 -0.425 -22.193 1.00 90.94 834 GLN A N 1
ATOM 5991 C CA . GLN A 1 834 ? 30.928 0.013 -23.400 1.00 90.94 834 GLN A CA 1
ATOM 5992 C C . GLN A 1 834 ? 30.431 1.464 -23.298 1.00 90.94 834 GLN A C 1
ATOM 5994 O O . GLN A 1 834 ? 30.169 2.093 -24.322 1.00 90.94 834 GLN A O 1
ATOM 5999 N N . LEU A 1 835 ? 30.332 2.020 -22.085 1.00 92.38 835 LEU A N 1
ATOM 6000 C CA . LEU A 1 835 ? 29.888 3.393 -21.818 1.00 92.38 835 LEU A CA 1
ATOM 6001 C C . LEU A 1 835 ? 31.009 4.421 -22.045 1.00 92.38 835 LEU A C 1
ATOM 6003 O O . LEU A 1 835 ? 31.407 5.165 -21.146 1.00 92.38 835 LEU A O 1
ATOM 6007 N N . ARG A 1 836 ? 31.528 4.436 -23.276 1.00 92.12 836 ARG A N 1
ATOM 6008 C CA . ARG A 1 836 ? 32.531 5.381 -23.782 1.00 92.12 836 ARG A CA 1
ATOM 6009 C C . ARG A 1 836 ? 32.019 6.043 -25.050 1.00 92.12 836 ARG A C 1
ATOM 6011 O O . ARG A 1 836 ? 31.295 5.415 -25.830 1.00 92.12 836 ARG A O 1
ATOM 6018 N N . ASP A 1 837 ? 32.438 7.286 -25.259 1.00 93.31 837 ASP A N 1
ATOM 6019 C CA . ASP A 1 837 ? 32.010 8.117 -26.383 1.00 93.31 837 ASP A CA 1
ATOM 6020 C C . ASP A 1 837 ? 30.480 8.299 -26.430 1.00 93.31 837 ASP A C 1
ATOM 6022 O O . ASP A 1 837 ? 29.880 8.302 -27.504 1.00 93.31 837 ASP A O 1
ATOM 6026 N N . VAL A 1 838 ? 29.829 8.399 -25.267 1.00 95.62 838 VAL A N 1
ATOM 6027 C CA . VAL A 1 838 ? 28.379 8.606 -25.142 1.00 95.62 838 VAL A CA 1
ATOM 6028 C C . VAL A 1 838 ? 28.038 10.076 -25.380 1.00 95.62 838 VAL A C 1
ATOM 6030 O O . VAL A 1 838 ? 28.663 10.962 -24.803 1.00 95.62 838 VAL A O 1
ATOM 6033 N N . GLN A 1 839 ? 27.034 10.335 -26.221 1.00 92.06 839 GLN A N 1
ATOM 6034 C CA . GLN A 1 839 ? 26.558 11.692 -26.528 1.00 92.06 839 GLN A CA 1
ATOM 6035 C C . GLN A 1 839 ? 25.199 12.014 -25.908 1.00 92.06 839 GLN A C 1
ATOM 6037 O O . GLN A 1 839 ? 24.918 13.175 -25.627 1.00 92.06 839 GLN A O 1
ATOM 6042 N N . GLN A 1 840 ? 24.342 11.010 -25.725 1.00 93.00 840 GLN A N 1
ATOM 6043 C CA . GLN A 1 840 ? 22.990 11.202 -25.209 1.00 93.00 840 GLN A CA 1
ATOM 6044 C C . GLN A 1 840 ? 22.565 9.990 -24.386 1.00 93.00 840 GLN A C 1
ATOM 6046 O O . GLN A 1 840 ? 22.816 8.854 -24.787 1.00 93.00 840 GLN A O 1
ATOM 6051 N N . ILE A 1 841 ? 21.874 10.227 -23.271 1.00 95.62 841 ILE A N 1
ATOM 6052 C CA . ILE A 1 841 ? 21.223 9.187 -22.471 1.00 95.62 841 ILE A CA 1
ATOM 6053 C C . ILE A 1 841 ? 19.722 9.468 -22.416 1.00 95.62 841 ILE A C 1
ATOM 6055 O O . ILE A 1 841 ? 19.290 10.604 -22.229 1.00 95.62 841 ILE A O 1
ATOM 6059 N N . GLN A 1 842 ? 18.920 8.418 -22.551 1.00 94.81 842 GLN A N 1
ATOM 6060 C CA . GLN A 1 842 ? 17.481 8.456 -22.334 1.00 94.81 842 GLN A CA 1
ATOM 6061 C C . GLN A 1 842 ? 17.101 7.481 -21.217 1.00 94.81 842 GLN A C 1
ATOM 6063 O O . GLN A 1 842 ? 17.541 6.333 -21.215 1.00 94.81 842 GLN A O 1
ATOM 6068 N N . ALA A 1 843 ? 16.266 7.932 -20.281 1.00 92.12 843 ALA A N 1
ATOM 6069 C CA . ALA A 1 843 ? 15.783 7.128 -19.160 1.00 92.12 843 ALA A CA 1
ATOM 6070 C C . ALA A 1 843 ? 14.325 6.687 -19.373 1.00 92.12 843 ALA A C 1
ATOM 6072 O O . ALA A 1 843 ? 13.501 7.478 -19.839 1.00 92.12 843 ALA A O 1
ATOM 6073 N N . SER A 1 844 ? 14.020 5.445 -18.997 1.00 90.75 844 SER A N 1
ATOM 6074 C CA . SER A 1 844 ? 12.665 4.940 -18.728 1.00 90.75 844 SER A CA 1
ATOM 6075 C C . SER A 1 844 ? 12.409 4.932 -17.208 1.00 90.75 844 SER A C 1
ATOM 6077 O O . SER A 1 844 ? 13.169 5.539 -16.450 1.00 90.75 844 SER A O 1
ATOM 6079 N N . ALA A 1 845 ? 11.361 4.254 -16.722 1.00 86.19 845 ALA A N 1
ATOM 6080 C CA . ALA A 1 845 ? 11.100 4.176 -15.284 1.00 86.19 845 ALA A CA 1
ATOM 6081 C C . ALA A 1 845 ? 12.204 3.436 -14.508 1.00 86.19 845 ALA A C 1
ATOM 6083 O O . ALA A 1 845 ? 12.502 3.826 -13.385 1.00 86.19 845 ALA A O 1
ATOM 6084 N N . ASN A 1 846 ? 12.818 2.397 -15.084 1.00 87.69 846 ASN A N 1
ATOM 6085 C CA . ASN A 1 846 ? 13.788 1.560 -14.358 1.00 87.69 846 ASN A CA 1
ATOM 6086 C C . ASN A 1 846 ? 15.049 1.220 -15.181 1.00 87.69 846 ASN A C 1
ATOM 6088 O O . ASN A 1 846 ? 15.819 0.343 -14.798 1.00 87.69 846 ASN A O 1
ATOM 6092 N N . ALA A 1 847 ? 15.252 1.848 -16.341 1.00 93.44 847 ALA A N 1
ATOM 6093 C CA . ALA A 1 847 ? 16.367 1.535 -17.234 1.00 93.44 847 ALA A CA 1
ATOM 6094 C C . ALA A 1 847 ? 16.854 2.763 -18.008 1.00 93.44 847 ALA A C 1
ATOM 6096 O O . ALA A 1 847 ? 16.114 3.737 -18.171 1.00 93.44 847 ALA A O 1
ATOM 6097 N N . PHE A 1 848 ? 18.070 2.680 -18.545 1.00 96.25 848 PHE A N 1
ATOM 6098 C CA . PHE A 1 848 ? 18.684 3.704 -19.386 1.00 96.25 848 PHE A CA 1
ATOM 6099 C C . PHE A 1 848 ? 19.121 3.131 -20.738 1.00 96.25 848 PHE A C 1
ATOM 6101 O O . PHE A 1 848 ? 19.468 1.954 -20.857 1.00 96.25 848 PHE A O 1
ATOM 6108 N N . ALA A 1 849 ? 19.140 4.000 -21.746 1.00 96.56 849 ALA A N 1
ATOM 6109 C CA . ALA A 1 849 ? 19.703 3.744 -23.063 1.00 96.56 849 ALA A CA 1
ATOM 6110 C C . ALA A 1 849 ? 20.619 4.908 -23.469 1.00 96.56 849 ALA A C 1
ATOM 6112 O O . ALA A 1 849 ? 20.190 6.063 -23.473 1.00 96.56 849 ALA A O 1
ATOM 6113 N N . ALA A 1 850 ? 21.869 4.609 -23.811 1.00 96.31 850 ALA A N 1
ATOM 6114 C CA . ALA A 1 850 ? 22.880 5.572 -24.234 1.00 96.31 850 ALA A CA 1
ATOM 6115 C C . ALA A 1 850 ? 23.164 5.454 -25.734 1.00 96.31 850 ALA A C 1
ATOM 6117 O O . ALA A 1 850 ? 23.399 4.352 -26.225 1.00 96.31 850 ALA A O 1
ATOM 6118 N N . ILE A 1 851 ? 23.195 6.587 -26.438 1.00 95.50 851 ILE A N 1
ATOM 6119 C CA . ILE A 1 851 ? 23.639 6.693 -27.834 1.00 95.50 851 ILE A CA 1
ATOM 6120 C C . ILE A 1 851 ? 25.116 7.089 -27.840 1.00 95.50 851 ILE A C 1
ATOM 6122 O O . ILE A 1 851 ? 25.502 8.105 -27.248 1.00 95.50 851 ILE A O 1
ATOM 6126 N N . ARG A 1 852 ? 25.942 6.293 -28.518 1.00 95.06 852 ARG A N 1
ATOM 6127 C CA . ARG A 1 852 ? 27.371 6.558 -28.719 1.00 95.06 852 ARG A CA 1
ATOM 6128 C C . ARG A 1 852 ? 27.605 7.417 -29.965 1.00 95.06 852 ARG A C 1
ATOM 6130 O O . ARG A 1 852 ? 26.761 7.483 -30.854 1.00 95.06 852 ARG A O 1
ATOM 6137 N N . THR A 1 853 ? 28.773 8.053 -30.051 1.00 91.69 853 THR A N 1
ATOM 6138 C CA . THR A 1 853 ? 29.208 8.886 -31.196 1.00 91.69 853 THR A CA 1
ATOM 6139 C C . THR A 1 853 ? 29.134 8.164 -32.548 1.00 91.69 853 THR A C 1
ATOM 6141 O O . THR A 1 853 ? 28.948 8.809 -33.577 1.00 91.69 853 THR A O 1
ATOM 6144 N N . ASP A 1 854 ? 29.270 6.836 -32.553 1.00 90.50 854 ASP A N 1
ATOM 6145 C CA . ASP A 1 854 ? 29.178 5.974 -33.735 1.00 90.50 854 ASP A CA 1
ATOM 6146 C C . ASP A 1 854 ? 27.731 5.577 -34.100 1.00 90.50 854 ASP A C 1
ATOM 6148 O O . ASP A 1 854 ? 27.517 4.809 -35.037 1.00 90.50 854 ASP A O 1
ATOM 6152 N N . GLY A 1 855 ? 26.733 6.081 -33.366 1.00 91.00 855 GLY A N 1
ATOM 6153 C CA . GLY A 1 855 ? 25.317 5.765 -33.555 1.00 91.00 855 GLY A CA 1
ATOM 6154 C C . GLY A 1 855 ? 24.894 4.395 -33.012 1.00 91.00 855 GLY A C 1
ATOM 6155 O O . GLY A 1 855 ? 23.766 3.973 -33.276 1.00 91.00 855 GLY A O 1
ATOM 6156 N N . SER A 1 856 ? 25.765 3.682 -32.286 1.00 94.81 856 SER A N 1
ATOM 6157 C CA . SER A 1 856 ? 25.396 2.461 -31.556 1.00 94.81 856 SER A CA 1
ATOM 6158 C C . SER A 1 856 ? 24.712 2.778 -30.223 1.00 94.81 856 SER A C 1
ATOM 6160 O O . SER A 1 856 ? 24.899 3.857 -29.654 1.00 94.81 856 SER A O 1
ATOM 6162 N N . VAL A 1 857 ? 23.913 1.831 -29.719 1.00 96.69 857 VAL A N 1
ATOM 6163 C CA . VAL A 1 857 ? 23.173 1.978 -28.456 1.00 96.69 857 VAL A CA 1
ATOM 6164 C C . VAL A 1 857 ? 23.642 0.960 -27.422 1.00 96.69 857 VAL A C 1
ATOM 6166 O O . VAL A 1 857 ? 23.828 -0.217 -27.738 1.00 96.69 857 VAL A O 1
ATOM 6169 N N . VAL A 1 858 ? 23.801 1.420 -26.181 1.00 96.19 858 VAL A N 1
ATOM 6170 C CA . VAL A 1 858 ? 24.089 0.593 -24.999 1.00 96.19 858 VAL A CA 1
ATOM 6171 C C . VAL A 1 858 ? 22.957 0.780 -23.990 1.00 96.19 858 VAL A C 1
ATOM 6173 O O . VAL A 1 858 ? 22.586 1.915 -23.698 1.00 96.19 858 VAL A O 1
ATOM 6176 N N . THR A 1 859 ? 22.403 -0.305 -23.451 1.00 95.88 859 THR A N 1
ATOM 6177 C CA . THR A 1 859 ? 21.301 -0.263 -22.471 1.00 95.88 859 THR A CA 1
ATOM 6178 C C . THR A 1 859 ? 21.680 -0.953 -21.165 1.00 95.88 859 THR A C 1
ATOM 6180 O O . THR A 1 859 ? 22.487 -1.881 -21.170 1.00 95.88 859 THR A O 1
ATOM 6183 N N . TRP A 1 860 ? 21.108 -0.498 -20.047 1.00 96.00 860 TRP A N 1
ATOM 6184 C CA . TRP A 1 860 ? 21.261 -1.126 -18.728 1.00 96.00 860 TRP A CA 1
ATOM 6185 C C . TRP A 1 860 ? 20.082 -0.790 -17.798 1.00 96.00 860 TRP A C 1
ATOM 6187 O O . TRP A 1 860 ? 19.271 0.087 -18.102 1.00 96.00 860 TRP A O 1
ATOM 6197 N N . GLY A 1 861 ? 19.978 -1.490 -16.664 1.00 90.81 861 GLY A N 1
ATOM 6198 C CA . GLY A 1 861 ? 18.853 -1.415 -15.716 1.00 90.81 861 GLY A CA 1
ATOM 6199 C C . GLY A 1 861 ? 17.889 -2.601 -15.838 1.00 90.81 861 GLY A C 1
ATOM 6200 O O . GLY A 1 861 ? 18.269 -3.642 -16.377 1.00 90.81 861 GLY A O 1
ATOM 6201 N N . ASP A 1 862 ? 16.647 -2.466 -15.347 1.00 88.75 862 ASP A N 1
ATOM 6202 C CA . ASP A 1 862 ? 15.672 -3.573 -15.355 1.00 88.75 862 ASP A CA 1
ATOM 6203 C C . ASP A 1 862 ? 15.396 -4.058 -16.799 1.00 88.75 862 ASP A C 1
ATOM 6205 O O . ASP A 1 862 ? 14.951 -3.273 -17.651 1.00 88.75 862 ASP A O 1
ATOM 6209 N N . PRO A 1 863 ? 15.601 -5.358 -17.096 1.00 86.94 863 PRO A N 1
ATOM 6210 C CA . PRO A 1 863 ? 15.402 -5.904 -18.439 1.00 86.94 863 PRO A CA 1
ATOM 6211 C C . PRO A 1 863 ? 13.988 -5.700 -19.000 1.00 86.94 863 PRO A C 1
ATOM 6213 O O . PRO A 1 863 ? 13.820 -5.445 -20.193 1.00 86.94 863 PRO A O 1
ATOM 6216 N N . ARG A 1 864 ? 12.953 -5.755 -18.152 1.00 83.31 864 ARG A N 1
ATOM 6217 C CA . ARG A 1 864 ? 11.539 -5.616 -18.551 1.00 83.31 864 ARG A CA 1
ATOM 6218 C C . ARG A 1 864 ? 11.166 -4.167 -18.852 1.00 83.31 864 ARG A C 1
ATOM 6220 O O . ARG A 1 864 ? 10.208 -3.941 -19.592 1.00 83.31 864 ARG A O 1
ATOM 6227 N N . SER A 1 865 ? 11.914 -3.209 -18.307 1.00 85.69 865 SER A N 1
ATOM 6228 C CA . SER A 1 865 ? 11.795 -1.780 -18.621 1.00 85.69 865 SER A CA 1
ATOM 6229 C C . SER A 1 865 ? 12.675 -1.349 -19.804 1.00 85.69 865 SER A C 1
ATOM 6231 O O . SER A 1 865 ? 12.758 -0.160 -20.101 1.00 85.69 865 SER A O 1
ATOM 6233 N N . GLY A 1 866 ? 13.303 -2.300 -20.508 1.00 88.19 866 GLY A N 1
ATOM 6234 C CA . GLY A 1 866 ? 14.137 -2.036 -21.683 1.00 88.19 866 GLY A CA 1
ATOM 6235 C C . GLY A 1 866 ? 15.634 -1.907 -21.391 1.00 88.19 866 GLY A C 1
ATOM 6236 O O . GLY A 1 866 ? 16.370 -1.442 -22.260 1.00 88.19 866 GLY A O 1
ATOM 6237 N N . GLY A 1 867 ? 16.086 -2.329 -20.203 1.00 91.19 867 GLY A N 1
ATOM 6238 C CA . GLY A 1 867 ? 17.510 -2.435 -19.868 1.00 91.19 867 GLY A CA 1
ATOM 6239 C C . GLY A 1 867 ? 18.248 -3.515 -20.666 1.00 91.19 867 GLY A C 1
ATOM 6240 O O . GLY A 1 867 ? 19.456 -3.405 -20.863 1.00 91.19 867 GLY A O 1
ATOM 6241 N N . ASP A 1 868 ? 17.526 -4.507 -21.200 1.00 91.06 868 ASP A N 1
ATOM 6242 C CA . ASP A 1 868 ? 18.053 -5.521 -22.119 1.00 91.06 868 ASP A CA 1
ATOM 6243 C C . ASP A 1 868 ? 17.566 -5.256 -23.553 1.00 91.06 868 ASP A C 1
ATOM 6245 O O . ASP A 1 868 ? 16.372 -5.334 -23.855 1.00 91.06 868 ASP A O 1
ATOM 6249 N N . SER A 1 869 ? 18.509 -4.939 -24.439 1.00 92.56 869 SER A N 1
ATOM 6250 C CA . SER A 1 869 ? 18.288 -4.722 -25.872 1.00 92.56 869 SER A CA 1
ATOM 6251 C C . SER A 1 869 ? 18.908 -5.817 -26.749 1.00 92.56 869 SER A C 1
ATOM 6253 O O . SER A 1 869 ? 18.880 -5.711 -27.976 1.00 92.56 869 SER A O 1
ATOM 6255 N N . SER A 1 870 ? 19.408 -6.910 -26.157 1.00 91.25 870 SER A N 1
ATOM 6256 C CA . SER A 1 870 ? 20.139 -7.977 -26.861 1.00 91.25 870 SER A CA 1
ATOM 6257 C C . SER A 1 870 ? 19.382 -8.552 -28.066 1.00 91.25 870 SER A C 1
ATOM 6259 O O . SER A 1 870 ? 19.980 -8.792 -29.114 1.00 91.25 870 SER A O 1
ATOM 6261 N N . ALA A 1 871 ? 18.056 -8.689 -27.965 1.00 89.12 871 ALA A N 1
ATOM 6262 C CA . ALA A 1 871 ? 17.193 -9.190 -29.039 1.00 89.12 871 ALA A CA 1
ATOM 6263 C C . ALA A 1 871 ? 17.157 -8.291 -30.291 1.00 89.12 871 ALA A C 1
ATOM 6265 O O . ALA A 1 871 ? 16.841 -8.762 -31.386 1.00 89.12 871 ALA A O 1
ATOM 6266 N N . VAL A 1 872 ? 17.462 -6.999 -30.142 1.00 92.44 872 VAL A N 1
ATOM 6267 C CA . VAL A 1 872 ? 17.453 -6.008 -31.227 1.00 92.44 872 VAL A CA 1
ATOM 6268 C C . VAL A 1 872 ? 18.814 -5.341 -31.435 1.00 92.44 872 VAL A C 1
ATOM 6270 O O . VAL A 1 872 ? 18.918 -4.446 -32.270 1.00 92.44 872 VAL A O 1
ATOM 6273 N N . GLN A 1 873 ? 19.866 -5.791 -30.744 1.00 92.88 873 GLN A N 1
ATOM 6274 C CA . GLN A 1 873 ? 21.178 -5.134 -30.729 1.00 92.88 873 GLN A CA 1
ATOM 6275 C C . GLN A 1 873 ? 21.779 -4.960 -32.131 1.00 92.88 873 GLN A C 1
ATOM 6277 O O . GLN A 1 873 ? 22.348 -3.916 -32.444 1.00 92.88 873 GLN A O 1
ATOM 6282 N N . ASP A 1 874 ? 21.589 -5.939 -33.019 1.00 90.81 874 ASP A N 1
ATOM 6283 C CA . ASP A 1 874 ? 22.061 -5.859 -34.408 1.00 90.81 874 ASP A CA 1
ATOM 6284 C C . ASP A 1 874 ? 21.370 -4.763 -35.234 1.00 90.81 874 ASP A C 1
ATOM 6286 O O . ASP A 1 874 ? 21.923 -4.305 -36.236 1.00 90.81 874 ASP A O 1
ATOM 6290 N N . GLN A 1 875 ? 20.178 -4.333 -34.814 1.00 91.88 875 GLN A N 1
ATOM 6291 C CA . GLN A 1 875 ? 19.387 -3.281 -35.455 1.00 91.88 875 GLN A CA 1
ATOM 6292 C C . GLN A 1 875 ? 19.678 -1.889 -34.868 1.00 91.88 875 GLN A C 1
ATOM 6294 O O . GLN A 1 875 ? 19.368 -0.887 -35.511 1.00 91.88 875 GLN A O 1
ATOM 6299 N N . LEU A 1 876 ? 20.295 -1.799 -33.684 1.00 92.81 876 LEU A N 1
ATOM 6300 C CA . LEU A 1 876 ? 20.615 -0.542 -32.994 1.00 92.81 876 LEU A CA 1
ATOM 6301 C C . LEU A 1 876 ? 21.928 0.077 -33.501 1.00 92.81 876 LEU A C 1
ATOM 6303 O O . LEU A 1 876 ? 22.891 0.265 -32.757 1.00 92.81 876 LEU A O 1
ATOM 6307 N N . ARG A 1 877 ? 21.952 0.379 -34.804 1.00 92.38 877 ARG A N 1
ATOM 6308 C CA . ARG A 1 877 ? 23.053 1.049 -35.511 1.00 92.38 877 ARG A CA 1
ATOM 6309 C C . ARG A 1 877 ? 22.530 2.269 -36.257 1.00 92.38 877 ARG A C 1
ATOM 6311 O O . ARG A 1 877 ? 21.398 2.250 -36.753 1.00 92.38 877 ARG A O 1
ATOM 6318 N N . ASP A 1 878 ? 23.372 3.292 -36.361 1.00 93.44 878 ASP A N 1
ATOM 6319 C CA . ASP A 1 878 ? 23.038 4.586 -36.962 1.00 93.44 878 ASP A CA 1
ATOM 6320 C C . ASP A 1 878 ? 21.827 5.260 -36.287 1.00 93.44 878 ASP A C 1
ATOM 6322 O O . ASP A 1 878 ? 21.015 5.914 -36.949 1.00 93.44 878 ASP A O 1
ATOM 6326 N N . VAL A 1 879 ? 21.671 5.062 -34.974 1.00 95.81 879 VAL A N 1
ATOM 6327 C CA . VAL A 1 879 ? 20.591 5.649 -34.172 1.00 95.81 879 VAL A CA 1
ATOM 6328 C C . VAL A 1 879 ? 20.867 7.132 -33.947 1.00 95.81 879 VAL A C 1
ATOM 6330 O O . VAL A 1 879 ? 21.956 7.514 -33.529 1.00 95.81 879 VAL A O 1
ATOM 6333 N N . GLN A 1 880 ? 19.866 7.969 -34.218 1.00 92.50 880 GLN A N 1
ATOM 6334 C CA . GLN A 1 880 ? 19.950 9.421 -34.041 1.00 92.50 880 GLN A CA 1
ATOM 6335 C C . GLN A 1 880 ? 19.202 9.908 -32.803 1.00 92.50 880 GLN A C 1
ATOM 6337 O O . GLN A 1 880 ? 19.594 10.902 -32.201 1.00 92.50 880 GLN A O 1
ATOM 6342 N N . GLN A 1 881 ? 18.103 9.244 -32.441 1.00 92.94 881 GLN A N 1
ATOM 6343 C CA . GLN A 1 881 ? 17.252 9.645 -31.324 1.00 92.94 881 GLN A CA 1
ATOM 6344 C C . GLN A 1 881 ? 16.648 8.419 -30.649 1.00 92.94 881 GLN A C 1
ATOM 6346 O O . GLN A 1 881 ? 16.279 7.458 -31.322 1.00 92.94 881 GLN A O 1
ATOM 6351 N N . ILE A 1 882 ? 16.496 8.480 -29.327 1.00 95.31 882 ILE A N 1
ATOM 6352 C CA . ILE A 1 882 ? 15.773 7.486 -28.531 1.00 95.31 882 ILE A CA 1
ATOM 6353 C C . ILE A 1 882 ? 14.689 8.204 -27.737 1.00 95.31 882 ILE A C 1
ATOM 6355 O O . ILE A 1 882 ? 14.931 9.263 -27.161 1.00 95.31 882 ILE A O 1
ATOM 6359 N N . GLN A 1 883 ? 13.503 7.608 -27.692 1.00 95.00 883 GLN A N 1
ATOM 6360 C CA . GLN A 1 883 ? 12.407 8.017 -26.823 1.00 95.00 883 GLN A CA 1
ATOM 6361 C C . GLN A 1 883 ? 11.994 6.866 -25.917 1.00 95.00 883 GLN A C 1
ATOM 6363 O O . GLN A 1 883 ? 12.051 5.704 -26.320 1.00 95.00 883 GLN A O 1
ATOM 6368 N N . ALA A 1 884 ? 11.572 7.191 -24.698 1.00 92.88 884 ALA A N 1
ATOM 6369 C CA . ALA A 1 884 ? 11.186 6.211 -23.690 1.00 92.88 884 ALA A CA 1
ATOM 6370 C C . ALA A 1 884 ? 9.731 6.400 -23.256 1.00 92.88 884 ALA A C 1
ATOM 6372 O O . ALA A 1 884 ? 9.304 7.518 -22.970 1.00 92.88 884 ALA A O 1
ATOM 6373 N N . SER A 1 885 ? 8.990 5.298 -23.166 1.00 91.12 885 SER A N 1
ATOM 6374 C CA . SER A 1 885 ? 7.774 5.216 -22.354 1.00 91.12 885 SER A CA 1
ATOM 6375 C C . SER A 1 885 ? 8.150 4.785 -20.929 1.00 91.12 885 SER A C 1
ATOM 6377 O O . SER A 1 885 ? 9.333 4.698 -20.593 1.00 91.12 885 SER A O 1
ATOM 6379 N N . ALA A 1 886 ? 7.176 4.480 -20.061 1.00 86.88 886 ALA A N 1
ATOM 6380 C CA . ALA A 1 886 ? 7.511 4.051 -18.702 1.00 86.88 886 ALA A CA 1
ATOM 6381 C C . ALA A 1 886 ? 8.380 2.779 -18.678 1.00 86.88 886 ALA A C 1
ATOM 6383 O O . ALA A 1 886 ? 9.254 2.676 -17.832 1.00 86.88 886 ALA A O 1
ATOM 6384 N N . ASN A 1 887 ? 8.178 1.823 -19.594 1.00 89.88 887 ASN A N 1
ATOM 6385 C CA . ASN A 1 887 ? 8.882 0.529 -19.567 1.00 89.88 887 ASN A CA 1
ATOM 6386 C C . ASN A 1 887 ? 9.378 0.057 -20.946 1.00 89.88 887 ASN A C 1
ATOM 6388 O O . ASN A 1 887 ? 9.600 -1.138 -21.138 1.00 89.88 887 ASN A O 1
ATOM 6392 N N . ALA A 1 888 ? 9.490 0.945 -21.931 1.00 93.69 888 ALA A N 1
ATOM 6393 C CA . ALA A 1 888 ? 9.967 0.589 -23.263 1.00 93.69 888 ALA A CA 1
ATOM 6394 C C . ALA A 1 888 ? 10.705 1.755 -23.923 1.00 93.69 888 ALA A C 1
ATOM 6396 O O . ALA A 1 888 ? 10.544 2.909 -23.521 1.00 93.69 888 ALA A O 1
ATOM 6397 N N . PHE A 1 889 ? 11.464 1.447 -24.972 1.00 96.31 889 PHE A N 1
ATOM 6398 C CA . PHE A 1 889 ? 12.186 2.421 -25.782 1.00 96.31 889 PHE A CA 1
ATOM 6399 C C . PHE A 1 889 ? 11.851 2.270 -27.266 1.00 96.31 889 PHE A C 1
ATOM 6401 O O . PHE A 1 889 ? 11.549 1.174 -27.749 1.00 96.31 889 PHE A O 1
ATOM 6408 N N . ALA A 1 890 ? 11.949 3.383 -27.988 1.00 96.25 890 ALA A N 1
ATOM 6409 C CA . ALA A 1 890 ? 11.861 3.458 -29.437 1.00 96.25 890 ALA A CA 1
ATOM 6410 C C . ALA A 1 890 ? 13.009 4.325 -29.977 1.00 96.25 890 ALA A C 1
ATOM 6412 O O . ALA A 1 890 ? 13.156 5.483 -29.584 1.00 96.25 890 ALA A O 1
ATOM 6413 N N . ALA A 1 891 ? 13.819 3.766 -30.873 1.00 96.06 891 ALA A N 1
ATOM 6414 C CA . ALA A 1 891 ? 14.960 4.423 -31.501 1.00 96.06 891 ALA A CA 1
ATOM 6415 C C . ALA A 1 891 ? 14.661 4.770 -32.963 1.00 96.06 891 ALA A C 1
ATOM 6417 O O . ALA A 1 891 ? 14.227 3.900 -33.718 1.00 96.06 891 ALA A O 1
ATOM 6418 N N . ILE A 1 892 ? 14.941 6.011 -33.366 1.00 95.06 892 ILE A N 1
ATOM 6419 C CA . ILE A 1 892 ? 14.900 6.464 -34.762 1.00 95.06 892 ILE A CA 1
ATOM 6420 C C . ILE A 1 892 ? 16.304 6.327 -35.351 1.00 95.06 892 ILE A C 1
ATOM 6422 O O . ILE A 1 892 ? 17.269 6.897 -34.828 1.00 95.06 892 ILE A O 1
ATOM 6426 N N . ARG A 1 893 ? 16.418 5.578 -36.447 1.00 94.81 893 ARG A N 1
ATOM 6427 C CA . ARG A 1 893 ? 17.657 5.418 -37.216 1.00 94.81 893 ARG A CA 1
ATOM 6428 C C . ARG A 1 893 ? 17.792 6.515 -38.271 1.00 94.81 893 ARG A C 1
ATOM 6430 O O . ARG A 1 893 ? 16.812 7.138 -38.669 1.00 94.81 893 ARG A O 1
ATOM 6437 N N . SER A 1 894 ? 19.010 6.726 -38.761 1.00 91.50 894 SER A N 1
ATOM 6438 C CA . SER A 1 894 ? 19.326 7.738 -39.781 1.00 91.50 894 SER A CA 1
ATOM 6439 C C . SER A 1 894 ? 18.571 7.569 -41.107 1.00 91.50 894 SER A C 1
ATOM 6441 O O . SER A 1 894 ? 18.392 8.539 -41.840 1.00 91.50 894 SER A O 1
ATOM 6443 N N . ASP A 1 895 ? 18.091 6.357 -41.398 1.00 89.75 895 ASP A N 1
ATOM 6444 C CA . ASP A 1 895 ? 17.243 6.033 -42.551 1.00 89.75 895 ASP A CA 1
ATOM 6445 C C . ASP A 1 895 ? 15.740 6.286 -42.305 1.00 89.75 895 ASP A C 1
ATOM 6447 O O . ASP A 1 895 ? 14.916 6.005 -43.175 1.00 89.75 895 ASP A O 1
ATOM 6451 N N . GLY A 1 896 ? 15.367 6.808 -41.131 1.00 89.44 896 GLY A N 1
ATOM 6452 C CA . GLY A 1 896 ? 13.982 7.064 -40.732 1.00 89.44 896 GLY A CA 1
ATOM 6453 C C . GLY A 1 896 ? 13.202 5.815 -40.306 1.00 89.44 896 GLY A C 1
ATOM 6454 O O . GLY A 1 896 ? 11.987 5.906 -40.115 1.00 89.44 896 GLY A O 1
ATOM 6455 N N . SER A 1 897 ? 13.852 4.652 -40.176 1.00 93.69 897 SER A N 1
ATOM 6456 C CA . SER A 1 897 ? 13.240 3.451 -39.589 1.00 93.69 897 SER A CA 1
ATOM 6457 C C . SER A 1 897 ? 13.252 3.496 -38.059 1.00 93.69 897 SER A C 1
ATOM 6459 O O . SER A 1 897 ? 14.104 4.148 -37.449 1.00 93.69 897 SER A O 1
ATOM 6461 N N . VAL A 1 898 ? 12.300 2.794 -37.434 1.00 96.06 898 VAL A N 1
ATOM 6462 C CA . VAL A 1 898 ? 12.166 2.730 -35.970 1.00 96.06 898 VAL A CA 1
ATOM 6463 C C . VAL A 1 898 ? 12.428 1.320 -35.455 1.00 96.06 898 VAL A C 1
ATOM 6465 O O . VAL A 1 898 ? 11.898 0.347 -35.993 1.00 96.06 898 VAL A O 1
ATOM 6468 N N . VAL A 1 899 ? 13.212 1.219 -34.382 1.00 95.69 899 VAL A N 1
ATOM 6469 C CA . VAL A 1 899 ? 13.465 -0.025 -33.638 1.00 95.69 899 VAL A CA 1
ATOM 6470 C C . VAL A 1 899 ? 12.920 0.136 -32.222 1.00 95.69 899 VAL A C 1
ATOM 6472 O O . VAL A 1 899 ? 13.224 1.126 -31.563 1.00 95.69 899 VAL A O 1
ATOM 6475 N N . THR A 1 900 ? 12.122 -0.817 -31.741 1.00 95.62 900 THR A N 1
ATOM 6476 C CA . THR A 1 900 ? 11.521 -0.778 -30.396 1.00 95.62 900 THR A CA 1
ATOM 6477 C C . THR A 1 900 ? 11.946 -1.980 -29.560 1.00 95.62 900 THR A C 1
ATOM 6479 O O . THR A 1 900 ? 12.166 -3.062 -30.105 1.00 95.62 900 THR A O 1
ATOM 6482 N N . TRP A 1 901 ? 12.062 -1.798 -28.243 1.00 96.44 901 TRP A N 1
ATOM 6483 C CA . TRP A 1 901 ? 12.336 -2.877 -27.286 1.00 96.44 901 TRP A CA 1
ATOM 6484 C C . TRP A 1 901 ? 11.814 -2.535 -25.882 1.00 96.44 901 TRP A C 1
ATOM 6486 O O . TRP A 1 901 ? 11.373 -1.414 -25.619 1.00 96.44 901 TRP A O 1
ATOM 6496 N N . GLY A 1 902 ? 11.842 -3.513 -24.974 1.00 92.00 902 GLY A N 1
ATOM 6497 C CA . GLY A 1 902 ? 11.273 -3.419 -23.627 1.00 92.00 902 GLY A CA 1
ATOM 6498 C C . GLY A 1 902 ? 9.859 -4.000 -23.538 1.00 92.00 902 GLY A C 1
ATOM 6499 O O . GLY A 1 902 ? 9.476 -4.872 -24.319 1.00 92.00 902 GLY A O 1
ATOM 6500 N N . GLY A 1 903 ? 9.067 -3.543 -22.569 1.00 88.62 903 GLY A N 1
ATOM 6501 C CA . GLY A 1 903 ? 7.749 -4.106 -22.280 1.00 88.62 903 GLY A CA 1
ATOM 6502 C C . GLY A 1 903 ? 6.759 -3.971 -23.445 1.00 88.62 903 GLY A C 1
ATOM 6503 O O . GLY A 1 903 ? 6.394 -2.861 -23.835 1.00 88.62 903 GLY A O 1
ATOM 6504 N N . ALA A 1 904 ? 6.240 -5.099 -23.945 1.00 86.25 904 ALA A N 1
ATOM 6505 C CA . ALA A 1 904 ? 5.305 -5.138 -25.078 1.00 86.25 904 ALA A CA 1
ATOM 6506 C C . ALA A 1 904 ? 4.070 -4.237 -24.868 1.00 86.25 904 ALA A C 1
ATOM 6508 O O . ALA A 1 904 ? 3.774 -3.376 -25.693 1.00 86.25 904 ALA A O 1
ATOM 6509 N N . ASN A 1 905 ? 3.433 -4.325 -23.693 1.00 82.44 905 ASN A N 1
ATOM 6510 C CA . ASN A 1 905 ? 2.268 -3.503 -23.318 1.00 82.44 905 ASN A CA 1
ATOM 6511 C C . ASN A 1 905 ? 2.593 -2.017 -23.055 1.00 82.44 905 ASN A C 1
ATOM 6513 O O . ASN A 1 905 ? 1.715 -1.265 -22.643 1.00 82.44 905 ASN A O 1
ATOM 6517 N N . HIS A 1 906 ? 3.848 -1.600 -23.228 1.00 87.25 906 HIS A N 1
ATOM 6518 C CA . HIS A 1 906 ? 4.297 -0.211 -23.097 1.00 87.25 906 HIS A CA 1
ATOM 6519 C C . HIS A 1 906 ? 4.857 0.335 -24.421 1.00 87.25 906 HIS A C 1
ATOM 6521 O O . HIS A 1 906 ? 5.484 1.394 -24.431 1.00 87.25 906 HIS A O 1
ATOM 6527 N N . GLY A 1 907 ? 4.634 -0.387 -25.528 1.00 87.19 907 GLY A N 1
ATOM 6528 C CA . GLY A 1 907 ? 5.098 -0.018 -26.864 1.00 87.19 907 GLY A CA 1
ATOM 6529 C C . GLY A 1 907 ? 6.456 -0.603 -27.261 1.00 87.19 907 GLY A C 1
ATOM 6530 O O . GLY A 1 907 ? 7.000 -0.205 -28.289 1.00 87.19 907 GLY A O 1
ATOM 6531 N N . GLY A 1 908 ? 6.998 -1.549 -26.483 1.00 90.19 908 GLY A N 1
ATOM 6532 C CA . GLY A 1 908 ? 8.219 -2.281 -26.843 1.00 90.19 908 GLY A CA 1
ATOM 6533 C C . GLY A 1 908 ? 8.036 -3.216 -28.044 1.00 90.19 908 GLY A C 1
ATOM 6534 O O . GLY A 1 908 ? 8.993 -3.470 -28.772 1.00 90.19 908 GLY A O 1
ATOM 6535 N N . ASP A 1 909 ? 6.803 -3.666 -28.301 1.00 89.44 909 ASP A N 1
ATOM 6536 C CA . ASP A 1 909 ? 6.433 -4.425 -29.497 1.00 89.44 909 ASP A CA 1
ATOM 6537 C C . ASP A 1 909 ? 5.710 -3.515 -30.502 1.00 89.44 909 ASP A C 1
ATOM 6539 O O . ASP A 1 909 ? 4.604 -3.032 -30.252 1.00 89.44 909 ASP A O 1
ATOM 6543 N N . SER A 1 910 ? 6.352 -3.282 -31.646 1.00 89.75 910 SER A N 1
ATOM 6544 C CA . SER A 1 910 ? 5.819 -2.510 -32.774 1.00 89.75 910 SER A CA 1
ATOM 6545 C C . SER A 1 910 ? 5.487 -3.380 -33.991 1.00 89.75 910 SER A C 1
ATOM 6547 O O . SER A 1 910 ? 5.212 -2.852 -35.070 1.00 89.75 910 SER A O 1
ATOM 6549 N N . SER A 1 911 ? 5.480 -4.712 -33.849 1.00 88.06 911 SER A N 1
ATOM 6550 C CA . SER A 1 911 ? 5.303 -5.661 -34.960 1.00 88.06 911 SER A CA 1
ATOM 6551 C C . SER A 1 911 ? 4.055 -5.388 -35.808 1.00 88.06 911 SER A C 1
ATOM 6553 O O . SER A 1 911 ? 4.120 -5.477 -37.033 1.00 88.06 911 SER A O 1
ATOM 6555 N N . VAL A 1 912 ? 2.956 -4.972 -35.174 1.00 85.50 912 VAL A N 1
ATOM 6556 C CA . VAL A 1 912 ? 1.669 -4.654 -35.820 1.00 85.50 912 VAL A CA 1
ATOM 6557 C C . VAL A 1 912 ? 1.759 -3.455 -36.772 1.00 85.50 912 VAL A C 1
ATOM 6559 O O . VAL A 1 912 ? 1.084 -3.427 -37.799 1.00 85.50 912 VAL A O 1
ATOM 6562 N N . VAL A 1 913 ? 2.599 -2.469 -36.453 1.00 88.69 913 VAL A N 1
ATOM 6563 C CA . VAL A 1 913 ? 2.750 -1.220 -37.224 1.00 88.69 913 VAL A CA 1
ATOM 6564 C C . VAL A 1 913 ? 4.100 -1.124 -37.933 1.00 88.69 913 VAL A C 1
ATOM 6566 O O . VAL A 1 913 ? 4.414 -0.096 -38.529 1.00 88.69 913 VAL A O 1
ATOM 6569 N N . ARG A 1 914 ? 4.902 -2.194 -37.908 1.00 88.25 914 ARG A N 1
ATOM 6570 C CA . ARG A 1 914 ? 6.288 -2.213 -38.396 1.00 88.25 914 ARG A CA 1
ATOM 6571 C C . ARG A 1 914 ? 6.429 -1.702 -39.829 1.00 88.25 914 ARG A C 1
ATOM 6573 O O . ARG A 1 914 ? 7.360 -0.961 -40.126 1.00 88.25 914 ARG A O 1
ATOM 6580 N N . ASP A 1 915 ? 5.498 -2.059 -40.711 1.00 86.38 915 ASP A N 1
ATOM 6581 C CA . ASP A 1 915 ? 5.528 -1.621 -42.111 1.00 86.38 915 ASP A CA 1
ATOM 6582 C C . ASP A 1 915 ? 5.231 -0.127 -42.291 1.00 86.38 915 ASP A C 1
ATOM 6584 O O . ASP A 1 915 ? 5.637 0.460 -43.295 1.00 86.38 915 ASP A O 1
ATOM 6588 N N . GLN A 1 916 ? 4.572 0.492 -41.309 1.00 88.31 916 GLN A N 1
ATOM 6589 C CA . GLN A 1 916 ? 4.213 1.910 -41.299 1.00 88.31 916 GLN A CA 1
ATOM 6590 C C . GLN A 1 916 ? 5.310 2.786 -40.669 1.00 88.31 916 GLN A C 1
ATOM 6592 O O . GLN A 1 916 ? 5.362 3.982 -40.941 1.00 88.31 916 GLN A O 1
ATOM 6597 N N . LEU A 1 917 ? 6.217 2.214 -39.869 1.00 89.88 917 LEU A N 1
ATOM 6598 C CA . LEU A 1 917 ? 7.314 2.924 -39.195 1.00 89.88 917 LEU A CA 1
ATOM 6599 C C . LEU A 1 917 ? 8.519 3.168 -40.122 1.00 89.88 917 LEU A C 1
ATOM 6601 O O . LEU A 1 917 ? 9.641 2.723 -39.868 1.00 89.88 917 LEU A O 1
ATOM 6605 N N . ARG A 1 918 ? 8.263 3.881 -41.223 1.00 90.25 918 ARG A N 1
ATOM 6606 C CA . ARG A 1 918 ? 9.256 4.323 -42.213 1.00 90.25 918 ARG A CA 1
ATOM 6607 C C . ARG A 1 918 ? 9.142 5.826 -42.429 1.00 90.25 918 ARG A C 1
ATOM 6609 O O . ARG A 1 918 ? 8.036 6.370 -42.366 1.00 90.25 918 ARG A O 1
ATOM 6616 N N . ASP A 1 919 ? 10.271 6.463 -42.726 1.00 91.12 919 ASP A N 1
ATOM 6617 C CA . ASP A 1 919 ? 10.385 7.916 -42.891 1.00 91.12 919 ASP A CA 1
ATOM 6618 C C . ASP A 1 919 ? 9.923 8.695 -41.645 1.00 91.12 919 ASP A C 1
ATOM 6620 O O . ASP A 1 919 ? 9.329 9.770 -41.754 1.00 91.12 919 ASP A O 1
ATOM 6624 N N . VAL A 1 920 ? 10.160 8.142 -40.451 1.00 93.25 920 VAL A N 1
ATOM 6625 C CA . VAL A 1 920 ? 9.807 8.769 -39.171 1.00 93.25 920 VAL A CA 1
ATOM 6626 C C . VAL A 1 920 ? 10.779 9.905 -38.864 1.00 93.25 920 VAL A C 1
ATOM 6628 O O . VAL A 1 920 ? 11.993 9.734 -38.946 1.00 93.25 920 VAL A O 1
ATOM 6631 N N . GLN A 1 921 ? 10.237 11.070 -38.506 1.00 90.75 921 GLN A N 1
ATOM 6632 C CA . GLN A 1 921 ? 11.017 12.256 -38.135 1.00 90.75 921 GLN A CA 1
ATOM 6633 C C . GLN A 1 921 ? 11.062 12.483 -36.628 1.00 90.75 921 GLN A C 1
ATOM 6635 O O . GLN A 1 921 ? 12.053 12.994 -36.114 1.00 90.75 921 GLN A O 1
ATOM 6640 N N . GLN A 1 922 ? 9.991 12.125 -35.922 1.00 91.00 922 GLN A N 1
ATOM 6641 C CA . GLN A 1 922 ? 9.874 12.358 -34.490 1.00 91.00 922 GLN A CA 1
ATOM 6642 C C . GLN A 1 922 ? 9.014 11.278 -33.843 1.00 91.00 922 GLN A C 1
ATOM 6644 O O . GLN A 1 922 ? 8.032 10.821 -34.427 1.00 91.00 922 GLN A O 1
ATOM 6649 N N . ILE A 1 923 ? 9.367 10.902 -32.616 1.00 93.19 923 ILE A N 1
ATOM 6650 C CA . ILE A 1 923 ? 8.564 10.033 -31.756 1.00 93.19 923 ILE A CA 1
ATOM 6651 C C . ILE A 1 923 ? 8.214 10.809 -30.487 1.00 93.19 923 ILE A C 1
ATOM 6653 O O . ILE A 1 923 ? 9.031 11.566 -29.966 1.00 93.19 923 ILE A O 1
ATOM 6657 N N . GLN A 1 924 ? 6.995 10.615 -29.998 1.00 91.00 924 GLN A N 1
ATOM 6658 C CA . GLN A 1 924 ? 6.545 11.045 -28.679 1.00 91.00 924 GLN A CA 1
ATOM 6659 C C . GLN A 1 924 ? 6.006 9.842 -27.912 1.00 91.00 924 GLN A C 1
ATOM 6661 O O . GLN A 1 924 ? 5.426 8.932 -28.503 1.00 91.00 924 GLN A O 1
ATOM 6666 N N . ALA A 1 925 ? 6.201 9.837 -26.597 1.00 87.25 925 ALA A N 1
ATOM 6667 C CA . ALA A 1 925 ? 5.797 8.740 -25.729 1.00 87.25 925 ALA A CA 1
ATOM 6668 C C . ALA A 1 925 ? 4.751 9.195 -24.705 1.00 87.25 925 ALA A C 1
ATOM 6670 O O . ALA A 1 925 ? 4.835 10.285 -24.139 1.00 87.25 925 ALA A O 1
ATOM 6671 N N . SER A 1 926 ? 3.775 8.331 -24.444 1.00 85.25 926 SER A N 1
ATOM 6672 C CA . SER A 1 926 ? 2.951 8.367 -23.238 1.00 85.25 926 SER A CA 1
ATOM 6673 C C . SER A 1 926 ? 3.528 7.403 -22.196 1.00 85.25 926 SER A C 1
ATOM 6675 O O . SER A 1 926 ? 4.525 6.720 -22.432 1.00 85.25 926 SER A O 1
ATOM 6677 N N . GLY A 1 927 ? 2.875 7.278 -21.037 1.00 80.00 927 GLY A N 1
ATOM 6678 C CA . GLY A 1 927 ? 3.286 6.292 -20.034 1.00 80.00 927 GLY A CA 1
ATOM 6679 C C . GLY A 1 927 ? 3.309 4.846 -20.558 1.00 80.00 927 GLY A C 1
ATOM 6680 O O . GLY A 1 927 ? 4.073 4.036 -20.038 1.00 80.00 927 GLY A O 1
ATOM 6681 N N . ARG A 1 928 ? 2.505 4.497 -21.577 1.00 86.56 928 ARG A N 1
ATOM 6682 C CA . ARG A 1 928 ? 2.383 3.111 -22.090 1.00 86.56 928 ARG A CA 1
ATOM 6683 C C . ARG A 1 928 ? 2.253 2.979 -23.615 1.00 86.56 928 ARG A C 1
ATOM 6685 O O . ARG A 1 928 ? 1.947 1.891 -24.104 1.00 86.56 928 ARG A O 1
ATOM 6692 N N . ALA A 1 929 ? 2.435 4.055 -24.369 1.00 90.25 929 ALA A N 1
ATOM 6693 C CA . ALA A 1 929 ? 2.282 4.053 -25.820 1.00 90.25 929 ALA A CA 1
ATOM 6694 C C . ALA A 1 929 ? 3.248 5.038 -26.481 1.00 90.25 929 ALA A C 1
ATOM 6696 O O . ALA A 1 929 ? 3.812 5.903 -25.812 1.00 90.25 929 ALA A O 1
ATOM 6697 N N . PHE A 1 930 ? 3.399 4.927 -27.796 1.00 93.31 930 PHE A N 1
ATOM 6698 C CA . PHE A 1 930 ? 4.165 5.855 -28.622 1.00 93.31 930 PHE A CA 1
ATOM 6699 C C . PHE A 1 930 ? 3.324 6.369 -29.789 1.00 93.31 930 PHE A C 1
ATOM 6701 O O . PHE A 1 930 ? 2.410 5.692 -30.264 1.00 93.31 930 PHE A O 1
ATOM 6708 N N . ALA A 1 931 ? 3.681 7.557 -30.267 1.00 92.69 931 ALA A N 1
ATOM 6709 C CA . ALA A 1 931 ? 3.194 8.156 -31.499 1.00 92.69 931 ALA A CA 1
ATOM 6710 C C . ALA A 1 931 ? 4.391 8.636 -32.331 1.00 92.69 931 ALA A C 1
ATOM 6712 O O . ALA A 1 931 ? 5.239 9.374 -31.831 1.00 92.69 931 ALA A O 1
ATOM 6713 N N . ALA A 1 932 ? 4.462 8.224 -33.593 1.00 92.81 932 ALA A N 1
ATOM 6714 C CA . ALA A 1 932 ? 5.488 8.627 -34.547 1.00 92.81 932 ALA A CA 1
ATOM 6715 C C . ALA A 1 932 ? 4.894 9.551 -35.610 1.00 92.81 932 ALA A C 1
ATOM 6717 O O . ALA A 1 932 ? 3.867 9.221 -36.201 1.00 92.81 932 ALA A O 1
ATOM 6718 N N . ILE A 1 933 ? 5.568 10.669 -35.881 1.00 92.12 933 ILE A N 1
ATOM 6719 C CA . ILE A 1 933 ? 5.254 11.574 -36.991 1.00 92.12 933 ILE A CA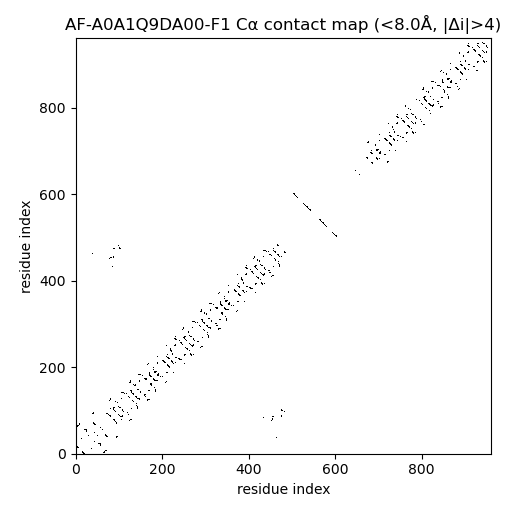 1
ATOM 6720 C C . ILE A 1 933 ? 6.167 11.216 -38.161 1.00 92.12 933 ILE A C 1
ATOM 6722 O O . ILE A 1 933 ? 7.399 11.219 -38.039 1.00 92.12 933 ILE A O 1
ATOM 6726 N N . ARG A 1 934 ? 5.557 10.882 -39.296 1.00 91.19 934 ARG A N 1
ATOM 6727 C CA . ARG A 1 934 ? 6.248 10.567 -40.548 1.00 91.19 934 ARG A CA 1
ATOM 6728 C C . ARG A 1 934 ? 6.480 11.836 -41.361 1.00 91.19 934 ARG A C 1
ATOM 6730 O O . ARG A 1 934 ? 5.784 12.833 -41.209 1.00 91.19 934 ARG A O 1
ATOM 6737 N N . ARG A 1 935 ? 7.445 11.785 -42.278 1.00 88.69 935 ARG A N 1
ATOM 6738 C CA . ARG A 1 935 ? 7.821 12.901 -43.163 1.00 88.69 935 ARG A CA 1
ATOM 6739 C C . ARG A 1 935 ? 6.671 13.425 -44.033 1.00 88.69 935 ARG A C 1
ATOM 6741 O O . ARG A 1 935 ? 6.731 14.561 -44.490 1.00 88.69 935 ARG A O 1
ATOM 6748 N N . ASP A 1 936 ? 5.660 12.601 -44.284 1.00 86.31 936 ASP A N 1
ATOM 6749 C CA . ASP A 1 936 ? 4.441 12.963 -45.013 1.00 86.31 936 ASP A CA 1
ATOM 6750 C C . ASP A 1 936 ? 3.364 13.617 -44.120 1.00 86.31 936 ASP A C 1
ATOM 6752 O O . ASP A 1 936 ? 2.250 13.836 -44.586 1.00 86.31 936 ASP A O 1
ATOM 6756 N N . GLY A 1 937 ? 3.671 13.908 -42.849 1.00 84.25 937 GLY A N 1
ATOM 6757 C CA . GLY A 1 937 ? 2.741 14.492 -41.877 1.00 84.25 937 GLY A CA 1
ATOM 6758 C C . GLY A 1 937 ? 1.735 13.495 -41.290 1.00 84.25 937 GLY A C 1
ATOM 6759 O O . GLY A 1 937 ? 0.857 13.897 -40.526 1.00 84.25 937 GLY A O 1
ATOM 6760 N N . SER A 1 938 ? 1.820 12.202 -41.638 1.00 88.19 938 SER A N 1
ATOM 6761 C CA . SER A 1 938 ? 0.964 11.164 -41.051 1.00 88.19 938 SER A CA 1
ATOM 6762 C C . SER A 1 938 ? 1.481 10.693 -39.690 1.00 88.19 938 SER A C 1
ATOM 6764 O O . SER A 1 938 ? 2.691 10.627 -39.453 1.00 88.19 938 SER A O 1
ATOM 6766 N N . VAL A 1 939 ? 0.554 10.336 -38.795 1.00 91.00 939 VAL A N 1
ATOM 6767 C CA . VAL A 1 939 ? 0.875 9.837 -37.449 1.00 91.00 939 VAL A CA 1
ATOM 6768 C C . VAL A 1 939 ? 0.582 8.344 -37.332 1.00 91.00 939 VAL A C 1
ATOM 6770 O O . VAL A 1 939 ? -0.487 7.880 -37.729 1.00 91.00 939 VAL A O 1
ATOM 6773 N N . VAL A 1 940 ? 1.516 7.597 -36.747 1.00 91.44 940 VAL A N 1
ATOM 6774 C CA . VAL A 1 940 ? 1.374 6.166 -36.436 1.00 91.44 940 VAL A CA 1
ATOM 6775 C C . VAL A 1 940 ? 1.495 5.977 -34.928 1.00 91.44 940 VAL A C 1
ATOM 6777 O O . VAL A 1 940 ? 2.488 6.403 -34.344 1.00 91.44 940 VAL A O 1
ATOM 6780 N N . THR A 1 941 ? 0.520 5.330 -34.289 1.00 92.69 941 THR A N 1
ATOM 6781 C CA . THR A 1 941 ? 0.563 5.022 -32.848 1.00 92.69 941 THR A CA 1
ATOM 6782 C C . THR A 1 941 ? 0.676 3.525 -32.588 1.00 92.69 941 THR A C 1
ATOM 6784 O O . THR A 1 941 ? 0.182 2.720 -33.377 1.00 92.69 941 THR A O 1
ATOM 6787 N N . TRP A 1 942 ? 1.306 3.144 -31.475 1.00 93.88 942 TRP A N 1
ATOM 6788 C CA . TRP A 1 942 ? 1.346 1.757 -30.995 1.00 93.88 942 TRP A CA 1
ATOM 6789 C C . TRP A 1 942 ? 1.562 1.687 -29.475 1.00 93.88 942 TRP A C 1
ATOM 6791 O O . TRP A 1 942 ? 1.961 2.667 -28.844 1.00 93.88 942 TRP A O 1
ATOM 6801 N N . GLY A 1 943 ? 1.299 0.525 -28.869 1.00 89.81 943 GLY A N 1
ATOM 6802 C CA . GLY A 1 943 ? 1.369 0.293 -27.417 1.00 89.81 943 GLY A CA 1
ATOM 6803 C C . GLY A 1 943 ? 0.002 -0.037 -26.810 1.00 89.81 943 GLY A C 1
ATOM 6804 O O . GLY A 1 943 ? -0.859 -0.575 -27.502 1.00 89.81 943 GLY A O 1
ATOM 6805 N N . ASP A 1 944 ? -0.214 0.260 -25.520 1.00 86.12 944 ASP A N 1
ATOM 6806 C CA . ASP A 1 944 ? -1.501 -0.023 -24.855 1.00 86.12 944 ASP A CA 1
ATOM 6807 C C . ASP A 1 944 ? -2.642 0.805 -25.496 1.00 86.12 944 ASP A C 1
ATOM 6809 O O . ASP A 1 944 ? -2.592 2.043 -25.466 1.00 86.12 944 ASP A O 1
ATOM 6813 N N . PRO A 1 945 ? -3.701 0.162 -26.035 1.00 82.25 945 PRO A N 1
ATOM 6814 C CA . PRO A 1 945 ? -4.779 0.863 -26.738 1.00 82.25 945 PRO A CA 1
ATOM 6815 C C . PRO A 1 945 ? -5.513 1.896 -25.876 1.00 82.25 945 PRO A C 1
ATOM 6817 O O . PRO A 1 945 ? -5.937 2.936 -26.370 1.00 82.25 945 PRO A O 1
ATOM 6820 N N . ARG A 1 946 ? -5.625 1.654 -24.562 1.00 79.12 946 ARG A N 1
ATOM 6821 C CA . ARG A 1 946 ? -6.308 2.561 -23.619 1.00 79.12 946 ARG A CA 1
ATOM 6822 C C . ARG A 1 946 ? -5.447 3.766 -23.239 1.00 79.12 946 ARG A C 1
ATOM 6824 O O . ARG A 1 946 ? -5.951 4.698 -22.619 1.00 79.12 946 ARG A O 1
ATOM 6831 N N . SER A 1 947 ? -4.165 3.744 -23.600 1.00 75.75 947 SER A N 1
ATOM 6832 C CA . SER A 1 947 ? -3.168 4.769 -23.277 1.00 75.75 947 SER A CA 1
ATOM 6833 C C . SER A 1 947 ? -2.705 5.550 -24.515 1.00 75.75 947 SER A C 1
ATOM 6835 O O . SER A 1 947 ? -1.624 6.144 -24.501 1.00 75.75 947 SER A O 1
ATOM 6837 N N . GLY A 1 948 ? -3.514 5.535 -25.582 1.00 79.12 948 GLY A N 1
ATOM 6838 C CA . GLY A 1 948 ? -3.228 6.209 -26.852 1.00 79.12 948 GLY A CA 1
ATOM 6839 C C . GLY A 1 948 ? -2.472 5.356 -27.874 1.00 79.12 948 GLY A C 1
ATOM 6840 O O . GLY A 1 948 ? -2.023 5.895 -28.877 1.00 79.12 948 GLY A O 1
ATOM 6841 N N . GLY A 1 949 ? -2.324 4.046 -27.639 1.00 84.44 949 GLY A N 1
ATOM 6842 C CA . GLY A 1 949 ? -1.659 3.130 -28.572 1.00 84.44 949 GLY A CA 1
ATOM 6843 C C . GLY A 1 949 ? -2.478 2.774 -29.816 1.00 84.44 949 GLY A C 1
ATOM 6844 O O . GLY A 1 949 ? -1.906 2.262 -30.773 1.00 84.44 949 GLY A O 1
ATOM 6845 N N . ASP A 1 950 ? -3.784 3.062 -29.833 1.00 84.75 950 ASP A N 1
ATOM 6846 C CA . ASP A 1 950 ? -4.670 2.828 -30.979 1.00 84.75 950 ASP A CA 1
ATOM 6847 C C . ASP A 1 950 ? -5.368 4.126 -31.416 1.00 84.75 950 ASP A C 1
ATOM 6849 O O . ASP A 1 950 ? -6.287 4.617 -30.756 1.00 84.75 950 ASP A O 1
ATOM 6853 N N . SER A 1 951 ? -4.925 4.680 -32.546 1.00 83.50 951 SER A N 1
ATOM 6854 C CA . SER A 1 951 ? -5.499 5.868 -33.181 1.00 83.50 951 SER A CA 1
ATOM 6855 C C . SER A 1 951 ? -6.463 5.555 -34.328 1.00 83.50 951 SER A C 1
ATOM 6857 O O . SER A 1 951 ? -6.919 6.486 -34.996 1.00 83.50 951 SER A O 1
ATOM 6859 N N . SER A 1 952 ? -6.817 4.285 -34.565 1.00 83.81 952 SER A N 1
ATOM 6860 C CA . SER A 1 952 ? -7.621 3.866 -35.728 1.00 83.81 952 SER A CA 1
ATOM 6861 C C . SER A 1 952 ? -8.942 4.636 -35.864 1.00 83.81 952 SER A C 1
ATOM 6863 O O . SER A 1 952 ? -9.315 5.036 -36.966 1.00 83.81 952 SER A O 1
ATOM 6865 N N . ALA A 1 953 ? -9.604 4.939 -34.743 1.00 81.44 953 ALA A N 1
ATOM 6866 C CA . ALA A 1 953 ? -10.864 5.685 -34.702 1.00 81.44 953 ALA A CA 1
ATOM 6867 C C . ALA A 1 953 ? -10.751 7.160 -35.140 1.00 81.44 953 ALA A C 1
ATOM 6869 O O . ALA A 1 953 ? -11.760 7.785 -35.468 1.00 81.44 953 ALA A O 1
ATOM 6870 N N . VAL A 1 954 ? -9.546 7.736 -35.124 1.00 81.94 954 VAL A N 1
ATOM 6871 C CA . VAL A 1 954 ? -9.288 9.147 -35.462 1.00 81.94 954 VAL A CA 1
ATOM 6872 C C . VAL A 1 954 ? -8.230 9.309 -36.553 1.00 81.94 954 VAL A C 1
ATOM 6874 O O . VAL A 1 954 ? -7.817 10.432 -36.831 1.00 81.94 954 VAL A O 1
ATOM 6877 N N . GLN A 1 955 ? -7.819 8.218 -37.205 1.00 82.12 955 GLN A N 1
ATOM 6878 C CA . GLN A 1 955 ? -6.703 8.195 -38.154 1.00 82.12 955 GLN A CA 1
ATOM 6879 C C . GLN A 1 955 ? -6.887 9.180 -39.319 1.00 82.12 955 GLN A C 1
ATOM 6881 O O . GLN A 1 955 ? -5.933 9.815 -39.763 1.00 82.12 955 GLN A O 1
ATOM 6886 N N . ASP A 1 956 ? -8.126 9.383 -39.774 1.00 77.25 956 ASP A N 1
ATOM 6887 C CA . ASP A 1 956 ? -8.447 10.342 -40.838 1.00 77.25 956 ASP A CA 1
ATOM 6888 C C . ASP A 1 956 ? -8.258 11.810 -40.430 1.00 77.25 956 ASP A C 1
ATOM 6890 O O . ASP A 1 956 ? -8.174 12.680 -41.293 1.00 77.25 956 ASP A O 1
ATOM 6894 N N . ARG A 1 957 ? -8.160 12.091 -39.125 1.00 79.44 957 ARG A N 1
ATOM 6895 C CA . ARG A 1 957 ? -7.895 13.426 -38.567 1.00 79.44 957 ARG A CA 1
ATOM 6896 C C . ARG A 1 957 ? -6.417 13.661 -38.241 1.00 79.44 957 ARG A C 1
ATOM 6898 O O . ARG A 1 957 ? -6.077 14.770 -37.845 1.00 79.44 957 ARG A O 1
ATOM 6905 N N . LEU A 1 958 ? -5.564 12.644 -38.375 1.00 76.94 958 LEU A N 1
ATOM 6906 C CA . LEU A 1 958 ? -4.133 12.680 -38.049 1.00 76.94 958 LEU A CA 1
ATOM 6907 C C . LEU A 1 958 ? -3.272 12.678 -39.323 1.00 76.94 958 LEU A C 1
ATOM 6909 O O . LEU A 1 958 ? -2.382 11.843 -39.504 1.00 76.94 958 LEU A O 1
ATOM 6913 N N . ARG A 1 959 ? -3.591 13.603 -40.231 1.00 71.25 959 ARG A N 1
ATOM 6914 C CA . ARG A 1 959 ? -2.849 13.876 -41.468 1.00 71.25 959 ARG A CA 1
ATOM 6915 C C . ARG A 1 959 ? -2.441 15.351 -41.468 1.00 71.25 959 ARG A C 1
ATOM 6917 O O . ARG A 1 959 ? -3.196 16.168 -40.946 1.00 71.25 959 ARG A O 1
ATOM 6924 N N . ASP A 1 960 ? -1.288 15.660 -42.057 1.00 69.25 960 ASP A N 1
ATOM 6925 C CA . ASP A 1 960 ? -0.720 17.015 -42.162 1.00 69.25 960 ASP A CA 1
ATOM 6926 C C . ASP A 1 960 ? -0.408 17.688 -40.802 1.00 69.25 960 ASP A C 1
ATOM 6928 O O . ASP A 1 960 ? -0.685 18.876 -40.620 1.00 69.25 960 ASP A O 1
ATOM 6932 N N . VAL A 1 961 ? 0.132 16.918 -39.841 1.00 62.47 961 VAL A N 1
ATOM 6933 C CA . VAL A 1 961 ? 0.518 17.387 -38.486 1.00 62.47 961 VAL A CA 1
ATOM 6934 C C . VAL A 1 961 ? 1.834 18.158 -38.478 1.00 62.47 961 VAL A C 1
ATOM 6936 O O . VAL A 1 961 ? 2.783 17.710 -39.161 1.00 62.47 961 VAL A O 1
#

InterPro domains:
  IPR000626 Ubiquitin-like domain [PS50053] (3-74)
  IPR009091 Regulator of chromosome condensation 1/beta-lactamase-inhibitor protein II [G3DSA:2.130.10.30] (69-267)
  IPR009091 Regulator of chromosome condensation 1/beta-lactamase-inhibitor protein II [G3DSA:2.130.10.30] (272-398)
  IPR009091 Regulator of chromosome condensation 1/beta-lactamase-inhibitor protein II [G3DSA:2.130.10.30] (399-517)
  IPR009091 Regulator of chromosome condensation 1/beta-lactamase-inhibitor protein II [G3DSA:2.130.10.30] (630-959)
  IPR009091 Regulator of chromosome condensation 1/beta-lactamase-inhibitor protein II [SSF50985] (88-271)
  IPR009091 Regulator of chromosome condensation 1/beta-lactamase-inhibitor protein II [SSF50985] (218-473)
  IPR009091 Regulator of chromosome condensation 1/beta-lactamase-inhibitor protein II [SSF50985] (690-947)
  IPR051210 Ubiquitin ligases and GEF domain-containing protein [PTHR22870] (664-948)

Sequence (961 aa):
MSVFVDVHLLSGKSASLEVEADAPVESLKNRAQSALVTGRGRLLKSSGEVLDGAKTITEAKLLSGDVLTLHQNQVQLKATWQNSRYCAFAALLGDGSVVTWGKAGYAGDSSAVQEQLKNVQQIQASSGAFAAVLGDGSVVTWGKAGCGGHSRGVQDQLKNVQQVQAFGCAFAAIMRDGSVVTWGHAYCGGDSRAVQDQLGDAQQIQASLRAFAAILGDGSVVTWGDATFGGDSSAVQKQLRGVNQIQSSRAAFAAILGDGSVVTWGDATFGGDSSAVQEQLRGVQQIQASVGAFAAIRSDGSVVTWGSANYGGDSSAVQEQLRDVQQIQASNRAFAAIRSDGSVVTWGDASFGGDNRAVQDQLRDVQQIQASLRAFAAILGDGSVVTWGDATFGGDNRAVQKQLRGANQIQSSRAAFAAILSDGSVVTWGHADCGGDSRVVQDQLKNVQQIQASGGAFAAILRDGSVVTWGHADCSADSRAVQVQDQLRDVQQIQDQVAVAVAVAVAVAVAVAVAVAVAVAVAVAVAVAVAVAVAVAVAVAVAVAVAVAVAVAVAVAVAVAVAVAVAVAVAVAVAVAVAVAVAVAVAVAVAVAVAVAVAVAVAVAVAVQETYATFGGQQQWVQALAAMVDQEAISFGSKLWRVEVLDCAQSITEAKLMSGDVLTLHVKQVQLKATKQGAECAVFSALLGDDSVATWGDFGYGGDSSVVRDQLRDVQHIQVSNGAFAAIMRDGSVVTWGQADCGGDSRAVQEQLRDVQQIQASNEAFAAIMGDGSVVTWGHDDCGGDSSAVQEQLRDVQQIHASPNAFAAIRSDGSVVVWGYADYGGDSSAVQEQLRDVQQIQASANAFAAIRTDGSVVTWGDPRSGGDSSAVQDQLRDVQQIQASANAFAAIRSDGSVVTWGGANHGGDSSVVRDQLRDVQQIQASGRAFAAIRRDGSVVTWGDPRSGGDSSAVQDRLRDV

Secondary structure (DSSP, 8-state):
-EEEEEEEETTS-EEEEEEETTSBHHHHHHHHHHHHT--S-EEEETTSPBPPTTSBTTTTT--TTEEEEEE-PPPEEEES-TT-S--EEEEE-TTS-EEEEE-GGGTT--GGGTTT--SEEEEEE-SSEEEEEETTS-EEEEE-GGGTT--TTTTTT-SSEEEEEEETTEEEEEETTS-EEEEE-GGGTT--GGGGGG-SSEEEEEE-SSEEEEEETTS-EEEEE-GGGTT--TTTTTT--SEEEEEE-SSEEEEEETTS-EEEEE-GGGT---GGGTTT--SEEEEEE-SSEEEEEETTS-EEEEE-GGGT---GGGTTT--SEEEEEE-SSEEEEEETTS-EEEEE-GGGTT--TTTGGG--SEEEEEE-SSEEEEEETTS-EEEEE-GGGTT--TTTTTT-TTEEEEEE-SSEEEEEETTS-EEEEE-GGGTT--TTTTTT-SSEEEEEE-SSEEEEEETTS-EEEEESHHHHTTGGGG-TTHHHHHHHHHHTS-------EEEEE----------------------EEEEEE----B---------SS----------B----EEEEEE----------------------EEEEE---------------S----SSSSSSS----------------PPPTT--TTTTT--TT----------EEEEPPSSSS---EEEE-TTS-EEEES-GGGTT--GGGTTT-SSEEEEEE-SSEEEEEETTS-EEEEE-GGGTT--TTTTTT-SSEEEEEE-SSEEEEEETTS-EEEEE-GGGTT--GGGTTT--SEEEEEE-SSEEEEEETTS-EEEEE-GGGTT--TTTTTT--SEEEEEE-SSEEEEEETTS-EEEEE-GGGTT--GGGGGG--SEEEEEE-SSEEEEEETTS-EEEEE-GGGTT--GGGTTT--SEEEEEE-SSEEEEEETTS-EEEEE-GGGTT--GGGGGG-S--

Mean predicted aligned error: 20.24 Å